Protein 5CNX (pdb70)

GO terms:
  GO:0005515 protein binding (F, IPI)
  GO:0070006 metalloaminopeptidase activity (F, IDA)
  GO:0042803 protein homodimerization activity (F, IDA)
  GO:0006508 proteolysis (P, IDA)
  GO:0046914 transition metal ion binding (F, IDA)
  GO:0004177 aminopeptidase activity (F, IDA)

Radius of gyration: 36.42 Å; Cα contacts (8 Å, |Δi|>4): 2539; chains: 3; bounding box: 116×75×70 Å

Structure (mmCIF, N/CA/C/O backbone):
data_5CNX
#
_entry.id   5CNX
#
_cell.length_a   224.202
_cell.length_b   224.202
_cell.length_c   74.636
_cell.angle_alpha   90.00
_cell.angle_beta   90.00
_cell.angle_gamma   120.00
#
_symmetry.space_group_name_H-M   'P 32 2 1'
#
loop_
_entity.id
_entity.type
_entity.pdbx_description
1 polymer 'Aminopeptidase YpdF'
2 non-polymer 'ZINC ION'
3 non-polymer 'CACODYLATE ION'
4 non-polymer GLYCEROL
5 non-polymer 'SODIUM ION'
6 water water
#
loop_
_atom_site.group_PDB
_atom_site.id
_atom_site.type_symbol
_atom_site.label_atom_id
_atom_site.label_alt_id
_atom_site.label_comp_id
_atom_site.label_asym_id
_atom_site.label_entity_id
_atom_site.label_seq_id
_atom_site.pdbx_PDB_ins_code
_atom_site.Cartn_x
_atom_site.Cartn_y
_atom_site.Cartn_z
_atom_site.occupancy
_atom_site.B_iso_or_equiv
_atom_site.auth_seq_id
_atom_site.auth_comp_id
_atom_site.a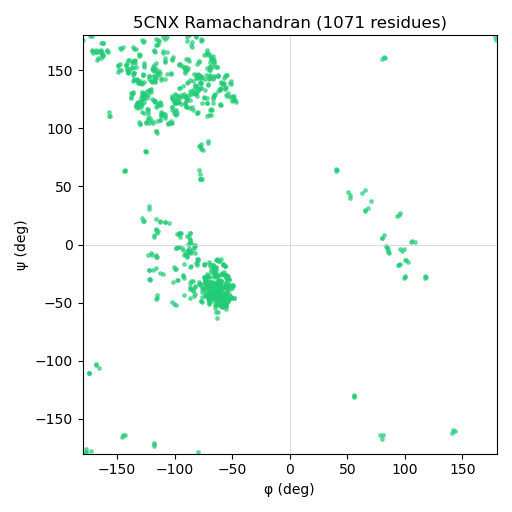uth_asym_id
_atom_site.auth_atom_id
_atom_site.pdbx_PDB_model_num
ATOM 1 N N . SER A 1 1 ? 363.527 77.761 173.242 1.00 48.71 1 SER A N 1
ATOM 2 C CA . SER A 1 1 ? 363.929 76.794 172.220 1.00 48.09 1 SER A CA 1
ATOM 3 C C . SER A 1 1 ? 365.443 76.813 171.998 1.00 47.73 1 SER A C 1
ATOM 4 O O . SER A 1 1 ? 366.100 77.853 172.143 1.00 47.88 1 SER A O 1
ATOM 7 N N . THR A 1 2 ? 365.988 75.658 171.630 1.00 46.38 2 THR A N 1
ATOM 8 C CA . THR A 1 2 ? 367.408 75.546 171.360 1.00 46.21 2 THR A CA 1
ATOM 9 C C . THR A 1 2 ? 367.779 76.307 170.097 1.00 46.25 2 THR A C 1
ATOM 10 O O . THR A 1 2 ? 368.827 76.968 170.046 1.00 46.60 2 THR A O 1
ATOM 14 N N . LEU A 1 3 ? 366.897 76.249 169.098 1.00 35.90 3 LEU A N 1
ATOM 15 C CA . LEU A 1 3 ? 367.087 77.000 167.854 1.00 35.48 3 LEU A CA 1
ATOM 16 C C . LEU A 1 3 ? 367.316 78.486 168.118 1.00 35.97 3 LEU A C 1
ATOM 17 O O . LEU A 1 3 ? 368.239 79.068 167.556 1.00 36.24 3 LEU A O 1
ATOM 22 N N . LEU A 1 4 ? 366.492 79.102 168.967 1.00 34.29 4 LEU A N 1
ATOM 23 C CA . LEU A 1 4 ? 366.692 80.518 169.272 1.00 34.63 4 LEU A CA 1
ATOM 24 C C . LEU A 1 4 ? 367.945 80.768 170.119 1.00 34.87 4 LEU A C 1
ATOM 25 O O . LEU A 1 4 ? 368.630 81.792 169.955 1.00 35.17 4 LEU A O 1
ATOM 30 N N . ALA A 1 5 ? 368.251 79.843 171.027 1.00 39.69 5 ALA A N 1
ATOM 31 C CA . ALA A 1 5 ? 369.431 80.006 171.871 1.00 39.60 5 ALA A CA 1
ATOM 32 C C . ALA A 1 5 ? 370.689 79.933 171.016 1.00 39.58 5 ALA A C 1
ATOM 33 O O . ALA A 1 5 ? 371.589 80.768 171.133 1.00 39.96 5 ALA A O 1
ATOM 35 N N . SER A 1 6 ? 370.728 78.940 170.138 1.00 49.85 6 SER A N 1
ATOM 36 C CA . SER A 1 6 ? 371.864 78.755 169.259 1.00 50.09 6 SER A CA 1
ATOM 37 C C . SER A 1 6 ? 372.081 79.992 168.379 1.00 50.57 6 SER A C 1
ATOM 38 O O . SER A 1 6 ? 373.226 80.407 168.145 1.00 50.91 6 SER A O 1
ATOM 41 N N . LEU A 1 7 ? 370.981 80.588 167.914 1.00 40.89 7 LEU A N 1
ATOM 42 C CA . LEU A 1 7 ? 371.047 81.779 167.066 1.00 41.03 7 LEU A CA 1
ATOM 43 C C . LEU A 1 7 ? 371.550 82.948 167.906 1.00 41.40 7 LEU A C 1
ATOM 44 O O . LEU A 1 7 ? 372.368 83.756 167.458 1.00 41.38 7 LEU A O 1
ATOM 49 N N . ARG A 1 8 ? 371.058 83.035 169.136 1.00 38.30 8 ARG A N 1
ATOM 50 C CA . ARG A 1 8 ? 371.472 84.116 170.017 1.00 38.92 8 ARG A CA 1
ATOM 51 C C . ARG A 1 8 ? 372.937 83.975 170.457 1.00 38.96 8 ARG A C 1
ATOM 52 O O . ARG A 1 8 ? 373.645 84.989 170.626 1.00 39.04 8 ARG A O 1
ATOM 60 N N . ASP A 1 9 ? 373.405 82.734 170.597 1.00 37.35 9 ASP A N 1
ATOM 61 C CA . ASP A 1 9 ? 374.827 82.518 170.832 1.00 37.60 9 ASP A CA 1
ATOM 62 C C . ASP A 1 9 ? 375.615 83.033 169.645 1.00 37.75 9 ASP A C 1
ATOM 63 O O . ASP A 1 9 ? 376.647 83.685 169.806 1.00 37.94 9 ASP A O 1
ATOM 68 N N . TRP A 1 10 ? 375.085 82.785 168.452 1.00 39.91 10 TRP A N 1
ATOM 69 C CA . TRP A 1 10 ? 375.721 83.236 167.227 1.00 40.03 10 TRP A CA 1
ATOM 70 C C . TRP A 1 10 ? 375.727 84.758 167.143 1.00 39.60 10 TRP A C 1
ATOM 71 O O . TRP A 1 10 ? 376.756 85.362 166.831 1.00 39.23 10 TRP A O 1
ATOM 82 N N . LEU A 1 11 ? 374.598 85.375 167.482 1.00 41.92 11 LEU A N 1
ATOM 83 C CA . LEU A 1 11 ? 374.514 86.831 167.509 1.00 40.93 11 LEU A CA 1
ATOM 84 C C . LEU A 1 11 ? 375.608 87.427 168.381 1.00 41.85 11 LEU A C 1
ATOM 85 O O . LEU A 1 11 ? 376.281 88.378 167.986 1.00 41.63 11 LEU A O 1
ATOM 90 N N . LYS A 1 12 ? 375.745 86.886 169.588 1.00 44.55 12 LYS A N 1
ATOM 91 C CA . LYS A 1 12 ? 376.758 87.350 170.510 1.00 45.17 12 LYS A CA 1
ATOM 92 C C . LYS A 1 12 ? 378.139 87.198 169.915 1.00 44.51 12 LYS A C 1
ATOM 93 O O . LYS A 1 12 ? 378.925 88.137 169.927 1.00 43.67 12 LYS A O 1
ATOM 99 N N . ALA A 1 13 ? 378.421 86.020 169.376 1.00 33.21 13 ALA A N 1
ATOM 100 C CA . ALA A 1 13 ? 379.744 85.745 168.822 1.00 32.98 13 ALA A CA 1
ATOM 101 C C . ALA A 1 13 ? 380.060 86.642 167.634 1.00 31.74 13 ALA A C 1
ATOM 102 O O . ALA A 1 13 ? 381.227 86.946 167.385 1.00 31.57 13 ALA A O 1
ATOM 104 N N . GLN A 1 14 ? 379.022 87.081 166.922 1.00 48.38 14 GLN A N 1
ATOM 105 C CA . GLN A 1 14 ? 379.201 87.900 165.731 1.00 47.32 14 GLN A CA 1
ATOM 106 C C . GLN A 1 14 ? 379.146 89.372 166.075 1.00 47.09 14 GLN A C 1
ATOM 107 O O . GLN A 1 14 ? 379.321 90.218 165.198 1.00 46.63 14 GLN A O 1
ATOM 113 N N . GLN A 1 15 ? 378.853 89.678 167.334 1.00 58.66 15 GLN A N 1
ATOM 114 C CA . GLN A 1 15 ? 378.782 91.064 167.771 1.00 59.06 15 GLN A CA 1
ATOM 115 C C . GLN A 1 15 ? 377.675 91.823 167.049 1.00 58.13 15 GLN A C 1
ATOM 116 O O . GLN A 1 15 ? 377.870 92.954 166.603 1.00 58.16 15 GLN A O 1
ATOM 122 N N . LEU A 1 16 ? 376.513 91.197 166.931 1.00 44.11 16 LEU A N 1
ATOM 123 C CA . LEU A 1 16 ? 375.392 91.821 166.249 1.00 43.46 16 LEU A CA 1
ATOM 124 C C . LEU A 1 16 ? 374.233 91.886 167.232 1.00 44.20 16 LEU A C 1
ATOM 125 O O . LEU A 1 16 ? 374.036 90.967 168.032 1.00 45.09 16 LEU A O 1
ATOM 130 N N . ASP A 1 17 ? 373.439 92.943 167.142 1.00 49.69 17 ASP A N 1
ATOM 131 C CA . ASP A 1 17 ? 372.306 93.090 168.035 1.00 50.52 17 ASP A CA 1
ATOM 132 C C . ASP A 1 17 ? 371.151 92.212 167.565 1.00 50.33 17 ASP A C 1
ATOM 133 O O . ASP A 1 17 ? 370.367 91.715 168.372 1.00 51.74 17 ASP A O 1
ATOM 138 N N . ALA A 1 18 ? 371.046 92.035 166.251 1.00 47.85 18 ALA A N 1
ATOM 139 C CA . ALA A 1 18 ? 369.971 91.247 165.668 1.00 47.25 18 ALA A CA 1
ATOM 140 C C . ALA A 1 18 ? 370.323 90.753 164.271 1.00 46.15 18 ALA A C 1
ATOM 141 O O . ALA A 1 18 ? 371.312 91.180 163.670 1.00 45.80 18 ALA A O 1
ATOM 143 N N . VAL A 1 19 ? 369.534 89.818 163.762 1.00 39.27 19 VAL A N 1
ATOM 144 C CA . VAL A 1 19 ? 369.739 89.376 162.397 1.00 38.16 19 VAL A CA 1
ATOM 145 C C . VAL A 1 19 ? 368.407 89.357 161.659 1.00 37.86 19 VAL A C 1
ATOM 146 O O . VAL A 1 19 ? 367.371 88.973 162.216 1.00 38.48 19 VAL A O 1
ATOM 150 N N . LEU A 1 20 ? 368.446 89.812 160.411 1.00 40.51 20 LEU A N 1
ATOM 151 C CA . LEU A 1 20 ? 367.302 89.756 159.506 1.00 40.38 20 LEU A CA 1
ATOM 152 C C . LEU A 1 20 ? 367.470 88.567 158.563 1.00 39.80 20 LEU A C 1
ATOM 153 O O . LEU A 1 20 ? 368.372 88.552 157.721 1.00 39.20 20 LEU A O 1
ATOM 158 N N . LEU A 1 21 ? 366.610 87.568 158.721 1.00 39.35 21 LEU A N 1
ATOM 159 C CA . LEU A 1 21 ? 366.682 86.363 157.912 1.00 38.78 21 LEU A CA 1
ATOM 160 C C . LEU A 1 21 ? 365.687 86.475 156.761 1.00 38.66 21 LEU A C 1
ATOM 161 O O . LEU A 1 21 ? 364.489 86.688 157.008 1.00 39.24 21 LEU A O 1
ATOM 166 N N . SER A 1 22 ? 366.166 86.366 155.517 1.00 36.33 22 SER A N 1
ATOM 167 C CA . SER A 1 22 ? 365.282 86.539 154.356 1.00 36.43 22 SER A CA 1
ATOM 168 C C . SER A 1 22 ? 365.273 85.316 153.432 1.00 35.89 22 SER A C 1
ATOM 169 O O . SER A 1 22 ? 364.275 85.055 152.768 1.00 35.65 22 SER A O 1
ATOM 172 N N . SER A 1 23 ? 366.379 84.572 153.381 1.00 34.98 23 SER A N 1
ATOM 173 C CA . SER A 1 23 ? 366.460 83.399 152.515 1.00 34.58 23 SER A CA 1
ATOM 174 C C . SER A 1 23 ? 365.479 82.342 153.005 1.00 35.07 23 SER A C 1
ATOM 175 O O . SER A 1 23 ? 365.227 82.221 154.215 1.00 35.70 23 SER A O 1
ATOM 178 N N . ARG A 1 24 ? 364.893 81.604 152.067 1.00 36.30 24 ARG A N 1
ATOM 179 C CA . ARG A 1 24 ? 363.885 80.618 152.419 1.00 36.57 24 ARG A CA 1
ATOM 180 C C . ARG A 1 24 ? 364.474 79.534 153.333 1.00 36.75 24 ARG A C 1
ATOM 181 O O . ARG A 1 24 ? 363.808 79.060 154.251 1.00 36.84 24 ARG A O 1
ATOM 189 N N . GLN A 1 25 ? 365.737 79.174 153.099 1.00 36.55 25 GLN A N 1
ATOM 190 C CA . GLN A 1 25 ? 366.338 78.072 153.828 1.00 36.67 25 GLN A CA 1
ATOM 191 C C . GLN A 1 25 ? 366.653 78.445 155.275 1.00 37.22 25 GLN A C 1
ATOM 192 O O . GLN A 1 25 ? 366.570 77.598 156.170 1.00 37.77 25 GLN A O 1
ATOM 198 N N . ASN A 1 26 ? 366.972 79.711 155.526 1.00 32.80 26 ASN A N 1
ATOM 199 C CA . ASN A 1 26 ? 367.295 80.100 156.891 1.00 33.33 26 ASN A CA 1
ATOM 200 C C . ASN A 1 26 ? 366.064 80.530 157.680 1.00 33.59 26 ASN A C 1
ATOM 201 O O . ASN A 1 26 ? 366.117 80.635 158.912 1.00 34.36 26 ASN A O 1
ATOM 206 N N . LYS A 1 27 ? 364.945 80.697 156.981 1.00 35.47 27 LYS A N 1
ATOM 207 C CA . LYS A 1 27 ? 363.700 81.039 157.642 1.00 36.35 27 LYS A CA 1
ATOM 208 C C . LYS A 1 27 ? 362.944 79.764 157.991 1.00 36.88 27 LYS A C 1
ATOM 209 O O . LYS A 1 27 ? 362.211 79.713 158.993 1.00 37.26 27 LYS A O 1
ATOM 215 N N . GLN A 1 28 ? 363.166 78.724 157.184 1.00 36.69 28 GLN A N 1
ATOM 216 C CA . GLN A 1 28 ? 362.380 77.490 157.289 1.00 37.15 28 GLN A CA 1
ATOM 217 C C . GLN A 1 28 ? 362.327 76.915 158.714 1.00 37.71 28 GLN A C 1
ATOM 218 O O . GLN A 1 28 ? 361.253 76.528 159.171 1.00 38.08 28 GLN A O 1
ATOM 224 N N . PRO A 1 29 ? 363.470 76.868 159.424 1.00 35.99 29 PRO A N 1
ATOM 225 C CA . PRO A 1 29 ? 363.367 76.326 160.786 1.00 36.89 29 PRO A CA 1
ATOM 226 C C . PRO A 1 29 ? 362.404 77.120 161.679 1.00 37.46 29 PRO A C 1
ATOM 227 O O . PRO A 1 29 ? 361.763 76.533 162.548 1.00 37.64 29 PRO A O 1
ATOM 231 N N . HIS A 1 30 ? 362.296 78.424 161.440 1.00 43.10 30 HIS A N 1
ATOM 232 C CA . HIS A 1 30 ? 361.441 79.287 162.237 1.00 43.67 30 HIS A CA 1
ATOM 233 C C . HIS A 1 30 ? 360.013 79.306 161.721 1.00 43.54 30 HIS A C 1
ATOM 234 O O . HIS A 1 30 ? 359.069 79.367 162.500 1.00 44.34 30 HIS A O 1
ATOM 241 N N . LEU A 1 31 ? 359.852 79.286 160.405 1.00 40.70 31 LEU A N 1
ATOM 242 C CA . LEU A 1 31 ? 358.531 79.414 159.809 1.00 40.94 31 LEU A CA 1
ATOM 243 C C . LEU A 1 31 ? 357.823 78.082 159.716 1.00 41.16 31 LEU A C 1
ATOM 244 O O . LEU A 1 31 ? 356.597 78.028 159.753 1.00 42.33 31 LEU A O 1
ATOM 249 N N . GLY A 1 32 ? 358.588 77.012 159.536 1.00 40.56 32 GLY A N 1
ATOM 250 C CA . GLY A 1 32 ? 357.991 75.707 159.366 1.00 40.80 32 GLY A CA 1
ATOM 251 C C . GLY A 1 32 ? 357.591 75.498 157.924 1.00 41.00 32 GLY A C 1
ATOM 252 O O . GLY A 1 32 ? 357.075 74.438 157.574 1.00 42.18 32 GLY A O 1
ATOM 253 N N . ILE A 1 33 ? 357.815 76.521 157.093 1.00 51.32 33 ILE A N 1
ATOM 254 C CA . ILE A 1 33 ? 357.571 76.476 155.647 1.00 50.93 33 ILE A CA 1
ATOM 255 C C . ILE A 1 33 ? 358.725 77.101 154.867 1.00 49.90 33 ILE A C 1
ATOM 256 O O . ILE A 1 33 ? 359.621 77.703 155.454 1.00 50.45 33 ILE A O 1
ATOM 261 N N . SER A 1 34 ? 358.718 76.933 153.547 1.00 45.53 34 SER A N 1
ATOM 262 C CA . SER A 1 34 ? 359.748 77.517 152.690 1.00 44.47 34 SER A CA 1
ATOM 263 C C . SER A 1 34 ? 359.186 78.571 151.734 1.00 44.62 34 SER A C 1
ATOM 264 O O . SER A 1 34 ? 358.541 78.245 150.745 1.00 44.58 34 SER A O 1
ATOM 267 N N . THR A 1 35 ? 359.452 79.839 152.015 1.00 45.57 35 THR A N 1
ATOM 268 C CA . THR A 1 35 ? 358.952 80.918 151.172 1.00 46.00 35 THR A CA 1
ATOM 269 C C . THR A 1 35 ? 360.033 81.957 150.889 1.00 45.55 35 THR A C 1
ATOM 270 O O . THR A 1 35 ? 360.926 82.179 151.714 1.00 44.98 35 THR A O 1
ATOM 274 N N . GLY A 1 36 ? 359.977 82.571 149.710 1.00 41.20 36 GLY A N 1
ATOM 275 C CA . GLY A 1 36 ? 360.866 83.678 149.424 1.00 40.30 36 GLY A CA 1
ATOM 276 C C . GLY A 1 36 ? 360.371 84.886 150.190 1.00 40.92 36 GLY A C 1
ATOM 277 O O . GLY A 1 36 ? 361.150 85.663 150.752 1.00 40.95 36 GLY A O 1
ATOM 278 N N . SER A 1 37 ? 359.052 85.016 150.257 1.00 34.65 37 SER A N 1
ATOM 279 C CA . SER A 1 37 ? 358.447 86.122 150.969 1.00 35.64 37 SER A CA 1
ATOM 280 C C . SER A 1 37 ? 358.646 85.985 152.487 1.00 35.28 37 SER A C 1
ATOM 281 O O . SER A 1 37 ? 358.983 84.911 153.005 1.00 34.64 37 SER A O 1
ATOM 284 N N . GLY A 1 38 ? 358.429 87.081 153.199 1.00 40.29 38 GLY A N 1
ATOM 285 C CA . GLY A 1 38 ? 358.487 87.031 154.637 1.00 40.42 38 GLY A CA 1
ATOM 286 C C . GLY A 1 38 ? 359.892 87.117 155.185 1.00 39.87 38 GLY A C 1
ATOM 287 O O . GLY A 1 38 ? 360.875 86.872 154.482 1.00 39.05 38 GLY A O 1
ATOM 288 N N . TYR A 1 39 ? 359.970 87.468 156.463 1.00 43.90 39 TYR A N 1
ATOM 289 C CA . TYR A 1 39 ? 361.232 87.662 157.142 1.00 43.67 39 TYR A CA 1
ATOM 290 C C . TYR A 1 39 ? 361.146 87.092 158.546 1.00 44.06 39 TYR A C 1
ATOM 291 O O . TYR A 1 39 ? 360.051 86.906 159.096 1.00 44.60 39 TYR A O 1
ATOM 300 N N . VAL A 1 40 ? 362.308 86.807 159.121 1.00 39.19 40 VAL A N 1
ATOM 301 C CA . VAL A 1 40 ? 362.394 86.448 160.528 1.00 39.50 40 VAL A CA 1
ATOM 302 C C . VAL A 1 40 ? 363.419 87.370 161.163 1.00 39.56 40 VAL A C 1
ATOM 303 O O . VAL A 1 40 ? 364.527 87.507 160.650 1.00 39.16 40 VAL A O 1
ATOM 307 N N . VAL A 1 41 ? 363.029 88.062 162.231 1.00 40.63 41 VAL A N 1
ATOM 308 C CA . VAL A 1 41 ? 363.959 88.942 162.934 1.00 40.81 41 VAL A CA 1
ATOM 309 C C . VAL A 1 41 ? 364.211 88.443 164.356 1.00 41.69 41 VAL A C 1
ATOM 310 O O . VAL A 1 41 ? 363.283 88.311 165.165 1.00 42.85 41 VAL A O 1
ATOM 314 N N . ILE A 1 42 ? 365.473 88.132 164.636 1.00 36.59 42 ILE A N 1
ATOM 315 C CA . ILE A 1 42 ? 365.877 87.673 165.958 1.00 37.67 42 ILE A CA 1
ATOM 316 C C . ILE A 1 42 ? 366.863 88.638 166.569 1.00 37.91 42 ILE A C 1
ATOM 317 O O . ILE A 1 42 ? 367.882 88.948 165.962 1.00 37.49 42 ILE A O 1
ATOM 322 N N . SER A 1 43 ? 366.537 89.142 167.750 1.00 39.92 43 SER A N 1
ATOM 323 C CA . SER A 1 43 ? 367.478 89.906 168.562 1.00 40.48 43 SER A CA 1
ATOM 324 C C . SER A 1 43 ? 367.863 89.077 169.782 1.00 42.02 43 SER A C 1
ATOM 325 O O . SER A 1 43 ? 367.364 87.956 169.960 1.00 42.12 43 SER A O 1
ATOM 328 N N . ARG A 1 44 ? 368.742 89.616 170.624 1.00 56.74 44 ARG A N 1
ATOM 329 C CA . ARG A 1 44 ? 369.081 88.933 171.865 1.00 58.20 44 ARG A CA 1
ATOM 330 C C . ARG A 1 44 ? 367.870 88.870 172.782 1.00 58.47 44 ARG A C 1
ATOM 331 O O . ARG A 1 44 ? 367.789 88.000 173.639 1.00 58.14 44 ARG A O 1
ATOM 339 N N . GLU A 1 45 ? 366.905 89.757 172.552 1.00 64.55 45 GLU A N 1
ATOM 340 C CA . GLU A 1 45 ? 365.809 89.966 173.483 1.00 65.39 45 GLU A CA 1
ATOM 341 C C . GLU A 1 45 ? 364.461 89.465 172.973 1.00 64.75 45 GLU A C 1
ATOM 342 O O . GLU A 1 45 ? 363.580 89.142 173.764 1.00 65.01 45 GLU A O 1
ATOM 348 N N . SER A 1 46 ? 364.299 89.396 171.655 1.00 43.34 46 SER A N 1
ATOM 349 C CA . SER A 1 46 ? 363.014 89.003 171.067 1.00 42.78 46 SER A CA 1
ATOM 350 C C . SER A 1 46 ? 363.163 88.233 169.757 1.00 41.28 46 SER A C 1
ATOM 351 O O . SER A 1 46 ? 364.241 88.174 169.174 1.00 40.25 46 SER A O 1
ATOM 354 N N . ALA A 1 47 ? 362.052 87.662 169.307 1.00 45.85 47 ALA A N 1
ATOM 355 C CA . ALA A 1 47 ? 362.004 86.855 168.103 1.00 45.00 47 ALA A CA 1
ATOM 356 C C . ALA A 1 47 ? 360.746 87.210 167.334 1.00 44.94 47 ALA A C 1
ATOM 357 O O . ALA A 1 47 ? 359.635 87.136 167.882 1.00 45.82 47 ALA A O 1
ATOM 359 N N . HIS A 1 48 ? 360.915 87.569 166.065 1.00 56.16 48 HIS A N 1
ATOM 360 C CA . HIS A 1 48 ? 359.800 88.049 165.261 1.00 56.00 48 HIS A CA 1
ATOM 361 C C . HIS A 1 48 ? 359.641 87.313 163.935 1.00 55.10 48 HIS A C 1
ATOM 362 O O . HIS A 1 48 ? 360.622 86.905 163.305 1.00 54.43 48 HIS A O 1
ATOM 369 N N . ILE A 1 49 ? 358.393 87.170 163.508 1.00 43.82 49 ILE A N 1
ATOM 370 C CA . ILE A 1 49 ? 358.084 86.605 162.206 1.00 42.85 49 ILE A CA 1
ATOM 371 C C . ILE A 1 49 ? 357.258 87.601 161.394 1.00 43.22 49 ILE A C 1
ATOM 372 O O . ILE A 1 49 ? 356.302 88.184 161.901 1.00 44.00 49 ILE A O 1
ATOM 377 N N . LEU A 1 50 ? 357.638 87.818 160.143 1.00 48.46 50 LEU A N 1
ATOM 378 C CA . LEU A 1 50 ? 356.912 88.758 159.302 1.00 48.99 50 LEU A CA 1
ATOM 379 C C . LEU A 1 50 ? 356.396 88.040 158.067 1.00 48.85 50 LEU A C 1
ATOM 380 O O . LEU A 1 50 ? 357.173 87.673 157.189 1.00 48.01 50 LEU A O 1
ATOM 385 N N . VAL A 1 51 ? 355.086 87.828 157.997 1.00 48.12 51 VAL A N 1
ATOM 386 C CA . VAL A 1 51 ? 354.509 87.177 156.827 1.00 48.29 51 VAL A CA 1
ATOM 387 C C . VAL A 1 51 ? 353.243 87.894 156.372 1.00 50.16 51 VAL A C 1
ATOM 388 O O . VAL A 1 51 ? 352.593 88.611 157.152 1.00 50.94 51 VAL A O 1
ATOM 392 N N . ASP A 1 52 ? 352.901 87.704 155.102 1.00 60.37 52 ASP A N 1
ATOM 393 C CA . ASP A 1 52 ? 351.681 88.281 154.562 1.00 62.37 52 ASP A CA 1
ATOM 394 C C . ASP A 1 52 ? 350.493 87.334 154.744 1.00 63.77 52 ASP A C 1
ATOM 395 O O . ASP A 1 52 ? 350.640 86.227 155.264 1.00 62.93 52 ASP A O 1
ATOM 400 N N . SER A 1 53 ? 349.323 87.787 154.305 1.00 60.23 53 SER A N 1
ATOM 401 C CA . SER A 1 53 ? 348.063 87.093 154.534 1.00 62.20 53 SER A CA 1
ATOM 402 C C . SER A 1 53 ? 348.031 85.647 154.028 1.00 61.53 53 SER A C 1
ATOM 403 O O . SER A 1 53 ? 347.204 84.845 154.465 1.00 62.02 53 SER A O 1
ATOM 406 N N . ARG A 1 54 ? 348.944 85.303 153.132 1.00 64.14 54 ARG A N 1
ATOM 407 C CA . ARG A 1 54 ? 348.962 83.959 152.573 1.00 64.32 54 ARG A CA 1
ATOM 408 C C . ARG A 1 54 ? 349.323 82.911 153.610 1.00 63.78 54 ARG A C 1
ATOM 409 O O . ARG A 1 54 ? 348.855 81.775 153.544 1.00 64.83 54 ARG A O 1
ATOM 417 N N . TYR A 1 55 ? 350.160 83.292 154.567 1.00 67.36 55 TYR A N 1
ATOM 418 C CA . TYR A 1 55 ? 350.696 82.316 155.494 1.00 66.23 55 TYR A CA 1
ATOM 419 C C . TYR A 1 55 ? 350.394 82.652 156.940 1.00 66.28 55 TYR A C 1
ATOM 420 O O . TYR A 1 55 ? 350.635 81.831 157.816 1.00 65.68 55 TYR A O 1
ATOM 429 N N . TYR A 1 56 ? 349.858 83.844 157.187 1.00 61.12 56 TYR A N 1
ATOM 430 C CA . TYR A 1 56 ? 349.740 84.346 158.552 1.00 61.63 56 TYR A CA 1
ATOM 431 C C . TYR A 1 56 ? 348.992 83.404 159.491 1.00 63.36 56 TYR A C 1
ATOM 432 O O . TYR A 1 56 ? 349.498 83.067 160.565 1.00 63.25 56 TYR A O 1
ATOM 441 N N . VAL A 1 57 ? 347.792 82.989 159.107 1.00 65.80 57 VAL A N 1
ATOM 442 C CA . VAL A 1 57 ? 346.983 82.184 160.009 1.00 67.06 57 VAL A CA 1
ATOM 443 C C . VAL A 1 57 ? 347.637 80.843 160.331 1.00 66.18 57 VAL A C 1
ATOM 444 O O . VAL A 1 57 ? 347.628 80.416 161.483 1.00 66.50 57 VAL A O 1
ATOM 448 N N . GLU A 1 58 ? 348.264 80.209 159.349 1.00 82.57 58 GLU A N 1
ATOM 449 C CA . GLU A 1 58 ? 348.836 78.897 159.608 1.00 82.15 58 GLU A CA 1
ATOM 450 C C . GLU A 1 58 ? 350.122 79.011 160.431 1.00 80.48 58 GLU A C 1
ATOM 451 O O . GLU A 1 58 ? 350.365 78.197 161.325 1.00 80.93 58 GLU A O 1
ATOM 457 N N . VAL A 1 59 ? 350.927 80.034 160.161 1.00 63.45 59 VAL A N 1
ATOM 458 C CA . VAL A 1 59 ? 352.172 80.201 160.889 1.00 61.57 59 VAL A CA 1
ATOM 459 C C . VAL A 1 59 ? 351.913 80.676 162.303 1.00 62.79 59 VAL A C 1
ATOM 460 O O . VAL A 1 59 ? 352.501 80.145 163.238 1.00 62.75 59 VAL A O 1
ATOM 464 N N . GLU A 1 60 ? 351.018 81.651 162.462 1.00 85.76 60 GLU A N 1
ATOM 465 C CA . GLU A 1 60 ? 350.745 82.230 163.777 1.00 86.55 60 GLU A CA 1
ATOM 466 C C . GLU A 1 60 ? 350.343 81.154 164.777 1.00 88.04 60 GLU A C 1
ATOM 467 O O . GLU A 1 60 ? 350.698 81.222 165.957 1.00 89.19 60 GLU A O 1
ATOM 473 N N . ALA A 1 61 ? 349.595 80.168 164.296 1.00 87.24 61 ALA A N 1
ATOM 474 C CA . ALA A 1 61 ? 349.175 79.049 165.126 1.00 88.88 61 ALA A CA 1
ATOM 475 C C . ALA A 1 61 ? 350.388 78.245 165.590 1.00 87.57 61 ALA A C 1
ATOM 476 O O . ALA A 1 61 ? 350.618 78.077 166.785 1.00 88.36 61 ALA A O 1
ATOM 478 N N . ARG A 1 62 ? 351.157 77.741 164.635 1.00 92.92 62 ARG A N 1
ATOM 479 C CA . ARG A 1 62 ? 352.287 76.877 164.946 1.00 92.11 62 ARG A CA 1
ATOM 480 C C . ARG A 1 62 ? 353.488 77.608 165.577 1.00 90.41 62 ARG A C 1
ATOM 481 O O . ARG A 1 62 ? 354.139 77.072 166.474 1.00 91.55 62 ARG A O 1
ATOM 489 N N . ALA A 1 63 ? 353.741 78.845 165.155 1.00 80.71 63 ALA A N 1
ATOM 490 C CA . ALA A 1 63 ? 354.970 79.564 165.523 1.00 79.49 63 ALA A CA 1
ATOM 491 C C . ALA A 1 63 ? 354.924 80.151 166.925 1.00 80.49 63 ALA A C 1
ATOM 492 O O . ALA A 1 63 ? 354.972 81.372 167.108 1.00 80.64 63 ALA A O 1
ATOM 494 N N . GLN A 1 64 ? 354.848 79.281 167.919 1.00 85.74 64 GLN A N 1
ATOM 495 C CA . GLN A 1 64 ? 354.929 79.729 169.295 1.00 86.23 64 GLN A CA 1
ATOM 496 C C . GLN A 1 64 ? 356.356 80.118 169.658 1.00 84.28 64 GLN A C 1
ATOM 497 O O . GLN A 1 64 ? 357.322 79.519 169.184 1.00 82.50 64 GLN A O 1
ATOM 503 N N . GLY A 1 65 ? 356.471 81.169 170.463 1.00 55.99 65 GLY A N 1
ATOM 504 C CA . GLY A 1 65 ? 357.761 81.688 170.865 1.00 55.31 65 GLY A CA 1
ATOM 505 C C . GLY A 1 65 ? 358.178 82.889 170.039 1.00 54.67 65 GLY A C 1
ATOM 506 O O . GLY A 1 65 ? 359.200 83.510 170.318 1.00 54.41 65 GLY A O 1
ATOM 507 N N . TYR A 1 66 ? 357.365 83.234 169.041 1.00 43.28 66 TYR A N 1
ATOM 508 C CA . TYR A 1 66 ? 357.645 84.371 168.167 1.00 42.66 66 TYR A CA 1
ATOM 509 C C . TYR A 1 66 ? 356.592 85.473 168.288 1.00 43.48 66 TYR A C 1
ATOM 510 O O . TYR A 1 66 ? 355.425 85.209 168.584 1.00 44.25 66 TYR A O 1
ATOM 519 N N . GLN A 1 67 ? 357.014 86.711 168.052 1.00 56.11 67 GLN A N 1
ATOM 520 C CA . GLN A 1 67 ? 356.083 87.827 167.937 1.00 56.71 67 GLN A CA 1
ATOM 521 C C . GLN A 1 67 ? 355.686 87.929 166.449 1.00 56.32 67 GLN A C 1
ATOM 522 O O . GLN A 1 67 ? 356.550 88.001 165.564 1.00 55.17 67 GLN A O 1
ATOM 528 N N . LEU A 1 68 ? 354.386 87.921 166.173 1.00 57.62 68 LEU A N 1
ATOM 529 C CA . LEU A 1 68 ? 353.918 87.759 164.800 1.00 57.17 68 LEU A CA 1
ATOM 530 C C . LEU A 1 68 ? 353.463 89.077 164.168 1.00 57.06 68 LEU A C 1
ATOM 531 O O . LEU A 1 68 ? 352.632 89.771 164.724 1.00 58.30 68 LEU A O 1
ATOM 536 N N . HIS A 1 69 ? 354.002 89.428 163.011 1.00 46.86 69 HIS A N 1
ATOM 537 C CA . HIS A 1 69 ? 353.576 90.648 162.331 1.00 47.15 69 HIS A CA 1
ATOM 538 C C . HIS A 1 69 ? 353.010 90.371 160.938 1.00 47.43 69 HIS A C 1
ATOM 539 O O . HIS A 1 69 ? 353.625 89.657 160.125 1.00 46.46 69 HIS A O 1
ATOM 546 N N . LEU A 1 70 ? 351.868 90.985 160.639 1.00 54.33 70 LEU A N 1
ATOM 547 C CA . LEU A 1 70 ? 351.286 90.863 159.313 1.00 54.97 70 LEU A CA 1
ATOM 548 C C . LEU A 1 70 ? 351.906 91.844 158.330 1.00 54.76 70 LEU A C 1
ATOM 549 O O . LEU A 1 70 ? 352.026 93.036 158.612 1.00 55.57 70 LEU A O 1
ATOM 554 N N . LEU A 1 71 ? 352.306 91.327 157.175 1.00 61.43 71 LEU A N 1
ATOM 555 C CA . LEU A 1 71 ? 352.795 92.165 156.087 1.00 61.78 71 LEU A CA 1
ATOM 556 C C . LEU A 1 71 ? 351.644 92.570 155.170 1.00 63.75 71 LEU A C 1
ATOM 557 O O . LEU A 1 71 ? 350.946 91.708 154.626 1.00 64.36 71 LEU A O 1
ATOM 562 N N . ASP A 1 72 ? 351.432 93.879 155.031 1.00 76.54 72 ASP A N 1
ATOM 563 C CA . ASP A 1 72 ? 350.473 94.422 154.066 1.00 78.39 72 ASP A CA 1
ATOM 564 C C . ASP A 1 72 ? 350.983 95.739 153.480 1.00 79.16 72 ASP A C 1
ATOM 565 O O . ASP A 1 72 ? 352.176 96.046 153.583 1.00 78.57 72 ASP A O 1
ATOM 570 N N . ALA A 1 73 ? 350.083 96.499 152.854 1.00 69.24 73 ALA A N 1
ATOM 571 C CA . ALA A 1 73 ? 350.429 97.790 152.261 1.00 69.68 73 ALA A CA 1
ATOM 572 C C . ALA A 1 73 ? 350.970 98.763 153.304 1.00 69.35 73 ALA A C 1
ATOM 573 O O . ALA A 1 73 ? 351.949 99.474 153.062 1.00 68.65 73 ALA A O 1
ATOM 575 N N . THR A 1 74 ? 350.321 98.785 154.464 1.00 77.30 74 THR A N 1
ATOM 576 C CA . THR A 1 74 ? 350.648 99.720 155.532 1.00 77.46 74 THR A CA 1
ATOM 577 C C . THR A 1 74 ? 351.820 99.243 156.381 1.00 75.29 74 THR A C 1
ATOM 578 O O . THR A 1 74 ? 352.708 100.023 156.721 1.00 75.35 74 THR A O 1
ATOM 582 N N . ASN A 1 75 ? 351.837 97.953 156.703 1.00 87.79 75 ASN A N 1
ATOM 583 C CA . ASN A 1 75 ? 352.897 97.395 157.538 1.00 86.24 75 ASN A CA 1
ATOM 584 C C . ASN A 1 75 ? 353.910 96.618 156.723 1.00 84.45 75 ASN A C 1
ATOM 585 O O . ASN A 1 75 ? 353.656 95.487 156.305 1.00 84.07 75 ASN A O 1
ATOM 590 N N . THR A 1 76 ? 355.071 97.229 156.528 1.00 60.90 76 THR A N 1
ATOM 591 C CA . THR A 1 76 ? 356.100 96.682 155.651 1.00 59.43 76 THR A CA 1
ATOM 592 C C . THR A 1 76 ? 357.355 96.303 156.404 1.00 57.96 76 THR A C 1
ATOM 593 O O . THR A 1 76 ? 357.501 96.610 157.592 1.00 57.85 76 THR A O 1
ATOM 597 N N . LEU A 1 77 ? 358.267 95.646 155.697 1.00 52.14 77 LEU A N 1
ATOM 598 C CA . LEU A 1 77 ? 359.565 95.329 156.254 1.00 50.96 77 LEU A CA 1
ATOM 599 C C . LEU A 1 77 ? 360.185 96.555 156.913 1.00 51.76 77 LEU A C 1
ATOM 600 O O . LEU A 1 77 ? 360.661 96.480 158.048 1.00 51.56 77 LEU A O 1
ATOM 605 N N . THR A 1 78 ? 360.134 97.690 156.221 1.00 56.33 78 THR A N 1
ATOM 606 C CA . THR A 1 78 ? 360.716 98.917 156.743 1.00 57.18 78 THR A CA 1
ATOM 607 C C . THR A 1 78 ? 359.994 99.381 158.009 1.00 57.83 78 THR A C 1
ATOM 608 O O . THR A 1 78 ? 360.630 99.624 159.039 1.00 57.51 78 THR A O 1
ATOM 612 N N . THR A 1 79 ? 358.670 99.493 157.940 1.00 58.30 79 THR A N 1
ATOM 613 C CA . THR A 1 79 ? 357.907 99.988 159.080 1.00 59.48 79 THR A CA 1
ATOM 614 C C . THR A 1 79 ? 357.995 99.046 160.273 1.00 58.51 79 THR A C 1
ATOM 615 O O . THR A 1 79 ? 358.090 99.493 161.417 1.00 58.99 79 THR A O 1
ATOM 619 N N . ILE A 1 80 ? 358.017 97.745 160.011 1.00 57.35 80 ILE A N 1
ATOM 620 C CA . ILE A 1 80 ? 358.005 96.769 161.096 1.00 56.83 80 ILE A CA 1
ATOM 621 C C . ILE A 1 80 ? 359.376 96.661 161.766 1.00 55.78 80 ILE A C 1
ATOM 622 O O . ILE A 1 80 ? 359.479 96.759 163.001 1.00 56.12 80 ILE A O 1
ATOM 627 N N . VAL A 1 81 ? 360.425 96.505 160.958 1.00 56.22 81 VAL A N 1
ATOM 628 C CA . VAL A 1 81 ? 361.778 96.365 161.497 1.00 55.63 81 VAL A CA 1
ATOM 629 C C . VAL A 1 81 ? 362.244 97.653 162.177 1.00 56.62 81 VAL A C 1
ATOM 630 O O . VAL A 1 81 ? 362.856 97.602 163.249 1.00 56.62 81 VAL A O 1
ATOM 634 N N . ASN A 1 82 ? 361.932 98.804 161.585 1.00 55.32 82 ASN A N 1
ATOM 635 C CA . ASN A 1 82 ? 362.322 100.065 162.206 1.00 56.55 82 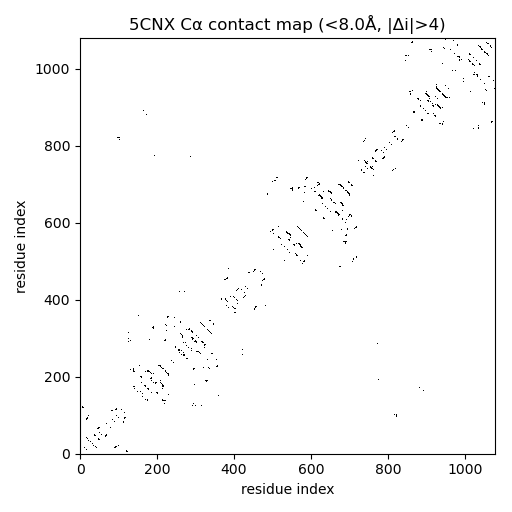ASN A CA 1
ATOM 636 C C . ASN A 1 82 ? 361.683 100.256 163.571 1.00 57.58 82 ASN A C 1
ATOM 637 O O . ASN A 1 82 ? 362.308 100.810 164.474 1.00 57.98 82 ASN A O 1
ATOM 642 N N . GLN A 1 83 ? 360.460 99.766 163.738 1.00 68.21 83 GLN A N 1
ATOM 643 C CA . GLN A 1 83 ? 359.823 99.807 165.048 1.00 69.59 83 GLN A CA 1
ATOM 644 C C . GLN A 1 83 ? 360.604 98.952 166.036 1.00 68.63 83 GLN A C 1
ATOM 645 O O . GLN A 1 83 ? 360.874 99.370 167.162 1.00 69.62 83 GLN A O 1
ATOM 651 N N . ILE A 1 84 ? 360.984 97.758 165.596 1.00 52.18 84 ILE A N 1
ATOM 652 C CA . ILE A 1 84 ? 361.757 96.854 166.436 1.00 51.33 84 ILE A CA 1
ATOM 653 C C . ILE A 1 84 ? 363.124 97.456 166.765 1.00 51.19 84 ILE A C 1
ATOM 654 O O . ILE A 1 84 ? 363.588 97.367 167.910 1.00 51.54 84 ILE A O 1
ATOM 659 N N . ILE A 1 85 ? 363.751 98.091 165.774 1.00 59.98 85 ILE A N 1
ATOM 660 C CA . ILE A 1 85 ? 365.034 98.756 165.996 1.00 60.12 85 ILE A CA 1
ATOM 661 C C . ILE A 1 85 ? 364.884 99.848 167.042 1.00 61.77 85 ILE A C 1
ATOM 662 O O . ILE A 1 85 ? 365.758 100.038 167.884 1.00 62.33 85 ILE A O 1
ATOM 667 N N . ALA A 1 86 ? 363.753 100.544 167.004 1.00 61.05 86 ALA A N 1
ATOM 668 C CA . ALA A 1 86 ? 363.511 101.636 167.934 1.00 62.81 86 ALA A CA 1
ATOM 669 C C . ALA A 1 86 ? 363.297 101.100 169.347 1.00 63.34 86 ALA A C 1
ATOM 670 O O . ALA A 1 86 ? 363.947 101.552 170.294 1.00 63.95 86 ALA A O 1
ATOM 672 N N . ASP A 1 87 ? 362.410 100.115 169.472 1.00 71.18 87 ASP A N 1
ATOM 673 C CA . ASP A 1 87 ? 362.003 99.593 170.774 1.00 71.64 87 ASP A CA 1
ATOM 674 C C . ASP A 1 87 ? 363.153 99.001 171.585 1.00 71.45 87 ASP A C 1
ATOM 675 O O . ASP A 1 87 ? 363.137 99.048 172.814 1.00 72.12 87 ASP A O 1
ATOM 680 N N . GLU A 1 88 ? 364.146 98.441 170.903 1.00 58.92 88 GLU A N 1
ATOM 681 C CA . GLU A 1 88 ? 365.257 97.791 171.589 1.00 58.67 88 GLU A CA 1
ATOM 682 C C . GLU A 1 88 ? 366.581 98.492 171.336 1.00 58.56 88 GLU A C 1
ATOM 683 O O . GLU A 1 88 ? 367.636 97.946 171.662 1.00 58.01 88 GLU A O 1
ATOM 689 N N . GLN A 1 89 ? 366.517 99.696 170.770 1.00 75.16 89 GLN A N 1
ATOM 690 C CA . GLN A 1 89 ? 367.708 100.450 170.381 1.00 75.72 89 GLN A CA 1
ATOM 691 C C . GLN A 1 89 ? 368.759 99.544 169.750 1.00 73.13 89 GLN A C 1
ATOM 692 O O . GLN A 1 89 ? 369.844 99.364 170.296 1.00 72.41 89 GLN A O 1
ATOM 698 N N . LEU A 1 90 ? 368.431 98.965 168.603 1.00 51.82 90 LEU A N 1
ATOM 699 C CA . LEU A 1 90 ? 369.364 98.078 167.931 1.00 49.95 90 LEU A CA 1
ATOM 700 C C . LEU A 1 90 ? 370.353 98.943 167.173 1.00 49.65 90 LEU A C 1
ATOM 701 O O . LEU A 1 90 ? 369.958 99.915 166.527 1.00 49.53 90 LEU A O 1
ATOM 706 N N . GLN A 1 91 ? 371.634 98.596 167.252 1.00 67.47 91 GLN A N 1
ATOM 707 C CA . GLN A 1 91 ? 372.664 99.383 166.591 1.00 67.50 91 GLN A CA 1
ATOM 708 C C . GLN A 1 91 ? 373.038 98.723 165.281 1.00 65.94 91 GLN A C 1
ATOM 709 O O . GLN A 1 91 ? 373.045 99.351 164.228 1.00 65.95 91 GLN A O 1
ATOM 715 N N . THR A 1 92 ? 373.349 97.437 165.368 1.00 54.24 92 THR A N 1
ATOM 716 C CA . THR A 1 92 ? 373.738 96.653 164.212 1.00 53.25 92 THR A CA 1
ATOM 717 C C . THR A 1 92 ? 372.675 95.614 163.866 1.00 52.93 92 THR A C 1
ATOM 718 O O . THR A 1 92 ? 372.047 95.032 164.755 1.00 53.20 92 THR A O 1
ATOM 722 N N . LEU A 1 93 ? 372.486 95.386 162.569 1.00 48.48 93 LEU A N 1
ATOM 723 C CA . LEU A 1 93 ? 371.523 94.410 162.082 1.00 47.61 93 LEU A CA 1
ATOM 724 C C . LEU A 1 93 ? 372.160 93.525 161.030 1.00 46.44 93 LEU A C 1
ATOM 725 O O . LEU A 1 93 ? 372.564 94.000 159.975 1.00 46.27 93 LEU A O 1
ATOM 730 N N . GLY A 1 94 ? 372.242 92.232 161.300 1.00 39.34 94 GLY A N 1
ATOM 731 C CA . GLY A 1 94 ? 372.823 91.325 160.328 1.00 38.33 94 GLY A CA 1
ATOM 732 C C . GLY A 1 94 ? 371.817 90.993 159.240 1.00 37.57 94 GLY A C 1
ATOM 733 O O . GLY A 1 94 ? 370.613 90.918 159.500 1.00 37.30 94 GLY A O 1
ATOM 734 N N . PHE A 1 95 ? 372.302 90.818 158.014 1.00 42.17 95 PHE A N 1
ATOM 735 C CA . PHE A 1 95 ? 371.449 90.369 156.923 1.00 41.72 95 PHE A CA 1
ATOM 736 C C . PHE A 1 95 ? 372.232 89.414 156.051 1.00 41.53 95 PHE A C 1
ATOM 737 O O . PHE A 1 95 ? 373.460 89.438 156.046 1.00 41.50 95 PHE A O 1
ATOM 745 N N . GLU A 1 96 ? 371.519 88.555 155.333 1.00 35.63 96 GLU A N 1
ATOM 746 C CA . GLU A 1 96 ? 372.168 87.552 154.508 1.00 35.32 96 GLU A CA 1
ATOM 747 C C . GLU A 1 96 ? 372.713 88.154 153.209 1.00 35.05 96 GLU A C 1
ATOM 748 O O . GLU A 1 96 ? 372.027 88.145 152.167 1.00 34.33 96 GLU A O 1
ATOM 754 N N . GLY A 1 97 ? 373.937 88.678 153.281 1.00 45.55 97 GLY A N 1
ATOM 755 C CA . GLY A 1 97 ? 374.568 89.323 152.145 1.00 45.17 97 GLY A CA 1
ATOM 756 C C . GLY A 1 97 ? 374.835 88.407 150.960 1.00 44.50 97 GLY A C 1
ATOM 757 O O . GLY A 1 97 ? 375.124 88.887 149.866 1.00 44.29 97 GLY A O 1
ATOM 758 N N . GLN A 1 98 ? 374.733 87.098 151.159 1.00 41.14 98 GLN A N 1
ATOM 759 C CA . GLN A 1 98 ? 374.936 86.154 150.069 1.00 41.17 98 GLN A CA 1
ATOM 760 C C . GLN A 1 98 ? 373.611 85.729 149.453 1.00 41.16 98 GLN A C 1
ATOM 761 O O . GLN A 1 98 ? 373.584 84.943 148.501 1.00 41.26 98 GLN A O 1
ATOM 767 N N . GLN A 1 99 ? 372.512 86.225 150.006 1.00 45.40 99 GLN A N 1
ATOM 768 C CA . GLN A 1 99 ? 371.191 85.829 149.536 1.00 45.25 99 GLN A CA 1
ATOM 769 C C . GLN A 1 99 ? 370.397 87.056 149.083 1.00 45.46 99 GLN A C 1
ATOM 770 O O . GLN A 1 99 ? 369.434 86.954 148.328 1.00 46.44 99 GLN A O 1
ATOM 776 N N . VAL A 1 100 ? 370.788 88.220 149.575 1.00 41.76 100 VAL A N 1
ATOM 777 C CA . VAL A 1 100 ? 370.120 89.452 149.208 1.00 42.53 100 VAL A CA 1
ATOM 778 C C . VAL A 1 100 ? 370.885 90.102 148.057 1.00 42.89 100 VAL A C 1
ATOM 779 O O . VAL A 1 100 ? 372.117 90.165 148.071 1.00 43.40 100 VAL A O 1
ATOM 783 N N . SER A 1 101 ? 370.165 90.565 147.047 1.00 35.18 101 SER A N 1
ATOM 784 C CA . SER A 1 101 ? 370.828 91.164 145.891 1.00 35.53 101 SER A CA 1
ATOM 785 C C . SER A 1 101 ? 371.522 92.475 146.238 1.00 36.62 101 SER A C 1
ATOM 786 O O . SER A 1 101 ? 371.196 93.130 147.240 1.00 37.25 101 SER A O 1
ATOM 789 N N . TRP A 1 102 ? 372.483 92.838 145.401 1.00 55.10 102 TRP A N 1
ATOM 790 C CA . TRP A 1 102 ? 373.175 94.103 145.509 1.00 56.30 102 TRP A CA 1
ATOM 791 C C . TRP A 1 102 ? 372.195 95.261 145.609 1.00 57.88 102 TRP A C 1
ATOM 792 O O . TRP A 1 102 ? 372.331 96.118 146.473 1.00 58.47 102 TRP A O 1
ATOM 803 N N . GLU A 1 103 ? 371.179 95.258 144.757 1.00 68.91 103 GLU A N 1
ATOM 804 C CA . GLU A 1 103 ? 370.208 96.345 144.738 1.00 71.14 103 GLU A CA 1
ATOM 805 C C . GLU A 1 103 ? 369.383 96.394 146.020 1.00 70.42 103 GLU A C 1
ATOM 806 O O . GLU A 1 103 ? 369.179 97.458 146.601 1.00 71.40 103 GLU A O 1
ATOM 812 N N . THR A 1 104 ? 368.908 95.232 146.452 1.00 46.58 104 THR A N 1
ATOM 813 C CA . THR A 1 104 ? 368.062 95.144 147.636 1.00 46.16 104 THR A CA 1
ATOM 814 C C . THR A 1 104 ? 368.794 95.535 148.928 1.00 45.90 104 THR A C 1
ATOM 815 O O . THR A 1 104 ? 368.242 96.244 149.774 1.00 46.32 104 THR A O 1
ATOM 819 N N . ALA A 1 105 ? 370.027 95.070 149.080 1.00 47.02 105 ALA A N 1
ATOM 820 C CA . ALA A 1 105 ? 370.794 95.405 150.268 1.00 47.22 105 ALA A CA 1
ATOM 821 C C . ALA A 1 105 ? 371.026 96.906 150.343 1.00 48.99 105 ALA A C 1
ATOM 822 O O . ALA A 1 105 ? 370.972 97.493 151.424 1.00 49.43 105 ALA A O 1
ATOM 824 N N . HIS A 1 106 ? 371.300 97.526 149.199 1.00 60.46 106 HIS A N 1
ATOM 825 C CA . HIS A 1 106 ? 371.486 98.970 149.160 1.00 62.85 106 HIS A CA 1
ATOM 826 C C . HIS A 1 106 ? 370.234 99.711 149.598 1.00 64.11 106 HIS A C 1
ATOM 827 O O . HIS A 1 106 ? 370.327 100.691 150.338 1.00 65.58 106 HIS A O 1
ATOM 834 N N . ARG A 1 107 ? 369.068 99.245 149.152 1.00 66.67 107 ARG A N 1
ATOM 835 C CA . ARG A 1 107 ? 367.808 99.872 149.543 1.00 67.69 107 ARG A CA 1
ATOM 836 C C . ARG A 1 107 ? 367.581 99.726 151.048 1.00 66.74 107 ARG A C 1
ATOM 837 O O . ARG A 1 107 ? 367.210 100.681 151.726 1.00 68.42 107 ARG A O 1
ATOM 845 N N . TRP A 1 108 ? 367.811 98.520 151.559 1.00 54.39 108 TRP A N 1
ATOM 846 C CA . TRP A 1 108 ? 367.656 98.232 152.985 1.00 53.73 108 TRP A CA 1
ATOM 847 C C . TRP A 1 108 ? 368.564 99.081 153.864 1.00 54.51 108 TRP A C 1
ATOM 848 O O . TRP A 1 108 ? 368.122 99.616 154.879 1.00 55.81 108 TRP A O 1
ATOM 859 N N . GLN A 1 109 ? 369.836 99.186 153.487 1.00 64.29 109 GLN A N 1
ATOM 860 C CA . GLN A 1 109 ? 370.805 99.938 154.282 1.00 64.90 109 GLN A CA 1
ATOM 861 C C . GLN A 1 109 ? 370.375 101.389 154.494 1.00 67.38 109 GLN A C 1
ATOM 862 O O . GLN A 1 109 ? 370.745 102.007 155.489 1.00 68.15 109 GLN A O 1
ATOM 868 N N . SER A 1 110 ? 369.567 101.926 153.585 1.00 72.18 110 SER A N 1
ATOM 869 C CA . SER A 1 110 ? 369.148 103.314 153.721 1.00 75.08 110 SER A CA 1
ATOM 870 C C . SER A 1 110 ? 367.774 103.425 154.379 1.00 75.69 110 SER A C 1
ATOM 871 O O . SER A 1 110 ? 367.513 104.394 155.095 1.00 77.01 110 SER A O 1
ATOM 874 N N . GLU A 1 111 ? 366.914 102.428 154.174 1.00 69.69 111 GLU A N 1
ATOM 875 C CA . GLU A 1 111 ? 365.545 102.507 154.684 1.00 69.97 111 GLU A CA 1
ATOM 876 C C . GLU A 1 111 ? 365.439 102.037 156.130 1.00 68.88 111 GLU A C 1
ATOM 877 O O . GLU A 1 111 ? 364.469 102.346 156.822 1.00 69.60 111 GLU A O 1
ATOM 883 N N . LEU A 1 112 ? 366.443 101.298 156.585 1.00 57.88 112 LEU A N 1
ATOM 884 C CA . LEU A 1 112 ? 366.420 100.724 157.924 1.00 56.93 112 LEU A CA 1
ATOM 885 C C . LEU A 1 112 ? 367.299 101.553 158.847 1.00 57.71 112 LEU A C 1
ATOM 886 O O . LEU A 1 112 ? 368.457 101.831 158.520 1.00 58.00 112 LEU A O 1
ATOM 891 N N . ASN A 1 113 ? 366.747 101.967 159.984 1.00 62.23 113 ASN A N 1
ATOM 892 C CA . ASN A 1 113 ? 367.464 102.837 160.914 1.00 63.49 113 ASN A CA 1
ATOM 893 C C . ASN A 1 113 ? 368.482 102.091 161.758 1.00 62.57 113 ASN A C 1
ATOM 894 O O . ASN A 1 113 ? 368.422 102.140 162.988 1.00 63.36 113 ASN A O 1
ATOM 899 N N . ALA A 1 114 ? 369.415 101.408 161.101 1.00 58.05 114 ALA A N 1
ATOM 900 C CA . ALA A 1 114 ? 370.459 100.656 161.790 1.00 56.57 114 ALA A CA 1
ATOM 901 C C . ALA A 1 114 ? 371.576 100.334 160.826 1.00 55.73 114 ALA A C 1
ATOM 902 O O . ALA A 1 114 ? 371.402 100.432 159.613 1.00 56.10 114 ALA A O 1
ATOM 904 N N . LYS A 1 115 ? 372.726 99.939 161.349 1.00 60.34 115 LYS A N 1
ATOM 905 C CA . LYS A 1 115 ? 373.813 99.561 160.467 1.00 59.86 115 LYS A CA 1
ATOM 906 C C . LYS A 1 115 ? 373.654 98.105 160.075 1.00 58.48 115 LYS A C 1
ATOM 907 O O . LYS A 1 115 ? 373.682 97.211 160.934 1.00 57.90 115 LYS A O 1
ATOM 913 N N . LEU A 1 116 ? 373.484 97.871 158.775 1.00 51.71 116 LEU A N 1
ATOM 914 C CA . LEU A 1 116 ? 373.317 96.521 158.268 1.00 50.04 116 LEU A CA 1
ATOM 915 C C . LEU A 1 116 ? 374.689 95.928 158.060 1.00 49.18 116 LEU A C 1
ATOM 916 O O . LEU A 1 116 ? 375.579 96.577 157.519 1.00 49.61 116 LEU A O 1
ATOM 921 N N . VAL A 1 117 ? 374.871 94.712 158.551 1.00 36.70 117 VAL A N 1
ATOM 922 C CA . VAL A 1 117 ? 376.147 94.036 158.455 1.00 36.01 117 VAL A CA 1
ATOM 923 C C . VAL A 1 117 ? 375.922 92.699 157.767 1.00 35.56 117 VAL A C 1
ATOM 924 O O . VAL A 1 117 ? 375.078 91.900 158.186 1.00 35.81 117 VAL A O 1
ATOM 928 N N . SER A 1 118 ? 376.669 92.448 156.705 1.00 37.69 118 SER A N 1
ATOM 929 C CA . SER A 1 118 ? 376.503 91.195 155.995 1.00 37.25 118 SER A CA 1
ATOM 930 C C . SER A 1 118 ? 377.027 90.061 156.869 1.00 37.72 118 SER A C 1
ATOM 931 O O . SER A 1 118 ? 378.226 89.964 157.115 1.00 38.11 118 SER A O 1
ATOM 934 N N . ALA A 1 119 ? 376.123 89.215 157.345 1.00 50.37 119 ALA A N 1
ATOM 935 C CA . ALA A 1 119 ? 376.504 88.054 158.134 1.00 51.35 119 ALA A CA 1
ATOM 936 C C . ALA A 1 119 ? 375.702 86.865 157.642 1.00 51.63 119 ALA A C 1
ATOM 937 O O . ALA A 1 119 ? 374.600 87.038 157.131 1.00 52.63 119 ALA A O 1
ATOM 939 N N . THR A 1 120 ? 376.244 85.661 157.779 1.00 50.80 120 THR A N 1
ATOM 940 C CA . THR A 1 120 ? 375.544 84.476 157.293 1.00 50.91 120 THR A CA 1
ATOM 941 C C . THR A 1 120 ? 375.468 83.395 158.368 1.00 52.10 120 THR A C 1
ATOM 942 O O . THR A 1 120 ? 376.485 82.887 158.842 1.00 52.47 120 THR A O 1
ATOM 946 N N . PRO A 1 121 ? 374.240 83.047 158.764 1.00 41.62 121 PRO A N 1
ATOM 947 C CA . PRO A 1 121 ? 374.011 82.090 159.852 1.00 42.29 121 PRO A CA 1
ATOM 948 C C . PRO A 1 121 ? 373.994 80.640 159.378 1.00 41.85 121 PRO A C 1
ATOM 949 O O . PRO A 1 121 ? 373.680 79.744 160.162 1.00 42.61 121 PRO A O 1
ATOM 953 N N . ASP A 1 122 ? 374.377 80.422 158.124 1.00 47.24 122 ASP A N 1
ATOM 954 C CA . ASP A 1 122 ? 374.356 79.101 157.506 1.00 47.61 122 ASP A CA 1
ATOM 955 C C . ASP A 1 122 ? 375.095 78.035 158.313 1.00 48.57 122 ASP A C 1
ATOM 956 O O . ASP A 1 122 ? 374.719 76.866 158.292 1.00 48.39 122 ASP A O 1
ATOM 961 N N . VAL A 1 123 ? 376.122 78.448 159.048 1.00 34.55 123 VAL A N 1
ATOM 962 C CA . VAL A 1 123 ? 376.979 77.514 159.769 1.00 34.86 123 VAL A CA 1
ATOM 963 C C . VAL A 1 123 ? 376.235 76.751 160.857 1.00 34.80 123 VAL A C 1
ATOM 964 O O . VAL A 1 123 ? 376.603 75.625 161.198 1.00 34.95 123 VAL A O 1
ATOM 968 N N . LEU A 1 124 ? 375.168 77.338 161.383 1.00 36.70 124 LEU A N 1
ATOM 969 C CA . LEU A 1 124 ? 374.424 76.687 162.443 1.00 36.61 124 LEU A CA 1
ATOM 970 C C . LEU A 1 124 ? 373.763 75.419 161.921 1.00 35.84 124 LEU A C 1
ATOM 971 O O . LEU A 1 124 ? 373.472 74.509 162.692 1.00 35.62 124 LEU A O 1
ATOM 976 N N . ARG A 1 125 ? 373.579 75.345 160.600 1.00 35.53 125 ARG A N 1
ATOM 977 C CA . ARG A 1 125 ? 372.885 74.227 159.977 1.00 34.64 125 ARG A CA 1
ATOM 978 C C . ARG A 1 125 ? 373.797 73.063 159.658 1.00 34.68 125 ARG A C 1
ATOM 979 O O . ARG A 1 125 ? 373.321 72.010 159.232 1.00 34.70 125 ARG A O 1
ATOM 987 N N . GLN A 1 126 ? 375.099 73.235 159.847 1.00 32.63 126 GLN A N 1
ATOM 988 C CA . GLN A 1 126 ? 376.028 72.170 159.481 1.00 32.86 126 GLN A CA 1
ATOM 989 C C . GLN A 1 126 ? 375.757 70.868 160.256 1.00 32.73 126 GLN A C 1
ATOM 990 O O . GLN A 1 126 ? 375.713 69.780 159.676 1.00 32.68 126 GLN A O 1
ATOM 996 N N . ILE A 1 127 ? 375.551 70.976 161.564 1.00 34.96 127 ILE A N 1
ATOM 997 C CA . ILE A 1 127 ? 375.250 69.802 162.366 1.00 34.74 127 ILE A CA 1
ATOM 998 C C . ILE A 1 127 ? 373.752 69.709 162.522 1.00 34.47 127 ILE A C 1
ATOM 999 O O . ILE A 1 127 ? 373.101 70.691 162.877 1.00 34.65 127 ILE A O 1
ATOM 1004 N N . LYS A 1 128 ? 373.193 68.553 162.184 1.00 32.71 128 LYS A N 1
ATOM 1005 C CA . LYS A 1 128 ? 371.748 68.401 162.189 1.00 32.55 128 LYS A CA 1
ATOM 1006 C C . LYS A 1 128 ? 371.269 67.897 163.546 1.00 33.22 128 LYS A C 1
ATOM 1007 O O . LYS A 1 128 ? 371.981 67.155 164.227 1.00 33.78 128 LYS A O 1
ATOM 1013 N N . THR A 1 129 ? 370.058 68.297 163.927 1.00 42.84 129 THR A N 1
ATOM 1014 C CA . THR A 1 129 ? 369.421 67.778 165.134 1.00 43.46 129 THR A CA 1
ATOM 1015 C C . THR A 1 129 ? 368.859 66.396 164.815 1.00 43.92 129 THR A C 1
ATOM 1016 O O . THR A 1 129 ? 368.678 66.064 163.644 1.00 44.12 129 THR A O 1
ATOM 1020 N N . PRO A 1 130 ? 368.649 65.556 165.842 1.00 45.95 130 PRO A N 1
ATOM 1021 C CA . PRO A 1 130 ? 368.060 64.239 165.584 1.00 46.76 130 PRO A CA 1
ATOM 1022 C C . PRO A 1 130 ? 366.799 64.293 164.724 1.00 47.12 130 PRO A C 1
ATOM 1023 O O . PRO A 1 130 ? 366.585 63.366 163.926 1.00 48.55 130 PRO A O 1
ATOM 1027 N N . GLU A 1 131 ? 365.989 65.337 164.872 1.00 57.00 131 GLU A N 1
ATOM 1028 C CA . GLU A 1 131 ? 364.800 65.451 164.053 1.00 57.33 131 GLU A CA 1
ATOM 1029 C C . GLU A 1 131 ? 365.163 65.637 162.588 1.00 56.55 131 GLU A C 1
ATOM 1030 O O . GLU A 1 131 ? 364.548 65.038 161.695 1.00 57.15 131 GLU A O 1
ATOM 1036 N N . GLU A 1 132 ? 366.195 66.440 162.352 1.00 45.05 132 GLU A N 1
ATOM 1037 C CA . GLU A 1 132 ? 366.645 66.723 161.004 1.00 43.92 132 GLU A CA 1
ATOM 1038 C C . GLU A 1 132 ? 367.285 65.486 160.387 1.00 43.95 132 GLU A C 1
ATOM 1039 O O . GLU A 1 132 ? 367.016 65.159 159.227 1.00 43.46 132 GLU A O 1
ATOM 1045 N N . VAL A 1 133 ? 368.132 64.809 161.164 1.00 41.78 133 VAL A N 1
ATOM 1046 C CA . VAL A 1 133 ? 368.761 63.583 160.696 1.00 42.23 133 VAL A CA 1
ATOM 1047 C C . VAL A 1 133 ? 367.715 62.576 160.262 1.00 43.66 133 VAL A C 1
ATOM 1048 O O . VAL A 1 133 ? 367.855 61.949 159.217 1.00 43.71 133 VAL A O 1
ATOM 1052 N N . GLU A 1 134 ? 366.636 62.455 161.027 1.00 50.26 134 GLU A N 1
ATOM 1053 C CA . GLU A 1 134 ? 365.588 61.503 160.659 1.00 51.79 134 GLU A CA 1
ATOM 1054 C C . GLU A 1 134 ? 364.863 61.870 159.369 1.00 51.08 134 GLU A C 1
ATOM 1055 O O . GLU A 1 134 ? 364.603 61.003 158.523 1.00 52.32 134 GLU A O 1
ATOM 1061 N N . LYS A 1 135 ? 364.553 63.147 159.213 1.00 45.52 135 LYS A N 1
ATOM 1062 C CA . LYS A 1 135 ? 363.883 63.598 158.015 1.00 45.06 135 LYS A CA 1
ATOM 1063 C C . LYS A 1 135 ? 364.726 63.333 156.761 1.00 44.79 135 LYS A C 1
ATOM 1064 O O . LYS A 1 135 ? 364.213 62.843 155.738 1.00 45.78 135 LYS A O 1
ATOM 1070 N N . ILE A 1 136 ? 366.020 63.627 156.858 1.00 44.53 136 ILE A N 1
ATOM 1071 C CA . ILE A 1 136 ? 366.939 63.389 155.758 1.00 43.85 136 ILE A CA 1
ATOM 1072 C C . ILE A 1 136 ? 367.070 61.886 155.556 1.00 45.33 136 ILE A C 1
ATOM 1073 O O . ILE A 1 136 ? 367.142 61.398 154.430 1.00 45.82 136 ILE A O 1
ATOM 1078 N N . ARG A 1 137 ? 367.113 61.156 156.667 1.00 49.18 137 ARG A N 1
ATOM 1079 C CA . ARG A 1 137 ? 367.189 59.699 156.629 1.00 50.67 137 ARG A CA 1
ATOM 1080 C C . ARG A 1 137 ? 366.041 59.123 155.803 1.00 51.52 137 ARG A C 1
ATOM 1081 O O . ARG A 1 137 ? 366.231 58.184 155.024 1.00 52.91 137 ARG A O 1
ATOM 1089 N N . LEU A 1 138 ? 364.852 59.690 155.989 1.00 41.57 138 LEU A N 1
ATOM 1090 C CA . LEU A 1 138 ? 363.658 59.256 155.273 1.00 42.77 138 LEU A CA 1
ATOM 1091 C C . LEU A 1 138 ? 363.666 59.757 153.824 1.00 41.49 138 LEU A C 1
ATOM 1092 O O . LEU A 1 138 ? 363.277 59.033 152.907 1.00 42.34 138 LEU A O 1
ATOM 1097 N N . ALA A 1 139 ? 364.139 60.984 153.624 1.00 53.41 139 ALA A N 1
ATOM 1098 C CA . ALA A 1 139 ? 364.280 61.531 152.281 1.00 52.69 139 ALA A CA 1
ATOM 1099 C C . ALA A 1 139 ? 365.187 60.617 151.467 1.00 52.85 139 ALA A C 1
ATOM 1100 O O . ALA A 1 139 ? 364.897 60.298 150.310 1.00 52.93 139 ALA A O 1
ATOM 1102 N N . CYS A 1 140 ? 366.284 60.197 152.084 1.00 54.43 140 CYS A N 1
ATOM 1103 C CA . CYS A 1 140 ? 367.189 59.263 151.444 1.00 55.18 140 CYS A CA 1
ATOM 1104 C C . CYS A 1 140 ? 366.467 57.955 151.118 1.00 57.23 140 CYS A C 1
ATOM 1105 O O . CYS A 1 140 ? 366.686 57.362 150.056 1.00 57.47 140 CYS A O 1
ATOM 1108 N N . GLY A 1 141 ? 365.595 57.517 152.024 1.00 59.31 141 GLY A N 1
ATOM 1109 C CA . GLY A 1 141 ? 364.826 56.304 151.808 1.00 61.12 141 GLY A CA 1
ATOM 1110 C C . GLY A 1 141 ? 363.967 56.341 150.557 1.00 61.27 141 GLY A C 1
ATOM 1111 O O . GLY A 1 141 ? 363.917 55.369 149.796 1.00 62.57 141 GLY A O 1
ATOM 1112 N N . ILE A 1 142 ? 363.269 57.456 150.354 1.00 46.87 142 ILE A N 1
ATOM 1113 C CA . ILE A 1 142 ? 362.438 57.624 149.168 1.00 47.14 142 ILE A CA 1
ATOM 1114 C C . ILE A 1 142 ? 363.281 57.507 147.902 1.00 46.57 142 ILE A C 1
ATOM 1115 O O . ILE A 1 142 ? 362.887 56.841 146.946 1.00 47.62 142 ILE A O 1
ATOM 1120 N N . ALA A 1 143 ? 364.449 58.137 147.908 1.00 54.40 143 ALA A N 1
ATOM 1121 C CA . ALA A 1 143 ? 365.346 58.037 146.774 1.00 53.90 143 ALA A CA 1
ATOM 1122 C C . ALA A 1 143 ? 365.777 56.593 146.601 1.00 55.66 143 ALA A C 1
ATOM 1123 O O . ALA A 1 143 ? 365.735 56.065 145.475 1.00 56.07 143 ALA A O 1
ATOM 1125 N N . ASP A 1 144 ? 366.191 55.965 147.707 1.00 56.88 144 ASP A N 1
ATOM 1126 C CA . ASP A 1 144 ? 366.695 54.590 147.672 1.00 58.58 144 ASP A CA 1
ATOM 1127 C C . ASP A 1 144 ? 365.693 53.638 147.041 1.00 60.92 144 ASP A C 1
ATOM 1128 O O . ASP A 1 144 ? 366.062 52.776 146.243 1.00 62.44 144 ASP A O 1
ATOM 1133 N N . ARG A 1 145 ? 364.420 53.800 147.386 1.00 50.16 145 ARG A N 1
ATOM 1134 C CA . ARG A 1 145 ? 363.398 52.930 146.822 1.00 51.57 145 ARG A CA 1
ATOM 1135 C C . ARG A 1 145 ? 363.158 53.321 145.366 1.00 50.82 145 ARG A C 1
ATOM 1136 O O . ARG A 1 145 ? 362.823 52.468 144.534 1.00 52.26 145 ARG A O 1
ATOM 1144 N N . GLY A 1 146 ? 363.311 54.605 145.065 1.00 60.66 146 GLY A N 1
ATOM 1145 C CA . GLY A 1 146 ? 363.157 55.065 143.702 1.00 60.54 146 GLY A CA 1
ATOM 1146 C C . GLY A 1 146 ? 364.185 54.447 142.777 1.00 60.52 146 GLY A C 1
ATOM 1147 O O . GLY A 1 146 ? 363.871 54.063 141.646 1.00 61.68 146 GLY A O 1
ATOM 1148 N N . ALA A 1 147 ? 365.423 54.364 143.250 1.00 45.61 147 ALA A N 1
ATOM 1149 C CA . ALA A 1 147 ? 366.499 53.735 142.488 1.00 46.33 147 ALA A CA 1
ATOM 1150 C C . ALA A 1 147 ? 366.165 52.271 142.169 1.00 49.26 147 ALA A C 1
ATOM 1151 O O . ALA A 1 147 ? 366.398 51.810 141.040 1.00 50.33 147 ALA A O 1
ATOM 1153 N N . GLU A 1 148 ? 365.692 51.541 143.183 1.00 78.62 148 GLU A N 1
ATOM 1154 C CA . GLU A 1 148 ? 365.331 50.133 143.047 1.00 81.07 148 GLU A CA 1
ATOM 1155 C C . GLU A 1 148 ? 364.223 49.956 142.034 1.00 81.12 148 GLU A C 1
ATOM 1156 O O . GLU A 1 148 ? 364.248 49.026 141.229 1.00 81.60 148 GLU A O 1
ATOM 1162 N N . HIS A 1 149 ? 363.238 50.843 142.106 1.00 56.77 149 HIS A N 1
ATOM 1163 C CA . HIS A 1 149 ? 362.105 50.814 141.193 1.00 57.17 149 HIS A CA 1
ATOM 1164 C C . HIS A 1 149 ? 362.495 51.141 139.760 1.00 56.61 149 HIS A C 1
ATOM 1165 O O . HIS A 1 149 ? 362.038 50.482 138.821 1.00 57.86 149 HIS A O 1
ATOM 1172 N N . ILE A 1 150 ? 363.330 52.166 139.591 1.00 54.89 150 ILE A N 1
ATOM 1173 C CA . ILE A 1 150 ? 363.638 52.655 138.260 1.00 54.17 150 ILE A CA 1
ATOM 1174 C C . ILE A 1 150 ? 364.557 51.661 137.586 1.00 55.00 150 ILE A C 1
ATOM 1175 O O . ILE A 1 150 ? 364.510 51.491 136.372 1.00 55.25 150 ILE A O 1
ATOM 1180 N N . ARG A 1 151 ? 365.332 50.937 138.384 1.00 60.23 151 ARG A N 1
ATOM 1181 C CA . ARG A 1 151 ? 366.239 49.962 137.819 1.00 61.33 151 ARG A CA 1
ATOM 1182 C C . ARG A 1 151 ? 365.460 48.830 137.153 1.00 63.65 151 ARG A C 1
ATOM 1183 O O . ARG A 1 151 ? 365.799 48.389 136.060 1.00 64.23 151 ARG A O 1
ATOM 1191 N N . ARG A 1 152 ? 364.402 48.376 137.810 1.00 75.16 152 ARG A N 1
ATOM 1192 C CA . ARG A 1 152 ? 363.554 47.343 137.244 1.00 77.53 152 ARG A CA 1
ATOM 1193 C C . ARG A 1 152 ? 362.724 47.889 136.092 1.00 76.67 152 ARG A C 1
ATOM 1194 O O . ARG A 1 152 ? 362.316 47.144 135.204 1.00 78.61 152 ARG A O 1
ATOM 1202 N N . PHE A 1 153 ? 362.474 49.191 136.108 1.00 55.73 153 PHE A N 1
ATOM 1203 C CA . PHE A 1 153 ? 361.574 49.802 135.139 1.00 55.55 153 PHE A CA 1
ATOM 1204 C C . PHE A 1 153 ? 362.249 49.999 133.780 1.00 55.14 153 PHE A C 1
ATOM 1205 O O . PHE A 1 153 ? 361.606 49.884 132.731 1.00 55.89 153 PHE A O 1
ATOM 1213 N N . ILE A 1 154 ? 363.547 50.290 133.807 1.00 60.08 154 ILE A N 1
ATOM 1214 C CA . ILE A 1 154 ? 364.267 50.674 132.606 1.00 58.97 154 ILE A CA 1
ATOM 1215 C C . ILE A 1 154 ? 364.344 49.533 131.583 1.00 60.81 154 ILE A C 1
ATOM 1216 O O . ILE A 1 154 ? 364.696 48.389 131.914 1.00 62.07 154 ILE A O 1
ATOM 1221 N N . GLN A 1 155 ? 363.955 49.849 130.352 1.00 62.29 155 GLN A N 1
ATOM 1222 C CA . GLN A 1 155 ? 364.065 48.925 129.238 1.00 63.80 155 GLN A CA 1
ATOM 1223 C C . GLN A 1 155 ? 364.749 49.638 128.072 1.00 62.26 155 GLN A C 1
ATOM 1224 O O . GLN A 1 155 ? 364.519 50.832 127.857 1.00 60.52 155 GLN A O 1
ATOM 1230 N N . ALA A 1 156 ? 365.621 48.931 127.357 1.00 49.37 156 ALA A N 1
ATOM 1231 C CA . ALA A 1 156 ? 366.216 49.485 126.137 1.00 48.57 156 ALA A CA 1
ATOM 1232 C C . ALA A 1 156 ? 365.103 49.943 125.218 1.00 49.01 156 ALA A C 1
ATOM 1233 O O . ALA A 1 156 ? 364.130 49.218 125.009 1.00 50.82 156 ALA A O 1
ATOM 1235 N N . GLY A 1 157 ? 365.221 51.169 124.723 1.00 53.40 157 GLY A N 1
ATOM 1236 C CA . GLY A 1 157 ? 364.197 51.754 123.884 1.00 53.81 157 GLY A CA 1
ATOM 1237 C C . GLY A 1 157 ? 363.589 52.999 124.490 1.00 52.89 157 GLY A C 1
ATOM 1238 O O . GLY A 1 157 ? 363.153 53.890 123.762 1.00 52.85 157 GLY A O 1
ATOM 1239 N N . MET A 1 158 ? 363.588 53.078 125.819 1.00 54.41 158 MET A N 1
ATOM 1240 C CA . MET A 1 158 ? 363.086 54.254 126.521 1.00 53.59 158 MET A CA 1
ATOM 1241 C C . MET A 1 158 ? 364.008 55.442 126.316 1.00 52.29 158 MET A C 1
ATOM 1242 O O . MET A 1 158 ? 365.194 55.256 126.070 1.00 51.72 158 MET A O 1
ATOM 1247 N N . SER A 1 159 ? 363.476 56.658 126.405 1.00 53.86 159 SER A N 1
ATOM 1248 C CA . SER A 1 159 ? 364.327 57.848 126.364 1.00 52.52 159 SER A CA 1
ATOM 1249 C C . SER A 1 159 ? 364.753 58.199 127.773 1.00 51.66 159 SER A C 1
ATOM 1250 O O . SER A 1 159 ? 364.104 57.774 128.747 1.00 52.53 159 SER A O 1
ATOM 1253 N N . GLU A 1 160 ? 365.836 58.960 127.898 1.00 47.26 160 GLU A N 1
ATOM 1254 C CA . GLU A 1 160 ? 366.276 59.397 129.212 1.00 45.81 160 GLU A CA 1
ATOM 1255 C C . GLU A 1 160 ? 365.174 60.210 129.876 1.00 45.49 160 GLU A C 1
ATOM 1256 O O . GLU A 1 160 ? 364.957 60.106 131.088 1.00 44.80 160 GLU A O 1
ATOM 1262 N N . ARG A 1 161 ? 364.462 61.001 129.082 1.00 54.69 161 ARG A N 1
ATOM 1263 C CA . ARG A 1 161 ? 363.396 61.828 129.625 1.00 54.18 161 ARG A CA 1
ATOM 1264 C C . ARG A 1 161 ? 362.286 60.958 130.210 1.00 55.23 161 ARG A C 1
ATOM 1265 O O . ARG A 1 161 ? 361.750 61.245 131.281 1.00 54.92 161 ARG A O 1
ATOM 1273 N N . GLU A 1 162 ? 361.965 59.878 129.512 1.00 58.95 162 GLU A N 1
ATOM 1274 C CA . GLU A 1 162 ? 360.941 58.946 129.961 1.00 59.75 162 GLU A CA 1
ATOM 1275 C C . GLU A 1 162 ? 361.300 58.275 131.290 1.00 59.71 162 GLU A C 1
ATOM 1276 O O . GLU A 1 162 ? 360.451 58.140 132.180 1.00 59.71 162 GLU A O 1
ATOM 1282 N N . ILE A 1 163 ? 362.559 57.866 131.417 1.00 49.56 163 ILE A N 1
ATOM 1283 C CA . ILE A 1 163 ? 363.042 57.217 132.630 1.00 49.68 163 ILE A CA 1
ATOM 1284 C C . ILE A 1 163 ? 362.934 58.171 133.817 1.00 48.35 163 ILE A C 1
ATOM 1285 O O . ILE A 1 163 ? 362.534 57.782 134.920 1.00 48.11 163 ILE A O 1
ATOM 1290 N N . ALA A 1 164 ? 363.294 59.426 133.572 1.00 50.51 164 ALA A N 1
ATOM 1291 C CA . ALA A 1 164 ? 363.187 60.453 134.586 1.00 49.07 164 ALA A CA 1
ATOM 1292 C C . ALA A 1 164 ? 361.739 60.647 135.040 1.00 49.16 164 ALA A C 1
ATOM 1293 O O . ALA A 1 164 ? 361.482 60.783 136.240 1.00 48.92 164 ALA A O 1
ATOM 1295 N N . ALA A 1 165 ? 360.795 60.642 134.097 1.00 48.95 165 ALA A N 1
ATOM 1296 C CA . ALA A 1 165 ? 359.392 60.882 134.440 1.00 50.01 165 ALA A CA 1
ATOM 1297 C C . ALA A 1 165 ? 358.894 59.843 135.428 1.00 51.27 165 ALA A C 1
ATOM 1298 O O . ALA A 1 165 ? 358.265 60.175 136.440 1.00 51.81 165 ALA A O 1
ATOM 1300 N N . GLU A 1 166 ? 359.218 58.587 135.152 1.00 59.78 166 GLU A N 1
ATOM 1301 C CA . GLU A 1 166 ? 358.821 57.490 136.023 1.00 61.26 166 GLU A CA 1
ATOM 1302 C C . GLU A 1 166 ? 359.479 57.603 137.390 1.00 60.21 166 GLU A C 1
ATOM 1303 O O . GLU A 1 166 ? 358.843 57.343 138.410 1.00 61.31 166 GLU A O 1
ATOM 1309 N N . LEU A 1 167 ? 360.760 57.969 137.404 1.00 47.24 167 LEU A N 1
ATOM 1310 C CA . LEU A 1 167 ? 361.500 58.065 138.655 1.00 46.18 167 LEU A CA 1
ATOM 1311 C C . LEU A 1 167 ? 360.935 59.190 139.517 1.00 45.28 167 LEU A C 1
ATOM 1312 O O . LEU A 1 167 ? 360.746 59.028 140.732 1.00 45.22 167 LEU A O 1
ATOM 1317 N N . GLU A 1 168 ? 360.644 60.324 138.884 1.00 45.95 168 GLU A N 1
ATOM 1318 C CA . GLU A 1 168 ? 360.069 61.451 139.601 1.00 45.44 168 GLU A CA 1
ATOM 1319 C C . GLU A 1 168 ? 358.655 61.138 140.122 1.00 47.40 168 GLU A C 1
ATOM 1320 O O . GLU A 1 168 ? 358.332 61.379 141.302 1.00 47.03 168 GLU A O 1
ATOM 1326 N N . TRP A 1 169 ? 357.843 60.549 139.250 1.00 59.79 169 TRP A N 1
ATOM 1327 C CA . TRP A 1 169 ? 356.489 60.156 139.599 1.00 61.44 169 TRP A CA 1
ATOM 1328 C C . TRP A 1 169 ? 356.485 59.221 140.807 1.00 62.24 169 TRP A C 1
ATOM 1329 O O . TRP A 1 169 ? 355.711 59.401 141.745 1.00 62.75 169 TRP A O 1
ATOM 1340 N N . PHE A 1 170 ? 357.373 58.233 140.782 1.00 53.68 170 PHE A N 1
ATOM 1341 C CA . PHE A 1 170 ? 357.450 57.237 141.842 1.00 54.76 170 PHE A CA 1
ATOM 1342 C C . PHE A 1 170 ? 357.799 57.892 143.158 1.00 53.59 170 PHE A C 1
ATOM 1343 O O . PHE A 1 170 ? 357.234 57.540 144.195 1.00 54.97 170 PHE A O 1
ATOM 1351 N N . MET A 1 171 ? 358.730 58.842 143.118 1.00 52.41 171 MET A N 1
ATOM 1352 C CA . MET A 1 171 ? 359.101 59.582 144.322 1.00 50.90 171 MET A CA 1
ATOM 1353 C C . MET A 1 171 ? 357.914 60.338 144.904 1.00 51.22 171 MET A C 1
ATOM 1354 O O . MET A 1 171 ? 357.715 60.323 146.114 1.00 51.26 171 MET A O 1
ATOM 1359 N N . ARG A 1 172 ? 357.124 60.977 144.044 1.00 56.44 172 ARG A N 1
ATOM 1360 C CA . ARG A 1 172 ? 355.921 61.669 144.479 1.00 57.69 172 ARG A CA 1
ATOM 1361 C C . ARG A 1 172 ? 354.993 60.684 145.168 1.00 60.46 172 ARG A C 1
ATOM 1362 O O . ARG A 1 172 ? 354.557 60.899 146.303 1.00 61.13 172 ARG A O 1
ATOM 1370 N N . GLN A 1 173 ? 354.700 59.602 144.457 1.00 71.94 173 GLN A N 1
ATOM 1371 C CA . GLN A 1 173 ? 353.890 58.509 144.966 1.00 74.47 173 GLN A CA 1
ATOM 1372 C C . GLN A 1 173 ? 354.440 57.973 146.294 1.00 73.92 173 GLN A C 1
ATOM 1373 O O . GLN A 1 173 ? 353.694 57.458 147.125 1.00 75.71 173 GLN A O 1
ATOM 1379 N N . GLN A 1 174 ? 355.746 58.092 146.498 1.00 54.52 174 GLN A N 1
ATOM 1380 C CA . GLN A 1 174 ? 356.328 57.661 147.762 1.00 54.40 174 GLN A CA 1
ATOM 1381 C C . GLN A 1 174 ? 356.316 58.743 148.830 1.00 53.28 174 GLN A C 1
ATOM 1382 O O . GLN A 1 174 ? 356.938 58.575 149.875 1.00 53.00 174 GLN A O 1
ATOM 1388 N N . GLY A 1 175 ? 355.677 59.873 148.549 1.00 71.56 175 GLY A N 1
ATOM 1389 C CA . GLY A 1 175 ? 355.493 60.883 149.571 1.00 71.19 175 GLY A CA 1
ATOM 1390 C C . GLY A 1 175 ? 356.372 62.111 149.455 1.00 69.65 175 GLY A C 1
ATOM 1391 O O . GLY A 1 175 ? 356.336 62.989 150.323 1.00 69.23 175 GLY A O 1
ATOM 1392 N N . ALA A 1 176 ? 357.188 62.159 148.407 1.00 62.15 176 ALA A N 1
ATOM 1393 C CA . ALA A 1 176 ? 358.056 63.303 148.166 1.00 59.76 176 ALA A CA 1
ATOM 1394 C C . ALA A 1 176 ? 357.235 64.486 147.695 1.00 59.60 176 ALA A C 1
ATOM 1395 O O . ALA A 1 176 ? 356.242 64.318 146.992 1.00 60.82 176 ALA A O 1
ATOM 1397 N N . GLU A 1 177 ? 357.646 65.684 148.081 1.00 63.67 177 GLU A N 1
ATOM 1398 C CA . GLU A 1 177 ? 356.966 66.875 147.610 1.00 63.48 177 GLU A CA 1
ATOM 1399 C C . GLU A 1 177 ? 357.280 67.138 146.135 1.00 62.36 177 GLU A C 1
ATOM 1400 O O . GLU A 1 177 ? 356.416 67.562 145.361 1.00 62.65 177 GLU A O 1
ATOM 1406 N N . LYS A 1 178 ? 358.527 66.850 145.772 1.00 54.48 178 LYS A N 1
ATOM 1407 C CA . LYS A 1 178 ? 359.051 66.997 144.417 1.00 53.91 178 LYS A CA 1
ATOM 1408 C C . LYS A 1 178 ? 360.506 66.557 144.416 1.00 52.41 178 LYS A C 1
ATOM 1409 O O . LYS A 1 178 ? 361.076 66.258 145.466 1.00 52.14 178 LYS A O 1
ATOM 1415 N N . ALA A 1 179 ? 361.123 66.555 143.244 1.00 41.16 179 ALA A N 1
ATOM 1416 C CA . ALA A 1 179 ? 362.538 66.249 143.153 1.00 40.18 179 ALA A CA 1
ATOM 1417 C C . ALA A 1 179 ? 363.299 67.400 143.768 1.00 38.79 179 ALA A C 1
ATOM 1418 O O . ALA A 1 179 ? 362.898 68.549 143.626 1.00 38.38 179 ALA A O 1
ATOM 1420 N N . SER A 1 180 ? 364.385 67.100 144.464 1.00 44.65 180 SER A N 1
ATOM 1421 C CA . SER A 1 180 ? 365.158 68.148 145.102 1.00 43.83 180 SER A CA 1
ATOM 1422 C C . SER A 1 180 ? 365.958 68.925 144.074 1.00 43.78 180 SER A C 1
ATOM 1423 O O . SER A 1 180 ? 366.436 70.024 144.342 1.00 44.43 180 SER A O 1
ATOM 1426 N N . PHE A 1 181 ? 366.119 68.345 142.894 1.00 31.70 181 PHE A N 1
ATOM 1427 C CA . PHE A 1 181 ? 366.814 69.038 141.806 1.00 31.38 181 PHE A CA 1
ATOM 1428 C C . PHE A 1 181 ? 366.520 68.348 140.484 1.00 31.88 181 PHE A C 1
ATOM 1429 O O . PHE A 1 181 ? 366.019 67.226 140.470 1.00 32.63 181 PHE A O 1
ATOM 1437 N N . ASP A 1 182 ? 366.860 69.017 139.388 1.00 33.09 182 ASP A N 1
ATOM 1438 C CA . ASP A 1 182 ? 366.601 68.488 138.059 1.00 33.74 182 ASP A CA 1
ATOM 1439 C C . ASP A 1 182 ? 367.319 67.163 137.867 1.00 34.91 182 ASP A C 1
ATOM 1440 O O . ASP A 1 182 ? 368.550 67.085 137.987 1.00 34.96 182 ASP A O 1
ATOM 1445 N N . THR A 1 183 ? 366.531 66.123 137.590 1.00 34.55 183 THR A N 1
ATOM 1446 C CA . THR A 1 183 ? 367.028 64.760 137.462 1.00 35.45 183 THR A CA 1
ATOM 1447 C C . THR A 1 183 ? 368.037 64.599 136.308 1.00 35.76 183 THR A C 1
ATOM 1448 O O . THR A 1 183 ? 367.806 65.053 135.179 1.00 36.24 183 THR A O 1
ATOM 1452 N N . ILE A 1 184 ? 369.164 63.957 136.602 1.00 42.20 184 ILE A N 1
ATOM 1453 C CA . ILE A 1 184 ? 370.166 63.643 135.595 1.00 42.29 184 ILE A CA 1
ATOM 1454 C C . ILE A 1 184 ? 370.008 62.189 135.176 1.00 43.38 184 ILE A C 1
ATOM 1455 O O . ILE A 1 184 ? 370.047 61.287 136.021 1.00 44.35 184 ILE A O 1
ATOM 1460 N N . VAL A 1 185 ? 369.784 61.960 133.886 1.00 35.20 185 VAL A N 1
ATOM 1461 C CA . VAL A 1 185 ? 369.804 60.608 133.341 1.00 36.19 185 VAL A CA 1
ATOM 1462 C C . VAL A 1 185 ? 370.698 60.607 132.101 1.00 36.15 185 VAL A C 1
ATOM 1463 O O . VAL A 1 185 ? 370.307 61.113 131.057 1.00 36.19 185 VAL A O 1
ATOM 1467 N N . ALA A 1 186 ? 371.911 60.079 132.236 1.00 36.64 186 ALA A N 1
ATOM 1468 C CA . ALA A 1 186 ? 372.903 60.168 131.169 1.00 36.61 186 ALA A CA 1
ATOM 1469 C C . ALA A 1 186 ? 373.378 58.786 130.717 1.00 37.69 186 ALA A C 1
ATOM 1470 O O . ALA A 1 186 ? 374.187 58.136 131.393 1.00 37.96 186 ALA A O 1
ATOM 1472 N N . SER A 1 187 ? 372.896 58.367 129.553 1.00 41.80 187 SER A N 1
ATOM 1473 C CA . SER A 1 187 ? 373.164 57.040 129.028 1.00 43.06 187 SER A CA 1
ATOM 1474 C C . SER A 1 187 ? 374.222 57.064 127.926 1.00 43.38 187 SER A C 1
ATOM 1475 O O . SER A 1 187 ? 374.318 58.031 127.166 1.00 42.70 187 SER A O 1
ATOM 1478 N N . GLY A 1 188 ? 375.010 55.993 127.850 1.00 46.92 188 GLY A N 1
ATOM 1479 C CA . GLY A 1 188 ? 376.022 55.847 126.827 1.00 47.12 188 GLY A CA 1
ATOM 1480 C C . GLY A 1 188 ? 376.974 57.021 126.841 1.00 46.37 188 GLY A C 1
ATOM 1481 O O . GLY A 1 188 ? 377.444 57.420 127.897 1.00 45.99 188 GLY A O 1
ATOM 1482 N N . TRP A 1 189 ? 377.220 57.611 125.674 1.00 42.17 189 TRP A N 1
ATOM 1483 C CA . TRP A 1 189 ? 378.167 58.715 125.571 1.00 41.34 189 TRP A CA 1
ATOM 1484 C C . TRP A 1 189 ? 377.756 59.923 126.418 1.00 40.30 189 TRP A C 1
ATOM 1485 O O . TRP A 1 189 ? 378.616 60.674 126.860 1.00 39.90 189 TRP A O 1
ATOM 1496 N N . ARG A 1 190 ? 376.465 60.100 126.689 1.00 40.05 190 ARG A N 1
ATOM 1497 C CA . ARG A 1 190 ? 376.058 61.237 127.525 1.00 39.34 190 ARG A CA 1
ATOM 1498 C C . ARG A 1 190 ? 376.558 61.092 128.959 1.00 39.23 190 ARG A C 1
ATOM 1499 O O . ARG A 1 190 ? 376.621 62.082 129.705 1.00 38.65 190 ARG A O 1
ATOM 1507 N N . GLY A 1 191 ? 376.937 59.871 129.328 1.00 43.58 191 GLY A N 1
ATOM 1508 C CA . GLY A 1 191 ? 377.518 59.602 130.631 1.00 43.65 191 GLY A CA 1
ATOM 1509 C C . GLY A 1 191 ? 378.800 60.381 130.876 1.00 43.41 191 GLY A C 1
ATOM 1510 O O . GLY A 1 191 ? 379.311 60.409 131.987 1.00 43.66 191 GLY A O 1
ATOM 1511 N N . ALA A 1 192 ? 379.351 60.987 129.831 1.00 39.27 192 ALA A N 1
ATOM 1512 C CA . ALA A 1 192 ? 380.544 61.800 130.008 1.00 39.14 192 ALA A CA 1
ATOM 1513 C C . ALA A 1 192 ? 380.178 63.217 130.476 1.00 38.06 192 ALA A C 1
ATOM 1514 O O . ALA A 1 192 ? 381.053 64.046 130.703 1.00 37.84 192 ALA A O 1
ATOM 1516 N N . LEU A 1 193 ? 378.884 63.485 130.619 1.00 38.65 193 LEU A N 1
ATOM 1517 C CA . LEU A 1 193 ? 378.414 64.791 131.062 1.00 38.00 193 LEU A CA 1
ATOM 1518 C C . LEU A 1 193 ? 377.946 64.698 132.520 1.00 37.74 193 LEU A C 1
ATOM 1519 O O . LEU A 1 193 ? 376.862 64.172 132.783 1.00 38.00 193 LEU A O 1
ATOM 1524 N N . PRO A 1 194 ? 378.742 65.219 133.471 1.00 41.62 194 PRO A N 1
ATOM 1525 C CA . PRO A 1 194 ? 378.383 65.074 134.896 1.00 41.83 194 PRO A CA 1
ATOM 1526 C C . PRO A 1 194 ? 377.009 65.645 135.279 1.00 41.70 194 PRO A C 1
ATOM 1527 O O . PRO A 1 194 ? 376.392 65.166 136.243 1.00 42.38 194 PRO A O 1
ATOM 1531 N N . HIS A 1 195 ? 376.526 66.616 134.508 1.00 56.92 195 HIS A N 1
ATOM 1532 C CA . HIS A 1 195 ? 375.233 67.244 134.761 1.00 56.51 195 HIS A CA 1
ATOM 1533 C C . HIS A 1 195 ? 374.305 67.124 133.589 1.00 56.28 195 HIS A C 1
ATOM 1534 O O . HIS A 1 195 ? 373.490 68.009 133.339 1.00 56.50 195 HIS A O 1
ATOM 1541 N N . GLY A 1 196 ? 374.435 66.017 132.874 1.00 41.31 196 GLY A N 1
ATOM 1542 C CA . GLY A 1 196 ? 373.626 65.763 131.707 1.00 41.70 196 GLY A CA 1
ATOM 1543 C C . GLY A 1 196 ? 372.192 65.474 132.087 1.00 41.93 196 GLY A C 1
ATOM 1544 O O . GLY A 1 196 ? 371.832 64.319 132.319 1.00 42.84 196 GLY A O 1
ATOM 1545 N N . LYS A 1 197 ? 371.383 66.524 132.183 1.00 40.09 197 LYS A N 1
ATOM 1546 C CA . LYS A 1 197 ? 369.963 66.371 132.471 1.00 40.46 197 LYS A CA 1
ATOM 1547 C C . LYS A 1 197 ? 369.289 65.469 131.446 1.00 41.68 197 LYS A C 1
ATOM 1548 O O . LYS A 1 197 ? 369.642 65.493 130.258 1.00 42.51 197 LYS A O 1
ATOM 1554 N N . ALA A 1 198 ? 368.312 64.690 131.914 1.00 41.88 198 ALA A N 1
ATOM 1555 C CA . ALA A 1 198 ? 367.642 63.696 131.083 1.00 42.95 198 ALA A CA 1
ATOM 1556 C C . ALA A 1 198 ? 367.196 64.311 129.755 1.00 43.27 198 ALA A C 1
ATOM 1557 O O . ALA A 1 198 ? 366.541 65.350 129.729 1.00 42.69 198 ALA A O 1
ATOM 1559 N N . SER A 1 199 ? 367.587 63.677 128.654 1.00 45.07 199 SER A N 1
ATOM 1560 C CA . SER A 1 199 ? 367.322 64.199 127.320 1.00 45.61 199 SER A CA 1
ATOM 1561 C C . SER A 1 199 ? 366.440 63.232 126.545 1.00 47.40 199 SER A C 1
ATOM 1562 O O . SER A 1 199 ? 365.917 62.273 127.117 1.00 48.07 199 SER A O 1
ATOM 1565 N N . ASP A 1 200 ? 366.261 63.480 125.250 1.00 52.55 200 ASP A N 1
ATOM 1566 C CA . ASP A 1 200 ? 365.401 62.618 124.451 1.00 53.85 200 ASP A CA 1
ATOM 1567 C C . ASP A 1 200 ? 366.166 61.438 123.869 1.00 53.79 200 ASP A C 1
ATOM 1568 O O . ASP A 1 200 ? 365.594 60.602 123.173 1.00 54.82 200 ASP A O 1
ATOM 1573 N N . LYS A 1 201 ? 367.458 61.368 124.168 1.00 39.60 201 LYS A N 1
ATOM 1574 C CA . LYS A 1 201 ? 368.288 60.256 123.714 1.00 39.84 201 LYS A CA 1
ATOM 1575 C C . LYS A 1 201 ? 367.729 58.907 124.168 1.00 40.83 201 LYS A C 1
ATOM 1576 O O . LYS A 1 201 ? 367.386 58.725 125.353 1.00 40.76 201 LYS A O 1
ATOM 1582 N N . ILE A 1 202 ? 367.677 57.952 123.243 1.00 44.94 202 ILE A N 1
ATOM 1583 C CA . ILE A 1 202 ? 367.204 56.609 123.566 1.00 45.68 202 ILE A CA 1
ATOM 1584 C C . ILE A 1 202 ? 368.292 55.836 124.312 1.00 45.45 202 ILE A C 1
ATOM 1585 O O . ILE A 1 202 ? 369.467 55.917 123.951 1.00 45.32 202 ILE A O 1
ATOM 1590 N N . VAL A 1 203 ? 367.923 55.150 125.393 1.00 45.30 203 VAL A N 1
ATOM 1591 C CA . VAL A 1 203 ? 368.879 54.296 126.097 1.00 45.25 203 VAL A CA 1
ATOM 1592 C C . VAL A 1 203 ? 368.943 52.950 125.374 1.00 46.62 203 VAL A C 1
ATOM 1593 O O . VAL A 1 203 ? 367.914 52.368 125.023 1.00 47.93 203 VAL A O 1
ATOM 1597 N N . ALA A 1 204 ? 370.158 52.471 125.139 1.00 51.20 204 ALA A N 1
ATOM 1598 C CA . ALA A 1 204 ? 370.370 51.276 124.336 1.00 52.87 204 ALA A CA 1
ATOM 1599 C C . ALA A 1 204 ? 370.985 50.161 125.168 1.00 53.89 204 ALA A C 1
ATOM 1600 O O . ALA A 1 204 ? 371.616 50.415 126.199 1.00 52.90 204 ALA A O 1
ATOM 1602 N N . ALA A 1 205 ? 370.771 48.923 124.727 1.00 48.65 205 ALA A N 1
ATOM 1603 C CA . ALA A 1 205 ? 371.306 47.763 125.421 1.00 49.90 205 ALA A CA 1
ATOM 1604 C C . ALA A 1 205 ? 372.824 47.859 125.524 1.00 49.29 205 ALA A C 1
ATOM 1605 O O . ALA A 1 205 ? 373.489 48.295 124.583 1.00 48.81 205 ALA A O 1
ATOM 1607 N N . GLY A 1 206 ? 373.366 47.503 126.688 1.00 52.76 206 GLY A N 1
ATOM 1608 C CA . GLY A 1 206 ? 374.803 47.532 126.874 1.00 52.43 206 GLY A CA 1
ATOM 1609 C C . GLY A 1 206 ? 375.343 48.888 127.281 1.00 50.26 206 GLY A C 1
ATOM 1610 O O . GLY A 1 206 ? 376.540 49.027 127.523 1.00 49.94 206 GLY A O 1
ATOM 1611 N N . GLU A 1 207 ? 374.479 49.898 127.320 1.00 51.05 207 GLU A N 1
ATOM 1612 C CA . GLU A 1 207 ? 374.900 51.228 127.758 1.00 49.30 207 GLU A CA 1
ATOM 1613 C C . GLU A 1 207 ? 374.963 51.324 129.281 1.00 49.00 207 GLU A C 1
ATOM 1614 O O . GLU A 1 207 ? 374.147 50.724 129.988 1.00 49.44 207 GLU A O 1
ATOM 1620 N N . PHE A 1 208 ? 375.927 52.079 129.789 1.00 55.10 208 PHE A N 1
ATOM 1621 C CA . PHE A 1 208 ? 375.852 52.522 131.173 1.00 54.78 208 PHE A CA 1
ATOM 1622 C C . PHE A 1 208 ? 374.870 53.684 131.197 1.00 53.87 208 PHE A C 1
ATOM 1623 O O . PHE A 1 208 ? 374.845 54.497 130.267 1.00 53.20 208 PHE A O 1
ATOM 1631 N N . VAL A 1 209 ? 374.025 53.746 132.217 1.00 45.28 209 VAL A N 1
ATOM 1632 C CA . VAL A 1 209 ? 373.171 54.916 132.374 1.00 43.98 209 VAL A CA 1
ATOM 1633 C C . VAL A 1 209 ? 373.292 55.426 133.808 1.00 42.96 209 VAL A C 1
ATOM 1634 O O . VAL A 1 209 ? 373.078 54.688 134.774 1.00 43.58 209 VAL A O 1
ATOM 1638 N N . THR A 1 210 ? 373.668 56.693 133.929 1.00 39.72 210 THR A N 1
ATOM 1639 C CA . THR A 1 210 ? 373.875 57.315 135.220 1.00 38.95 210 THR A CA 1
ATOM 1640 C C . THR A 1 210 ? 372.618 58.080 135.637 1.00 38.37 210 THR A C 1
ATOM 1641 O O . THR A 1 210 ? 372.151 58.964 134.907 1.00 38.12 210 THR A O 1
ATOM 1645 N N . LEU A 1 211 ? 372.058 57.729 136.794 1.00 44.12 211 LEU A N 1
ATOM 1646 C CA . LEU A 1 211 ? 370.897 58.443 137.314 1.00 43.72 211 LEU A CA 1
ATOM 1647 C C . LEU A 1 211 ? 371.279 59.215 138.566 1.00 42.85 211 LEU A C 1
ATOM 1648 O O . LEU A 1 211 ? 371.576 58.629 139.603 1.00 43.09 211 LEU A O 1
ATOM 1653 N N . ASP A 1 212 ? 371.282 60.536 138.438 1.00 41.29 212 ASP A N 1
ATOM 1654 C CA . ASP A 1 212 ? 371.508 61.453 139.544 1.00 40.55 212 ASP A CA 1
ATOM 1655 C C . ASP A 1 212 ? 370.222 62.208 139.829 1.00 40.14 212 ASP A C 1
ATOM 1656 O O . ASP A 1 212 ? 369.712 62.927 138.964 1.00 39.98 212 ASP A O 1
ATOM 1661 N N . PHE A 1 213 ? 369.718 62.065 141.049 1.00 37.33 213 PHE A N 1
ATOM 1662 C CA . PHE A 1 213 ? 368.382 62.526 141.374 1.00 37.09 213 PHE A CA 1
ATOM 1663 C C . PHE A 1 213 ? 368.198 62.612 142.890 1.00 36.94 213 PHE A C 1
ATOM 1664 O O . PHE A 1 213 ? 369.064 62.178 143.661 1.00 37.18 213 PHE A O 1
ATOM 1672 N N . GLY A 1 214 ? 367.065 63.145 143.329 1.00 47.39 214 GLY A N 1
ATOM 1673 C CA . GLY A 1 214 ? 366.843 63.281 144.752 1.00 47.16 214 GLY A CA 1
ATOM 1674 C C . GLY A 1 214 ? 365.435 63.714 145.073 1.00 47.09 214 GLY A C 1
ATOM 1675 O O . GLY A 1 214 ? 364.687 64.151 144.188 1.00 46.66 214 GLY A O 1
ATOM 1676 N N . ALA A 1 215 ? 365.079 63.605 146.347 1.00 40.67 215 ALA A N 1
ATOM 1677 C CA . ALA A 1 215 ? 363.729 63.923 146.782 1.00 41.61 215 ALA A CA 1
ATOM 1678 C C . ALA A 1 215 ? 363.699 65.093 147.761 1.00 40.80 215 ALA A C 1
ATOM 1679 O O . ALA A 1 215 ? 364.601 65.247 148.602 1.00 40.22 215 ALA A O 1
ATOM 1681 N N . LEU A 1 216 ? 362.662 65.922 147.642 1.00 47.04 216 LEU A N 1
ATOM 1682 C CA . LEU A 1 216 ? 362.366 66.910 148.677 1.00 46.57 216 LEU A CA 1
ATOM 1683 C C . LEU A 1 216 ? 361.285 66.305 149.543 1.00 48.24 216 LEU A C 1
ATOM 1684 O O . LEU A 1 216 ? 360.162 66.049 149.083 1.00 49.52 216 LEU A O 1
ATOM 1689 N N . TYR A 1 217 ? 361.656 66.023 150.784 1.00 51.81 217 TYR A N 1
ATOM 1690 C CA . TYR A 1 217 ? 360.756 65.402 151.743 1.00 53.42 217 TYR A CA 1
ATOM 1691 C C . TYR A 1 217 ? 360.789 66.146 153.071 1.00 52.76 217 TYR A C 1
ATOM 1692 O O . TYR A 1 217 ? 361.859 66.278 153.675 1.00 51.05 217 TYR A O 1
ATOM 1701 N N . GLN A 1 218 ? 359.633 66.681 153.470 1.00 73.25 218 GLN A N 1
ATOM 1702 C CA . GLN A 1 218 ? 359.471 67.404 154.732 1.00 73.23 218 GLN A CA 1
ATOM 1703 C C . GLN A 1 218 ? 360.513 68.521 154.879 1.00 70.79 218 GLN A C 1
ATOM 1704 O O . GLN A 1 218 ? 361.070 68.752 155.955 1.00 69.75 218 GLN A O 1
ATOM 1710 N N . GLY A 1 219 ? 360.777 69.215 153.775 1.00 45.30 219 GLY A N 1
ATOM 1711 C CA . GLY A 1 219 ? 361.669 70.360 153.793 1.00 43.98 219 GLY A CA 1
ATOM 1712 C C . GLY A 1 219 ? 363.142 70.004 153.782 1.00 43.97 219 GLY A C 1
ATOM 1713 O O . GLY A 1 219 ? 363.993 70.884 153.898 1.00 44.25 219 GLY A O 1
ATOM 1714 N N . TYR A 1 220 ? 363.455 68.721 153.641 1.00 42.84 220 TYR A N 1
ATOM 1715 C CA . TYR A 1 220 ? 364.852 68.288 153.608 1.00 42.33 220 TYR A CA 1
ATOM 1716 C C . TYR A 1 220 ? 365.140 67.453 152.356 1.00 42.40 220 TYR A C 1
ATOM 1717 O O . TYR A 1 220 ? 364.228 66.869 151.764 1.00 42.63 220 TYR A O 1
ATOM 1726 N N . CYS A 1 221 ? 366.405 67.411 151.944 1.00 44.42 221 CYS A N 1
ATOM 1727 C CA . CYS A 1 221 ? 366.745 66.891 150.622 1.00 44.20 221 CYS A CA 1
ATOM 1728 C C . CYS A 1 221 ? 367.520 65.590 150.653 1.00 44.36 221 CYS A C 1
ATOM 1729 O O . CYS A 1 221 ? 368.309 65.347 151.557 1.00 44.12 221 CYS A O 1
ATOM 1732 N N . SER A 1 222 ? 367.290 64.759 149.647 1.00 41.21 222 SER A N 1
ATOM 1733 C CA . SER A 1 222 ? 368.149 63.617 149.410 1.00 42.13 222 SER A CA 1
ATOM 1734 C C . SER A 1 222 ? 368.795 63.815 148.040 1.00 42.01 222 SER A C 1
ATOM 1735 O O . SER A 1 222 ? 368.364 64.658 147.255 1.00 41.16 222 SER A O 1
ATOM 1738 N N . ASP A 1 223 ? 369.836 63.038 147.771 1.00 43.17 223 ASP A N 1
ATOM 1739 C CA . ASP A 1 223 ? 370.661 63.212 146.585 1.00 43.14 223 ASP A CA 1
ATOM 1740 C C . ASP A 1 223 ? 371.341 61.876 146.303 1.00 44.14 223 ASP A C 1
ATOM 1741 O O . ASP A 1 223 ? 372.184 61.450 147.096 1.00 44.33 223 ASP A O 1
ATOM 1746 N N . MET A 1 224 ? 370.960 61.188 145.224 1.00 45.33 224 MET A N 1
ATOM 1747 C CA . MET A 1 224 ? 371.560 59.882 144.916 1.00 46.50 224 MET A CA 1
ATOM 1748 C C . MET A 1 224 ? 372.014 59.705 143.451 1.00 46.65 224 MET A C 1
ATOM 1749 O O . MET A 1 224 ? 371.341 60.165 142.520 1.00 46.30 224 MET A O 1
ATOM 1754 N N . THR A 1 225 ? 373.150 59.033 143.258 1.00 44.33 225 THR A N 1
ATOM 1755 C CA . THR A 1 225 ? 373.541 58.586 141.928 1.00 44.85 225 THR A CA 1
ATOM 1756 C C . THR A 1 225 ? 373.843 57.103 141.884 1.00 45.98 225 THR A C 1
ATOM 1757 O O . THR A 1 225 ? 374.570 56.580 142.728 1.00 46.35 225 THR A O 1
ATOM 1761 N N . ARG A 1 226 ? 373.238 56.434 140.904 1.00 46.09 226 ARG A N 1
ATOM 1762 C CA . ARG A 1 226 ? 373.594 55.068 140.575 1.00 47.55 226 ARG A CA 1
ATOM 1763 C C . ARG A 1 226 ? 373.824 54.959 139.080 1.00 47.87 226 ARG A C 1
ATOM 1764 O O . ARG A 1 226 ? 373.094 55.554 138.278 1.00 47.35 226 ARG A O 1
ATOM 1772 N N . THR A 1 227 ? 374.859 54.220 138.700 1.00 49.87 227 THR A N 1
ATOM 1773 C CA . THR A 1 227 ? 375.115 53.974 137.293 1.00 50.06 227 THR A CA 1
ATOM 1774 C C . THR A 1 227 ? 374.779 52.525 137.006 1.00 51.21 227 THR A C 1
ATOM 1775 O O . THR A 1 227 ? 375.453 51.613 137.494 1.00 51.96 227 THR A O 1
ATOM 1779 N N . LEU A 1 228 ? 373.703 52.324 136.249 1.00 49.25 228 LEU A N 1
ATOM 1780 C CA . LEU A 1 228 ? 373.212 50.987 135.944 1.00 50.97 228 LEU A CA 1
ATOM 1781 C C . LEU A 1 228 ? 373.612 50.561 134.533 1.00 51.68 228 LEU A C 1
ATOM 1782 O O . LEU A 1 228 ? 373.924 51.389 133.667 1.00 50.52 228 LEU A O 1
ATOM 1787 N N . LEU A 1 229 ? 373.589 49.254 134.313 1.00 54.71 229 LEU A N 1
ATOM 1788 C CA . LEU A 1 229 ? 373.880 48.691 133.011 1.00 55.49 229 LEU A CA 1
ATOM 1789 C C . LEU A 1 229 ? 372.572 48.303 132.364 1.00 56.54 229 LEU A C 1
ATOM 1790 O O . LEU A 1 229 ? 371.840 47.456 132.888 1.00 58.29 229 LEU A O 1
ATOM 1795 N N . VAL A 1 230 ? 372.280 48.934 131.228 1.00 54.42 230 VAL A N 1
ATOM 1796 C CA . VAL A 1 230 ? 371.044 48.677 130.498 1.00 55.24 230 VAL A CA 1
ATOM 1797 C C . VAL A 1 230 ? 371.051 47.267 129.922 1.00 57.76 230 VAL A C 1
ATOM 1798 O O . VAL A 1 230 ? 371.877 46.919 129.078 1.00 58.36 230 VAL A O 1
ATOM 1802 N N . ASN A 1 231 ? 370.123 46.456 130.409 1.00 58.76 231 ASN A N 1
ATOM 1803 C CA . ASN A 1 231 ? 370.062 45.048 130.063 1.00 61.09 231 ASN A CA 1
ATOM 1804 C C . ASN A 1 231 ? 369.649 44.839 128.611 1.00 61.66 231 ASN A C 1
ATOM 1805 O O . ASN A 1 231 ? 368.934 45.664 128.032 1.00 60.29 231 ASN A O 1
ATOM 1810 N N . GLY A 1 232 ? 370.142 43.746 128.029 1.00 59.68 232 GLY A N 1
ATOM 1811 C CA . GLY A 1 232 ? 369.837 43.349 126.666 1.00 61.05 232 GLY A CA 1
ATOM 1812 C C . GLY A 1 232 ? 370.437 41.978 126.410 1.00 63.34 232 GLY A C 1
ATOM 1813 O O . GLY A 1 232 ? 371.089 41.421 127.285 1.00 63.59 232 GLY A O 1
ATOM 1814 N N . GLU A 1 233 ? 370.250 41.445 125.206 1.00 68.32 233 GLU A N 1
ATOM 1815 C CA . GLU A 1 233 ? 370.733 40.103 124.884 1.00 71.29 233 GLU A CA 1
ATOM 1816 C C . GLU A 1 233 ? 372.257 40.039 124.881 1.00 70.72 233 GLU A C 1
ATOM 1817 O O . GLU A 1 233 ? 372.919 40.840 124.216 1.00 68.71 233 GLU A O 1
ATOM 1819 N N . GLY A 1 234 ? 372.806 39.112 125.660 1.00 76.90 234 GLY A N 1
ATOM 1820 C CA . GLY A 1 234 ? 374.242 38.920 125.716 1.00 76.91 234 GLY A CA 1
ATOM 1821 C C . GLY A 1 234 ? 374.970 40.108 126.303 1.00 74.62 234 GLY A C 1
ATOM 1822 O O . GLY A 1 234 ? 376.122 40.371 125.960 1.00 74.58 234 GLY A O 1
ATOM 1823 N N . VAL A 1 235 ? 374.297 40.825 127.195 1.00 63.26 235 VAL A N 1
ATOM 1824 C CA . VAL A 1 235 ? 374.897 41.964 127.863 1.00 60.93 235 VAL A CA 1
ATOM 1825 C C . VAL A 1 235 ? 375.469 41.511 129.202 1.00 61.52 235 VAL A C 1
ATOM 1826 O O . VAL A 1 235 ? 374.760 40.916 130.023 1.00 62.64 235 VAL A O 1
ATOM 1830 N N . SER A 1 236 ? 376.744 41.808 129.433 1.00 86.49 236 SER A N 1
ATOM 1831 C CA . SER A 1 236 ? 377.393 41.440 130.685 1.00 87.29 236 SER A CA 1
ATOM 1832 C C . SER A 1 236 ? 378.311 42.552 131.166 1.00 85.30 236 SER A C 1
ATOM 1833 O O . SER A 1 236 ? 378.906 43.266 130.359 1.00 84.31 236 SER A O 1
ATOM 1836 N N . ALA A 1 237 ? 378.432 42.678 132.484 1.00 78.09 237 ALA A N 1
ATOM 1837 C CA . ALA A 1 237 ? 379.210 43.745 133.100 1.00 76.49 237 ALA A CA 1
ATOM 1838 C C . ALA A 1 237 ? 380.680 43.712 132.697 1.00 77.25 237 ALA A C 1
ATOM 1839 O O . ALA A 1 237 ? 381.233 44.719 132.240 1.00 75.35 237 ALA A O 1
ATOM 1841 N N . GLU A 1 238 ? 381.304 42.549 132.856 1.00 79.14 238 GLU A N 1
ATOM 1842 C CA . GLU A 1 238 ? 382.748 42.422 132.711 1.00 79.82 238 GLU A CA 1
ATOM 1843 C C . GLU A 1 238 ? 383.209 42.723 131.284 1.00 79.20 238 GLU A C 1
ATOM 1844 O O . GLU A 1 238 ? 384.355 43.117 131.063 1.00 78.49 238 GLU A O 1
ATOM 1850 N N . SER A 1 239 ? 382.305 42.558 130.323 1.00 90.02 239 SER A N 1
ATOM 1851 C CA . SER A 1 239 ? 382.632 42.807 128.923 1.00 90.15 239 SER A CA 1
ATOM 1852 C C . SER A 1 239 ? 382.564 44.282 128.580 1.00 87.37 239 SER A C 1
ATOM 1853 O O . SER A 1 239 ? 383.078 44.699 127.548 1.00 87.53 239 SER A O 1
ATOM 1856 N N . HIS A 1 240 ? 381.928 45.073 129.440 1.00 69.30 240 HIS A N 1
ATOM 1857 C CA . HIS A 1 240 ? 381.702 46.478 129.124 1.00 66.64 240 HIS A CA 1
ATOM 1858 C C . HIS A 1 240 ? 383.011 47.248 128.962 1.00 65.49 240 HIS A C 1
ATOM 1859 O O . HIS A 1 240 ? 384.000 46.983 129.653 1.00 66.27 240 HIS A O 1
ATOM 1866 N N . LEU A 1 241 ? 382.989 48.218 128.056 1.00 58.30 241 LEU A N 1
ATOM 1867 C CA . LEU A 1 241 ? 384.140 49.054 127.775 1.00 57.60 241 LEU A CA 1
ATOM 1868 C C . LEU A 1 241 ? 384.651 49.803 128.995 1.00 56.71 241 LEU A C 1
ATOM 1869 O O . LEU A 1 241 ? 385.852 50.002 129.144 1.00 57.33 241 LEU A O 1
ATOM 1874 N N . LEU A 1 242 ? 383.736 50.204 129.868 1.00 58.71 242 LEU A N 1
ATOM 1875 C CA . LEU A 1 242 ? 384.070 51.038 131.015 1.00 57.82 242 LEU A CA 1
ATOM 1876 C C . LEU A 1 242 ? 384.003 50.275 132.336 1.00 58.42 242 LEU A C 1
ATOM 1877 O O . LEU A 1 242 ? 383.892 50.886 133.406 1.00 57.22 242 LEU A O 1
ATOM 1882 N N . PHE A 1 243 ? 384.053 48.947 132.268 1.00 64.35 243 PHE A N 1
ATOM 1883 C CA . PHE A 1 243 ? 383.978 48.140 133.482 1.00 65.53 243 PHE A CA 1
ATOM 1884 C C . PHE A 1 243 ? 385.091 48.476 134.467 1.00 65.43 243 PHE A C 1
ATOM 1885 O O . PHE A 1 243 ? 384.838 48.700 135.649 1.00 64.98 243 PHE A O 1
ATOM 1893 N N . ASN A 1 244 ? 386.319 48.532 133.973 1.00 62.62 244 ASN A N 1
ATOM 1894 C CA . ASN A 1 244 ? 387.458 48.898 134.805 1.00 62.86 244 ASN A CA 1
ATOM 1895 C C . ASN A 1 244 ? 387.273 50.267 135.423 1.00 61.04 244 ASN A C 1
ATOM 1896 O O . ASN A 1 244 ? 387.544 50.464 136.599 1.00 60.77 244 ASN A O 1
ATOM 1901 N N . VAL A 1 245 ? 386.802 51.207 134.613 1.00 53.84 245 VAL A N 1
ATOM 1902 C CA . VAL A 1 245 ? 386.537 52.561 135.073 1.00 52.21 245 VAL A CA 1
ATOM 1903 C C . VAL A 1 245 ? 385.471 52.546 136.164 1.00 51.33 245 VAL A C 1
ATOM 1904 O O . VAL A 1 245 ? 385.607 53.220 137.188 1.00 50.91 245 VAL A O 1
ATOM 1908 N N . TYR A 1 246 ? 384.425 51.754 135.946 1.00 52.34 246 TYR A N 1
ATOM 1909 C CA . TYR A 1 246 ? 383.373 51.595 136.940 1.00 52.13 246 TYR A CA 1
ATOM 1910 C C . TYR A 1 246 ? 383.994 51.168 138.248 1.00 53.03 246 TYR A C 1
ATOM 1911 O O . TYR A 1 246 ? 383.707 51.753 139.291 1.00 52.49 246 TYR A O 1
ATOM 1920 N N . GLN A 1 247 ? 384.850 50.152 138.189 1.00 68.17 247 GLN A N 1
ATOM 1921 C CA . GLN A 1 247 ? 385.446 49.607 139.397 1.00 68.87 247 GLN A CA 1
ATOM 1922 C C . GLN A 1 247 ? 386.322 50.629 140.103 1.00 67.89 247 GLN A C 1
ATOM 1923 O O . GLN A 1 247 ? 386.312 50.725 141.337 1.00 68.09 247 GLN A O 1
ATOM 1929 N N . ILE A 1 248 ? 387.065 51.402 139.322 1.00 50.02 248 ILE A N 1
ATOM 1930 C CA . ILE A 1 248 ? 387.895 52.451 139.890 1.00 49.64 248 ILE A CA 1
ATOM 1931 C C . ILE A 1 248 ? 387.030 53.466 140.624 1.00 48.42 248 ILE A C 1
ATOM 1932 O O . ILE A 1 248 ? 387.376 53.900 141.730 1.00 48.52 248 ILE A O 1
ATOM 1937 N N . VAL A 1 249 ? 385.875 53.799 140.054 1.00 52.18 249 VAL A N 1
ATOM 1938 C CA . VAL A 1 249 ? 384.993 54.762 140.702 1.00 50.87 249 VAL A CA 1
ATOM 1939 C C . VAL A 1 249 ? 384.448 54.187 141.998 1.00 51.18 249 VAL A C 1
ATOM 1940 O O . VAL A 1 249 ? 384.515 54.850 143.035 1.00 50.92 249 VAL A O 1
ATOM 1944 N N . LEU A 1 250 ? 383.941 52.953 141.945 1.00 49.93 250 LEU A N 1
ATOM 1945 C CA . LEU A 1 250 ? 383.411 52.285 143.135 1.00 50.30 250 LEU A CA 1
ATOM 1946 C C . LEU A 1 250 ? 384.459 52.233 144.243 1.00 51.41 250 LEU A C 1
ATOM 1947 O O . LEU A 1 250 ? 384.160 52.501 145.418 1.00 51.57 250 LEU A O 1
ATOM 1952 N N . GLN A 1 251 ? 385.693 51.934 143.854 1.00 63.03 251 GLN A N 1
ATOM 1953 C CA . GLN A 1 251 ? 386.782 51.838 144.806 1.00 64.25 251 GLN A CA 1
ATOM 1954 C C . GLN A 1 251 ? 387.029 53.176 145.482 1.00 62.84 251 GLN A C 1
ATOM 1955 O O . GLN A 1 251 ? 387.121 53.258 146.714 1.00 63.30 251 GLN A O 1
ATOM 1961 N N . ALA A 1 252 ? 387.084 54.230 144.676 1.00 55.43 252 ALA A N 1
ATOM 1962 C CA . ALA A 1 252 ? 387.350 55.562 145.190 1.00 54.48 252 ALA A CA 1
ATOM 1963 C C . ALA A 1 252 ? 386.228 56.009 146.108 1.00 53.44 252 ALA A C 1
ATOM 1964 O O . ALA A 1 252 ? 386.452 56.719 147.099 1.00 52.88 252 ALA A O 1
ATOM 1966 N N . GLN A 1 253 ? 385.017 55.567 145.790 1.00 48.85 253 GLN A N 1
ATOM 1967 C CA . GLN A 1 253 ? 383.862 55.949 146.580 1.00 48.08 253 GLN A CA 1
ATOM 1968 C C . GLN A 1 253 ? 383.928 55.307 147.966 1.00 48.81 253 GLN A C 1
ATOM 1969 O O . GLN A 1 253 ? 383.669 55.970 148.983 1.00 48.04 253 GLN A O 1
ATOM 1975 N N . LEU A 1 254 ? 384.293 54.029 148.007 1.00 48.30 254 LEU A N 1
ATOM 1976 C CA . LEU A 1 254 ? 384.416 53.319 149.279 1.00 49.14 254 LEU A CA 1
ATOM 1977 C C . LEU A 1 254 ? 385.561 53.891 150.114 1.00 49.45 254 LEU A C 1
ATOM 1978 O O . LEU A 1 254 ? 385.424 54.072 151.338 1.00 49.34 254 LEU A O 1
ATOM 1983 N N . ALA A 1 255 ? 386.675 54.199 149.449 1.00 58.11 255 ALA A N 1
ATOM 1984 C CA . ALA A 1 255 ? 387.842 54.752 150.132 1.00 58.65 255 ALA A CA 1
ATOM 1985 C C . ALA A 1 255 ? 387.508 56.086 150.800 1.00 57.29 255 ALA A C 1
ATOM 1986 O O . ALA A 1 255 ? 388.014 56.400 151.881 1.00 57.64 255 ALA A O 1
ATOM 1988 N N . ALA A 1 256 ? 386.619 56.850 150.173 1.00 55.61 256 ALA A N 1
ATOM 1989 C CA . ALA A 1 256 ? 386.219 58.129 150.725 1.00 54.00 256 ALA A CA 1
ATOM 1990 C C . ALA A 1 256 ? 385.328 57.910 151.946 1.00 53.47 256 ALA A C 1
ATOM 1991 O O . ALA A 1 256 ? 385.504 58.568 152.978 1.00 53.26 256 ALA A O 1
ATOM 1993 N N . ILE A 1 257 ? 384.379 56.983 151.822 1.00 50.48 257 ILE A N 1
ATOM 1994 C CA . ILE A 1 257 ? 383.499 56.627 152.931 1.00 50.49 257 ILE A CA 1
ATOM 1995 C C . ILE A 1 257 ? 384.314 56.128 154.108 1.00 52.01 257 ILE A C 1
ATOM 1996 O O . ILE A 1 257 ? 384.064 56.496 155.249 1.00 51.79 257 ILE A O 1
ATOM 2001 N N . SER A 1 258 ? 385.307 55.302 153.808 1.00 64.87 258 SER A N 1
ATOM 2002 C CA . SER A 1 258 ? 386.157 54.723 154.825 1.00 66.84 258 SER A CA 1
ATOM 2003 C C . SER A 1 258 ? 386.962 55.791 155.563 1.00 66.54 258 SER A C 1
ATOM 2004 O O . SER A 1 258 ? 387.425 55.560 156.675 1.00 67.48 258 SER A O 1
ATOM 2007 N N . ALA A 1 259 ? 387.112 56.963 154.951 1.00 65.51 259 ALA A N 1
ATOM 2008 C CA . ALA A 1 259 ? 387.871 58.045 155.567 1.00 65.27 259 ALA A CA 1
ATOM 2009 C C . ALA A 1 259 ? 387.000 58.936 156.459 1.00 63.97 259 ALA A C 1
ATOM 2010 O O . ALA A 1 259 ? 387.511 59.827 157.149 1.00 64.54 259 ALA A O 1
ATOM 2012 N N . ILE A 1 260 ? 385.694 58.683 156.482 1.00 45.71 260 ILE A N 1
ATOM 2013 C CA . ILE A 1 260 ? 384.781 59.560 157.213 1.00 44.60 260 ILE A CA 1
ATOM 2014 C C . ILE A 1 260 ? 384.562 59.164 158.674 1.00 45.78 260 ILE A C 1
ATOM 2015 O O . ILE A 1 260 ? 384.060 58.076 158.980 1.00 46.74 260 ILE A O 1
ATOM 2020 N N . ARG A 1 261 ? 384.946 60.069 159.568 1.00 66.33 261 ARG A N 1
ATOM 2021 C CA . ARG A 1 261 ? 384.722 59.925 161.001 1.00 66.89 261 ARG A CA 1
ATOM 2022 C C . ARG A 1 261 ? 385.007 61.279 161.653 1.00 65.58 261 ARG A C 1
ATOM 2023 O O . ARG A 1 261 ? 385.707 62.109 161.064 1.00 64.81 261 ARG A O 1
ATOM 2031 N N . PRO A 1 262 ? 384.464 61.510 162.866 1.00 51.95 262 PRO A N 1
ATOM 2032 C CA . PRO A 1 262 ? 384.688 62.778 163.572 1.00 51.05 262 PRO A CA 1
ATOM 2033 C C . PRO A 1 262 ? 386.171 63.137 163.657 1.00 51.80 262 PRO A C 1
ATOM 2034 O O . PRO A 1 262 ? 387.002 62.250 163.893 1.00 52.99 262 PRO A O 1
ATOM 2038 N N . GLY A 1 263 ? 386.498 64.408 163.442 1.00 45.33 263 GLY A N 1
ATOM 2039 C CA . GLY A 1 263 ? 387.879 64.847 163.526 1.00 46.27 263 GLY A CA 1
ATOM 2040 C C . GLY A 1 263 ? 388.597 64.974 162.189 1.00 46.50 263 GLY A C 1
ATOM 2041 O O . GLY A 1 263 ? 389.496 65.806 162.051 1.00 47.34 263 GLY A O 1
ATOM 2042 N N . VAL A 1 264 ? 388.189 64.178 161.197 1.00 48.00 264 VAL A N 1
ATOM 2043 C CA . VAL A 1 264 ? 388.799 64.210 159.870 1.00 48.12 264 VAL A CA 1
ATOM 2044 C C . VAL A 1 264 ? 388.458 65.473 159.090 1.00 46.90 264 VAL A C 1
ATOM 2045 O O . VAL A 1 264 ? 387.304 65.906 159.053 1.00 46.24 264 VAL A O 1
ATOM 2049 N N . ARG A 1 265 ? 389.457 66.044 158.430 1.00 45.80 265 ARG A N 1
ATOM 2050 C CA . ARG A 1 265 ? 389.212 67.213 157.602 1.00 44.96 265 ARG A CA 1
ATOM 2051 C C . ARG A 1 265 ? 388.567 66.778 156.294 1.00 44.10 265 ARG A C 1
ATOM 2052 O O . ARG A 1 265 ? 388.854 65.696 155.782 1.00 44.45 265 ARG A O 1
ATOM 2060 N N . CYS A 1 266 ? 387.654 67.602 155.795 1.00 42.44 266 CYS A N 1
ATOM 2061 C CA . CYS A 1 266 ? 386.912 67.279 154.590 1.00 41.92 266 CYS A CA 1
ATOM 2062 C C . CYS A 1 266 ? 387.821 66.991 153.394 1.00 42.65 266 CYS A C 1
ATOM 2063 O O . CYS A 1 266 ? 387.538 66.099 152.596 1.00 42.59 266 CYS A O 1
ATOM 2066 N N . GLN A 1 267 ? 388.926 67.725 153.308 1.00 48.87 267 GLN A N 1
ATOM 2067 C CA . GLN A 1 267 ? 389.858 67.582 152.199 1.00 50.02 267 GLN A CA 1
ATOM 2068 C C . GLN A 1 267 ? 390.502 66.204 152.209 1.00 51.23 267 GLN A C 1
ATOM 2069 O O . GLN A 1 267 ? 390.880 65.679 151.160 1.00 52.02 267 GLN A O 1
ATOM 2075 N N . GLN A 1 268 ? 390.578 65.597 153.385 1.00 52.09 268 GLN A N 1
ATOM 2076 C CA . GLN A 1 268 ? 391.179 64.281 153.504 1.00 53.03 268 GLN A CA 1
ATOM 2077 C C . GLN A 1 268 ? 390.259 63.200 152.935 1.00 52.77 268 GLN A C 1
ATOM 2078 O O . GLN A 1 268 ? 390.731 62.176 152.439 1.00 53.73 268 GLN A O 1
ATOM 2084 N N . VAL A 1 269 ? 388.952 63.444 152.984 1.00 42.41 269 VAL A N 1
ATOM 2085 C CA . VAL A 1 269 ? 387.979 62.526 152.392 1.00 42.05 269 VAL A CA 1
ATOM 2086 C C . VAL A 1 269 ? 388.066 62.618 150.868 1.00 41.71 269 VAL A C 1
ATOM 2087 O O . VAL A 1 269 ? 388.044 61.605 150.167 1.00 42.05 269 VAL A O 1
ATOM 2091 N N . ASP A 1 270 ? 388.185 63.844 150.367 1.00 48.78 270 ASP A N 1
ATOM 2092 C CA . ASP A 1 270 ? 388.403 64.055 148.946 1.00 48.88 270 ASP A CA 1
ATOM 2093 C C . ASP A 1 270 ? 389.704 63.374 148.514 1.00 50.53 270 ASP A C 1
ATOM 2094 O O . ASP A 1 270 ? 389.741 62.706 147.474 1.00 51.35 270 ASP A O 1
ATOM 2099 N N . ASP A 1 271 ? 390.751 63.540 149.326 1.00 65.32 271 ASP A N 1
ATOM 2100 C CA . ASP A 1 271 ? 392.058 62.928 149.078 1.00 67.57 271 ASP A CA 1
ATOM 2101 C C . ASP A 1 271 ? 391.954 61.435 148.908 1.00 67.59 271 ASP A C 1
ATOM 2102 O O . ASP A 1 271 ? 392.664 60.846 148.103 1.00 68.69 271 ASP A O 1
ATOM 2107 N N . ALA A 1 272 ? 391.064 60.830 149.685 1.00 52.55 272 ALA A N 1
ATOM 2108 C CA . ALA A 1 272 ? 390.876 59.389 149.651 1.00 53.27 272 ALA A CA 1
ATOM 2109 C C . ALA A 1 272 ? 390.358 58.956 148.286 1.00 53.13 272 ALA A C 1
ATOM 2110 O O . ALA A 1 272 ? 390.897 58.034 147.681 1.00 54.49 272 ALA A O 1
ATOM 2112 N N . ALA A 1 273 ? 389.295 59.606 147.823 1.00 49.56 273 ALA A N 1
ATOM 2113 C CA . ALA A 1 273 ? 388.691 59.251 146.550 1.00 49.21 273 ALA A CA 1
ATOM 2114 C C . ALA A 1 273 ? 389.580 59.624 145.363 1.00 49.67 273 ALA A C 1
ATOM 2115 O O . ALA A 1 273 ? 389.807 58.815 144.454 1.00 50.51 273 ALA A O 1
ATOM 2117 N N . ARG A 1 274 ? 390.120 60.836 145.401 1.00 47.27 274 ARG A N 1
ATOM 2118 C CA . ARG A 1 274 ? 390.872 61.366 144.276 1.00 47.61 274 ARG A CA 1
ATOM 2119 C C . ARG A 1 274 ? 392.173 60.601 144.072 1.00 49.34 274 ARG A C 1
ATOM 2120 O O . ARG A 1 274 ? 392.620 60.442 142.935 1.00 50.39 274 ARG A O 1
ATOM 2128 N N . ARG A 1 275 ? 392.783 60.132 145.163 1.00 55.36 275 ARG A N 1
ATOM 2129 C CA . ARG A 1 275 ? 394.046 59.402 145.063 1.00 56.77 275 ARG A CA 1
ATOM 2130 C C . ARG A 1 275 ? 393.834 58.073 144.373 1.00 57.46 275 ARG A C 1
ATOM 2131 O O . ARG A 1 275 ? 394.652 57.676 143.554 1.00 59.01 275 ARG A O 1
ATOM 2133 N N . VAL A 1 276 ? 392.735 57.392 144.684 1.00 59.90 276 VAL A N 1
ATOM 2134 C CA . VAL A 1 276 ? 392.414 56.156 143.979 1.00 60.83 276 VAL A CA 1
ATOM 2135 C C . VAL A 1 276 ? 392.254 56.421 142.482 1.00 60.75 276 VAL A C 1
ATOM 2136 O O . VAL A 1 276 ? 392.900 55.772 141.647 1.00 61.98 276 VAL A O 1
ATOM 2140 N N . ILE A 1 277 ? 391.412 57.397 142.156 1.00 53.29 277 ILE A N 1
ATOM 2141 C CA . ILE A 1 277 ? 391.140 57.751 140.774 1.00 52.32 277 ILE A CA 1
ATOM 2142 C C . ILE A 1 277 ? 392.398 58.273 140.078 1.00 53.15 277 ILE A C 1
ATOM 2143 O O . ILE A 1 277 ? 392.628 57.967 138.903 1.00 54.31 277 ILE A O 1
ATOM 2148 N N . THR A 1 278 ? 393.214 59.056 140.782 1.00 57.59 278 THR A N 1
ATOM 2149 C CA . THR A 1 278 ? 394.428 59.599 140.166 1.00 58.31 278 THR A CA 1
ATOM 2150 C C . THR A 1 278 ? 395.479 58.507 139.921 1.00 60.16 278 THR A C 1
ATOM 2151 O O . THR A 1 278 ? 396.023 58.410 138.813 1.00 60.48 278 THR A O 1
ATOM 2155 N N . GLU A 1 279 ? 395.722 57.656 140.917 1.00 81.12 279 GLU A N 1
ATOM 2156 C CA . GLU A 1 279 ? 396.723 56.591 140.780 1.00 82.89 279 GLU A CA 1
ATOM 2157 C C . GLU A 1 279 ? 396.329 55.540 139.740 1.00 82.61 279 GLU A C 1
ATOM 2158 O O . GLU A 1 279 ? 397.164 54.766 139.288 1.00 83.47 279 GLU A O 1
ATOM 2164 N N . ALA A 1 280 ? 395.047 55.501 139.386 1.00 57.93 280 ALA A N 1
ATOM 2165 C CA . ALA A 1 280 ? 394.551 54.609 138.341 1.00 57.80 280 ALA A CA 1
ATOM 2166 C C . ALA A 1 280 ? 394.814 55.186 136.960 1.00 57.60 280 ALA A C 1
ATOM 2167 O O . ALA A 1 280 ? 394.672 54.500 135.948 1.00 57.74 280 ALA A O 1
ATOM 2169 N N . GLY A 1 281 ? 395.194 56.457 136.927 1.00 57.67 281 GLY A N 1
ATOM 2170 C CA . GLY A 1 281 ? 395.508 57.130 135.682 1.00 57.39 281 GLY A CA 1
ATOM 2171 C C . GLY A 1 281 ? 394.330 57.898 135.117 1.00 56.09 281 GLY A C 1
ATOM 2172 O O . GLY A 1 281 ? 394.278 58.140 133.917 1.00 56.06 281 GLY A O 1
ATOM 2173 N N . TYR A 1 282 ? 393.389 58.309 135.968 1.00 63.32 282 TYR A N 1
ATOM 2174 C CA . TYR A 1 282 ? 392.211 59.008 135.457 1.00 61.76 282 TYR A CA 1
ATOM 2175 C C . TYR A 1 282 ? 391.941 60.340 136.146 1.00 60.65 282 TYR A C 1
ATOM 2176 O O . TYR A 1 282 ? 390.828 60.869 136.063 1.00 59.20 282 TYR A O 1
ATOM 2185 N N . GLY A 1 283 ? 392.965 60.894 136.792 1.00 68.36 283 GLY A N 1
ATOM 2186 C CA . GLY A 1 283 ? 392.839 62.160 137.487 1.00 67.47 283 GLY A CA 1
ATOM 2187 C C . GLY A 1 283 ? 392.323 63.295 136.620 1.00 66.45 283 GLY A C 1
ATOM 2188 O O . GLY A 1 283 ? 391.666 64.218 137.102 1.00 66.08 283 GLY A O 1
ATOM 2189 N N . ASP A 1 284 ? 392.585 63.226 135.325 1.00 56.14 284 ASP A N 1
ATOM 2190 C CA . ASP A 1 284 ? 392.217 64.334 134.470 1.00 54.98 284 ASP A CA 1
ATOM 2191 C C . ASP A 1 284 ? 390.753 64.265 134.066 1.00 53.65 284 ASP A C 1
ATOM 2192 O O . ASP A 1 284 ? 390.231 65.205 133.471 1.00 52.00 284 ASP A O 1
ATOM 2197 N N . TYR A 1 285 ? 390.084 63.170 134.414 1.00 62.77 285 TYR A N 1
ATOM 2198 C CA . TYR A 1 285 ? 388.673 63.028 134.083 1.00 61.92 285 TYR A CA 1
ATOM 2199 C C . TYR A 1 285 ? 387.780 62.944 135.316 1.00 61.53 285 TYR A C 1
ATOM 2200 O O . TYR A 1 285 ? 386.656 62.439 135.255 1.00 61.47 285 TYR A O 1
ATOM 2209 N N . PHE A 1 286 ? 388.305 63.449 136.430 1.00 53.52 286 PHE A N 1
ATOM 2210 C CA . PHE A 1 286 ? 387.564 63.590 137.671 1.00 53.36 286 PHE A CA 1
ATOM 2211 C C . PHE A 1 286 ? 387.676 65.047 138.073 1.00 52.64 286 PHE A C 1
ATOM 2212 O O . PHE A 1 286 ? 388.501 65.407 138.917 1.00 53.11 286 PHE A O 1
ATOM 2220 N N . GLY A 1 287 ? 386.858 65.888 137.458 1.00 57.45 287 GLY A N 1
ATOM 2221 C CA . GLY A 1 287 ? 387.034 67.317 137.593 1.00 56.72 287 GLY A CA 1
ATOM 2222 C C . GLY A 1 287 ? 386.274 67.979 138.722 1.00 56.00 287 GLY A C 1
ATOM 2223 O O . GLY A 1 287 ? 386.513 69.151 139.004 1.00 56.54 287 GLY A O 1
ATOM 2224 N N . HIS A 1 288 ? 385.379 67.252 139.388 1.00 38.82 288 HIS A N 1
ATOM 2225 C CA . HIS A 1 288 ? 384.556 67.894 140.397 1.00 37.49 288 HIS A CA 1
ATOM 2226 C C . HIS A 1 288 ? 384.848 67.391 141.828 1.00 38.41 288 HIS A C 1
ATOM 2227 O O . HIS A 1 288 ? 385.634 66.454 142.018 1.00 39.28 288 HIS A O 1
ATOM 2234 N N . ASN A 1 289 ? 384.195 68.002 142.822 1.00 32.92 289 ASN A N 1
ATOM 2235 C CA . ASN A 1 289 ? 384.415 67.649 144.219 1.00 33.15 289 ASN A CA 1
ATOM 2236 C C . ASN A 1 289 ? 383.956 66.241 144.548 1.00 33.50 289 ASN A C 1
ATOM 2237 O O . ASN A 1 289 ? 383.122 65.687 143.848 1.00 33.18 289 ASN A O 1
ATOM 2242 N N . THR A 1 290 ? 384.481 65.673 145.628 1.00 45.49 290 THR A N 1
ATOM 2243 C CA . THR A 1 290 ? 384.092 64.323 146.025 1.00 45.79 290 THR A CA 1
ATOM 2244 C C . THR A 1 290 ? 382.669 64.331 146.607 1.00 44.89 290 THR A C 1
ATOM 2245 O O . THR A 1 290 ? 381.925 63.354 146.482 1.00 44.83 290 THR A O 1
ATOM 2249 N N . GLY A 1 291 ? 382.274 65.438 147.219 1.00 33.82 291 GLY A N 1
ATOM 2250 C CA . GLY A 1 291 ? 380.922 65.523 147.736 1.00 33.42 291 GLY A CA 1
ATOM 2251 C C . GLY A 1 291 ? 380.574 66.872 148.346 1.00 33.06 291 GLY A C 1
ATOM 2252 O O . GLY A 1 291 ? 381.355 67.835 148.281 1.00 32.84 291 GLY A O 1
ATOM 2253 N N . HIS A 1 292 ? 379.374 66.956 148.909 1.00 43.40 292 HIS A N 1
ATOM 2254 C CA . HIS A 1 292 ? 378.902 68.200 149.496 1.00 43.13 292 HIS A CA 1
ATOM 2255 C C . HIS A 1 292 ? 377.961 67.903 150.652 1.00 42.71 292 HIS A C 1
ATOM 2256 O O . HIS A 1 292 ? 377.313 66.847 150.687 1.00 43.02 292 HIS A O 1
ATOM 2263 N N . ALA A 1 293 ? 377.867 68.833 151.593 1.00 37.36 293 ALA A N 1
ATOM 2264 C CA . ALA A 1 293 ? 376.890 68.678 152.662 1.00 36.65 293 ALA A CA 1
ATOM 2265 C C . ALA A 1 293 ? 375.488 68.832 152.063 1.00 35.72 293 ALA A C 1
ATOM 2266 O O . ALA A 1 293 ? 375.321 69.393 150.965 1.00 34.72 293 ALA A O 1
ATOM 2268 N N . ILE A 1 294 ? 374.480 68.338 152.780 1.00 38.37 294 ILE A N 1
ATOM 2269 C CA . ILE A 1 294 ? 373.107 68.403 152.287 1.00 37.89 294 ILE A CA 1
ATOM 2270 C C . ILE A 1 294 ? 372.175 68.571 153.476 1.00 37.81 294 ILE A C 1
ATOM 2271 O O . ILE A 1 294 ? 372.511 68.152 154.577 1.00 37.87 294 ILE A O 1
ATOM 2276 N N . GLY A 1 295 ? 371.039 69.229 153.276 1.00 40.08 295 GLY A N 1
ATOM 2277 C CA . GLY A 1 295 ? 370.096 69.407 154.362 1.00 40.36 295 GLY A CA 1
ATOM 2278 C C . GLY A 1 295 ? 368.819 70.061 153.887 1.00 40.14 295 GLY A C 1
ATOM 2279 O O . GLY A 1 295 ? 368.023 69.464 153.155 1.00 40.14 295 GLY A O 1
ATOM 2280 N N . ILE A 1 296 ? 368.622 71.303 154.307 1.00 43.95 296 ILE A N 1
ATOM 2281 C CA . ILE A 1 296 ? 367.499 72.075 153.812 1.00 43.44 296 ILE A CA 1
ATOM 2282 C C . ILE A 1 296 ? 367.744 72.336 152.341 1.00 43.02 296 ILE A C 1
ATOM 2283 O O . ILE A 1 296 ? 366.811 72.314 151.538 1.00 42.95 296 ILE A O 1
ATOM 2288 N N . GLU A 1 297 ? 369.015 72.517 151.985 1.00 39.82 297 GLU A N 1
ATOM 2289 C CA . GLU A 1 297 ? 369.418 72.651 150.587 1.00 39.32 297 GLU A CA 1
ATOM 2290 C C . GLU A 1 297 ? 370.161 71.404 150.116 1.00 39.39 297 GLU A C 1
ATOM 2291 O O . GLU A 1 297 ? 370.743 70.672 150.916 1.00 40.02 297 GLU A O 1
ATOM 2297 N N . VAL A 1 298 ? 370.163 71.190 148.808 1.00 31.39 298 VAL A N 1
ATOM 2298 C CA . VAL A 1 298 ? 370.908 70.099 148.194 1.00 32.03 298 VAL A CA 1
ATOM 2299 C C . VAL A 1 298 ? 372.419 70.306 148.349 1.00 32.41 298 VAL A C 1
ATOM 2300 O O . VAL A 1 298 ? 373.145 69.350 148.624 1.00 32.74 298 VAL A O 1
ATOM 2304 N N . HIS A 1 299 ? 372.893 71.537 148.170 1.00 45.65 299 HIS A N 1
ATOM 2305 C CA . HIS A 1 299 ? 374.310 71.830 148.368 1.00 46.39 299 HIS A CA 1
ATOM 2306 C C . HIS A 1 299 ? 374.541 72.727 149.573 1.00 46.07 299 HIS A C 1
ATOM 2307 O O . HIS A 1 299 ? 374.147 73.891 149.566 1.00 46.06 299 HIS A O 1
ATOM 2314 N N . GLU A 1 300 ? 375.172 72.181 150.613 1.00 40.08 300 GLU A N 1
ATOM 2315 C CA . GLU A 1 300 ? 375.545 72.967 151.794 1.00 39.98 300 GLU A CA 1
ATOM 2316 C C . GLU A 1 300 ? 377.008 72.783 152.122 1.00 40.81 300 GLU A C 1
ATOM 2317 O O . GLU A 1 300 ? 377.703 71.975 151.498 1.00 40.83 300 GLU A O 1
ATOM 2323 N N . ASP A 1 301 ? 377.469 73.521 153.123 1.00 37.67 301 ASP A N 1
ATOM 2324 C CA . ASP A 1 301 ? 378.831 73.369 153.595 1.00 38.67 301 ASP A CA 1
ATOM 2325 C C . ASP A 1 301 ? 378.909 72.449 154.806 1.00 38.95 301 ASP A C 1
ATOM 2326 O O . ASP A 1 301 ? 377.932 72.299 155.537 1.00 38.54 301 ASP A O 1
ATOM 2331 N N . PRO A 1 302 ? 380.072 71.809 155.015 1.00 33.42 302 PRO A N 1
ATOM 2332 C CA . PRO A 1 302 ? 381.319 71.895 154.233 1.00 33.91 302 PRO A CA 1
ATOM 2333 C C . PRO A 1 302 ? 381.307 71.055 152.939 1.00 33.60 302 PRO A C 1
ATOM 2334 O O . PRO A 1 302 ? 380.286 70.446 152.606 1.00 32.87 302 PRO A O 1
ATOM 2338 N N . ARG A 1 303 ? 382.415 71.065 152.204 1.00 38.64 303 ARG A N 1
ATOM 2339 C CA . ARG A 1 303 ? 382.515 70.295 150.969 1.00 38.85 303 ARG A CA 1
ATOM 2340 C C . ARG A 1 303 ? 383.636 69.278 151.067 1.00 39.16 303 ARG A C 1
ATOM 2341 O O . ARG A 1 303 ? 384.714 69.578 151.592 1.00 39.56 303 ARG A O 1
ATOM 2349 N N . PHE A 1 304 ? 383.404 68.084 150.541 1.00 39.57 304 PHE A N 1
ATOM 2350 C CA . PHE A 1 304 ? 384.523 67.189 150.301 1.00 40.51 304 PHE A CA 1
ATOM 2351 C C . PHE A 1 304 ? 385.259 67.652 149.026 1.00 41.10 304 PHE A C 1
ATOM 2352 O O . PHE A 1 304 ? 384.979 67.169 147.911 1.00 40.97 304 PHE A O 1
ATOM 2360 N N . SER A 1 305 ? 386.145 68.641 149.187 1.00 47.45 305 SER A N 1
ATOM 2361 C CA . SER A 1 305 ? 386.916 69.214 148.071 1.00 47.93 305 SER A CA 1
ATOM 2362 C C . SER A 1 305 ? 388.379 69.258 148.488 1.00 48.81 305 SER A C 1
ATOM 2363 O O . SER A 1 305 ? 388.681 69.125 149.670 1.00 49.73 305 SER A O 1
ATOM 2366 N N . PRO A 1 306 ? 389.300 69.433 147.530 1.00 42.91 306 PRO A N 1
ATOM 2367 C CA . PRO A 1 306 ? 390.722 69.504 147.909 1.00 43.99 306 PRO A CA 1
ATOM 2368 C C . PRO A 1 306 ? 391.094 70.607 148.912 1.00 44.56 306 PRO A C 1
ATOM 2369 O O . PRO A 1 306 ? 392.159 70.515 149.520 1.00 45.59 306 PRO A O 1
ATOM 2373 N N . ARG A 1 307 ? 390.243 71.606 149.112 1.00 58.42 307 ARG A N 1
ATOM 2374 C CA . ARG A 1 307 ? 390.663 72.773 149.882 1.00 58.94 307 ARG A CA 1
ATOM 2375 C C . ARG A 1 307 ? 389.929 72.998 151.205 1.00 57.87 307 ARG A C 1
ATOM 2376 O O . ARG A 1 307 ? 390.373 73.806 152.021 1.00 57.82 307 ARG A O 1
ATOM 2384 N N . ASP A 1 308 ? 388.846 72.261 151.437 1.00 45.48 308 ASP A N 1
ATOM 2385 C CA . ASP A 1 308 ? 388.024 72.473 152.620 1.00 44.61 308 ASP A CA 1
ATOM 2386 C C . ASP A 1 308 ? 388.650 71.824 153.862 1.00 45.26 308 ASP A C 1
ATOM 2387 O O . ASP A 1 308 ? 388.765 70.595 153.955 1.00 45.40 308 ASP A O 1
ATOM 2392 N N . THR A 1 309 ? 389.056 72.653 154.819 1.00 42.13 309 THR A N 1
ATOM 2393 C CA . THR A 1 309 ? 389.768 72.130 155.975 1.00 42.90 309 THR A CA 1
ATOM 2394 C C . THR A 1 309 ? 388.832 71.860 157.144 1.00 42.35 309 THR A C 1
ATOM 2395 O O . THR A 1 309 ? 389.285 71.477 158.224 1.00 43.19 309 THR A O 1
ATOM 2399 N N . THR A 1 310 ? 387.530 71.996 156.914 1.00 36.83 310 THR A N 1
ATOM 2400 C CA . THR A 1 310 ? 386.548 71.787 157.975 1.00 36.38 310 THR A CA 1
ATOM 2401 C C . THR A 1 310 ? 386.619 70.371 158.516 1.00 36.50 310 THR A C 1
ATOM 2402 O O . THR A 1 310 ? 386.643 69.403 157.745 1.00 36.33 310 THR A O 1
ATOM 2406 N N . THR A 1 311 ? 386.622 70.263 159.846 1.00 39.76 311 THR A N 1
ATOM 2407 C CA . THR A 1 311 ? 386.670 68.974 160.530 1.00 40.24 311 THR A CA 1
ATOM 2408 C C . THR A 1 311 ? 385.268 68.408 160.712 1.00 39.54 311 THR A C 1
ATOM 2409 O O . THR A 1 311 ? 384.310 69.139 160.964 1.00 38.54 311 THR A O 1
ATOM 2413 N N . LEU A 1 312 ? 385.151 67.095 160.552 1.00 38.85 312 LEU A N 1
ATOM 2414 C CA . LEU A 1 312 ? 383.850 66.452 160.545 1.00 38.48 312 LEU A CA 1
ATOM 2415 C C . LEU A 1 312 ? 383.320 66.284 161.974 1.00 38.63 312 LEU A C 1
ATOM 2416 O O . LEU A 1 312 ? 384.090 66.027 162.913 1.00 39.28 312 LEU A O 1
ATOM 2421 N N . GLN A 1 313 ? 382.003 66.400 162.124 1.00 65.86 313 GLN A N 1
ATOM 2422 C CA . GLN A 1 313 ? 381.354 66.333 163.425 1.00 66.13 313 GLN A CA 1
ATOM 2423 C C . GLN A 1 313 ? 380.135 65.439 163.296 1.00 65.55 313 GLN A C 1
ATOM 2424 O O . GLN A 1 313 ? 379.521 65.385 162.238 1.00 65.60 313 GLN A O 1
ATOM 2430 N N . PRO A 1 314 ? 379.792 64.707 164.364 1.00 45.79 314 PRO A N 1
ATOM 2431 C CA . PRO A 1 314 ? 378.583 63.875 164.304 1.00 45.58 314 PRO A CA 1
ATOM 2432 C C . PRO A 1 314 ? 377.343 64.713 164.040 1.00 44.69 314 PRO A C 1
ATOM 2433 O O . PRO A 1 314 ? 377.244 65.818 164.575 1.00 45.05 314 PRO A O 1
ATOM 2437 N N . GLY A 1 315 ? 376.433 64.232 163.203 1.00 51.68 315 GLY A N 1
ATOM 2438 C CA . GLY A 1 315 ? 375.248 65.013 162.923 1.00 51.05 315 GLY A CA 1
ATOM 2439 C C . GLY A 1 315 ? 375.338 65.753 161.609 1.00 50.82 315 GLY A C 1
ATOM 2440 O O . GLY A 1 315 ? 374.340 66.308 161.142 1.00 50.50 315 GLY A O 1
ATOM 2441 N N . MET A 1 316 ? 376.545 65.823 161.049 1.00 39.69 316 MET A N 1
ATOM 2442 C CA . MET A 1 316 ? 376.734 66.330 159.687 1.00 39.00 316 MET A CA 1
ATOM 2443 C C . MET A 1 316 ? 376.331 65.259 158.678 1.00 38.86 316 MET A C 1
ATOM 2444 O O . MET A 1 316 ? 376.524 64.055 158.917 1.00 39.22 316 MET A O 1
ATOM 2449 N N . LEU A 1 317 ? 375.765 65.696 157.557 1.00 39.99 317 LEU A N 1
ATOM 2450 C CA . LEU A 1 317 ? 375.494 64.794 156.444 1.00 40.18 317 LEU A CA 1
ATOM 2451 C C . LEU A 1 317 ? 376.084 65.326 155.151 1.00 40.04 317 LEU A C 1
ATOM 2452 O O . LEU A 1 317 ? 375.881 66.493 154.788 1.00 39.82 317 LEU A O 1
ATOM 2457 N N . LEU A 1 318 ? 376.851 64.476 154.476 1.00 35.93 318 LEU A N 1
ATOM 2458 C CA . LEU A 1 318 ? 377.482 64.876 153.237 1.00 35.68 318 LEU A CA 1
ATOM 2459 C C . LEU A 1 318 ? 377.342 63.787 152.187 1.00 36.06 318 LEU A C 1
ATOM 2460 O O . LEU A 1 318 ? 377.155 62.608 152.528 1.00 36.55 318 LEU A O 1
ATOM 2465 N N . THR A 1 319 ? 377.449 64.168 150.914 1.00 34.29 319 THR A N 1
ATOM 2466 C CA . THR A 1 319 ? 377.415 63.169 149.854 1.00 34.77 319 THR A CA 1
ATOM 2467 C C . THR A 1 319 ? 378.831 62.695 149.553 1.00 35.67 319 THR A C 1
ATOM 2468 O O . THR A 1 319 ? 379.795 63.427 149.814 1.00 35.58 319 THR A O 1
ATOM 2472 N N . VAL A 1 320 ? 378.953 61.460 149.063 1.00 43.62 320 VAL A N 1
ATOM 2473 C CA . VAL A 1 320 ? 380.208 60.954 148.501 1.00 44.60 320 VAL A CA 1
ATOM 2474 C C . VAL A 1 320 ? 379.946 60.484 147.069 1.00 44.77 320 VAL A C 1
ATOM 2475 O O . VAL A 1 320 ? 379.294 59.450 146.869 1.00 45.01 320 VAL A O 1
ATOM 2479 N N . GLU A 1 321 ? 380.432 61.250 146.088 1.00 44.77 321 GLU A N 1
ATOM 2480 C CA . GLU A 1 321 ? 380.068 61.026 144.692 1.00 45.03 321 GLU A CA 1
ATOM 2481 C C . GLU A 1 321 ? 381.205 61.256 143.687 1.00 45.22 321 GLU A C 1
ATOM 2482 O O . GLU A 1 321 ? 381.120 62.141 142.834 1.00 44.62 321 GLU A O 1
ATOM 2488 N N . PRO A 1 322 ? 382.268 60.451 143.771 1.00 37.06 322 PRO A N 1
ATOM 2489 C CA . PRO A 1 322 ? 383.337 60.609 142.783 1.00 37.36 322 PRO A CA 1
ATOM 2490 C C . PRO A 1 322 ? 382.900 60.047 141.437 1.00 37.32 322 PRO A C 1
ATOM 2491 O O . PRO A 1 322 ? 381.945 59.259 141.392 1.00 37.40 322 PRO A O 1
ATOM 2495 N N . GLY A 1 323 ? 383.604 60.408 140.365 1.00 34.78 323 GLY A N 1
ATOM 2496 C CA . GLY A 1 323 ? 383.256 59.910 139.052 1.00 35.04 323 GLY A CA 1
ATOM 2497 C C . GLY A 1 323 ? 384.382 60.058 138.051 1.00 35.66 323 GLY A C 1
ATOM 2498 O O . GLY A 1 323 ? 385.330 60.817 138.258 1.00 35.69 323 GLY A O 1
ATOM 2499 N N . ILE A 1 324 ? 384.285 59.307 136.963 1.00 46.66 324 ILE A N 1
ATOM 2500 C CA . ILE A 1 324 ? 385.232 59.418 135.862 1.00 47.61 324 ILE A CA 1
ATOM 2501 C C . ILE A 1 324 ? 384.448 59.608 134.576 1.00 46.84 324 ILE A C 1
ATOM 2502 O O . ILE A 1 324 ? 383.533 58.845 134.280 1.00 46.94 324 ILE A O 1
ATOM 2507 N N . TYR A 1 325 ? 384.796 60.636 133.820 1.00 42.10 325 TYR A N 1
ATOM 2508 C CA . TYR A 1 325 ? 384.020 61.009 132.648 1.00 41.24 325 TYR A CA 1
ATOM 2509 C C . TYR A 1 325 ? 384.900 61.001 131.396 1.00 41.75 325 TYR A C 1
ATOM 2510 O O . TYR A 1 325 ? 385.883 61.740 131.301 1.00 41.80 325 TYR A O 1
ATOM 2519 N N . LEU A 1 326 ? 384.557 60.112 130.465 1.00 37.15 326 LEU A N 1
ATOM 2520 C CA . LEU A 1 326 ? 385.359 59.865 129.273 1.00 37.93 326 LEU A CA 1
ATOM 2521 C C . LEU A 1 326 ? 384.603 60.233 128.006 1.00 37.31 326 LEU A C 1
ATOM 2522 O O . LEU A 1 326 ? 383.773 59.460 127.517 1.00 37.67 326 LEU A O 1
ATOM 2527 N N . PRO A 1 327 ? 384.874 61.441 127.492 1.00 44.83 327 PRO A N 1
ATOM 2528 C CA . PRO A 1 327 ? 384.267 61.988 126.276 1.00 44.16 327 PRO A CA 1
ATOM 2529 C C . PRO A 1 327 ? 384.333 61.024 125.094 1.00 44.81 327 PRO A C 1
ATOM 2530 O O . PRO A 1 327 ? 385.414 60.550 124.731 1.00 45.97 327 PRO A O 1
ATOM 2534 N N . GLY A 1 328 ? 383.173 60.713 124.524 1.00 41.28 328 GLY A N 1
ATOM 2535 C CA . GLY A 1 328 ? 383.106 59.810 123.397 1.00 42.03 328 GLY A CA 1
ATOM 2536 C C . GLY A 1 328 ? 382.812 58.387 123.814 1.00 42.95 328 GLY A C 1
ATOM 2537 O O . GLY A 1 328 ? 382.409 57.568 122.983 1.00 43.58 328 GLY A O 1
ATOM 2538 N N . GLN A 1 329 ? 383.015 58.087 125.096 1.00 50.11 329 GLN A N 1
ATOM 2539 C CA . GLN A 1 329 ? 382.781 56.739 125.613 1.00 51.20 329 GLN A CA 1
ATOM 2540 C C . GLN A 1 329 ? 381.658 56.662 126.629 1.00 50.70 329 GLN A C 1
ATOM 2541 O O . GLN A 1 329 ? 380.810 55.777 126.557 1.00 51.13 329 GLN A O 1
ATOM 2547 N N . GLY A 1 330 ? 381.649 57.588 127.575 1.00 42.71 330 GLY A N 1
ATOM 2548 C CA . GLY A 1 330 ? 380.661 57.550 128.634 1.00 42.14 330 GLY A CA 1
ATOM 2549 C C . GLY A 1 330 ? 381.287 57.964 129.947 1.00 41.86 330 GLY A C 1
ATOM 2550 O O . GLY A 1 330 ? 382.312 58.645 129.968 1.00 41.79 330 GLY A O 1
ATOM 2551 N N . GLY A 1 331 ? 380.655 57.594 131.051 1.00 43.61 331 GLY A N 1
ATOM 2552 C CA . GLY A 1 331 ? 381.185 57.933 132.361 1.00 43.71 331 GLY A CA 1
ATOM 2553 C C . GLY A 1 331 ? 380.478 57.173 133.460 1.00 44.05 331 GLY A C 1
ATOM 2554 O O . GLY A 1 331 ? 379.411 56.590 133.235 1.00 44.16 331 GLY A O 1
ATOM 2555 N N . VAL A 1 332 ? 381.067 57.185 134.653 1.00 45.64 332 VAL A N 1
ATOM 2556 C CA . VAL A 1 332 ? 380.481 56.499 135.798 1.00 45.91 332 VAL A CA 1
ATOM 2557 C C . VAL A 1 332 ? 380.560 57.377 137.034 1.00 45.00 332 VAL A C 1
ATOM 2558 O O . VAL A 1 332 ? 381.617 57.921 137.345 1.00 45.29 332 VAL A O 1
ATOM 2562 N N . ARG A 1 333 ? 379.432 57.518 137.725 1.00 38.28 333 ARG A N 1
ATOM 2563 C CA . ARG A 1 333 ? 379.388 58.165 139.029 1.00 37.61 333 ARG A CA 1
ATOM 2564 C C . ARG A 1 333 ? 378.539 57.345 139.975 1.00 37.78 333 ARG A C 1
ATOM 2565 O O . ARG A 1 333 ? 377.529 56.764 139.573 1.00 37.97 333 ARG A O 1
ATOM 2573 N N . ILE A 1 334 ? 378.977 57.272 141.225 1.00 40.10 334 ILE A N 1
ATOM 2574 C CA . ILE A 1 334 ? 378.222 56.590 142.271 1.00 40.69 334 ILE A CA 1
ATOM 2575 C C . ILE A 1 334 ? 378.116 57.513 143.478 1.00 39.81 334 ILE A C 1
ATOM 2576 O O . ILE A 1 334 ? 379.130 58.008 143.976 1.00 39.49 334 ILE A O 1
ATOM 2581 N N . GLU A 1 335 ? 376.892 57.811 143.896 1.00 45.34 335 GLU A N 1
ATOM 2582 C CA . GLU A 1 335 ? 376.680 58.774 144.977 1.00 44.56 335 GLU A CA 1
ATOM 2583 C C . GLU A 1 335 ? 375.849 58.253 146.145 1.00 44.65 335 GLU A C 1
ATOM 2584 O O . GLU A 1 335 ? 374.754 57.721 145.961 1.00 45.01 335 GLU A O 1
ATOM 2590 N N . ASP A 1 336 ? 376.392 58.415 147.347 1.00 45.07 336 ASP A N 1
ATOM 2591 C CA . ASP A 1 336 ? 375.666 58.125 148.584 1.00 45.00 336 ASP A CA 1
ATOM 2592 C C . ASP A 1 336 ? 375.527 59.383 149.423 1.00 44.15 336 ASP A C 1
ATOM 2593 O O . ASP A 1 336 ? 376.376 60.278 149.351 1.00 44.46 336 ASP A O 1
ATOM 2598 N N . VAL A 1 337 ? 374.455 59.463 150.205 1.00 44.62 337 VAL A N 1
ATOM 2599 C CA . VAL A 1 337 ? 374.407 60.428 151.303 1.00 43.74 337 VAL A CA 1
ATOM 2600 C C . VAL A 1 337 ? 374.932 59.722 152.550 1.00 44.00 337 VAL A C 1
ATOM 2601 O O . VAL A 1 337 ? 374.492 58.622 152.877 1.00 44.60 337 VAL A O 1
ATOM 2605 N N . VAL A 1 338 ? 375.904 60.332 153.219 1.00 37.47 338 VAL A N 1
ATOM 2606 C CA . VAL A 1 338 ? 376.533 59.697 154.372 1.00 38.45 338 VAL A CA 1
ATOM 2607 C C . VAL A 1 338 ? 376.376 60.520 155.654 1.00 38.01 338 VAL A C 1
ATOM 2608 O O . VAL A 1 338 ? 376.737 61.698 155.703 1.00 37.24 338 VAL A O 1
ATOM 2612 N N . LEU A 1 339 ? 375.838 59.895 156.696 1.00 40.76 339 LEU A N 1
ATOM 2613 C CA . LEU A 1 339 ? 375.738 60.544 158.011 1.00 40.25 339 LEU A CA 1
ATOM 2614 C C . LEU A 1 339 ? 377.022 60.324 158.780 1.00 40.83 339 LEU A C 1
ATOM 2615 O O . LEU A 1 339 ? 377.450 59.179 158.947 1.00 41.59 339 LEU A O 1
ATOM 2620 N N . VAL A 1 340 ? 377.655 61.407 159.228 1.00 49.53 340 VAL A N 1
ATOM 2621 C CA . VAL A 1 340 ? 378.799 61.246 160.111 1.00 50.53 340 VAL A CA 1
ATOM 2622 C C . VAL A 1 340 ? 378.243 60.779 161.460 1.00 51.20 340 VAL A C 1
ATOM 2623 O O . VAL A 1 340 ? 377.375 61.434 162.055 1.00 50.70 340 VAL A O 1
ATOM 2627 N N . THR A 1 341 ? 378.771 59.669 161.960 1.00 46.50 341 THR A N 1
ATOM 2628 C CA . THR A 1 341 ? 378.282 59.116 163.214 1.00 47.20 341 THR A CA 1
ATOM 2629 C C . THR A 1 341 ? 379.301 59.379 164.295 1.00 48.40 341 THR A C 1
ATOM 2630 O O . THR A 1 341 ? 380.456 59.707 163.996 1.00 48.32 341 THR A O 1
ATOM 2634 N N . PRO A 1 342 ? 378.892 59.205 165.562 1.00 66.10 342 PRO A N 1
ATOM 2635 C CA . PRO A 1 342 ? 379.838 59.360 166.667 1.00 66.15 342 PRO A CA 1
ATOM 2636 C C . PRO A 1 342 ? 381.117 58.558 166.517 1.00 67.33 342 PRO A C 1
ATOM 2637 O O . PRO A 1 342 ? 382.192 59.055 166.858 1.00 67.34 342 PRO A O 1
ATOM 2641 N N . GLN A 1 343 ? 380.991 57.350 165.986 1.00 65.28 343 GLN A N 1
ATOM 2642 C CA . GLN A 1 343 ? 382.115 56.441 165.823 1.00 67.13 343 GLN A CA 1
ATOM 2643 C C . GLN A 1 343 ? 382.800 56.585 164.453 1.00 66.44 343 GLN A C 1
ATOM 2644 O O . GLN A 1 343 ? 384.033 56.556 164.372 1.00 67.26 343 GLN A O 1
ATOM 2650 N N . GLY A 1 344 ? 382.001 56.704 163.384 1.00 60.20 344 GLY A N 1
ATOM 2651 C CA . GLY A 1 344 ? 382.531 56.827 162.031 1.00 59.49 344 GLY A CA 1
ATOM 2652 C C . GLY A 1 344 ? 381.525 57.300 160.984 1.00 58.13 344 GLY A C 1
ATOM 2653 O O . GLY A 1 344 ? 381.144 58.476 160.991 1.00 56.73 344 GLY A O 1
ATOM 2654 N N . ALA A 1 345 ? 381.055 56.402 160.115 1.00 57.02 345 ALA A N 1
ATOM 2655 C CA . ALA A 1 345 ? 380.118 56.804 159.048 1.00 55.73 345 ALA A CA 1
ATOM 2656 C C . ALA A 1 345 ? 378.992 55.802 158.784 1.00 56.18 345 ALA A C 1
ATOM 2657 O O . ALA A 1 345 ? 379.167 54.593 158.949 1.00 58.20 345 ALA A O 1
ATOM 2659 N N . GLU A 1 346 ? 377.842 56.317 158.352 1.00 55.66 346 GLU A N 1
ATOM 2660 C CA . GLU A 1 346 ? 376.704 55.470 158.009 1.00 56.30 346 GLU A CA 1
ATOM 2661 C C . GLU A 1 346 ? 376.105 55.874 156.657 1.00 54.91 346 GLU A C 1
ATOM 2662 O O . GLU A 1 346 ? 375.699 57.028 156.460 1.00 53.18 346 GLU A O 1
ATOM 2668 N N . VAL A 1 347 ? 376.066 54.926 155.724 1.00 48.53 347 VAL A N 1
ATOM 2669 C CA . VAL A 1 347 ? 375.469 55.164 154.416 1.00 47.91 347 VAL A CA 1
ATOM 2670 C C . VAL A 1 347 ? 373.959 55.002 154.505 1.00 47.60 347 VAL A C 1
ATOM 2671 O O . VAL A 1 347 ? 373.476 53.989 154.985 1.00 49.14 347 VAL A O 1
ATOM 2675 N N . LEU A 1 348 ? 373.211 55.976 154.013 1.00 44.41 348 LEU A N 1
ATOM 2676 C CA . LEU A 1 348 ? 371.767 55.957 154.181 1.00 44.92 348 LEU A CA 1
ATOM 2677 C C . LEU A 1 348 ? 371.040 55.340 152.986 1.00 45.64 348 LEU A C 1
ATOM 2678 O O . LEU A 1 348 ? 369.819 55.428 152.896 1.00 45.54 348 LEU A O 1
ATOM 2683 N N . TYR A 1 349 ? 371.782 54.722 152.067 1.00 50.29 349 TYR A N 1
ATOM 2684 C CA . TYR A 1 349 ? 371.176 54.020 150.932 1.00 51.19 349 TYR A CA 1
ATOM 2685 C C . TYR A 1 349 ? 371.515 52.539 151.013 1.00 53.35 349 TYR A C 1
ATOM 2686 O O . TYR A 1 349 ? 372.632 52.181 151.376 1.00 53.74 349 TYR A O 1
ATOM 2695 N N . ALA A 1 350 ? 370.562 51.678 150.674 1.00 53.79 350 ALA A N 1
ATOM 2696 C CA . ALA A 1 350 ? 370.781 50.239 150.753 1.00 56.16 350 ALA A CA 1
ATOM 2697 C C . ALA A 1 350 ? 371.126 49.665 149.385 1.00 56.72 350 ALA A C 1
ATOM 2698 O O . ALA A 1 350 ? 371.698 48.567 149.284 1.00 58.42 350 ALA A O 1
ATOM 2700 N N . MET A 1 351 ? 370.754 50.406 148.341 1.00 69.11 351 MET A N 1
ATOM 2701 C CA . MET A 1 351 ? 371.071 50.048 146.964 1.00 69.29 351 MET A CA 1
ATOM 2702 C C . MET A 1 351 ? 372.521 49.678 146.749 1.00 69.44 351 MET A C 1
ATOM 2703 O O . MET A 1 351 ? 373.412 50.484 147.009 1.00 67.90 351 MET A O 1
ATOM 2708 N N . PRO A 1 352 ? 372.759 48.477 146.203 1.00 54.14 352 PRO A N 1
ATOM 2709 C CA . PRO A 1 352 ? 374.125 48.036 145.895 1.00 54.80 352 PRO A CA 1
ATOM 2710 C C . PRO A 1 352 ? 374.778 48.926 144.838 1.00 53.44 352 PRO A C 1
ATOM 2711 O O . PRO A 1 352 ? 374.089 49.560 144.033 1.00 53.12 352 PRO A O 1
ATOM 2715 N N . LYS A 1 353 ? 376.104 48.996 144.880 1.00 57.78 353 LYS A N 1
ATOM 2716 C CA . LYS A 1 353 ? 376.864 49.916 144.048 1.00 55.86 353 LYS A CA 1
ATOM 2717 C C . LYS A 1 353 ? 377.796 49.153 143.104 1.00 56.57 353 LYS A C 1
ATOM 2718 O O . LYS A 1 353 ? 378.620 49.743 142.404 1.00 55.45 353 LYS A O 1
ATOM 2724 N N . THR A 1 354 ? 377.650 47.834 143.075 1.00 62.47 354 THR A N 1
ATOM 2725 C CA . THR A 1 354 ? 378.323 47.021 142.069 1.00 63.73 354 THR A CA 1
ATOM 2726 C C . THR A 1 354 ? 377.550 47.175 140.757 1.00 63.22 354 THR A C 1
ATOM 2727 O O . THR A 1 354 ? 376.499 47.817 140.737 1.00 62.80 354 THR A O 1
ATOM 2731 N N . VAL A 1 355 ? 378.032 46.598 139.662 1.00 52.55 355 VAL A N 1
ATOM 2732 C CA . VAL A 1 355 ? 377.317 46.791 138.406 1.00 51.86 355 VAL A CA 1
ATOM 2733 C C . VAL A 1 355 ? 376.019 46.006 138.406 1.00 53.20 355 VAL A C 1
ATOM 2734 O O . VAL A 1 355 ? 376.030 44.788 138.520 1.00 55.45 355 VAL A O 1
ATOM 2738 N N . LEU A 1 356 ? 374.902 46.697 138.226 1.00 48.27 356 LEU A N 1
ATOM 2739 C CA . LEU A 1 356 ? 373.614 46.030 138.249 1.00 49.60 356 LEU A CA 1
ATOM 2740 C C . LEU A 1 356 ? 372.990 46.121 136.859 1.00 49.49 356 LEU A C 1
ATOM 2741 O O . LEU A 1 356 ? 373.172 47.113 136.147 1.00 47.77 356 LEU A O 1
ATOM 2746 N N . LEU A 1 357 ? 372.260 45.083 136.466 1.00 58.66 357 LEU A N 1
ATOM 2747 C CA . LEU A 1 357 ? 371.566 45.084 135.185 1.00 58.91 357 LEU A CA 1
ATOM 2748 C C . LEU A 1 357 ? 370.160 45.619 135.409 1.00 58.46 357 LEU A C 1
ATOM 2749 O O . LEU A 1 357 ? 369.606 45.500 136.502 1.00 59.09 357 LEU A O 1
ATOM 2754 N N . THR A 1 358 ? 369.581 46.207 134.373 1.00 58.45 358 THR A N 1
ATOM 2755 C CA . THR A 1 358 ? 368.240 46.765 134.478 1.00 58.14 358 THR A CA 1
ATOM 2756 C C . THR A 1 358 ? 367.198 45.684 134.228 1.00 60.79 358 THR A C 1
ATOM 2757 O O . THR A 1 358 ? 367.544 44.543 133.914 1.00 62.50 358 THR A O 1
ATOM 2761 N N . GLY A 1 359 ? 365.929 46.034 134.418 1.00 78.25 359 GLY A N 1
ATOM 2762 C CA . GLY A 1 359 ? 364.833 45.185 133.993 1.00 80.62 359 GLY A CA 1
ATOM 2763 C C . GLY A 1 359 ? 364.421 44.019 134.866 1.00 83.55 359 GLY A C 1
ATOM 2764 O O . GLY A 1 359 ? 364.794 43.931 136.037 1.00 83.96 359 GLY A O 1
ATOM 2765 N N . GLU A 1 360 ? 363.656 43.111 134.259 1.00 98.70 360 GLU A N 1
ATOM 2766 C CA . GLU A 1 360 ? 363.103 41.925 134.914 1.00 101.83 360 GLU A CA 1
ATOM 2767 C C . GLU A 1 360 ? 362.271 42.360 136.117 1.00 101.52 360 GLU A C 1
ATOM 2768 O O . GLU A 1 360 ? 361.306 43.119 135.972 1.00 102.50 360 GLU A O 1
ATOM 2774 N N . SER B 1 1 ? 403.791 53.244 147.086 1.00 102.57 1 SER B N 1
ATOM 2775 C CA . SER B 1 1 ? 404.702 52.156 147.420 1.00 103.08 1 SER B CA 1
ATOM 2776 C C . SER B 1 1 ? 406.154 52.570 147.198 1.00 101.59 1 SER B C 1
ATOM 2777 O O . SER B 1 1 ? 407.070 51.757 147.337 1.00 102.39 1 SER B O 1
ATOM 2780 N N . THR B 1 2 ? 406.361 53.842 146.871 1.00 82.82 2 THR B N 1
ATOM 2781 C CA . THR B 1 2 ? 407.707 54.356 146.663 1.00 81.72 2 THR B CA 1
ATOM 2782 C C . THR B 1 2 ? 408.477 54.331 147.979 1.00 79.17 2 THR B C 1
ATOM 2783 O O . THR B 1 2 ? 409.657 53.975 148.007 1.00 79.39 2 THR B O 1
ATOM 2787 N N . LEU B 1 3 ? 407.793 54.694 149.063 1.00 63.82 3 LEU B N 1
ATOM 2788 C CA . LEU B 1 3 ? 408.344 54.575 150.413 1.00 61.76 3 LEU B CA 1
ATOM 2789 C C . LEU B 1 3 ? 408.748 53.125 150.678 1.00 63.24 3 LEU B C 1
ATOM 2790 O O . LEU B 1 3 ? 409.844 52.854 151.161 1.00 62.87 3 LEU B O 1
ATOM 2795 N N . LEU B 1 4 ? 407.865 52.192 150.336 1.00 77.75 4 LEU B N 1
ATOM 2796 C CA . LEU B 1 4 ? 408.134 50.774 150.562 1.00 79.77 4 LEU B CA 1
ATOM 2797 C C . LEU B 1 4 ? 409.253 50.232 149.675 1.00 81.80 4 LEU B C 1
ATOM 2798 O O . LEU B 1 4 ? 410.043 49.392 150.113 1.00 81.90 4 LEU B O 1
ATOM 2803 N N . ALA B 1 5 ? 409.326 50.723 148.439 1.00 81.59 5 ALA B N 1
ATOM 2804 C CA . ALA B 1 5 ? 410.371 50.300 147.510 1.00 83.14 5 ALA B CA 1
ATOM 2805 C C . ALA B 1 5 ? 411.741 50.734 148.010 1.00 81.29 5 ALA B C 1
ATOM 2806 O O . ALA B 1 5 ? 412.693 49.955 148.012 1.00 81.69 5 ALA B O 1
ATOM 2808 N N . SER B 1 6 ? 411.832 51.991 148.422 1.00 85.80 6 SER B N 1
ATOM 2809 C CA . SER B 1 6 ? 413.069 52.526 148.960 1.00 84.80 6 SER B CA 1
ATOM 2810 C C . SER B 1 6 ? 413.530 51.757 150.186 1.00 84.38 6 SER B C 1
ATOM 2811 O O . SER B 1 6 ? 414.726 51.522 150.361 1.00 84.88 6 SER B O 1
ATOM 2814 N N . LEU B 1 7 ? 412.578 51.347 151.013 1.00 75.90 7 LEU B N 1
ATOM 2815 C CA . LEU B 1 7 ? 412.887 50.608 152.227 1.00 76.17 7 LEU B CA 1
ATOM 2816 C C . LEU B 1 7 ? 413.398 49.200 151.928 1.00 78.02 7 LEU B C 1
ATOM 2817 O O . LEU B 1 7 ? 414.355 48.720 152.539 1.00 78.09 7 LEU B O 1
ATOM 2822 N N . ARG B 1 8 ? 412.747 48.539 150.985 1.00 69.47 8 ARG B N 1
ATOM 2823 C CA . ARG B 1 8 ? 413.106 47.178 150.621 1.00 72.21 8 ARG B CA 1
ATOM 2824 C C . ARG B 1 8 ? 414.452 47.134 149.905 1.00 73.47 8 ARG B C 1
ATOM 2825 O O . ARG B 1 8 ? 415.205 46.168 150.051 1.00 74.89 8 ARG B O 1
ATOM 2833 N N . ASP B 1 9 ? 414.759 48.187 149.148 1.00 83.06 9 ASP B N 1
ATOM 2834 C CA . ASP B 1 9 ? 416.076 48.306 148.528 1.00 83.99 9 ASP B CA 1
ATOM 2835 C C . ASP B 1 9 ? 417.121 48.356 149.623 1.00 82.75 9 ASP B C 1
ATOM 2836 O O . ASP B 1 9 ? 418.174 47.720 149.534 1.00 84.52 9 ASP B O 1
ATOM 2841 N N . TRP B 1 10 ? 416.797 49.101 150.673 1.00 74.78 10 TRP B N 1
ATOM 2842 C CA . TRP B 1 10 ? 417.675 49.246 151.822 1.00 74.10 10 TRP B CA 1
ATOM 2843 C C . TRP B 1 10 ? 417.833 47.892 152.524 1.00 75.42 10 TRP B C 1
ATOM 2844 O O . TRP B 1 10 ? 418.931 47.526 152.950 1.00 76.27 10 TRP B O 1
ATOM 2855 N N . LEU B 1 11 ? 416.733 47.152 152.641 1.00 68.34 11 LEU B N 1
ATOM 2856 C CA . LEU B 1 11 ? 416.781 45.798 153.176 1.00 69.72 11 LEU B CA 1
ATOM 2857 C C . LEU B 1 11 ? 417.757 44.935 152.374 1.00 72.55 11 LEU B C 1
ATOM 2858 O O . LEU B 1 11 ? 418.619 44.267 152.943 1.00 73.25 11 LEU B O 1
ATOM 2863 N N . LYS B 1 12 ? 417.612 44.954 151.052 1.00 75.61 12 LYS B N 1
ATOM 2864 C CA . LYS B 1 12 ? 418.486 44.186 150.162 1.00 79.34 12 LYS B CA 1
ATOM 2865 C C . LYS B 1 12 ? 419.949 44.586 150.335 1.00 78.50 12 LYS B C 1
ATOM 2866 O O . LYS B 1 12 ? 420.828 43.729 150.444 1.00 79.81 12 LYS B O 1
ATOM 2868 N N . ALA B 1 13 ? 420.207 45.891 150.340 1.00 80.69 13 ALA B N 1
ATOM 2869 C CA . ALA B 1 13 ? 421.566 46.399 150.489 1.00 80.68 13 ALA B CA 1
ATOM 2870 C C . ALA B 1 13 ? 422.168 46.079 151.858 1.00 80.51 13 ALA B C 1
ATOM 2871 O O . ALA B 1 13 ? 423.386 45.945 151.983 1.00 81.91 13 ALA B O 1
ATOM 2873 N N . GLN B 1 14 ? 421.319 45.950 152.876 1.00 86.22 14 GLN B N 1
ATOM 2874 C CA . GLN B 1 14 ? 421.791 45.697 154.237 1.00 86.20 14 GLN B CA 1
ATOM 2875 C C . GLN B 1 14 ? 421.810 44.207 154.561 1.00 87.85 14 GLN B C 1
ATOM 2876 O O . GLN B 1 14 ? 422.200 43.815 155.668 1.00 87.74 14 GLN B O 1
ATOM 2882 N N . GLN B 1 15 ? 421.350 43.392 153.612 1.00 100.23 15 GLN B N 1
ATOM 2883 C CA . GLN B 1 15 ? 421.308 41.938 153.775 1.00 102.65 15 GLN B CA 1
ATOM 2884 C C . GLN B 1 15 ? 420.324 41.544 154.874 1.00 101.16 15 GLN B C 1
ATOM 2885 O O . GLN B 1 15 ? 420.647 40.745 155.756 1.00 101.68 15 GLN B O 1
ATOM 2887 N N . LEU B 1 16 ? 419.131 42.131 154.826 1.00 83.03 16 LEU B N 1
ATOM 2888 C CA . LEU B 1 16 ? 418.109 41.887 155.838 1.00 81.60 16 LEU B CA 1
ATOM 2889 C C . LEU B 1 16 ? 416.839 41.348 155.195 1.00 82.66 16 LEU B C 1
ATOM 2890 O O . LEU B 1 16 ? 416.483 41.749 154.081 1.00 82.90 16 LEU B O 1
ATOM 2895 N N . ASP B 1 17 ? 416.153 40.453 155.904 1.00 81.86 17 ASP B N 1
ATOM 2896 C CA . ASP B 1 17 ? 414.901 39.886 155.417 1.00 82.92 17 ASP B CA 1
ATOM 2897 C C . ASP B 1 17 ? 413.740 40.827 155.717 1.00 80.38 17 ASP B C 1
ATOM 2898 O O . ASP B 1 17 ? 412.801 40.954 154.931 1.00 81.06 17 ASP B O 1
ATOM 2903 N N . ALA B 1 18 ? 413.827 41.494 156.862 1.00 82.82 18 ALA B N 1
ATOM 2904 C CA . ALA B 1 18 ? 412.789 42.409 157.314 1.00 80.06 18 ALA B CA 1
ATOM 2905 C C . ALA B 1 18 ? 413.345 43.396 158.335 1.00 77.21 18 ALA B C 1
ATOM 2906 O O . ALA B 1 18 ? 414.451 43.213 158.846 1.00 77.39 18 ALA B O 1
ATOM 2908 N N . VAL B 1 19 ? 412.587 44.453 158.613 1.00 62.18 19 VAL B N 1
ATOM 2909 C CA . VAL B 1 19 ? 412.989 45.417 159.633 1.00 60.44 19 VAL B CA 1
ATOM 2910 C C . VAL B 1 19 ? 411.818 45.709 160.573 1.00 58.93 19 VAL B C 1
ATOM 2911 O O . VAL B 1 19 ? 410.662 45.778 160.149 1.00 58.58 19 VAL B O 1
ATOM 2915 N N . LEU B 1 20 ? 412.126 45.828 161.861 1.00 57.60 20 LEU B N 1
ATOM 2916 C CA . LEU B 1 20 ? 411.152 46.232 162.866 1.00 56.23 20 LEU B CA 1
ATOM 2917 C C . LEU B 1 20 ? 411.365 47.695 163.185 1.00 54.37 20 LEU B C 1
ATOM 2918 O O . LEU B 1 20 ? 412.411 48.063 163.720 1.00 53.90 20 LEU B O 1
ATOM 2923 N N . LEU B 1 21 ? 410.394 48.531 162.832 1.00 55.82 21 LEU B N 1
ATOM 2924 C CA . LEU B 1 21 ? 410.507 49.963 163.091 1.00 54.31 21 LEU B CA 1
ATOM 2925 C C . LEU B 1 21 ? 409.778 50.352 164.375 1.00 52.94 21 LEU B C 1
ATOM 2926 O O . LEU B 1 21 ? 408.578 50.109 164.523 1.00 52.70 21 LEU B O 1
ATOM 2931 N N . SER B 1 22 ? 410.511 50.967 165.296 1.00 57.67 22 SER B N 1
ATOM 2932 C CA . SER B 1 22 ? 409.958 51.292 166.598 1.00 56.89 22 SER B CA 1
ATOM 2933 C C . SER B 1 22 ? 409.993 52.786 166.922 1.00 55.65 22 SER B C 1
ATOM 2934 O O . SER B 1 22 ? 409.110 53.284 167.614 1.00 54.47 22 SER B O 1
ATOM 2937 N N . SER B 1 23 ? 410.985 53.507 166.407 1.00 51.92 23 SER B N 1
ATOM 2938 C CA . SER B 1 23 ? 411.113 54.928 166.722 1.00 50.79 23 SER B CA 1
ATOM 2939 C C . SER B 1 23 ? 409.939 55.705 166.140 1.00 49.81 23 SER B C 1
ATOM 2940 O O . SER B 1 23 ? 409.433 55.369 165.061 1.00 50.38 23 SER B O 1
ATOM 2943 N N . ARG B 1 24 ? 409.486 56.725 166.862 1.00 50.37 24 ARG B N 1
ATOM 2944 C CA . ARG B 1 24 ? 408.313 57.471 166.430 1.00 49.51 24 ARG B CA 1
ATOM 2945 C C . ARG B 1 24 ? 408.538 58.123 165.070 1.00 49.34 24 ARG B C 1
ATOM 2946 O O . ARG B 1 24 ? 407.643 58.113 164.219 1.00 49.40 24 ARG B O 1
ATOM 2954 N N . GLN B 1 25 ? 409.758 58.605 164.844 1.00 40.89 25 GLN B N 1
ATOM 2955 C CA . GLN B 1 25 ? 410.088 59.354 163.641 1.00 40.81 25 GLN B CA 1
ATOM 2956 C C . GLN B 1 25 ? 410.190 58.457 162.401 1.00 42.06 25 GLN B C 1
ATOM 2957 O O . GLN B 1 25 ? 409.868 58.896 161.298 1.00 41.80 25 GLN B O 1
ATOM 2963 N N . ASN B 1 26 ? 410.603 57.202 162.575 1.00 48.83 26 ASN B N 1
ATOM 2964 C CA . ASN B 1 26 ? 410.728 56.308 161.426 1.00 49.85 26 ASN B CA 1
ATOM 2965 C C . ASN B 1 26 ? 409.437 55.548 161.139 1.00 50.00 26 ASN B C 1
ATOM 2966 O O . ASN B 1 26 ? 409.305 54.909 160.091 1.00 51.22 26 ASN B O 1
ATOM 2971 N N . LYS B 1 27 ? 408.474 55.637 162.054 1.00 47.72 27 LYS B N 1
ATOM 2972 C CA . LYS B 1 27 ? 407.164 55.025 161.840 1.00 48.42 27 LYS B CA 1
ATOM 2973 C C . LYS B 1 27 ? 406.193 56.018 161.212 1.00 47.82 27 LYS B C 1
ATOM 2974 O O . LYS B 1 27 ? 405.267 55.624 160.492 1.00 48.35 27 LYS B O 1
ATOM 2980 N N . GLN B 1 28 ? 406.439 57.304 161.473 1.00 48.83 28 GLN B N 1
ATOM 2981 C CA . GLN B 1 28 ? 405.528 58.376 161.080 1.00 48.27 28 GLN B CA 1
ATOM 2982 C C . GLN B 1 28 ? 405.114 58.326 159.591 1.00 48.90 28 GLN B C 1
ATOM 2983 O O . GLN B 1 28 ? 403.922 58.455 159.293 1.00 48.68 28 GLN B O 1
ATOM 2989 N N . PRO B 1 29 ? 406.070 58.105 158.657 1.00 57.58 29 PRO B N 1
ATOM 2990 C CA . PRO B 1 29 ? 405.641 58.043 157.251 1.00 58.52 29 PRO B CA 1
ATOM 2991 C C . PRO B 1 29 ? 404.630 56.938 156.964 1.00 60.23 29 PRO B C 1
ATOM 2992 O O . PRO B 1 29 ? 403.789 57.097 156.080 1.00 61.27 29 PRO B O 1
ATOM 2996 N N . HIS B 1 30 ? 404.717 55.834 157.696 1.00 57.09 30 HIS B N 1
ATOM 2997 C CA . HIS B 1 30 ? 403.832 54.701 157.474 1.00 58.21 30 HIS B CA 1
ATOM 2998 C C . HIS B 1 30 ? 402.536 54.868 158.249 1.00 57.85 30 HIS B C 1
ATOM 2999 O O . HIS B 1 30 ? 401.473 54.448 157.799 1.00 58.62 30 HIS B O 1
ATOM 3006 N N . LEU B 1 31 ? 402.642 55.432 159.447 1.00 62.31 31 LEU B N 1
ATOM 3007 C CA . LEU B 1 31 ? 401.495 55.532 160.338 1.00 62.04 31 LEU B CA 1
ATOM 3008 C C . LEU B 1 31 ? 400.672 56.785 160.077 1.00 60.95 31 LEU B C 1
ATOM 3009 O O . LEU B 1 31 ? 399.451 56.783 160.227 1.00 61.06 31 LEU B O 1
ATOM 3014 N N . GLY B 1 32 ? 401.338 57.857 159.675 1.00 54.53 32 GLY B N 1
ATOM 3015 C CA . GLY B 1 32 ? 400.647 59.116 159.491 1.00 54.06 32 GLY B CA 1
ATOM 3016 C C . GLY B 1 32 ? 400.542 59.858 160.808 1.00 53.06 32 GLY B C 1
ATOM 3017 O O . GLY B 1 32 ? 400.026 60.974 160.867 1.00 52.23 32 GLY B O 1
ATOM 3018 N N . ILE B 1 33 ? 401.036 59.238 161.875 1.00 53.33 33 ILE B N 1
ATOM 3019 C CA . ILE B 1 33 ? 401.092 59.890 163.182 1.00 52.25 33 ILE B CA 1
ATOM 3020 C C . ILE B 1 33 ? 402.443 59.656 163.833 1.00 51.82 33 ILE B C 1
ATOM 3021 O O . ILE B 1 33 ? 403.229 58.822 163.369 1.00 52.52 33 ILE B O 1
ATOM 3026 N N . SER B 1 34 ? 402.702 60.391 164.913 1.00 48.25 34 SER B N 1
ATOM 3027 C CA . SER B 1 34 ? 403.939 60.234 165.667 1.00 47.86 34 SER B CA 1
ATOM 3028 C C . SER B 1 34 ? 403.663 59.658 167.044 1.00 47.93 34 SER B C 1
ATOM 3029 O O . SER B 1 34 ? 403.121 60.341 167.902 1.00 47.43 34 SER B O 1
ATOM 3032 N N . THR B 1 35 ? 404.019 58.391 167.241 1.00 50.66 35 THR B N 1
ATOM 3033 C CA . THR B 1 35 ? 403.806 57.723 168.523 1.00 50.54 35 THR B CA 1
ATOM 3034 C C . THR B 1 35 ? 405.010 56.904 168.956 1.00 50.86 35 THR B C 1
ATOM 3035 O O . THR B 1 35 ? 405.687 56.290 168.124 1.00 51.45 35 THR B O 1
ATOM 3039 N N . GLY B 1 36 ? 405.247 56.854 170.265 1.00 45.76 36 GLY B N 1
ATOM 3040 C CA . GLY B 1 36 ? 406.267 55.972 170.796 1.00 46.28 36 GLY B CA 1
ATOM 3041 C C . GLY B 1 36 ? 405.745 54.549 170.716 1.00 47.49 36 GLY B C 1
ATOM 3042 O O . GLY B 1 36 ? 406.487 53.609 170.428 1.00 47.91 36 GLY B O 1
ATOM 3043 N N . SER B 1 37 ? 404.448 54.395 170.964 1.00 57.76 37 SER B N 1
ATOM 3044 C CA . SER B 1 37 ? 403.803 53.092 170.879 1.00 58.99 37 SER B CA 1
ATOM 3045 C C . SER B 1 37 ? 403.681 52.643 169.428 1.00 59.29 37 SER B C 1
ATOM 3046 O O . SER B 1 37 ? 403.847 53.439 168.502 1.00 59.20 37 SER B O 1
ATOM 3049 N N . GLY B 1 38 ? 403.386 51.364 169.233 1.00 55.99 38 GLY B N 1
ATOM 3050 C CA . GLY B 1 38 ? 403.150 50.835 167.902 1.00 56.72 38 GLY B CA 1
ATOM 3051 C C . GLY B 1 38 ? 404.420 50.473 167.153 1.00 57.15 38 GLY B C 1
ATOM 3052 O O . GLY B 1 38 ? 405.512 50.929 167.496 1.00 56.62 38 GLY B O 1
ATOM 3053 N N . TYR B 1 39 ? 404.276 49.637 166.129 1.00 60.72 39 TYR B N 1
ATOM 3054 C CA . TYR B 1 39 ? 405.414 49.157 165.350 1.00 61.49 39 TYR B CA 1
ATOM 3055 C C . TYR B 1 39 ? 405.101 49.093 163.861 1.00 62.05 39 TYR B C 1
ATOM 3056 O O . TYR B 1 39 ? 403.943 49.021 163.450 1.00 62.59 39 TYR B O 1
ATOM 3065 N N . VAL B 1 40 ? 406.147 49.106 163.051 1.00 54.87 40 VAL B N 1
ATOM 3066 C CA . VAL B 1 40 ? 405.994 48.883 161.627 1.00 55.91 40 VAL B CA 1
ATOM 3067 C C . VAL B 1 40 ? 406.955 47.777 161.216 1.00 57.54 40 VAL B C 1
ATOM 3068 O O . VAL B 1 40 ? 408.151 47.840 161.519 1.00 57.34 40 VAL B O 1
ATOM 3072 N N . VAL B 1 41 ? 406.423 46.737 160.580 1.00 57.47 41 VAL B N 1
ATOM 3073 C CA . VAL B 1 41 ? 407.248 45.641 160.102 1.00 59.41 41 VAL B CA 1
ATOM 3074 C C . VAL B 1 41 ? 407.194 45.568 158.576 1.00 61.48 41 VAL B C 1
ATOM 3075 O O . VAL B 1 41 ? 406.128 45.386 157.980 1.00 63.02 41 VAL B O 1
ATOM 3079 N N . ILE B 1 42 ? 408.352 45.741 157.949 1.00 72.93 42 ILE B N 1
ATOM 3080 C CA . ILE B 1 42 ? 408.453 45.666 156.502 1.00 74.76 42 ILE B CA 1
ATOM 3081 C C . ILE B 1 42 ? 409.358 44.521 156.097 1.00 77.14 42 ILE B C 1
ATOM 3082 O O . ILE B 1 42 ? 410.512 44.449 156.523 1.00 76.60 42 ILE B O 1
ATOM 3087 N N . SER B 1 43 ? 408.819 43.622 155.282 1.00 80.26 43 SER B N 1
ATOM 3088 C CA . SER B 1 43 ? 409.605 42.557 154.677 1.00 82.90 43 SER B CA 1
ATOM 3089 C C . SER B 1 43 ? 409.787 42.836 153.187 1.00 84.60 43 SER B C 1
ATOM 3090 O O . SER B 1 43 ? 409.262 43.829 152.667 1.00 83.24 43 SER B O 1
ATOM 3093 N N . ARG B 1 44 ? 410.541 41.975 152.507 1.00 102.60 44 ARG B N 1
ATOM 3094 C CA . ARG B 1 44 ? 410.708 42.081 151.060 1.00 104.93 44 ARG B CA 1
ATOM 3095 C C . ARG B 1 44 ? 409.400 41.761 150.362 1.00 106.44 44 ARG B C 1
ATOM 3096 O O . ARG B 1 44 ? 409.172 42.157 149.220 1.00 107.44 44 ARG B O 1
ATOM 3104 N N . GLU B 1 45 ? 408.538 41.041 151.069 1.00 101.12 45 GLU B N 1
ATOM 3105 C CA . GLU B 1 45 ? 407.335 40.487 150.472 1.00 103.34 45 GLU B CA 1
ATOM 3106 C C . GLU B 1 45 ? 406.064 41.124 151.019 1.00 101.22 45 GLU B C 1
ATOM 3107 O O . GLU B 1 45 ? 405.032 41.134 150.344 1.00 102.48 45 GLU B O 1
ATOM 3113 N N . SER B 1 46 ? 406.146 41.673 152.231 1.00 75.79 46 SER B N 1
ATOM 3114 C CA . SER B 1 46 ? 404.966 42.216 152.890 1.00 73.88 46 SER B CA 1
ATOM 3115 C C . SER B 1 46 ? 405.255 43.426 153.765 1.00 70.17 46 SER B C 1
ATOM 3116 O O . SER B 1 46 ? 406.407 43.729 154.079 1.00 68.58 46 SER B O 1
ATOM 3119 N N . ALA B 1 47 ? 404.185 44.094 154.180 1.00 78.54 47 ALA B N 1
ATOM 3120 C CA . ALA B 1 47 ? 404.277 45.297 154.990 1.00 75.48 47 ALA B CA 1
ATOM 3121 C C . ALA B 1 47 ? 403.220 45.241 156.083 1.00 74.74 47 ALA B C 1
ATOM 3122 O O . ALA B 1 47 ? 402.040 45.058 155.793 1.00 76.21 47 ALA B O 1
ATOM 3124 N N . HIS B 1 48 ? 403.633 45.410 157.334 1.00 77.65 48 HIS B N 1
ATOM 3125 C CA . HIS B 1 48 ? 402.706 45.256 158.447 1.00 77.32 48 HIS B CA 1
ATOM 3126 C C . HIS B 1 48 ? 402.712 46.462 159.387 1.00 74.61 48 HIS B C 1
ATOM 3127 O O . HIS B 1 48 ? 403.751 47.092 159.613 1.00 72.97 48 HIS B O 1
ATOM 3134 N N . ILE B 1 49 ? 401.542 46.768 159.940 1.00 74.95 49 ILE B N 1
ATOM 3135 C CA . ILE B 1 49 ? 401.403 47.826 160.933 1.00 72.57 49 ILE B CA 1
ATOM 3136 C C . ILE B 1 49 ? 400.811 47.276 162.227 1.00 72.72 49 ILE B C 1
ATOM 3137 O O . ILE B 1 49 ? 399.833 46.521 162.209 1.00 74.58 49 ILE B O 1
ATOM 3142 N N . LEU B 1 50 ? 401.441 47.631 163.345 1.00 62.61 50 LEU B N 1
ATOM 3143 C CA . LEU B 1 50 ? 401.003 47.173 164.655 1.00 62.40 50 LEU B CA 1
ATOM 3144 C C . LEU B 1 50 ? 400.712 48.367 165.546 1.00 60.54 50 LEU B C 1
ATOM 3145 O O . LEU B 1 50 ? 401.626 49.073 165.958 1.00 59.17 50 LEU B O 1
ATOM 3150 N N . VAL B 1 51 ? 399.437 48.606 165.827 1.00 64.43 51 VAL B N 1
ATOM 3151 C CA . VAL B 1 51 ? 399.052 49.665 166.752 1.00 63.25 51 VAL B CA 1
ATOM 3152 C C . VAL B 1 51 ? 397.977 49.105 167.668 1.00 64.21 51 VAL B C 1
ATOM 3153 O O . VAL B 1 51 ? 397.316 48.120 167.324 1.00 66.14 51 VAL B O 1
ATOM 3157 N N . ASP B 1 52 ? 397.818 49.715 168.839 1.00 81.78 52 ASP B N 1
ATOM 3158 C CA . ASP B 1 52 ? 396.775 49.303 169.770 1.00 82.7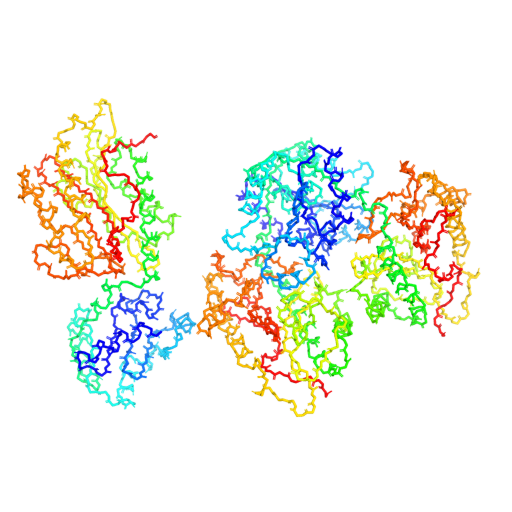7 52 ASP B CA 1
ATOM 3159 C C . ASP B 1 52 ? 395.485 50.049 169.449 1.00 83.39 52 ASP B C 1
ATOM 3160 O O . ASP B 1 52 ? 395.445 50.846 168.511 1.00 83.26 52 ASP B O 1
ATOM 3165 N N . SER B 1 53 ? 394.436 49.776 170.219 1.00 90.53 53 SER B N 1
ATOM 3166 C CA . SER B 1 53 ? 393.094 50.277 169.927 1.00 91.03 53 SER B CA 1
ATOM 3167 C C . SER B 1 53 ? 392.967 51.798 169.789 1.00 89.55 53 SER B C 1
ATOM 3168 O O . SER B 1 53 ? 391.992 52.285 169.221 1.00 90.49 53 SER B O 1
ATOM 3171 N N . ARG B 1 54 ? 393.937 52.548 170.302 1.00 74.25 54 ARG B N 1
ATOM 3172 C CA . ARG B 1 54 ? 393.857 54.005 170.256 1.00 73.01 54 ARG B CA 1
ATOM 3173 C C . ARG B 1 54 ? 393.975 54.571 168.849 1.00 73.03 54 ARG B C 1
ATOM 3174 O O . ARG B 1 54 ? 393.372 55.602 168.533 1.00 73.33 54 ARG B O 1
ATOM 3182 N N . TYR B 1 55 ? 394.739 53.888 168.003 1.00 71.41 55 TYR B N 1
ATOM 3183 C CA . TYR B 1 55 ? 395.088 54.427 166.696 1.00 70.95 55 TYR B CA 1
ATOM 3184 C C . TYR B 1 55 ? 394.590 53.507 165.592 1.00 73.11 55 TYR B C 1
ATOM 3185 O O . TYR B 1 55 ? 394.692 53.837 164.408 1.00 73.32 55 TYR B O 1
ATOM 3194 N N . TYR B 1 56 ? 394.073 52.344 165.982 1.00 83.31 56 TYR B N 1
ATOM 3195 C CA . TYR B 1 56 ? 393.711 51.320 165.009 1.00 85.75 56 TYR B CA 1
ATOM 3196 C C . TYR B 1 56 ? 392.741 51.827 163.957 1.00 87.50 56 TYR B C 1
ATOM 3197 O O . TYR B 1 56 ? 393.001 51.699 162.758 1.00 88.46 56 TYR B O 1
ATOM 3206 N N . VAL B 1 57 ? 391.631 52.406 164.399 1.00 90.92 57 VAL B N 1
ATOM 3207 C CA . VAL B 1 57 ? 390.585 52.778 163.461 1.00 92.59 57 VAL B CA 1
ATOM 3208 C C . VAL B 1 57 ? 391.046 53.827 162.443 1.00 91.94 57 VAL B C 1
ATOM 3209 O O . VAL B 1 57 ? 390.770 53.689 161.248 1.00 93.49 57 VAL B O 1
ATOM 3213 N N . GLU B 1 58 ? 391.808 54.825 162.889 1.00 103.33 58 GLU B N 1
ATOM 3214 C CA . GLU B 1 58 ? 392.213 55.902 161.985 1.00 103.02 58 GLU B CA 1
ATOM 3215 C C . GLU B 1 58 ? 393.346 55.475 161.048 1.00 103.11 58 GLU B C 1
ATOM 3216 O O . GLU B 1 58 ? 393.387 55.899 159.888 1.00 104.38 58 GLU B O 1
ATOM 3222 N N . VAL B 1 59 ? 394.260 54.641 161.536 1.00 88.81 59 VAL B N 1
ATOM 3223 C CA . VAL B 1 59 ? 395.375 54.203 160.708 1.00 88.47 59 VAL B CA 1
ATOM 3224 C C . VAL B 1 59 ? 394.822 53.285 159.621 1.00 91.64 59 VAL B C 1
ATOM 3225 O O . VAL B 1 59 ? 395.259 53.352 158.472 1.00 93.00 59 VAL B O 1
ATOM 3229 N N . GLU B 1 60 ? 393.854 52.444 159.987 1.00 93.31 60 GLU B N 1
ATOM 3230 C CA . GLU B 1 60 ? 393.251 51.483 159.058 1.00 96.00 60 GLU B CA 1
ATOM 3231 C C . GLU B 1 60 ? 392.753 52.165 157.789 1.00 96.87 60 GLU B C 1
ATOM 3232 O O . GLU B 1 60 ? 392.803 51.593 156.698 1.00 98.11 60 GLU B O 1
ATOM 3234 N N . ALA B 1 61 ? 392.267 53.391 157.948 1.00 109.82 61 ALA B N 1
ATOM 3235 C CA . ALA B 1 61 ? 391.776 54.170 156.825 1.00 110.73 61 ALA B CA 1
ATOM 3236 C C . ALA B 1 61 ? 392.879 54.473 155.816 1.00 110.21 61 ALA B C 1
ATOM 3237 O O . ALA B 1 61 ? 392.821 54.023 154.670 1.00 111.33 61 ALA B O 1
ATOM 3239 N N . ARG B 1 62 ? 393.892 55.217 156.252 1.00 111.74 62 ARG B N 1
ATOM 3240 C CA . ARG B 1 62 ? 394.954 55.657 155.354 1.00 111.61 62 ARG B CA 1
ATOM 3241 C C . ARG B 1 62 ? 395.932 54.548 154.963 1.00 112.65 62 ARG B C 1
ATOM 3242 O O . ARG B 1 62 ? 396.446 54.533 153.845 1.00 113.34 62 ARG B O 1
ATOM 3250 N N . ALA B 1 63 ? 396.176 53.611 155.871 1.00 111.31 63 ALA B N 1
ATOM 3251 C CA . ALA B 1 63 ? 397.244 52.641 155.668 1.00 111.63 63 ALA B CA 1
ATOM 3252 C C . ALA B 1 63 ? 396.844 51.545 154.696 1.00 114.18 63 ALA B C 1
ATOM 3253 O O . ALA B 1 63 ? 396.817 50.365 155.051 1.00 115.33 63 ALA B O 1
ATOM 3255 N N . GLN B 1 64 ? 396.529 51.937 153.467 1.00 106.97 64 GLN B N 1
ATOM 3256 C CA . GLN B 1 64 ? 396.329 50.964 152.409 1.00 109.61 64 GLN B CA 1
ATOM 3257 C C . GLN B 1 64 ? 397.708 50.493 151.963 1.00 109.04 64 GLN B C 1
ATOM 3258 O O . GLN B 1 64 ? 398.643 51.291 151.860 1.00 107.32 64 GLN B O 1
ATOM 3264 N N . GLY B 1 65 ? 397.837 49.199 151.710 1.00 92.21 65 GLY B N 1
ATOM 3265 C CA . GLY B 1 65 ? 399.115 48.639 151.318 1.00 92.24 65 GLY B CA 1
ATOM 3266 C C . GLY B 1 65 ? 399.835 48.031 152.505 1.00 90.58 65 GLY B C 1
ATOM 3267 O O . GLY B 1 65 ? 400.891 47.421 152.351 1.00 90.96 65 GLY B O 1
ATOM 3268 N N . TYR B 1 66 ? 399.262 48.200 153.694 1.00 79.28 66 TYR B N 1
ATOM 3269 C CA . TYR B 1 66 ? 399.820 47.603 154.903 1.00 77.61 66 TYR B CA 1
ATOM 3270 C C . TYR B 1 66 ? 398.820 46.624 155.496 1.00 78.94 66 TYR B C 1
ATOM 3271 O O . TYR B 1 66 ? 397.610 46.801 155.370 1.00 79.64 66 TYR B O 1
ATOM 3280 N N . GLN B 1 67 ? 399.334 45.589 156.146 1.00 83.12 67 GLN B N 1
ATOM 3281 C CA . GLN B 1 67 ? 398.496 44.692 156.925 1.00 84.24 67 GLN B CA 1
ATOM 3282 C C . GLN B 1 67 ? 398.438 45.179 158.362 1.00 81.64 67 GLN B C 1
ATOM 3283 O O . GLN B 1 67 ? 399.472 45.459 158.968 1.00 79.35 67 GLN B O 1
ATOM 3289 N N . LEU B 1 68 ? 397.227 45.296 158.896 1.00 78.93 68 LEU B N 1
ATOM 3290 C CA . LEU B 1 68 ? 397.035 45.898 160.205 1.00 76.90 68 LEU B CA 1
ATOM 3291 C C . LEU B 1 68 ? 396.859 44.852 161.292 1.00 77.48 68 LEU B C 1
ATOM 3292 O O . LEU B 1 68 ? 396.067 43.915 161.152 1.00 79.72 68 LEU B O 1
ATOM 3297 N N . HIS B 1 69 ? 397.625 44.996 162.366 1.00 77.54 69 HIS B N 1
ATOM 3298 C CA . HIS B 1 69 ? 397.487 44.091 163.491 1.00 77.92 69 HIS B CA 1
ATOM 3299 C C . HIS B 1 69 ? 397.119 44.884 164.732 1.00 76.01 69 HIS B C 1
ATOM 3300 O O . HIS B 1 69 ? 397.776 45.870 165.073 1.00 73.90 69 HIS B O 1
ATOM 3307 N N . LEU B 1 70 ? 396.096 44.424 165.439 1.00 70.11 70 LEU B N 1
ATOM 3308 C CA . LEU B 1 70 ? 395.689 45.090 166.665 1.00 68.69 70 LEU B CA 1
ATOM 3309 C C . LEU B 1 70 ? 396.538 44.619 167.829 1.00 68.00 70 LEU B C 1
ATOM 3310 O O . LEU B 1 70 ? 396.704 43.418 168.054 1.00 69.42 70 LEU B O 1
ATOM 3315 N N . LEU B 1 71 ? 397.061 45.581 168.576 1.00 73.09 71 LEU B N 1
ATOM 3316 C CA . LEU B 1 71 ? 397.810 45.272 169.775 1.00 72.36 71 LEU B CA 1
ATOM 3317 C C . LEU B 1 71 ? 396.856 45.228 170.955 1.00 72.47 71 LEU B C 1
ATOM 3318 O O . LEU B 1 71 ? 396.198 46.222 171.268 1.00 71.76 71 LEU B O 1
ATOM 3323 N N . ASP B 1 72 ? 396.775 44.068 171.596 1.00 74.39 72 ASP B N 1
ATOM 3324 C CA . ASP B 1 72 ? 396.022 43.929 172.830 1.00 74.65 72 ASP B CA 1
ATOM 3325 C C . ASP B 1 72 ? 396.695 42.925 173.765 1.00 75.79 72 ASP B C 1
ATOM 3326 O O . ASP B 1 72 ? 397.845 42.541 173.544 1.00 76.01 72 ASP B O 1
ATOM 3331 N N . ALA B 1 73 ? 395.965 42.487 174.788 1.00 78.16 73 ALA B N 1
ATOM 3332 C CA . ALA B 1 73 ? 396.497 41.555 175.773 1.00 78.70 73 ALA B CA 1
ATOM 3333 C C . ALA B 1 73 ? 396.954 40.240 175.153 1.00 80.78 73 ALA B C 1
ATOM 3334 O O . ALA B 1 73 ? 398.021 39.729 175.499 1.00 81.33 73 ALA B O 1
ATOM 3336 N N . THR B 1 74 ? 396.147 39.691 174.247 1.00 78.48 74 THR B N 1
ATOM 3337 C CA . THR B 1 74 ? 396.448 38.390 173.649 1.00 80.37 74 THR B CA 1
ATOM 3338 C C . THR B 1 74 ? 397.409 38.510 172.462 1.00 79.88 74 THR B C 1
ATOM 3339 O O . THR B 1 74 ? 398.305 37.681 172.294 1.00 80.37 74 THR B O 1
ATOM 3343 N N . ASN B 1 75 ? 397.225 39.541 171.644 1.00 78.48 75 ASN B N 1
ATOM 3344 C CA . ASN B 1 75 ? 398.074 39.734 170.473 1.00 77.99 75 ASN B CA 1
ATOM 3345 C C . ASN B 1 75 ? 399.110 40.818 170.693 1.00 75.44 75 ASN B C 1
ATOM 3346 O O . ASN B 1 75 ? 398.800 42.012 170.690 1.00 73.61 75 ASN B O 1
ATOM 3351 N N . THR B 1 76 ? 400.352 40.390 170.869 1.00 78.59 76 THR B N 1
ATOM 3352 C CA . THR B 1 76 ? 401.424 41.306 171.223 1.00 76.43 76 THR B CA 1
ATOM 3353 C C . THR B 1 76 ? 402.443 41.402 170.103 1.00 76.46 76 THR B C 1
ATOM 3354 O O . THR B 1 76 ? 402.369 40.663 169.117 1.00 78.44 76 THR B O 1
ATOM 3358 N N . LEU B 1 77 ? 403.385 42.324 170.260 1.00 71.68 77 LEU B N 1
ATOM 3359 C CA . LEU B 1 77 ? 404.517 42.433 169.356 1.00 71.74 77 LEU B CA 1
ATOM 3360 C C . LEU B 1 77 ? 405.161 41.074 169.127 1.00 73.61 77 LEU B C 1
ATOM 3361 O O . LEU B 1 77 ? 405.446 40.689 167.992 1.00 74.76 77 LEU B O 1
ATOM 3366 N N . THR B 1 78 ? 405.371 40.347 170.217 1.00 69.32 78 THR B N 1
ATOM 3367 C CA . THR B 1 78 ? 405.996 39.036 170.153 1.00 71.25 78 THR B CA 1
ATOM 3368 C C . THR B 1 78 ? 405.136 38.041 169.379 1.00 73.36 78 THR B C 1
ATOM 3369 O O . THR B 1 78 ? 405.621 37.416 168.435 1.00 74.97 78 THR B O 1
ATOM 3373 N N . THR B 1 79 ? 403.861 37.912 169.745 1.00 71.06 79 THR B N 1
ATOM 3374 C CA . THR B 1 79 ? 402.993 36.926 169.093 1.00 73.50 79 THR B CA 1
ATOM 3375 C C . THR B 1 79 ? 402.790 37.238 167.605 1.00 73.83 79 THR B C 1
ATOM 3376 O O . THR B 1 79 ? 402.712 36.327 166.778 1.00 76.17 79 THR B O 1
ATOM 3380 N N . ILE B 1 80 ? 402.732 38.522 167.265 1.00 66.80 80 ILE B N 1
ATOM 3381 C CA . ILE B 1 80 ? 402.464 38.927 165.890 1.00 67.02 80 ILE B CA 1
ATOM 3382 C C . ILE B 1 80 ? 403.692 38.780 164.986 1.00 67.53 80 ILE B C 1
ATOM 3383 O O . ILE B 1 80 ? 403.601 38.199 163.896 1.00 69.50 80 ILE B O 1
ATOM 3388 N N . VAL B 1 81 ? 404.839 39.286 165.440 1.00 69.87 81 VAL B N 1
ATOM 3389 C CA . VAL B 1 81 ? 406.065 39.223 164.639 1.00 70.43 81 VAL B CA 1
ATOM 3390 C C . VAL B 1 81 ? 406.574 37.786 164.470 1.00 73.32 81 VAL B C 1
ATOM 3391 O O . VAL B 1 81 ? 407.001 37.406 163.377 1.00 75.01 81 VAL B O 1
ATOM 3395 N N . ASN B 1 82 ? 406.515 36.984 165.534 1.00 78.73 82 ASN B N 1
ATOM 3396 C CA . ASN B 1 82 ? 406.942 35.589 165.439 1.00 81.58 82 ASN B CA 1
ATOM 3397 C C . ASN B 1 82 ? 406.082 34.820 164.454 1.00 84.13 82 ASN B C 1
ATOM 3398 O O . ASN B 1 82 ? 406.557 33.894 163.796 1.00 86.79 82 ASN B O 1
ATOM 3403 N N . GLN B 1 83 ? 404.810 35.195 164.367 1.00 78.53 83 GLN B N 1
ATOM 3404 C CA . GLN B 1 83 ? 403.926 34.630 163.355 1.00 80.81 83 GLN B CA 1
ATOM 3405 C C . GLN B 1 83 ? 404.390 35.023 161.952 1.00 81.25 83 GLN B C 1
ATOM 3406 O O . GLN B 1 83 ? 404.437 34.188 161.049 1.00 83.80 83 GLN B O 1
ATOM 3412 N N . ILE B 1 84 ? 404.731 36.299 161.781 1.00 75.13 84 ILE B N 1
ATOM 3413 C CA . ILE B 1 84 ? 405.223 36.799 160.501 1.00 75.28 84 ILE B CA 1
ATOM 3414 C C . ILE B 1 84 ? 406.556 36.146 160.129 1.00 76.75 84 ILE B C 1
ATOM 3415 O O . ILE B 1 84 ? 406.781 35.788 158.966 1.00 78.77 84 ILE B O 1
ATOM 3420 N N . ILE B 1 85 ? 407.426 35.970 161.122 1.00 91.82 85 ILE B N 1
ATOM 3421 C CA . ILE B 1 85 ? 408.707 35.305 160.901 1.00 93.54 85 ILE B CA 1
ATOM 3422 C C . ILE B 1 85 ? 408.470 33.894 160.378 1.00 97.25 85 ILE B C 1
ATOM 3423 O O . ILE B 1 85 ? 409.185 33.417 159.499 1.00 99.40 85 ILE B O 1
ATOM 3428 N N . ALA B 1 86 ? 407.432 33.250 160.898 1.00 97.93 86 ALA B N 1
ATOM 3429 C CA . ALA B 1 86 ? 407.101 31.888 160.506 1.00 101.41 86 ALA B CA 1
ATOM 3430 C C . ALA B 1 86 ? 406.568 31.834 159.076 1.00 103.32 86 ALA B C 1
ATOM 3431 O O . ALA B 1 86 ? 407.031 31.026 158.267 1.00 106.15 86 ALA B O 1
ATOM 3433 N N . ASP B 1 87 ? 405.596 32.689 158.771 1.00 103.33 87 ASP B N 1
ATOM 3434 C CA . ASP B 1 87 ? 404.927 32.651 157.471 1.00 105.25 87 ASP B CA 1
ATOM 3435 C C . ASP B 1 87 ? 405.869 32.915 156.303 1.00 106.09 87 ASP B C 1
ATOM 3436 O O . ASP B 1 87 ? 405.670 32.392 155.205 1.00 108.94 87 ASP B O 1
ATOM 3441 N N . GLU B 1 88 ? 406.898 33.719 156.543 1.00 97.68 88 GLU B N 1
ATOM 3442 C CA . GLU B 1 88 ? 407.818 34.095 155.477 1.00 98.06 88 GLU B CA 1
ATOM 3443 C C . GLU B 1 88 ? 409.239 33.577 155.718 1.00 98.90 88 GLU B C 1
ATOM 3444 O O . GLU B 1 88 ? 410.178 34.002 155.037 1.00 98.60 88 GLU B O 1
ATOM 3450 N N . GLN B 1 89 ? 409.375 32.661 156.681 1.00 103.54 89 GLN B N 1
ATOM 3451 C CA . GLN B 1 89 ? 410.662 32.089 157.084 1.00 104.70 89 GLN B CA 1
ATOM 3452 C C . GLN B 1 89 ? 411.778 33.128 157.134 1.00 102.45 89 GLN B C 1
ATOM 3453 O O . GLN B 1 89 ? 412.750 33.046 156.389 1.00 103.76 89 GLN B O 1
ATOM 3455 N N . LEU B 1 90 ? 411.636 34.102 158.024 1.00 91.58 90 LEU B N 1
ATOM 3456 C CA . LEU B 1 90 ? 412.637 35.151 158.157 1.00 89.23 90 LEU B CA 1
ATOM 3457 C C . LEU B 1 90 ? 413.799 34.690 159.020 1.00 89.55 90 LEU B C 1
ATOM 3458 O O . LEU B 1 90 ? 413.599 34.048 160.047 1.00 89.67 90 LEU B O 1
ATOM 3463 N N . GLN B 1 91 ? 415.014 34.994 158.581 1.00 104.09 91 GLN B N 1
ATOM 3464 C CA . GLN B 1 91 ? 416.207 34.628 159.333 1.00 104.65 91 GLN B CA 1
ATOM 3465 C C . GLN B 1 91 ? 416.758 35.844 160.077 1.00 101.12 91 GLN B C 1
ATOM 3466 O O . GLN B 1 91 ? 417.036 35.785 161.274 1.00 99.99 91 GLN B O 1
ATOM 3472 N N . THR B 1 92 ? 416.906 36.952 159.363 1.00 85.23 92 THR B N 1
ATOM 3473 C CA . THR B 1 92 ? 417.430 38.165 159.972 1.00 82.32 92 THR B CA 1
ATOM 3474 C C . THR B 1 92 ? 416.339 39.209 160.127 1.00 79.38 92 THR B C 1
ATOM 3475 O O . THR B 1 92 ? 415.475 39.361 159.261 1.00 79.43 92 THR B O 1
ATOM 3479 N N . LEU B 1 93 ? 416.386 39.933 161.238 1.00 70.39 93 LEU B N 1
ATOM 3480 C CA . LEU B 1 93 ? 415.415 40.987 161.491 1.00 67.90 93 LEU B CA 1
ATOM 3481 C C . LEU B 1 93 ? 416.132 42.243 161.961 1.00 66.19 93 LEU B C 1
ATOM 3482 O O . LEU B 1 93 ? 416.782 42.242 163.007 1.00 66.11 93 LEU B O 1
ATOM 3487 N N . GLY B 1 94 ? 416.006 43.317 161.189 1.00 71.30 94 GLY B N 1
ATOM 3488 C CA . GLY B 1 94 ? 416.640 44.569 161.550 1.00 69.63 94 GLY B CA 1
ATOM 3489 C C . GLY B 1 94 ? 415.819 45.303 162.588 1.00 67.54 94 GLY B C 1
ATOM 3490 O O . GLY B 1 94 ? 414.589 45.263 162.550 1.00 66.67 94 GLY B O 1
ATOM 3491 N N . PHE B 1 95 ? 416.505 45.968 163.515 1.00 67.08 95 PHE B N 1
ATOM 3492 C CA . PHE B 1 95 ? 415.859 46.817 164.516 1.00 65.30 95 PHE B CA 1
ATOM 3493 C C . PHE B 1 95 ? 416.694 48.065 164.778 1.00 64.44 95 PHE B C 1
ATOM 3494 O O . PHE B 1 95 ? 417.914 48.052 164.589 1.00 65.50 95 PHE B O 1
ATOM 3502 N N . GLU B 1 96 ? 416.045 49.139 165.215 1.00 60.59 96 GLU B N 1
ATOM 3503 C CA . GLU B 1 96 ? 416.748 50.407 165.405 1.00 60.03 96 GLU B CA 1
ATOM 3504 C C . GLU B 1 96 ? 417.571 50.424 166.691 1.00 60.10 96 GLU B C 1
ATOM 3505 O O . GLU B 1 96 ? 417.123 50.922 167.728 1.00 58.88 96 GLU B O 1
ATOM 3511 N N . GLY B 1 97 ? 418.791 49.903 166.594 1.00 61.48 97 GLY B N 1
ATOM 3512 C CA . GLY B 1 97 ? 419.677 49.767 167.732 1.00 62.00 97 GLY B CA 1
ATOM 3513 C C . GLY B 1 97 ? 420.095 51.067 168.384 1.00 61.00 97 GLY B C 1
ATOM 3514 O O . GLY B 1 97 ? 420.675 51.057 169.467 1.00 61.44 97 GLY B O 1
ATOM 3515 N N . GLN B 1 98 ? 419.837 52.190 167.729 1.00 63.14 98 GLN B N 1
ATOM 3516 C CA . GLN B 1 98 ? 420.163 53.468 168.334 1.00 62.32 98 GLN B CA 1
ATOM 3517 C C . GLN B 1 98 ? 418.954 54.115 168.968 1.00 60.51 98 GLN B C 1
ATOM 3518 O O . GLN B 1 98 ? 419.063 55.169 169.596 1.00 59.39 98 GLN B O 1
ATOM 3524 N N . GLN B 1 99 ? 417.803 53.475 168.819 1.00 56.24 99 GLN B N 1
ATOM 3525 C CA . GLN B 1 99 ? 416.563 54.048 169.319 1.00 54.63 99 GLN B CA 1
ATOM 3526 C C . GLN B 1 99 ? 415.939 53.137 170.357 1.00 54.63 99 GLN B C 1
ATOM 3527 O O . GLN B 1 99 ? 415.145 53.582 171.176 1.00 53.96 99 GLN B O 1
ATOM 3533 N N . VAL B 1 100 ? 416.313 51.864 170.319 1.00 52.24 100 VAL B N 1
ATOM 3534 C CA . VAL B 1 100 ? 415.797 50.875 171.249 1.00 52.40 100 VAL B CA 1
ATOM 3535 C C . VAL B 1 100 ? 416.763 50.706 172.413 1.00 52.91 100 VAL B C 1
ATOM 3536 O O . VAL B 1 100 ? 417.967 50.588 172.204 1.00 53.90 100 VAL B O 1
ATOM 3540 N N . SER B 1 101 ? 416.237 50.669 173.635 1.00 58.24 101 SER B N 1
ATOM 3541 C CA . SER B 1 101 ? 417.070 50.512 174.828 1.00 58.67 101 SER B CA 1
ATOM 3542 C C . SER B 1 101 ? 417.756 49.148 174.878 1.00 60.29 101 SER B C 1
ATOM 3543 O O . SER B 1 101 ? 417.294 48.191 174.258 1.00 60.75 101 SER B O 1
ATOM 3546 N N . TRP B 1 102 ? 418.858 49.072 175.618 1.00 72.13 102 TRP B N 1
ATOM 3547 C CA . TRP B 1 102 ? 419.582 47.823 175.799 1.00 74.37 102 TRP B CA 1
ATOM 3548 C C . TRP B 1 102 ? 418.680 46.700 176.274 1.00 75.04 102 TRP B C 1
ATOM 3549 O O . TRP B 1 102 ? 418.722 45.583 175.759 1.00 75.98 102 TRP B O 1
ATOM 3560 N N . GLU B 1 103 ? 417.860 47.015 177.262 1.00 70.12 103 GLU B N 1
ATOM 3561 C CA . GLU B 1 103 ? 416.980 46.035 177.861 1.00 70.28 103 GLU B CA 1
ATOM 3562 C C . GLU B 1 103 ? 415.913 45.547 176.903 1.00 69.81 103 GLU B C 1
ATOM 3563 O O . GLU B 1 103 ? 415.638 44.349 176.822 1.00 70.57 103 GLU B O 1
ATOM 3569 N N . THR B 1 104 ? 415.300 46.477 176.186 1.00 63.87 104 THR B N 1
ATOM 3570 C CA . THR B 1 104 ? 414.222 46.113 175.283 1.00 63.62 104 THR B CA 1
ATOM 3571 C C . THR B 1 104 ? 414.745 45.218 174.164 1.00 65.14 104 THR B C 1
ATOM 3572 O O . THR B 1 104 ? 414.140 44.193 173.836 1.00 65.74 104 THR B O 1
ATOM 3576 N N . ALA B 1 105 ? 415.887 45.597 173.602 1.00 65.09 105 ALA B N 1
ATOM 3577 C CA . ALA B 1 105 ? 416.498 44.822 172.532 1.00 66.57 105 ALA B CA 1
ATOM 3578 C C . ALA B 1 105 ? 416.923 43.440 173.015 1.00 68.16 105 ALA B C 1
ATOM 3579 O O . ALA B 1 105 ? 416.693 42.449 172.331 1.00 69.38 105 ALA B O 1
ATOM 3581 N N . HIS B 1 106 ? 417.513 43.370 174.202 1.00 80.05 106 HIS B N 1
ATOM 3582 C CA . HIS B 1 106 ? 417.923 42.088 174.758 1.00 82.01 106 HIS B CA 1
ATOM 3583 C C . HIS B 1 106 ? 416.715 41.174 174.921 1.00 82.23 106 HIS B C 1
ATOM 3584 O O . HIS B 1 106 ? 416.771 39.990 174.594 1.00 84.40 106 HIS B O 1
ATOM 3591 N N . ARG B 1 107 ? 415.616 41.738 175.406 1.00 74.00 107 ARG B N 1
ATOM 3592 C CA . ARG B 1 107 ? 414.367 40.999 175.534 1.00 74.42 107 ARG B CA 1
ATOM 3593 C C . ARG B 1 107 ? 413.802 40.557 174.181 1.00 74.51 107 ARG B C 1
ATOM 3594 O O . ARG B 1 107 ? 413.382 39.409 174.029 1.00 75.33 107 ARG B O 1
ATOM 3602 N N . TRP B 1 108 ? 413.809 41.455 173.201 1.00 71.99 108 TRP B N 1
ATOM 3603 C CA . TRP B 1 108 ? 413.360 41.109 171.855 1.00 72.52 108 TRP B CA 1
ATOM 3604 C C . TRP B 1 108 ? 414.193 39.965 171.287 1.00 74.83 108 TRP B C 1
ATOM 3605 O O . TRP B 1 108 ? 413.653 38.999 170.747 1.00 76.67 108 TRP B O 1
ATOM 3616 N N . GLN B 1 109 ? 415.510 40.080 171.441 1.00 79.89 109 GLN B N 1
ATOM 3617 C CA . GLN B 1 109 ? 416.464 39.116 170.904 1.00 82.04 109 GLN B CA 1
ATOM 3618 C C . GLN B 1 109 ? 416.195 37.678 171.354 1.00 84.17 109 GLN B C 1
ATOM 3619 O O . GLN B 1 109 ? 416.527 36.731 170.643 1.00 86.11 109 GLN B O 1
ATOM 3625 N N . SER B 1 110 ? 415.564 37.514 172.513 1.00 91.53 110 SER B N 1
ATOM 3626 C CA . SER B 1 110 ? 415.287 36.177 173.021 1.00 94.20 110 SER B CA 1
ATOM 3627 C C . SER B 1 110 ? 413.860 35.741 172.699 1.00 94.23 110 SER B C 1
ATOM 3628 O O . SER B 1 110 ? 413.598 34.554 172.516 1.00 96.41 110 SER B O 1
ATOM 3631 N N . GLU B 1 111 ? 412.938 36.694 172.622 1.00 85.62 111 GLU B N 1
ATOM 3632 C CA . GLU B 1 111 ? 411.534 36.359 172.404 1.00 85.63 111 GLU B CA 1
ATOM 3633 C C . GLU B 1 111 ? 411.205 36.225 170.918 1.00 85.99 111 GLU B C 1
ATOM 3634 O O . GLU B 1 111 ? 410.209 35.603 170.551 1.00 86.88 111 GLU B O 1
ATOM 3640 N N . LEU B 1 112 ? 412.051 36.789 170.062 1.00 71.81 112 LEU B N 1
ATOM 3641 C CA . LEU B 1 112 ? 411.754 36.801 168.634 1.00 72.14 112 LEU B CA 1
ATOM 3642 C C . LEU B 1 112 ? 412.561 35.742 167.891 1.00 74.84 112 LEU B C 1
ATOM 3643 O O . LEU B 1 112 ? 413.793 35.720 167.956 1.00 75.36 112 LEU B O 1
ATOM 3648 N N . ASN B 1 113 ? 411.850 34.900 167.147 1.00 80.02 113 ASN B N 1
ATOM 3649 C CA . ASN B 1 113 ? 412.443 33.753 166.471 1.00 83.00 113 ASN B CA 1
ATOM 3650 C C . ASN B 1 113 ? 413.208 34.138 165.214 1.00 83.33 113 ASN B C 1
ATOM 3651 O O . ASN B 1 113 ? 412.950 33.608 164.134 1.00 85.18 113 ASN B O 1
ATOM 3656 N N . ALA B 1 114 ? 414.176 35.032 165.368 1.00 75.60 114 ALA B N 1
ATOM 3657 C CA . ALA B 1 114 ? 414.988 35.487 164.251 1.00 75.82 114 ALA B CA 1
ATOM 3658 C C . ALA B 1 114 ? 416.239 36.141 164.797 1.00 74.74 114 ALA B C 1
ATOM 3659 O O . ALA B 1 114 ? 416.294 36.483 165.978 1.00 73.15 114 ALA B O 1
ATOM 3661 N N . LYS B 1 115 ? 417.251 36.313 163.955 1.00 88.42 115 LYS B N 1
ATOM 3662 C CA . LYS B 1 115 ? 418.451 36.981 164.425 1.00 87.77 115 LYS B CA 1
ATOM 3663 C C . LYS B 1 115 ? 418.287 38.478 164.262 1.00 84.59 115 LYS B C 1
ATOM 3664 O O . LYS B 1 115 ? 418.147 38.984 163.141 1.00 84.06 115 LYS B O 1
ATOM 3670 N N . LEU B 1 116 ? 418.314 39.181 165.390 1.00 84.40 116 LEU B N 1
ATOM 3671 C CA . LEU B 1 116 ? 418.148 40.622 165.382 1.00 82.41 116 LEU B CA 1
ATOM 3672 C C . LEU B 1 116 ? 419.494 41.287 165.144 1.00 82.55 116 LEU B C 1
ATOM 3673 O O . LEU B 1 116 ? 420.487 40.960 165.795 1.00 83.26 116 LEU B O 1
ATOM 3678 N N . VAL B 1 117 ? 419.521 42.199 164.180 1.00 76.88 117 VAL B N 1
ATOM 3679 C CA . VAL B 1 117 ? 420.729 42.928 163.834 1.00 77.40 117 VAL B CA 1
ATOM 3680 C C . VAL B 1 117 ? 420.434 44.425 163.856 1.00 75.54 117 VAL B C 1
ATOM 3681 O O . VAL B 1 117 ? 419.439 44.889 163.288 1.00 74.06 117 VAL B O 1
ATOM 3685 N N . SER B 1 118 ? 421.288 45.171 164.543 1.00 65.72 118 SER B N 1
ATOM 3686 C CA . SER B 1 118 ? 421.124 46.611 164.660 1.00 64.14 118 SER B CA 1
ATOM 3687 C C . SER B 1 118 ? 421.357 47.262 163.303 1.00 64.40 118 SER B C 1
ATOM 3688 O O . SER B 1 118 ? 422.445 47.161 162.727 1.00 65.82 118 SER B O 1
ATOM 3691 N N . ALA B 1 119 ? 420.305 47.890 162.784 1.00 74.27 119 ALA B N 1
ATOM 3692 C CA . ALA B 1 119 ? 420.355 48.601 161.516 1.00 74.26 119 ALA B CA 1
ATOM 3693 C C . ALA B 1 119 ? 419.697 49.962 161.680 1.00 72.51 119 ALA B C 1
ATOM 3694 O O . ALA B 1 119 ? 418.831 50.131 162.528 1.00 71.80 119 ALA B O 1
ATOM 3696 N N . THR B 1 120 ? 420.108 50.938 160.880 1.00 67.39 120 THR B N 1
ATOM 3697 C CA . THR B 1 120 ? 419.550 52.276 160.999 1.00 65.53 120 THR B CA 1
ATOM 3698 C C . THR B 1 120 ? 419.065 52.755 159.645 1.00 65.05 120 THR B C 1
ATOM 3699 O O . THR B 1 120 ? 419.863 52.960 158.733 1.00 65.72 120 THR B O 1
ATOM 3703 N N . PRO B 1 121 ? 417.744 52.937 159.511 1.00 60.89 121 PRO B N 1
ATOM 3704 C CA . PRO B 1 121 ? 417.140 53.338 158.238 1.00 60.66 121 PRO B CA 1
ATOM 3705 C C . PRO B 1 121 ? 417.056 54.860 158.075 1.00 59.26 121 PRO B C 1
ATOM 3706 O O . PRO B 1 121 ? 416.468 55.347 157.103 1.00 58.80 121 PRO B O 1
ATOM 3710 N N . ASP B 1 122 ? 417.665 55.587 159.010 1.00 57.31 122 ASP B N 1
ATOM 3711 C CA . ASP B 1 122 ? 417.655 57.050 159.029 1.00 56.25 122 ASP B CA 1
ATOM 3712 C C . ASP B 1 122 ? 418.140 57.687 157.740 1.00 56.91 122 ASP B C 1
ATOM 3713 O O . ASP B 1 122 ? 417.793 58.834 157.438 1.00 55.56 122 ASP B O 1
ATOM 3718 N N . VAL B 1 123 ? 418.999 56.966 157.023 1.00 56.49 123 VAL B N 1
ATOM 3719 C CA . VAL B 1 123 ? 419.589 57.495 155.805 1.00 57.04 123 VAL B CA 1
ATOM 3720 C C . VAL B 1 123 ? 418.512 57.711 154.746 1.00 55.84 123 VAL B C 1
ATOM 3721 O O . VAL B 1 123 ? 418.625 58.601 153.910 1.00 55.62 123 VAL B O 1
ATOM 3725 N N . LEU B 1 124 ? 417.441 56.934 154.825 1.00 59.50 124 LEU B N 1
ATOM 3726 C CA . LEU B 1 124 ? 416.373 57.026 153.846 1.00 59.50 124 LEU B CA 1
ATOM 3727 C C . LEU B 1 124 ? 415.628 58.356 153.908 1.00 57.55 124 LEU B C 1
ATOM 3728 O O . LEU B 1 124 ? 414.941 58.728 152.962 1.00 57.02 124 LEU B O 1
ATOM 3733 N N . ARG B 1 125 ? 415.744 59.058 155.029 1.00 60.61 125 ARG B N 1
ATOM 3734 C CA . ARG B 1 125 ? 415.026 60.316 155.205 1.00 59.25 125 ARG B CA 1
ATOM 3735 C C . ARG B 1 125 ? 415.803 61.542 154.707 1.00 59.16 125 ARG B C 1
ATOM 3736 O O . ARG B 1 125 ? 415.278 62.660 154.730 1.00 57.62 125 ARG B O 1
ATOM 3744 N N . GLN B 1 126 ? 417.052 61.331 154.291 1.00 55.49 126 GLN B N 1
ATOM 3745 C CA . GLN B 1 126 ? 417.924 62.418 153.847 1.00 55.35 126 GLN B CA 1
ATOM 3746 C C . GLN B 1 126 ? 417.361 63.192 152.653 1.00 54.77 126 GLN B C 1
ATOM 3747 O O . GLN B 1 126 ? 417.396 64.418 152.628 1.00 54.35 126 GLN B O 1
ATOM 3753 N N . ILE B 1 127 ? 416.856 62.480 151.656 1.00 52.46 127 ILE B N 1
ATOM 3754 C CA . ILE B 1 127 ? 416.219 63.132 150.518 1.00 51.70 127 ILE B CA 1
ATOM 3755 C C . ILE B 1 127 ? 414.709 63.101 150.711 1.00 50.58 127 ILE B C 1
ATOM 3756 O O . ILE B 1 127 ? 414.128 62.039 150.892 1.00 51.34 127 ILE B O 1
ATOM 3761 N N . LYS B 1 128 ? 414.073 64.265 150.672 1.00 47.15 128 LYS B N 1
ATOM 3762 C CA . LYS B 1 128 ? 412.646 64.355 150.953 1.00 45.96 128 LYS B CA 1
ATOM 3763 C C . LYS B 1 128 ? 411.827 64.194 149.694 1.00 46.62 128 LYS B C 1
ATOM 3764 O O . LYS B 1 128 ? 412.276 64.554 148.612 1.00 47.21 128 LYS B O 1
ATOM 3770 N N . THR B 1 129 ? 410.624 63.652 149.837 1.00 58.05 129 THR B N 1
ATOM 3771 C CA . THR B 1 129 ? 409.687 63.603 148.727 1.00 59.13 129 THR B CA 1
ATOM 3772 C C . THR B 1 129 ? 409.040 64.972 148.585 1.00 58.32 129 THR B C 1
ATOM 3773 O O . THR B 1 129 ? 409.033 65.752 149.537 1.00 56.82 129 THR B O 1
ATOM 3777 N N . PRO B 1 130 ? 408.533 65.288 147.382 1.00 59.28 130 PRO B N 1
ATOM 3778 C CA . PRO B 1 130 ? 407.835 66.559 147.169 1.00 58.85 130 PRO B CA 1
ATOM 3779 C C . PRO B 1 130 ? 406.771 66.830 148.227 1.00 57.91 130 PRO B C 1
ATOM 3780 O O . PRO B 1 130 ? 406.588 67.971 148.637 1.00 57.47 130 PRO B O 1
ATOM 3784 N N . GLU B 1 131 ? 406.101 65.783 148.681 1.00 82.58 131 GLU B N 1
ATOM 3785 C CA . GLU B 1 131 ? 405.062 65.945 149.676 1.00 82.35 131 GLU B CA 1
ATOM 3786 C C . GLU B 1 131 ? 405.647 66.467 150.980 1.00 80.07 131 GLU B C 1
ATOM 3787 O O . GLU B 1 131 ? 405.057 67.330 151.634 1.00 78.60 131 GLU B O 1
ATOM 3793 N N . GLU B 1 132 ? 406.828 65.961 151.323 1.00 48.04 132 GLU B N 1
ATOM 3794 C CA . GLU B 1 132 ? 407.539 66.354 152.541 1.00 46.75 132 GLU B CA 1
ATOM 3795 C C . GLU B 1 132 ? 408.065 67.786 152.448 1.00 46.01 132 GLU B C 1
ATOM 3796 O O . GLU B 1 132 ? 407.997 68.558 153.421 1.00 44.42 132 GLU B O 1
ATOM 3802 N N . VAL B 1 133 ? 408.625 68.113 151.284 1.00 50.45 133 VAL B N 1
ATOM 3803 C CA . VAL B 1 133 ? 409.127 69.453 151.007 1.00 49.97 133 VAL B CA 1
ATOM 3804 C C . VAL B 1 133 ? 408.020 70.472 151.241 1.00 49.31 133 VAL B C 1
ATOM 3805 O O . VAL B 1 133 ? 408.242 71.523 151.847 1.00 48.05 133 VAL B O 1
ATOM 3809 N N . GLU B 1 134 ? 406.814 70.131 150.812 1.00 63.45 134 GLU B N 1
ATOM 3810 C CA . GLU B 1 134 ? 405.686 71.029 150.987 1.00 63.64 134 GLU B CA 1
ATOM 3811 C C . GLU B 1 134 ? 405.346 71.221 152.473 1.00 62.39 134 GLU B C 1
ATOM 3812 O O . GLU B 1 134 ? 405.065 72.338 152.924 1.00 61.46 134 GLU B O 1
ATOM 3818 N N . LYS B 1 135 ? 405.382 70.130 153.229 1.00 58.39 135 LYS B N 1
ATOM 3819 C CA . LYS B 1 135 ? 405.126 70.176 154.665 1.00 57.58 135 LYS B CA 1
ATOM 3820 C C . LYS B 1 135 ? 406.158 71.021 155.400 1.00 56.10 135 LYS B C 1
ATOM 3821 O O . LYS B 1 135 ? 405.812 71.822 156.274 1.00 55.45 135 LYS B O 1
ATOM 3827 N N . ILE B 1 136 ? 407.425 70.850 155.034 1.00 42.45 136 ILE B N 1
ATOM 3828 C CA . ILE B 1 136 ? 408.499 71.625 155.644 1.00 41.41 136 ILE B CA 1
ATOM 3829 C C . ILE B 1 136 ? 408.348 73.102 155.274 1.00 41.06 136 ILE B C 1
ATOM 3830 O O . ILE B 1 136 ? 408.534 73.981 156.121 1.00 40.32 136 ILE B O 1
ATOM 3835 N N . ARG B 1 137 ? 407.984 73.373 154.023 1.00 44.80 137 ARG B N 1
ATOM 3836 C CA . ARG B 1 137 ? 407.723 74.744 153.591 1.00 44.46 137 ARG B CA 1
ATOM 3837 C C . ARG B 1 137 ? 406.672 75.420 154.448 1.00 43.86 137 ARG B C 1
ATOM 3838 O O . ARG B 1 137 ? 406.806 76.582 154.810 1.00 43.90 137 ARG B O 1
ATOM 3846 N N . LEU B 1 138 ? 405.621 74.681 154.776 1.00 42.14 138 LEU B N 1
ATOM 3847 C CA . LEU B 1 138 ? 404.523 75.266 155.512 1.00 41.83 138 LEU B CA 1
ATOM 3848 C C . LEU B 1 138 ? 405.004 75.525 156.923 1.00 40.79 138 LEU B C 1
ATOM 3849 O O . LEU B 1 138 ? 404.705 76.574 157.504 1.00 40.68 138 LEU B O 1
ATOM 3854 N N . ALA B 1 139 ? 405.806 74.598 157.442 1.00 42.42 139 ALA B N 1
ATOM 3855 C CA . ALA B 1 139 ? 406.458 74.792 158.737 1.00 41.67 139 ALA B CA 1
ATOM 3856 C C . ALA B 1 139 ? 407.329 76.045 158.703 1.00 41.41 139 ALA B C 1
ATOM 3857 O O . ALA B 1 139 ? 407.303 76.864 159.632 1.00 41.21 139 ALA B O 1
ATOM 3859 N N . CYS B 1 140 ? 408.107 76.180 157.634 1.00 40.19 140 CYS B N 1
ATOM 3860 C CA . CYS B 1 140 ? 408.959 77.338 157.471 1.00 39.95 140 CYS B CA 1
ATOM 3861 C C . CYS B 1 140 ? 408.153 78.627 157.380 1.00 39.94 140 CYS B C 1
ATOM 3862 O O . CYS B 1 140 ? 408.531 79.653 157.971 1.00 39.69 140 CYS B O 1
ATOM 3865 N N . GLY B 1 141 ? 407.026 78.564 156.675 1.00 35.24 141 GLY B N 1
ATOM 3866 C CA . GLY B 1 141 ? 406.152 79.715 156.557 1.00 35.16 141 GLY B CA 1
ATOM 3867 C C . GLY B 1 141 ? 405.686 80.204 157.916 1.00 34.58 141 GLY B C 1
ATOM 3868 O O . GLY B 1 141 ? 405.679 81.408 158.180 1.00 34.68 141 GLY B O 1
ATOM 3869 N N . ILE B 1 142 ? 405.286 79.272 158.775 1.00 36.56 142 ILE B N 1
ATOM 3870 C CA . ILE B 1 142 ? 404.840 79.622 160.113 1.00 36.20 142 ILE B CA 1
ATOM 3871 C C . ILE B 1 142 ? 405.934 80.342 160.891 1.00 35.34 142 ILE B C 1
ATOM 3872 O O . ILE B 1 142 ? 405.695 81.376 161.514 1.00 35.02 142 ILE B O 1
ATOM 3877 N N . ALA B 1 143 ? 407.148 79.819 160.832 1.00 34.36 143 ALA B N 1
ATOM 3878 C CA . ALA B 1 143 ? 408.244 80.488 161.513 1.00 33.88 143 ALA B CA 1
ATOM 3879 C C . ALA B 1 143 ? 408.476 81.871 160.899 1.00 34.18 143 ALA B C 1
ATOM 3880 O O . ALA B 1 143 ? 408.586 82.875 161.635 1.00 34.03 143 ALA B O 1
ATOM 3882 N N . ASP B 1 144 ? 408.532 81.918 159.564 1.00 34.63 144 ASP B N 1
ATOM 3883 C CA . ASP B 1 144 ? 408.872 83.140 158.834 1.00 35.15 144 ASP B CA 1
ATOM 3884 C C . ASP B 1 144 ? 407.963 84.286 159.288 1.00 35.47 144 ASP B C 1
ATOM 3885 O O . ASP B 1 144 ? 408.417 85.406 159.557 1.00 35.04 144 ASP B O 1
ATOM 3890 N N . ARG B 1 145 ? 406.682 83.972 159.441 1.00 40.98 145 ARG B N 1
ATOM 3891 C CA . ARG B 1 145 ? 405.715 84.968 15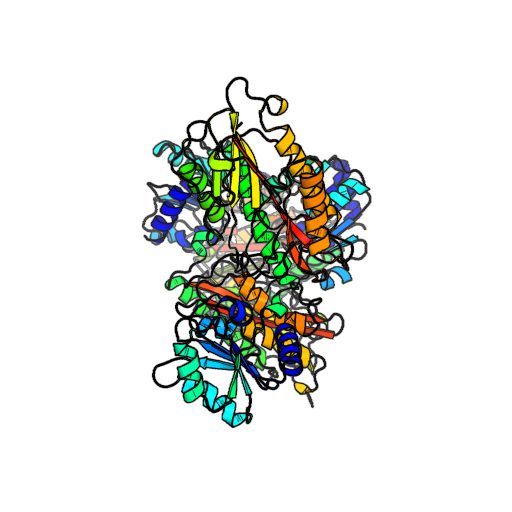9.854 1.00 41.45 145 ARG B CA 1
ATOM 3892 C C . ARG B 1 145 ? 405.892 85.303 161.324 1.00 41.25 145 ARG B C 1
ATOM 3893 O O . ARG B 1 145 ? 405.716 86.462 161.724 1.00 42.11 145 ARG B O 1
ATOM 3901 N N . GLY B 1 146 ? 406.274 84.303 162.116 1.00 45.21 146 GLY B N 1
ATOM 3902 C CA . GLY B 1 146 ? 406.550 84.520 163.519 1.00 44.90 146 GLY B CA 1
ATOM 3903 C C . GLY B 1 146 ? 407.699 85.493 163.693 1.00 44.67 146 GLY B C 1
ATOM 3904 O O . GLY B 1 146 ? 407.649 86.373 164.565 1.00 44.60 146 GLY B O 1
ATOM 3905 N N . ALA B 1 147 ? 408.727 85.352 162.857 1.00 36.78 147 ALA B N 1
ATOM 3906 C CA . ALA B 1 147 ? 409.859 86.271 162.920 1.00 37.10 147 ALA B CA 1
ATOM 3907 C C . ALA B 1 147 ? 409.384 87.713 162.749 1.00 37.14 147 ALA B C 1
ATOM 3908 O O . ALA B 1 147 ? 409.676 88.575 163.577 1.00 37.30 147 ALA B O 1
ATOM 3910 N N . GLU B 1 148 ? 408.620 87.961 161.693 1.00 39.36 148 GLU B N 1
ATOM 3911 C CA . GLU B 1 148 ? 408.113 89.295 161.445 1.00 40.60 148 GLU B CA 1
ATOM 3912 C C . GLU B 1 148 ? 407.226 89.765 162.593 1.00 40.55 148 GLU B C 1
ATOM 3913 O O . GLU B 1 148 ? 407.305 90.918 163.007 1.00 40.97 148 GLU B O 1
ATOM 3919 N N . HIS B 1 149 ? 406.389 88.871 163.104 1.00 40.02 149 HIS B N 1
ATOM 3920 C CA . HIS B 1 149 ? 405.489 89.227 164.192 1.00 40.51 149 HIS B CA 1
ATOM 3921 C C . HIS B 1 149 ? 406.274 89.613 165.442 1.00 40.46 149 HIS B C 1
ATOM 3922 O O . HIS B 1 149 ? 405.958 90.612 166.097 1.00 40.77 149 HIS B O 1
ATOM 3929 N N . ILE B 1 150 ? 407.307 88.833 165.759 1.00 37.92 150 ILE B N 1
ATOM 3930 C CA . ILE B 1 150 ? 408.047 89.057 166.990 1.00 37.76 150 ILE B CA 1
ATOM 3931 C C . ILE B 1 150 ? 408.951 90.292 166.866 1.00 38.13 150 ILE B C 1
ATOM 3932 O O . ILE B 1 150 ? 409.218 90.973 167.867 1.00 38.36 150 ILE B O 1
ATOM 3937 N N . ARG B 1 151 ? 409.387 90.625 165.651 1.00 50.00 151 ARG B N 1
ATOM 3938 C CA . ARG B 1 151 ? 410.213 91.814 165.498 1.00 50.91 151 ARG B CA 1
ATOM 3939 C C . ARG B 1 151 ? 409.390 93.066 165.809 1.00 51.69 151 ARG B C 1
ATOM 3940 O O . ARG B 1 151 ? 409.879 94.006 166.429 1.00 51.74 151 ARG B O 1
ATOM 3948 N N . ARG B 1 152 ? 408.144 93.088 165.346 1.00 49.56 152 ARG B N 1
ATOM 3949 C CA . ARG B 1 152 ? 407.275 94.238 165.579 1.00 51.25 152 ARG B CA 1
ATOM 3950 C C . ARG B 1 152 ? 406.824 94.323 167.030 1.00 51.13 152 ARG B C 1
ATOM 3951 O O . ARG B 1 152 ? 406.550 95.413 167.534 1.00 52.26 152 ARG B O 1
ATOM 3953 N N . PHE B 1 153 ? 406.770 93.166 167.690 1.00 45.14 153 PHE B N 1
ATOM 3954 C CA . PHE B 1 153 ? 406.241 93.026 169.042 1.00 45.56 153 PHE B CA 1
ATOM 3955 C C . PHE B 1 153 ? 407.234 93.466 170.125 1.00 46.22 153 PHE B C 1
ATOM 3956 O O . PHE B 1 153 ? 406.840 94.000 171.171 1.00 47.81 153 PHE B O 1
ATOM 3964 N N . ILE B 1 154 ? 408.521 93.239 169.877 1.00 46.23 154 ILE B N 1
ATOM 3965 C CA . ILE B 1 154 ? 409.537 93.426 170.912 1.00 46.51 154 ILE B CA 1
ATOM 3966 C C . ILE B 1 154 ? 409.672 94.877 171.372 1.00 47.54 154 ILE B C 1
ATOM 3967 O O . ILE B 1 154 ? 409.815 95.791 170.564 1.00 47.88 154 ILE B O 1
ATOM 3972 N N . GLN B 1 155 ? 409.626 95.080 172.684 1.00 47.57 155 GLN B N 1
ATOM 3973 C CA . GLN B 1 155 ? 409.818 96.410 173.247 1.00 48.92 155 GLN B CA 1
ATOM 3974 C C . GLN B 1 155 ? 410.915 96.344 174.298 1.00 49.38 155 GLN B C 1
ATOM 3975 O O . GLN B 1 155 ? 410.993 95.376 175.051 1.00 49.20 155 GLN B O 1
ATOM 3981 N N . ALA B 1 156 ? 411.777 97.354 174.337 1.00 41.14 156 ALA B N 1
ATOM 3982 C CA . ALA B 1 156 ? 412.756 97.445 175.411 1.00 42.04 156 ALA B CA 1
ATOM 3983 C C . ALA B 1 156 ? 411.999 97.396 176.724 1.00 43.24 156 ALA B C 1
ATOM 3984 O O . ALA B 1 156 ? 411.044 98.147 176.913 1.00 44.41 156 ALA B O 1
ATOM 3986 N N . GLY B 1 157 ? 412.407 96.496 177.612 1.00 49.01 157 GLY B N 1
ATOM 3987 C CA . GLY B 1 157 ? 411.712 96.319 178.865 1.00 50.72 157 GLY B CA 1
ATOM 3988 C C . GLY B 1 157 ? 411.119 94.937 179.016 1.00 50.15 157 GLY B C 1
ATOM 3989 O O . GLY B 1 157 ? 410.936 94.454 180.137 1.00 51.40 157 GLY B O 1
ATOM 3990 N N . MET B 1 158 ? 410.805 94.293 177.897 1.00 50.11 158 MET B N 1
ATOM 3991 C CA . MET B 1 158 ? 410.301 92.931 177.961 1.00 48.91 158 MET B CA 1
ATOM 3992 C C . MET B 1 158 ? 411.418 91.988 178.411 1.00 48.58 158 MET B C 1
ATOM 3993 O O . MET B 1 158 ? 412.600 92.252 178.173 1.00 48.81 158 MET B O 1
ATOM 3998 N N . SER B 1 159 ? 411.040 90.885 179.049 1.00 40.22 159 SER B N 1
ATOM 3999 C CA . SER B 1 159 ? 412.007 89.858 179.402 1.00 39.56 159 SER B CA 1
ATOM 4000 C C . SER B 1 159 ? 412.124 88.920 178.222 1.00 37.59 159 SER B C 1
ATOM 4001 O O . SER B 1 159 ? 411.186 88.823 177.432 1.00 36.85 159 SER B O 1
ATOM 4004 N N . GLU B 1 160 ? 413.238 88.199 178.126 1.00 41.32 160 GLU B N 1
ATOM 4005 C CA . GLU B 1 160 ? 413.421 87.222 177.056 1.00 40.19 160 GLU B CA 1
ATOM 4006 C C . GLU B 1 160 ? 412.323 86.153 177.070 1.00 39.77 160 GLU B C 1
ATOM 4007 O O . GLU B 1 160 ? 411.845 85.731 176.016 1.00 38.81 160 GLU B O 1
ATOM 4013 N N . ARG B 1 161 ? 411.919 85.739 178.269 1.00 51.16 161 ARG B N 1
ATOM 4014 C CA . ARG B 1 161 ? 410.875 84.744 178.436 1.00 50.83 161 ARG B CA 1
ATOM 4015 C C . ARG B 1 161 ? 409.559 85.254 177.893 1.00 50.41 161 ARG B C 1
ATOM 4016 O O . ARG B 1 161 ? 408.821 84.507 177.255 1.00 49.82 161 ARG B O 1
ATOM 4024 N N . GLU B 1 162 ? 409.267 86.527 178.135 1.00 48.90 162 GLU B N 1
ATOM 4025 C CA . GLU B 1 162 ? 408.039 87.116 177.614 1.00 49.08 162 GLU B CA 1
ATOM 4026 C C . GLU B 1 162 ? 408.006 87.076 176.101 1.00 47.94 162 GLU B C 1
ATOM 4027 O O . GLU B 1 162 ? 406.998 86.688 175.509 1.00 47.53 162 GLU B O 1
ATOM 4033 N N . ILE B 1 163 ? 409.130 87.446 175.490 1.00 38.77 163 ILE B N 1
ATOM 4034 C CA . ILE B 1 163 ? 409.254 87.443 174.049 1.00 38.10 163 ILE B CA 1
ATOM 4035 C C . ILE B 1 163 ? 409.079 86.026 173.519 1.00 37.43 163 ILE B C 1
ATOM 4036 O O . ILE B 1 163 ? 408.369 85.796 172.531 1.00 37.16 163 ILE B O 1
ATOM 4041 N N . ALA B 1 164 ? 409.696 85.073 174.204 1.00 39.41 164 ALA B N 1
ATOM 4042 C CA . ALA B 1 164 ? 409.567 83.681 173.823 1.00 38.68 164 ALA B CA 1
ATOM 4043 C C . ALA B 1 164 ? 408.111 83.242 173.885 1.00 39.02 164 ALA B C 1
ATOM 4044 O O . ALA B 1 164 ? 407.622 82.563 172.971 1.00 38.87 164 ALA B O 1
ATOM 4046 N N . ALA B 1 165 ? 407.417 83.640 174.953 1.00 40.36 165 ALA B N 1
ATOM 4047 C CA . ALA B 1 165 ? 406.024 83.236 175.133 1.00 40.41 165 ALA B CA 1
ATOM 4048 C C . ALA B 1 165 ? 405.149 83.742 173.987 1.00 40.38 165 ALA B C 1
ATOM 4049 O O . ALA B 1 165 ? 404.339 82.995 173.439 1.00 40.26 165 ALA B O 1
ATOM 4051 N N . GLU B 1 166 ? 405.346 84.997 173.602 1.00 47.43 166 GLU B N 1
ATOM 4052 C CA . GLU B 1 166 ? 404.571 85.579 172.524 1.00 47.42 166 GLU B CA 1
ATOM 4053 C C . GLU B 1 166 ? 404.827 84.846 171.209 1.00 46.54 166 GLU B C 1
ATOM 4054 O O . GLU B 1 166 ? 403.884 84.516 170.482 1.00 46.90 166 GLU B O 1
ATOM 4060 N N . LEU B 1 167 ? 406.092 84.547 170.925 1.00 33.78 167 LEU B N 1
ATOM 4061 C CA . LEU B 1 167 ? 406.455 83.893 169.666 1.00 33.13 167 LEU B CA 1
ATOM 4062 C C . LEU B 1 167 ? 405.873 82.472 169.562 1.00 33.24 167 LEU B C 1
ATOM 4063 O O . LEU B 1 167 ? 405.358 82.071 168.513 1.00 33.12 167 LEU B O 1
ATOM 4068 N N . GLU B 1 168 ? 405.931 81.715 170.648 1.00 40.07 168 GLU B N 1
ATOM 4069 C CA . GLU B 1 168 ? 405.350 80.378 170.659 1.00 40.01 168 GLU B CA 1
ATOM 4070 C C . GLU B 1 168 ? 403.829 80.469 170.508 1.00 40.47 168 GLU B C 1
ATOM 4071 O O . GLU B 1 168 ? 403.205 79.677 169.784 1.00 41.04 168 GLU B O 1
ATOM 4077 N N . TRP B 1 169 ? 403.239 81.438 171.198 1.00 39.17 169 TRP B N 1
ATOM 4078 C CA . TRP B 1 169 ? 401.812 81.697 171.086 1.00 39.92 169 TRP B CA 1
ATOM 4079 C C . TRP B 1 169 ? 401.416 82.008 169.646 1.00 40.29 169 TRP B C 1
ATOM 4080 O O . TRP B 1 169 ? 400.444 81.455 169.117 1.00 40.55 169 TRP B O 1
ATOM 4091 N N . PHE B 1 170 ? 402.193 82.873 169.002 1.00 46.32 170 PHE B N 1
ATOM 4092 C CA . PHE B 1 170 ? 401.884 83.267 167.639 1.00 46.53 170 PHE B CA 1
ATOM 4093 C C . PHE B 1 170 ? 401.925 82.066 166.692 1.00 46.24 170 PHE B C 1
ATOM 4094 O O . PHE B 1 170 ? 401.050 81.911 165.840 1.00 46.40 170 PHE B O 1
ATOM 4102 N N . MET B 1 171 ? 402.936 81.215 166.851 1.00 42.67 171 MET B N 1
ATOM 4103 C CA . MET B 1 171 ? 403.049 80.015 166.033 1.00 42.33 171 MET B CA 1
ATOM 4104 C C . MET B 1 171 ? 401.852 79.094 166.202 1.00 43.04 171 MET B C 1
ATOM 4105 O O . MET B 1 171 ? 401.358 78.530 165.221 1.00 43.70 171 MET B O 1
ATOM 4110 N N . ARG B 1 172 ? 401.381 78.936 167.431 1.00 47.16 172 ARG B N 1
ATOM 4111 C CA . ARG B 1 172 ? 400.193 78.123 167.664 1.00 48.15 172 ARG B CA 1
ATOM 4112 C C . ARG B 1 172 ? 398.983 78.665 166.914 1.00 49.93 172 ARG B C 1
ATOM 4113 O O . ARG B 1 172 ? 398.310 77.929 166.184 1.00 51.43 172 ARG B O 1
ATOM 4121 N N . GLN B 1 173 ? 398.704 79.949 167.106 1.00 68.71 173 GLN B N 1
ATOM 4122 C CA . GLN B 1 173 ? 397.595 80.593 166.422 1.00 69.88 173 GLN B CA 1
ATOM 4123 C C . GLN B 1 173 ? 397.662 80.372 164.912 1.00 69.92 173 GLN B C 1
ATOM 4124 O O . GLN B 1 173 ? 396.632 80.313 164.239 1.00 70.67 173 GLN B O 1
ATOM 4130 N N . GLN B 1 174 ? 398.882 80.220 164.400 1.00 58.74 174 GLN B N 1
ATOM 4131 C CA . GLN B 1 174 ? 399.115 80.011 162.979 1.00 58.71 174 GLN B CA 1
ATOM 4132 C C . GLN B 1 174 ? 399.034 78.534 162.625 1.00 58.34 174 GLN B C 1
ATOM 4133 O O . GLN B 1 174 ? 399.284 78.150 161.486 1.00 58.04 174 GLN B O 1
ATOM 4139 N N . GLY B 1 175 ? 398.702 77.705 163.605 1.00 60.32 175 GLY B N 1
ATOM 4140 C CA . GLY B 1 175 ? 398.471 76.301 163.337 1.00 60.83 175 GLY B CA 1
ATOM 4141 C C . GLY B 1 175 ? 399.557 75.347 163.793 1.00 60.33 175 GLY B C 1
ATOM 4142 O O . GLY B 1 175 ? 399.453 74.141 163.562 1.00 60.44 175 GLY B O 1
ATOM 4143 N N . ALA B 1 176 ? 400.590 75.859 164.457 1.00 58.15 176 ALA B N 1
ATOM 4144 C CA . ALA B 1 176 ? 401.676 74.985 164.880 1.00 57.27 176 ALA B CA 1
ATOM 4145 C C . ALA B 1 176 ? 401.194 74.038 165.959 1.00 57.58 176 ALA B C 1
ATOM 4146 O O . ALA B 1 176 ? 400.388 74.399 166.827 1.00 58.72 176 ALA B O 1
ATOM 4148 N N . GLU B 1 177 ? 401.700 72.819 165.912 1.00 56.95 177 GLU B N 1
ATOM 4149 C CA . GLU B 1 177 ? 401.326 71.840 166.906 1.00 57.37 177 GLU B CA 1
ATOM 4150 C C . GLU B 1 177 ? 401.998 72.201 168.227 1.00 56.55 177 GLU B C 1
ATOM 4151 O O . GLU B 1 177 ? 401.433 72.033 169.305 1.00 56.62 177 GLU B O 1
ATOM 4157 N N . LYS B 1 178 ? 403.219 72.709 168.100 1.00 46.33 178 LYS B N 1
ATOM 4158 C CA . LYS B 1 178 ? 404.049 73.185 169.203 1.00 45.66 178 LYS B CA 1
ATOM 4159 C C . LYS B 1 178 ? 405.374 73.661 168.619 1.00 44.73 178 LYS B C 1
ATOM 4160 O O . LYS B 1 178 ? 405.600 73.522 167.412 1.00 44.67 178 LYS B O 1
ATOM 4166 N N . ALA B 1 179 ? 406.250 74.210 169.454 1.00 35.00 179 ALA B N 1
ATOM 4167 C CA . ALA B 1 179 ? 407.573 74.604 168.987 1.00 34.66 179 ALA B CA 1
ATOM 4168 C C . ALA B 1 179 ? 408.370 73.340 168.700 1.00 35.42 179 ALA B C 1
ATOM 4169 O O . ALA B 1 179 ? 408.213 72.352 169.410 1.00 36.34 179 ALA B O 1
ATOM 4171 N N . SER B 1 180 ? 409.200 73.350 167.660 1.00 36.22 180 SER B N 1
ATOM 4172 C CA . SER B 1 180 ? 409.981 72.161 167.311 1.00 36.98 180 SER B CA 1
ATOM 4173 C C . SER B 1 180 ? 411.127 71.928 168.305 1.00 37.13 180 SER B C 1
ATOM 4174 O O . SER B 1 180 ? 411.714 70.851 168.351 1.00 37.91 180 SER B O 1
ATOM 4177 N N . PHE B 1 181 ? 411.462 72.958 169.071 1.00 34.13 181 PHE B N 1
ATOM 4178 C CA . PHE B 1 181 ? 412.479 72.849 170.111 1.00 33.90 181 PHE B CA 1
ATOM 4179 C C . PHE B 1 181 ? 412.397 74.037 171.061 1.00 33.32 181 PHE B C 1
ATOM 4180 O O . PHE B 1 181 ? 411.767 75.045 170.729 1.00 32.97 181 PHE B O 1
ATOM 4188 N N . ASP B 1 182 ? 413.061 73.942 172.214 1.00 32.53 182 ASP B N 1
ATOM 4189 C CA . ASP B 1 182 ? 412.999 75.010 173.215 1.00 32.29 182 ASP B CA 1
ATOM 4190 C C . ASP B 1 182 ? 413.521 76.339 172.679 1.00 32.04 182 ASP B C 1
ATOM 4191 O O . ASP B 1 182 ? 414.688 76.452 172.290 1.00 32.12 182 ASP B O 1
ATOM 4196 N N . THR B 1 183 ? 412.656 77.346 172.695 1.00 30.90 183 THR B N 1
ATOM 4197 C CA . THR B 1 183 ? 412.952 78.644 172.100 1.00 30.76 183 THR B CA 1
ATOM 4198 C C . THR B 1 183 ? 414.158 79.339 172.720 1.00 31.04 183 THR B C 1
ATOM 4199 O O . THR B 1 183 ? 414.302 79.417 173.944 1.00 32.03 183 THR B O 1
ATOM 4203 N N . ILE B 1 184 ? 415.037 79.834 171.861 1.00 32.57 184 ILE B N 1
ATOM 4204 C CA . ILE B 1 184 ? 416.184 80.603 172.285 1.00 32.75 184 ILE B CA 1
ATOM 4205 C C . ILE B 1 184 ? 415.895 82.077 172.097 1.00 32.64 184 ILE B C 1
ATOM 4206 O O . ILE B 1 184 ? 415.543 82.502 171.000 1.00 32.10 184 ILE B O 1
ATOM 4211 N N . VAL B 1 185 ? 415.990 82.846 173.176 1.00 35.05 185 VAL B N 1
ATOM 4212 C CA . VAL B 1 185 ? 415.973 84.302 173.078 1.00 35.35 185 VAL B CA 1
ATOM 4213 C C . VAL B 1 185 ? 417.169 84.829 173.873 1.00 36.35 185 VAL B C 1
ATOM 4214 O O . VAL B 1 185 ? 417.153 84.854 175.107 1.00 37.15 185 VAL B O 1
ATOM 4218 N N . ALA B 1 186 ? 418.212 85.238 173.159 1.00 37.61 186 ALA B N 1
ATOM 4219 C CA . ALA B 1 186 ? 419.469 85.603 173.792 1.00 38.50 186 ALA B CA 1
ATOM 4220 C C . ALA B 1 186 ? 419.826 87.054 173.497 1.00 39.29 186 ALA B C 1
ATOM 4221 O O . ALA B 1 186 ? 420.181 87.396 172.356 1.00 38.74 186 ALA B O 1
ATOM 4223 N N . SER B 1 187 ? 419.666 87.908 174.511 1.00 46.33 187 SER B N 1
ATOM 4224 C CA . SER B 1 187 ? 419.902 89.343 174.376 1.00 47.18 187 SER B CA 1
ATOM 4225 C C . SER B 1 187 ? 421.190 89.805 175.055 1.00 48.68 187 SER B C 1
ATOM 4226 O O . SER B 1 187 ? 421.571 89.283 176.115 1.00 49.51 187 SER B O 1
ATOM 4229 N N . GLY B 1 188 ? 421.829 90.813 174.466 1.00 38.43 188 GLY B N 1
ATOM 4230 C CA . GLY B 1 188 ? 423.038 91.410 175.017 1.00 39.88 188 GLY B CA 1
ATOM 4231 C C . GLY B 1 188 ? 424.112 90.361 175.233 1.00 40.18 188 GLY B C 1
ATOM 4232 O O . GLY B 1 188 ? 424.330 89.504 174.366 1.00 39.26 188 GLY B O 1
ATOM 4233 N N . TRP B 1 189 ? 424.709 90.358 176.420 1.00 44.50 189 TRP B N 1
ATOM 4234 C CA . TRP B 1 189 ? 425.783 89.426 176.732 1.00 45.34 189 TRP B CA 1
ATOM 4235 C C . TRP B 1 189 ? 425.325 87.978 176.588 1.00 44.04 189 TRP B C 1
ATOM 4236 O O . TRP B 1 189 ? 426.146 87.088 176.394 1.00 44.82 189 TRP B O 1
ATOM 4247 N N . ARG B 1 190 ? 424.024 87.730 176.704 1.00 44.37 190 ARG B N 1
ATOM 4248 C CA . ARG B 1 190 ? 423.527 86.372 176.515 1.00 43.18 190 ARG B CA 1
ATOM 4249 C C . ARG B 1 190 ? 423.646 85.937 175.045 1.00 42.00 190 ARG B C 1
ATOM 4250 O O . ARG B 1 190 ? 423.613 84.737 174.733 1.00 40.96 190 ARG B O 1
ATOM 4258 N N . GLY B 1 191 ? 423.795 86.906 174.144 1.00 47.17 191 GLY B N 1
ATOM 4259 C CA . GLY B 1 191 ? 423.993 86.591 172.742 1.00 46.51 191 GLY B CA 1
ATOM 4260 C C . GLY B 1 191 ? 425.257 85.780 172.507 1.00 46.97 191 GLY B C 1
ATOM 4261 O O . GLY B 1 191 ? 425.448 85.195 171.443 1.00 46.48 191 GLY B O 1
ATOM 4262 N N . ALA B 1 192 ? 426.122 85.727 173.513 1.00 43.35 192 ALA B N 1
ATOM 4263 C CA . ALA B 1 192 ? 427.346 84.955 173.401 1.00 43.88 192 ALA B CA 1
ATOM 4264 C C . ALA B 1 192 ? 427.069 83.492 173.702 1.00 42.94 192 ALA B C 1
ATOM 4265 O O . ALA B 1 192 ? 427.973 82.667 173.655 1.00 43.13 192 ALA B O 1
ATOM 4267 N N . LEU B 1 193 ? 425.819 83.173 174.020 1.00 50.47 193 LEU B N 1
ATOM 4268 C CA . LEU B 1 193 ? 425.442 81.789 174.280 1.00 50.24 193 LEU B CA 1
ATOM 4269 C C . LEU B 1 193 ? 424.651 81.212 173.131 1.00 49.20 193 LEU B C 1
ATOM 4270 O O . LEU B 1 193 ? 423.456 81.497 172.999 1.00 48.09 193 LEU B O 1
ATOM 4275 N N . PRO B 1 194 ? 425.302 80.360 172.321 1.00 46.52 194 PRO B N 1
ATOM 4276 C CA . PRO B 1 194 ? 424.648 79.777 171.141 1.00 45.55 194 PRO B CA 1
ATOM 4277 C C . PRO B 1 194 ? 423.374 79.018 171.496 1.00 45.02 194 PRO B C 1
ATOM 4278 O O . PRO B 1 194 ? 422.505 78.89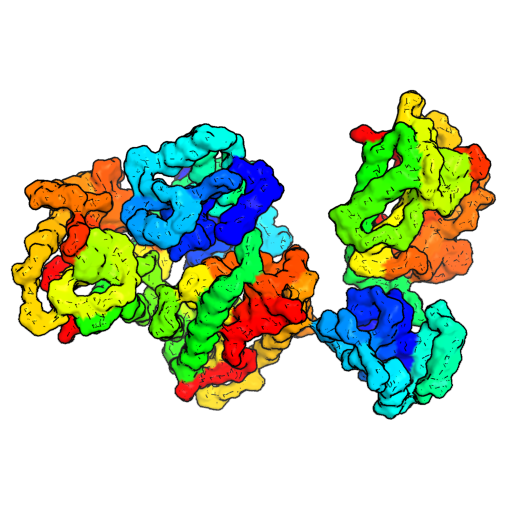4 170.637 1.00 44.62 194 PRO B O 1
ATOM 4282 N N . HIS B 1 195 ? 423.252 78.561 172.741 1.00 70.21 195 HIS B N 1
ATOM 4283 C CA . HIS B 1 195 ? 422.071 77.825 173.168 1.00 69.69 195 HIS B CA 1
ATOM 4284 C C . HIS B 1 195 ? 421.341 78.457 174.344 1.00 68.90 195 HIS B C 1
ATOM 4285 O O . HIS B 1 195 ? 420.696 77.758 175.121 1.00 68.47 195 HIS B O 1
ATOM 4292 N N . GLY B 1 196 ? 421.408 79.778 174.451 1.00 45.27 196 GLY B N 1
ATOM 4293 C CA . GLY B 1 196 ? 420.784 80.480 175.555 1.00 45.10 196 GLY B CA 1
ATOM 4294 C C . GLY B 1 196 ? 419.269 80.522 175.515 1.00 43.98 196 GLY B C 1
ATOM 4295 O O . GLY B 1 196 ? 418.682 81.487 175.012 1.00 43.59 196 GLY B O 1
ATOM 4296 N N . LYS B 1 197 ? 418.634 79.495 176.070 1.00 39.89 197 LYS B N 1
ATOM 4297 C CA . LYS B 1 197 ? 417.178 79.449 176.155 1.00 39.55 197 LYS B CA 1
ATOM 4298 C C . LYS B 1 197 ? 416.659 80.709 176.843 1.00 39.77 197 LYS B C 1
ATOM 4299 O O . LYS B 1 197 ? 417.342 81.272 177.710 1.00 40.58 197 LYS B O 1
ATOM 4305 N N . ALA B 1 198 ? 415.487 81.184 176.419 1.00 37.09 198 ALA B N 1
ATOM 4306 C CA . ALA B 1 198 ? 414.948 82.446 176.930 1.00 37.48 198 ALA B CA 1
ATOM 4307 C C . ALA B 1 198 ? 414.958 82.479 178.461 1.00 38.69 198 ALA B C 1
ATOM 4308 O O . ALA B 1 198 ? 414.480 81.548 179.123 1.00 38.97 198 ALA B O 1
ATOM 4310 N N . SER B 1 199 ? 415.536 83.539 179.023 1.00 36.11 199 SER B N 1
ATOM 4311 C CA . SER B 1 199 ? 415.668 83.643 180.464 1.00 36.74 199 SER B CA 1
ATOM 4312 C C . SER B 1 199 ? 414.894 84.862 180.955 1.00 37.78 199 SER B C 1
ATOM 4313 O O . SER B 1 199 ? 414.232 85.544 180.175 1.00 37.60 199 SER B O 1
ATOM 4316 N N . ASP B 1 200 ? 415.022 85.173 182.241 1.00 45.49 200 ASP B N 1
ATOM 4317 C CA . ASP B 1 200 ? 414.271 86.278 182.799 1.00 46.60 200 ASP B CA 1
ATOM 4318 C C . ASP B 1 200 ? 415.002 87.607 182.626 1.00 47.42 200 ASP B C 1
ATOM 4319 O O . ASP B 1 200 ? 414.511 88.646 183.055 1.00 48.49 200 ASP B O 1
ATOM 4324 N N . LYS B 1 201 ? 416.168 87.576 181.988 1.00 41.61 201 LYS B N 1
ATOM 4325 C CA . LYS B 1 201 ? 416.886 88.812 181.689 1.00 42.59 201 LYS B CA 1
ATOM 4326 C C . LYS B 1 201 ? 416.035 89.774 180.882 1.00 42.49 201 LYS B C 1
ATOM 4327 O O . LYS B 1 201 ? 415.370 89.387 179.931 1.00 41.06 201 LYS B O 1
ATOM 4333 N N . ILE B 1 202 ? 416.054 91.037 181.284 1.00 44.64 202 ILE B N 1
ATOM 4334 C CA . ILE B 1 202 ? 415.315 92.064 180.574 1.00 44.97 202 ILE B CA 1
ATOM 4335 C C . ILE B 1 202 ? 416.073 92.428 179.303 1.00 44.49 202 ILE B C 1
ATOM 4336 O O . ILE B 1 202 ? 417.301 92.576 179.312 1.00 44.67 202 ILE B O 1
ATOM 4341 N N . VAL B 1 203 ? 415.324 92.529 178.210 1.00 47.10 203 VAL B N 1
ATOM 4342 C CA . VAL B 1 203 ? 415.844 92.937 176.915 1.00 46.48 203 VAL B CA 1
ATOM 4343 C C . VAL B 1 203 ? 415.938 94.464 176.896 1.00 47.62 203 VAL B C 1
ATOM 4344 O O . VAL B 1 203 ? 414.977 95.146 177.243 1.00 48.82 203 VAL B O 1
ATOM 4348 N N . ALA B 1 204 ? 417.085 95.010 176.497 1.00 47.96 204 ALA B N 1
ATOM 4349 C CA . ALA B 1 204 ? 417.305 96.458 176.627 1.00 48.73 204 ALA B CA 1
ATOM 4350 C C . ALA B 1 204 ? 417.526 97.167 175.298 1.00 47.68 204 ALA B C 1
ATOM 4351 O O . ALA B 1 204 ? 417.980 96.567 174.323 1.00 46.31 204 ALA B O 1
ATOM 4353 N N . ALA B 1 205 ? 417.212 98.457 175.276 1.00 38.58 205 ALA B N 1
ATOM 4354 C CA . ALA B 1 205 ? 417.413 99.261 174.085 1.00 38.44 205 ALA B CA 1
ATOM 4355 C C . ALA B 1 205 ? 418.876 99.194 173.700 1.00 38.39 205 ALA B C 1
ATOM 4356 O O . ALA B 1 205 ? 419.751 99.210 174.572 1.00 39.49 205 ALA B O 1
ATOM 4358 N N . GLY B 1 206 ? 419.133 99.069 172.393 1.00 44.18 206 GLY B N 1
ATOM 4359 C CA . GLY B 1 206 ? 420.488 99.022 171.883 1.00 44.28 206 GLY B CA 1
ATOM 4360 C C . GLY B 1 206 ? 421.099 97.637 171.898 1.00 43.91 206 GLY B C 1
ATOM 4361 O O . GLY B 1 206 ? 422.205 97.446 171.404 1.00 44.08 206 GLY B O 1
ATOM 4362 N N . GLU B 1 207 ? 420.400 96.669 172.479 1.00 52.14 207 GLU B N 1
ATOM 4363 C CA . GLU B 1 207 ? 420.885 95.292 172.475 1.00 51.68 207 GLU B CA 1
ATOM 4364 C C . GLU B 1 207 ? 420.571 94.566 171.153 1.00 49.74 207 GLU B C 1
ATOM 4365 O O . GLU B 1 207 ? 419.548 94.828 170.502 1.00 48.89 207 GLU B O 1
ATOM 4371 N N . PHE B 1 208 ? 421.479 93.684 170.748 1.00 41.70 208 PHE B N 1
ATOM 4372 C CA . PHE B 1 208 ? 421.150 92.649 169.778 1.00 40.43 208 PHE B CA 1
ATOM 4373 C C . PHE B 1 208 ? 420.392 91.563 170.551 1.00 40.10 208 PHE B C 1
ATOM 4374 O O . PHE B 1 208 ? 420.718 91.256 171.710 1.00 40.40 208 PHE B O 1
ATOM 4382 N N . VAL B 1 209 ? 419.347 91.020 169.944 1.00 37.86 209 VAL B N 1
ATOM 4383 C CA . VAL B 1 209 ? 418.666 89.877 170.531 1.00 37.45 209 VAL B CA 1
ATOM 4384 C C . VAL B 1 209 ? 418.539 88.805 169.454 1.00 36.35 209 VAL B C 1
ATOM 4385 O O . VAL B 1 209 ? 418.106 89.069 168.324 1.00 35.65 209 VAL B O 1
ATOM 4389 N N . THR B 1 210 ? 419.028 87.620 169.790 1.00 34.61 210 THR B N 1
ATOM 4390 C CA . THR B 1 210 ? 419.006 86.493 168.886 1.00 33.69 210 THR B CA 1
ATOM 4391 C C . THR B 1 210 ? 417.804 85.596 169.216 1.00 33.52 210 THR B C 1
ATOM 4392 O O . THR B 1 210 ? 417.642 85.149 170.360 1.00 33.73 210 THR B O 1
ATOM 4396 N N . LEU B 1 211 ? 416.938 85.377 168.229 1.00 34.47 211 LEU B N 1
ATOM 4397 C CA . LEU B 1 211 ? 415.793 84.492 168.395 1.00 34.15 211 LEU B CA 1
ATOM 4398 C C . LEU B 1 211 ? 415.988 83.275 167.532 1.00 33.94 211 LEU B C 1
ATOM 4399 O O . LEU B 1 211 ? 415.974 83.374 166.304 1.00 34.09 211 LEU B O 1
ATOM 4404 N N . ASP B 1 212 ? 416.218 82.138 168.176 1.00 38.39 212 ASP B N 1
ATOM 4405 C CA . ASP B 1 212 ? 416.310 80.863 167.490 1.00 38.11 212 ASP B CA 1
ATOM 4406 C C . ASP B 1 212 ? 415.113 80.029 167.909 1.00 37.99 212 ASP B C 1
ATOM 4407 O O . ASP B 1 212 ? 414.902 79.783 169.098 1.00 37.50 212 ASP B O 1
ATOM 4412 N N . PHE B 1 213 ? 414.329 79.602 166.928 1.00 35.19 213 PHE B N 1
ATOM 4413 C CA . PHE B 1 213 ? 413.032 78.999 167.197 1.00 35.14 213 PHE B CA 1
ATOM 4414 C C . PHE B 1 213 ? 412.551 78.217 165.990 1.00 35.58 213 PHE B C 1
ATOM 4415 O O . PHE B 1 213 ? 413.160 78.283 164.909 1.00 36.26 213 PHE B O 1
ATOM 4423 N N . GLY B 1 214 ? 411.445 77.502 166.159 1.00 31.29 214 GLY B N 1
ATOM 4424 C CA . GLY B 1 214 ? 410.911 76.708 165.074 1.00 31.49 214 GLY B CA 1
ATOM 4425 C C . GLY B 1 214 ? 409.543 76.163 165.403 1.00 31.39 214 GLY B C 1
ATOM 4426 O O . GLY B 1 214 ? 409.130 76.164 166.564 1.00 31.30 214 GLY B O 1
ATOM 4427 N N . ALA B 1 215 ? 408.835 75.697 164.380 1.00 41.37 215 ALA B N 1
ATOM 4428 C CA . ALA B 1 215 ? 407.480 75.193 164.559 1.00 41.75 215 ALA B CA 1
ATOM 4429 C C . ALA B 1 215 ? 407.435 73.737 164.163 1.00 41.99 215 ALA B C 1
ATOM 4430 O O . ALA B 1 215 ? 408.159 73.322 163.261 1.00 43.00 215 ALA B O 1
ATOM 4432 N N . LEU B 1 216 ? 406.623 72.955 164.859 1.00 43.35 216 LEU B N 1
ATOM 4433 C CA . LEU B 1 216 ? 406.289 71.606 164.410 1.00 43.85 216 LEU B CA 1
ATOM 4434 C C . LEU B 1 216 ? 404.933 71.660 163.729 1.00 44.40 216 LEU B C 1
ATOM 4435 O O . LEU B 1 216 ? 403.928 72.030 164.345 1.00 44.87 216 LEU B O 1
ATOM 4440 N N . TYR B 1 217 ? 404.908 71.370 162.442 1.00 51.76 217 TYR B N 1
ATOM 4441 C CA . TYR B 1 217 ? 403.666 71.460 161.703 1.00 52.65 217 TYR B CA 1
ATOM 4442 C C . TYR B 1 217 ? 403.490 70.212 160.855 1.00 53.62 217 TYR B C 1
ATOM 4443 O O . TYR B 1 217 ? 404.361 69.904 160.037 1.00 54.01 217 TYR B O 1
ATOM 4452 N N . GLN B 1 218 ? 402.409 69.470 161.095 1.00 59.00 218 GLN B N 1
ATOM 4453 C CA . GLN B 1 218 ? 402.114 68.243 160.355 1.00 59.88 218 GLN B CA 1
ATOM 4454 C C . GLN B 1 218 ? 403.276 67.262 160.338 1.00 59.58 218 GLN B C 1
ATOM 4455 O O . GLN B 1 218 ? 403.597 66.686 159.300 1.00 60.85 218 GLN B O 1
ATOM 4461 N N . GLY B 1 219 ? 403.921 67.104 161.487 1.00 42.54 219 GLY B N 1
ATOM 4462 C CA . GLY B 1 219 ? 404.962 66.111 161.649 1.00 42.48 219 GLY B CA 1
ATOM 4463 C C . GLY B 1 219 ? 406.304 66.521 161.094 1.00 42.27 219 GLY B C 1
ATOM 4464 O O . GLY B 1 219 ? 407.230 65.714 161.084 1.00 43.08 219 GLY B O 1
ATOM 4465 N N . TYR B 1 220 ? 406.422 67.761 160.629 1.00 39.93 220 TYR B N 1
ATOM 4466 C CA . TYR B 1 220 ? 407.691 68.229 160.081 1.00 40.05 220 TYR B CA 1
ATOM 4467 C C . TYR B 1 220 ? 408.145 69.523 160.740 1.00 39.58 220 TYR B C 1
ATOM 4468 O O . TYR B 1 220 ? 407.322 70.284 161.252 1.00 39.20 220 TYR B O 1
ATOM 4477 N N . CYS B 1 221 ? 409.450 69.778 160.740 1.00 40.62 221 CYS B N 1
ATOM 4478 C CA . CYS B 1 221 ? 409.982 70.850 161.575 1.00 40.25 221 CYS B CA 1
ATOM 4479 C C . CYS B 1 221 ? 410.555 72.008 160.791 1.00 40.16 221 CYS B C 1
ATOM 4480 O O . CYS B 1 221 ? 411.073 71.826 159.696 1.00 40.75 221 CYS B O 1
ATOM 4483 N N . SER B 1 222 ? 410.460 73.202 161.364 1.00 36.06 222 SER B N 1
ATOM 4484 C CA . SER B 1 222 ? 411.194 74.345 160.846 1.00 35.67 222 SER B CA 1
ATOM 4485 C C . SER B 1 222 ? 412.141 74.810 161.939 1.00 35.85 222 SER B C 1
ATOM 4486 O O . SER B 1 222 ? 412.031 74.396 163.088 1.00 36.38 222 SER B O 1
ATOM 4489 N N . ASP B 1 223 ? 413.079 75.663 161.558 1.00 39.17 223 ASP B N 1
ATOM 4490 C CA . ASP B 1 223 ? 414.158 76.104 162.428 1.00 38.97 223 ASP B CA 1
ATOM 4491 C C . ASP B 1 223 ? 414.656 77.444 161.878 1.00 38.75 223 ASP B C 1
ATOM 4492 O O . ASP B 1 223 ? 415.125 77.491 160.732 1.00 38.65 223 ASP B O 1
ATOM 4497 N N . MET B 1 224 ? 414.462 78.532 162.629 1.00 37.44 224 MET B N 1
ATOM 4498 C CA . MET B 1 224 ? 414.884 79.854 162.175 1.00 37.16 224 MET B CA 1
ATOM 4499 C C . MET B 1 224 ? 415.647 80.647 163.221 1.00 36.64 224 MET B C 1
ATOM 4500 O O . MET B 1 224 ? 415.330 80.574 164.414 1.00 36.49 224 MET B O 1
ATOM 4505 N N . THR B 1 225 ? 416.670 81.383 162.786 1.00 37.25 225 THR B N 1
ATOM 4506 C CA . THR B 1 225 ? 417.302 82.367 163.663 1.00 36.90 225 THR B CA 1
ATOM 4507 C C . THR B 1 225 ? 417.395 83.721 162.991 1.00 37.01 225 THR B C 1
ATOM 4508 O O . THR B 1 225 ? 417.807 83.811 161.830 1.00 36.88 225 THR B O 1
ATOM 4512 N N . ARG B 1 226 ? 416.970 84.755 163.717 1.00 36.32 226 ARG B N 1
ATOM 4513 C CA . ARG B 1 226 ? 417.204 86.139 163.328 1.00 36.46 226 ARG B CA 1
ATOM 4514 C C . ARG B 1 226 ? 417.772 86.897 164.525 1.00 36.45 226 ARG B C 1
ATOM 4515 O O . ARG B 1 226 ? 417.348 86.676 165.672 1.00 36.70 226 ARG B O 1
ATOM 4523 N N . THR B 1 227 ? 418.758 87.754 164.282 1.00 39.59 227 THR B N 1
ATOM 4524 C CA . THR B 1 227 ? 419.282 88.594 165.347 1.00 39.93 227 THR B CA 1
ATOM 4525 C C . THR B 1 227 ? 418.837 90.021 165.086 1.00 40.23 227 THR B C 1
ATOM 4526 O O . THR B 1 227 ? 419.242 90.631 164.085 1.00 39.95 227 THR B O 1
ATOM 4530 N N . LEU B 1 228 ? 417.959 90.518 165.960 1.00 37.49 228 LEU B N 1
ATOM 4531 C CA . LEU B 1 228 ? 417.362 91.844 165.810 1.00 37.62 228 LEU B CA 1
ATOM 4532 C C . LEU B 1 228 ? 418.016 92.865 166.725 1.00 38.36 228 LEU B C 1
ATOM 4533 O O . LEU B 1 228 ? 418.620 92.506 167.742 1.00 38.68 228 LEU B O 1
ATOM 4538 N N . LEU B 1 229 ? 417.874 94.140 166.371 1.00 37.31 229 LEU B N 1
ATOM 4539 C CA . LEU B 1 229 ? 418.360 95.243 167.200 1.00 38.09 229 LEU B CA 1
ATOM 4540 C C . LEU B 1 229 ? 417.174 95.841 167.930 1.00 38.41 229 LEU B C 1
ATOM 4541 O O . LEU B 1 229 ? 416.209 96.305 167.300 1.00 37.95 229 LEU B O 1
ATOM 4546 N N . VAL B 1 230 ? 417.230 95.772 169.261 1.00 46.19 230 VAL B N 1
ATOM 4547 C CA . VAL B 1 230 ? 416.164 96.277 170.122 1.00 47.16 230 VAL B CA 1
ATOM 4548 C C . VAL B 1 230 ? 416.119 97.797 170.063 1.00 48.04 230 VAL B C 1
ATOM 4549 O O . VAL B 1 230 ? 417.067 98.466 170.470 1.00 48.75 230 VAL B O 1
ATOM 4553 N N . ASN B 1 231 ? 415.024 98.345 169.551 1.00 43.49 231 ASN B N 1
ATOM 4554 C CA . ASN B 1 231 ? 414.949 99.779 169.348 1.00 44.40 231 ASN B CA 1
ATOM 4555 C C . ASN B 1 231 ? 414.873 100.547 170.686 1.00 46.13 231 ASN B C 1
ATOM 4556 O O . ASN B 1 231 ? 414.353 100.037 171.702 1.00 46.43 231 ASN B O 1
ATOM 4561 N N . GLY B 1 232 ? 415.412 101.766 170.674 1.00 54.76 232 GLY B N 1
ATOM 4562 C CA . GLY B 1 232 ? 415.454 102.626 171.840 1.00 56.57 232 GLY B CA 1
ATOM 4563 C C . GLY B 1 232 ? 415.955 104.005 171.460 1.00 57.90 232 GLY B C 1
ATOM 4564 O O . GLY B 1 232 ? 416.219 104.274 170.290 1.00 57.34 232 GLY B O 1
ATOM 4565 N N . GLU B 1 233 ? 416.093 104.887 172.441 1.00 60.85 233 GLU B N 1
ATOM 4566 C CA . GLU B 1 233 ? 416.466 106.262 172.152 1.00 62.55 233 GLU B CA 1
ATOM 4567 C C . GLU B 1 233 ? 417.882 106.402 171.597 1.00 62.40 233 GLU B C 1
ATOM 4568 O O . GLU B 1 233 ? 418.853 106.020 172.243 1.00 62.33 233 GLU B O 1
ATOM 4574 N N . GLY B 1 234 ? 417.991 106.980 170.404 1.00 59.29 234 GLY B N 1
ATOM 4575 C CA . GLY B 1 234 ? 419.275 107.214 169.761 1.00 59.50 234 GLY B CA 1
ATOM 4576 C C . GLY B 1 234 ? 420.001 105.934 169.393 1.00 58.04 234 GLY B C 1
ATOM 4577 O O . GLY B 1 234 ? 421.227 105.896 169.298 1.00 58.83 234 GLY B O 1
ATOM 4578 N N . VAL B 1 235 ? 419.233 104.889 169.137 1.00 54.45 235 VAL B N 1
ATOM 4579 C CA . VAL B 1 235 ? 419.801 103.607 168.761 1.00 53.10 235 VAL B CA 1
ATOM 4580 C C . VAL B 1 235 ? 419.855 103.480 167.247 1.00 52.08 235 VAL B C 1
ATOM 4581 O O . VAL B 1 235 ? 418.856 103.707 166.556 1.00 51.33 235 VAL B O 1
ATOM 4585 N N . SER B 1 236 ? 421.034 103.131 166.742 1.00 58.31 236 SER B N 1
ATOM 4586 C CA . SER B 1 236 ? 421.243 102.937 165.306 1.00 57.46 236 SER B CA 1
ATOM 4587 C C . SER B 1 236 ? 422.159 101.743 165.048 1.00 56.58 236 SER B C 1
ATOM 4588 O O . SER B 1 236 ? 423.063 101.460 165.837 1.00 56.51 236 SER B O 1
ATOM 4591 N N . ALA B 1 237 ? 421.939 101.062 163.929 1.00 59.75 237 ALA B N 1
ATOM 4592 C CA . ALA B 1 237 ? 422.687 99.847 163.615 1.00 59.53 237 ALA B CA 1
ATOM 4593 C C . ALA B 1 237 ? 424.190 100.091 163.539 1.00 60.25 237 ALA B C 1
ATOM 4594 O O . ALA B 1 237 ? 424.973 99.395 164.185 1.00 59.94 237 ALA B O 1
ATOM 4596 N N . GLU B 1 238 ? 424.584 101.079 162.745 1.00 71.35 238 GLU B N 1
ATOM 4597 C CA . GLU B 1 238 ? 425.988 101.286 162.433 1.00 72.80 238 GLU B CA 1
ATOM 4598 C C . GLU B 1 238 ? 426.799 101.698 163.651 1.00 73.87 238 GLU B C 1
ATOM 4599 O O . GLU B 1 238 ? 427.993 101.427 163.727 1.00 73.79 238 GLU B O 1
ATOM 4605 N N . SER B 1 239 ? 426.138 102.306 164.627 1.00 70.27 239 SER B N 1
ATOM 4606 C CA . SER B 1 239 ? 426.834 102.756 165.823 1.00 71.41 239 SER B CA 1
ATOM 4607 C C . SER B 1 239 ? 427.037 101.595 166.787 1.00 70.37 239 SER B C 1
ATOM 4608 O O . SER B 1 239 ? 427.840 101.685 167.714 1.00 71.63 239 SER B O 1
ATOM 4611 N N . HIS B 1 240 ? 426.305 100.505 166.567 1.00 50.53 240 HIS B N 1
ATOM 4612 C CA . HIS B 1 240 ? 426.363 99.364 167.481 1.00 49.92 240 HIS B CA 1
ATOM 4613 C C . HIS B 1 240 ? 427.747 98.738 167.556 1.00 50.46 240 HIS B C 1
ATOM 4614 O O . HIS B 1 240 ? 428.448 98.622 166.554 1.00 50.46 240 HIS B O 1
ATOM 4621 N N . LEU B 1 241 ? 428.101 98.270 168.741 1.00 57.17 241 LEU B N 1
ATOM 4622 C CA . LEU B 1 241 ? 429.411 97.687 168.981 1.00 58.79 241 LEU B CA 1
ATOM 4623 C C . LEU B 1 241 ? 429.706 96.466 168.121 1.00 57.53 241 LEU B C 1
ATOM 4624 O O . LEU B 1 241 ? 430.851 96.218 167.756 1.00 57.87 241 LEU B O 1
ATOM 4629 N N . LEU B 1 242 ? 428.676 95.694 167.819 1.00 57.00 242 LEU B N 1
ATOM 4630 C CA . LEU B 1 242 ? 428.873 94.450 167.099 1.00 56.59 242 LEU B CA 1
ATOM 4631 C C . LEU B 1 242 ? 428.371 94.532 165.666 1.00 55.17 242 LEU B C 1
ATOM 4632 O O . LEU B 1 242 ? 428.120 93.501 165.035 1.00 54.30 242 LEU B O 1
ATOM 4637 N N . PHE B 1 243 ? 428.218 95.752 165.155 1.00 49.55 243 PHE B N 1
ATOM 4638 C CA . PHE B 1 243 ? 427.717 95.915 163.798 1.00 48.54 243 PHE B CA 1
ATOM 4639 C C . PHE B 1 243 ? 428.596 95.176 162.799 1.00 48.48 243 PHE B C 1
ATOM 4640 O O . PHE B 1 243 ? 428.101 94.394 161.988 1.00 47.67 243 PHE B O 1
ATOM 4648 N N . ASN B 1 244 ? 429.900 95.387 162.899 1.00 53.45 244 ASN B N 1
ATOM 4649 C CA . ASN B 1 244 ? 430.846 94.702 162.041 1.00 53.76 244 ASN B CA 1
ATOM 4650 C C . ASN B 1 244 ? 430.773 93.177 162.154 1.00 52.31 244 ASN B C 1
ATOM 4651 O O . ASN B 1 244 ? 430.787 92.468 161.153 1.00 52.02 244 ASN B O 1
ATOM 4656 N N . VAL B 1 245 ? 430.680 92.677 163.374 1.00 43.47 245 VAL B N 1
ATOM 4657 C CA . VAL B 1 245 ? 430.530 91.245 163.609 1.00 43.01 245 VAL B CA 1
ATOM 4658 C C . VAL B 1 245 ? 429.245 90.739 162.957 1.00 41.41 245 VAL B C 1
ATOM 4659 O O . VAL B 1 245 ? 429.240 89.675 162.314 1.00 40.55 245 VAL B O 1
ATOM 4663 N N . TYR B 1 246 ? 428.167 91.514 163.107 1.00 38.28 246 TYR B N 1
ATOM 4664 C CA . TYR B 1 246 ? 426.918 91.187 162.431 1.00 37.38 246 TYR B CA 1
ATOM 4665 C C . TYR B 1 246 ? 427.165 91.021 160.914 1.00 37.35 246 TYR B C 1
ATOM 4666 O O . TYR B 1 246 ? 426.709 90.045 160.309 1.00 36.92 246 TYR B O 1
ATOM 4675 N N . GLN B 1 247 ? 427.857 91.980 160.304 1.00 43.71 247 GLN B N 1
ATOM 4676 C CA . GLN B 1 247 ? 428.078 91.940 158.866 1.00 43.88 247 GLN B CA 1
ATOM 4677 C C . GLN B 1 247 ? 428.939 90.739 158.476 1.00 43.80 247 GLN B C 1
ATOM 4678 O O . GLN B 1 247 ? 428.687 90.085 157.462 1.00 43.47 247 GLN B O 1
ATOM 4684 N N . ILE B 1 248 ? 429.939 90.429 159.295 1.00 36.77 248 ILE B N 1
ATOM 4685 C CA . ILE B 1 248 ? 430.774 89.261 159.029 1.00 37.09 248 ILE B CA 1
ATOM 4686 C C . ILE B 1 248 ? 429.919 87.994 159.028 1.00 36.06 248 ILE B C 1
ATOM 4687 O O . ILE B 1 248 ? 430.058 87.143 158.155 1.00 36.21 248 ILE B O 1
ATOM 4692 N N . VAL B 1 249 ? 428.988 87.909 159.966 1.00 34.65 249 VAL B N 1
ATOM 4693 C CA . VAL B 1 249 ? 428.126 86.747 160.060 1.00 33.92 249 VAL B CA 1
ATOM 4694 C C . VAL B 1 249 ? 427.202 86.687 158.860 1.00 33.11 249 VAL B C 1
ATOM 4695 O O . VAL B 1 249 ? 427.016 85.617 158.268 1.00 32.52 249 VAL B O 1
ATOM 4699 N N . LEU B 1 250 ? 426.600 87.826 158.521 1.00 33.18 250 LEU B N 1
ATOM 4700 C CA . LEU B 1 250 ? 425.708 87.876 157.369 1.00 32.85 250 LEU B CA 1
ATOM 4701 C C . LEU B 1 250 ? 426.440 87.415 156.111 1.00 33.44 250 LEU B C 1
ATOM 4702 O O . LEU B 1 250 ? 425.915 86.602 155.338 1.00 34.01 250 LEU B O 1
ATOM 4707 N N . GLN B 1 251 ? 427.671 87.879 155.949 1.00 39.37 251 GLN B N 1
ATOM 4708 C CA . GLN B 1 251 ? 428.455 87.513 154.786 1.00 40.24 251 GLN B CA 1
ATOM 4709 C C . GLN B 1 251 ? 428.717 86.019 154.762 1.00 40.32 251 GLN B C 1
ATOM 4710 O O . GLN B 1 251 ? 428.603 85.375 153.707 1.00 40.32 251 GLN B O 1
ATOM 4716 N N . ALA B 1 252 ? 429.063 85.466 155.920 1.00 40.88 252 ALA B N 1
ATOM 4717 C CA . ALA B 1 252 ? 429.362 84.044 155.987 1.00 41.29 252 ALA B CA 1
ATOM 4718 C C . ALA B 1 252 ? 428.125 83.226 155.654 1.00 40.25 252 ALA B C 1
ATOM 4719 O O . ALA B 1 252 ? 428.205 82.223 154.939 1.00 40.66 252 ALA B O 1
ATOM 4721 N N . GLN B 1 253 ? 426.968 83.705 156.100 1.00 36.11 253 GLN B N 1
ATOM 4722 C CA . GLN B 1 253 ? 425.725 82.985 155.861 1.00 35.48 253 GLN B CA 1
ATOM 4723 C C . GLN B 1 253 ? 425.367 82.999 154.369 1.00 35.81 253 GLN B C 1
ATOM 4724 O O . GLN B 1 253 ? 424.906 81.996 153.817 1.00 36.09 253 GLN B O 1
ATOM 4730 N N . LEU B 1 254 ? 425.553 84.145 153.729 1.00 35.62 254 LEU B N 1
ATOM 4731 C CA . LEU B 1 254 ? 425.287 84.230 152.303 1.00 36.09 254 LEU B CA 1
ATOM 4732 C C . LEU B 1 254 ? 426.289 83.362 151.549 1.00 36.57 254 LEU B C 1
ATOM 4733 O O . LEU B 1 254 ? 425.911 82.616 150.642 1.00 36.85 254 LEU B O 1
ATOM 4738 N N . ALA B 1 255 ? 427.551 83.419 151.965 1.00 38.02 255 ALA B N 1
ATOM 4739 C CA . ALA B 1 255 ? 428.597 82.641 151.308 1.00 39.18 255 ALA B CA 1
ATOM 4740 C C . ALA B 1 255 ? 428.321 81.150 151.418 1.00 39.25 255 ALA B C 1
ATOM 4741 O O . ALA B 1 255 ? 428.622 80.392 150.500 1.00 39.91 255 ALA B O 1
ATOM 4743 N N . ALA B 1 256 ? 427.709 80.727 152.515 1.00 31.72 256 ALA B N 1
ATOM 4744 C CA . ALA B 1 256 ? 427.408 79.314 152.657 1.00 31.82 256 ALA B CA 1
ATOM 4745 C C . ALA B 1 256 ? 426.264 78.929 151.716 1.00 31.65 256 ALA B C 1
ATOM 4746 O O . ALA B 1 256 ? 426.313 77.883 151.051 1.00 32.40 256 ALA B O 1
ATOM 4748 N N . ILE B 1 257 ? 425.240 79.779 151.659 1.00 35.77 257 ILE B N 1
ATOM 4749 C CA . ILE B 1 257 ? 424.117 79.533 150.770 1.00 36.00 257 ILE B CA 1
ATOM 4750 C C . ILE B 1 257 ? 424.605 79.444 149.316 1.00 36.81 257 ILE B C 1
ATOM 4751 O O . ILE B 1 257 ? 424.216 78.530 148.596 1.00 37.34 257 ILE B O 1
ATOM 4756 N N . SER B 1 258 ? 425.499 80.345 148.914 1.00 44.50 258 SER B N 1
ATOM 4757 C CA . SER B 1 258 ? 426.010 80.352 147.539 1.00 45.41 258 SER B CA 1
ATOM 4758 C C . SER B 1 258 ? 426.790 79.084 147.202 1.00 46.28 258 SER B C 1
ATOM 4759 O O . SER B 1 258 ? 426.981 78.756 146.033 1.00 47.20 258 SER B O 1
ATOM 4762 N N . ALA B 1 259 ? 427.243 78.370 148.228 1.00 42.95 259 ALA B N 1
ATOM 4763 C CA . ALA B 1 259 ? 428.039 77.177 148.001 1.00 43.73 259 ALA B CA 1
ATOM 4764 C C . ALA B 1 259 ? 427.169 75.946 147.819 1.00 43.66 259 ALA B C 1
ATOM 4765 O O . ALA B 1 259 ? 427.660 74.893 147.417 1.00 44.79 259 ALA B O 1
ATOM 4767 N N . ILE B 1 260 ? 425.866 76.101 148.023 1.00 37.94 260 ILE B N 1
ATOM 4768 C CA . ILE B 1 260 ? 424.967 74.955 148.000 1.00 38.18 260 ILE B CA 1
ATOM 4769 C C . ILE B 1 260 ? 424.411 74.640 146.597 1.00 39.13 260 ILE B C 1
ATOM 4770 O O . ILE B 1 260 ? 423.742 75.468 145.962 1.00 38.93 260 ILE B O 1
ATOM 4775 N N . ARG B 1 261 ? 424.726 73.441 146.115 1.00 51.72 261 ARG B N 1
ATOM 4776 C CA . ARG B 1 261 ? 424.191 72.922 144.858 1.00 53.01 261 ARG B CA 1
ATOM 4777 C C . ARG B 1 261 ? 424.487 71.426 144.788 1.00 54.53 261 ARG B C 1
ATOM 4778 O O . ARG B 1 261 ? 425.332 70.930 145.535 1.00 54.78 261 ARG B O 1
ATOM 4786 N N . PRO B 1 262 ? 423.749 70.691 143.940 1.00 53.16 262 PRO B N 1
ATOM 4787 C CA . PRO B 1 262 ? 424.026 69.259 143.800 1.00 54.52 262 PRO B CA 1
ATOM 4788 C C . PRO B 1 262 ? 425.501 68.991 143.521 1.00 55.60 262 PRO B C 1
ATOM 4789 O O . PRO B 1 262 ? 426.114 69.748 142.758 1.00 55.18 262 PRO B O 1
ATOM 4793 N N . GLY B 1 263 ? 426.066 67.958 144.141 1.00 63.81 263 GLY B N 1
ATOM 4794 C CA . GLY B 1 263 ? 427.447 67.591 143.872 1.00 65.16 263 GLY B CA 1
ATOM 4795 C C . GLY B 1 263 ? 428.438 68.076 144.910 1.00 64.30 263 GLY B C 1
ATOM 4796 O O . GLY B 1 263 ? 429.487 67.469 145.115 1.00 65.59 263 GLY B O 1
ATOM 4797 N N . VAL B 1 264 ? 428.092 69.174 145.567 1.00 47.43 264 VAL B N 1
ATOM 4798 C CA . VAL B 1 264 ? 428.915 69.756 146.621 1.00 46.57 264 VAL B CA 1
ATOM 4799 C C . VAL B 1 264 ? 428.902 68.892 147.877 1.00 46.69 264 VAL B C 1
ATOM 4800 O O . VAL B 1 264 ? 427.859 68.340 148.246 1.00 45.88 264 VAL B O 1
ATOM 4804 N N . ARG B 1 265 ? 430.069 68.724 148.496 1.00 61.01 265 ARG B N 1
ATOM 4805 C CA . ARG B 1 265 ? 430.144 68.020 149.774 1.00 61.56 265 ARG B CA 1
ATOM 4806 C C . ARG B 1 265 ? 429.776 68.966 150.921 1.00 59.32 265 ARG B C 1
ATOM 4807 O O . ARG B 1 265 ? 430.116 70.153 150.890 1.00 58.24 265 ARG B O 1
ATOM 4815 N N . CYS B 1 266 ? 429.091 68.434 151.931 1.00 55.58 266 CYS B N 1
ATOM 4816 C CA . CYS B 1 266 ? 428.577 69.254 153.029 1.00 53.82 266 CYS B CA 1
ATOM 4817 C C . CYS B 1 266 ? 429.665 70.080 153.690 1.00 53.28 266 CYS B C 1
ATOM 4818 O O . CYS B 1 266 ? 429.423 71.216 154.101 1.00 51.79 266 CYS B O 1
ATOM 4821 N N . GLN B 1 267 ? 430.865 69.515 153.767 1.00 61.35 267 GLN B N 1
ATOM 4822 C CA . GLN B 1 267 ? 431.990 70.199 154.381 1.00 61.79 267 GLN B CA 1
ATOM 4823 C C . GLN B 1 267 ? 432.398 71.433 153.578 1.00 61.31 267 GLN B C 1
ATOM 4824 O O . GLN B 1 267 ? 432.968 72.378 154.122 1.00 61.25 267 GLN B O 1
ATOM 4830 N N . GLN B 1 268 ? 432.092 71.440 152.286 1.00 57.72 268 GLN B N 1
ATOM 4831 C CA . GLN B 1 268 ? 432.464 72.572 151.456 1.00 57.81 268 GLN B CA 1
ATOM 4832 C C . GLN B 1 268 ? 431.577 73.772 151.769 1.00 55.98 268 GLN B C 1
ATOM 4833 O O . GLN B 1 268 ? 431.990 74.916 151.591 1.00 56.01 268 GLN B O 1
ATOM 4839 N N . VAL B 1 269 ? 430.357 73.506 152.223 1.00 45.16 269 VAL B N 1
ATOM 4840 C CA . VAL B 1 269 ? 429.448 74.566 152.659 1.00 43.61 269 VAL B CA 1
ATOM 4841 C C . VAL B 1 269 ? 429.866 75.158 154.012 1.00 43.22 269 VAL B C 1
ATOM 4842 O O . VAL B 1 269 ? 429.815 76.375 154.209 1.00 42.43 269 VAL B O 1
ATOM 4846 N N . ASP B 1 270 ? 430.272 74.297 154.944 1.00 49.19 270 ASP B N 1
ATOM 4847 C CA . ASP B 1 270 ? 430.820 74.765 156.218 1.00 49.07 270 ASP B CA 1
ATOM 4848 C C . ASP B 1 270 ? 432.047 75.630 155.970 1.00 50.07 270 ASP B C 1
ATOM 4849 O O . ASP B 1 270 ? 432.214 76.697 156.573 1.00 49.72 270 ASP B O 1
ATOM 4854 N N . ASP B 1 271 ? 432.902 75.152 155.077 1.00 60.38 271 ASP B N 1
ATOM 4855 C CA . ASP B 1 271 ? 434.107 75.866 154.715 1.00 61.91 271 ASP B CA 1
ATOM 4856 C C . ASP B 1 271 ? 433.845 77.271 154.189 1.00 60.61 271 ASP B C 1
ATOM 4857 O O . ASP B 1 271 ? 434.608 78.198 154.475 1.00 60.81 271 ASP B O 1
ATOM 4862 N N . ALA B 1 272 ? 432.756 77.427 153.441 1.00 42.86 272 ALA B N 1
ATOM 4863 C CA . ALA B 1 272 ? 432.400 78.723 152.873 1.00 42.20 272 ALA B CA 1
ATOM 4864 C C . ALA B 1 272 ? 432.103 79.715 153.989 1.00 41.74 272 ALA B C 1
ATOM 4865 O O . ALA B 1 272 ? 432.653 80.819 154.014 1.00 42.51 272 ALA B O 1
ATOM 4867 N N . ALA B 1 273 ? 431.227 79.333 154.912 1.00 47.09 273 ALA B N 1
ATOM 4868 C CA . ALA B 1 273 ? 430.894 80.231 156.001 1.00 46.05 273 ALA B CA 1
ATOM 4869 C C . ALA B 1 273 ? 432.101 80.397 156.911 1.00 46.98 273 ALA B C 1
ATOM 4870 O O . ALA B 1 273 ? 432.447 81.515 157.301 1.00 46.77 273 ALA B O 1
ATOM 4872 N N . ARG B 1 274 ? 432.771 79.290 157.213 1.00 41.56 274 ARG B N 1
ATOM 4873 C CA . ARG B 1 274 ? 433.862 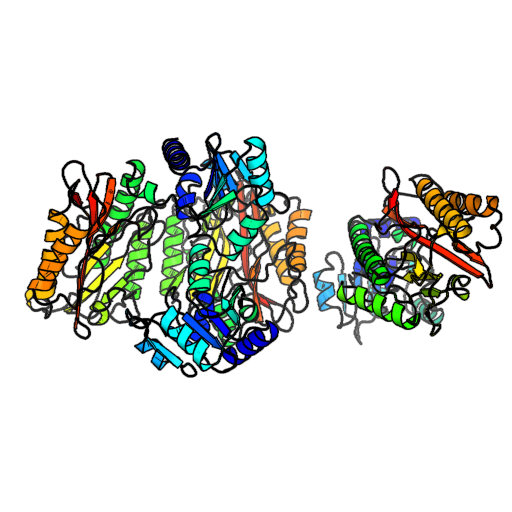79.336 158.183 1.00 42.71 274 ARG B CA 1
ATOM 4874 C C . ARG B 1 274 ? 435.070 80.143 157.698 1.00 43.94 274 ARG B C 1
ATOM 4875 O O . ARG B 1 274 ? 435.731 80.808 158.514 1.00 44.56 274 ARG B O 1
ATOM 4883 N N . ARG B 1 275 ? 435.353 80.100 156.390 1.00 45.70 275 ARG B N 1
ATOM 4884 C CA . ARG B 1 275 ? 436.490 80.837 155.852 1.00 46.80 275 ARG B CA 1
ATOM 4885 C C . ARG B 1 275 ? 436.247 82.334 155.955 1.00 46.34 275 ARG B C 1
ATOM 4886 O O . ARG B 1 275 ? 437.169 83.102 156.227 1.00 47.39 275 ARG B O 1
ATOM 4888 N N . VAL B 1 276 ? 435.006 82.750 155.724 1.00 46.12 276 VAL B N 1
ATOM 4889 C CA . VAL B 1 276 ? 434.650 84.154 155.865 1.00 45.59 276 VAL B CA 1
ATOM 4890 C C . VAL B 1 276 ? 434.919 84.634 157.288 1.00 45.73 276 VAL B C 1
ATOM 4891 O O . VAL B 1 276 ? 435.628 85.623 157.501 1.00 46.64 276 VAL B O 1
ATOM 4895 N N . ILE B 1 277 ? 434.372 83.911 158.259 1.00 40.85 277 ILE B N 1
ATOM 4896 C CA . ILE B 1 277 ? 434.517 84.280 159.663 1.00 41.02 277 ILE B CA 1
ATOM 4897 C C . ILE B 1 277 ? 435.975 84.200 160.106 1.00 42.72 277 ILE B C 1
ATOM 4898 O O . ILE B 1 277 ? 436.464 85.065 160.836 1.00 43.37 277 ILE B O 1
ATOM 4903 N N . THR B 1 278 ? 436.681 83.186 159.620 1.00 54.91 278 THR B N 1
ATOM 4904 C CA . THR B 1 278 ? 438.058 82.975 160.039 1.00 57.28 278 THR B CA 1
ATOM 4905 C C . THR B 1 278 ? 438.961 84.085 159.507 1.00 58.35 278 THR B C 1
ATOM 4906 O O . THR B 1 278 ? 439.764 84.638 160.261 1.00 59.53 278 THR B O 1
ATOM 4910 N N . GLU B 1 279 ? 438.806 84.438 158.229 1.00 64.94 279 GLU B N 1
ATOM 4911 C CA . GLU B 1 279 ? 439.646 85.470 157.630 1.00 66.08 279 GLU B CA 1
ATOM 4912 C C . GLU B 1 279 ? 439.366 86.833 158.241 1.00 65.41 279 GLU B C 1
ATOM 4913 O O . GLU B 1 279 ? 440.206 87.726 158.194 1.00 66.89 279 GLU B O 1
ATOM 4919 N N . ALA B 1 280 ? 438.201 86.975 158.860 1.00 49.62 280 ALA B N 1
ATOM 4920 C CA . ALA B 1 280 ? 437.858 88.215 159.537 1.00 49.11 280 ALA B CA 1
ATOM 4921 C C . ALA B 1 280 ? 438.527 88.275 160.891 1.00 50.27 280 ALA B C 1
ATOM 4922 O O . ALA B 1 280 ? 438.586 89.338 161.505 1.00 50.46 280 ALA B O 1
ATOM 4924 N N . GLY B 1 281 ? 439.052 87.136 161.337 1.00 60.26 281 GLY B N 1
ATOM 4925 C CA . GLY B 1 281 ? 439.743 87.068 162.610 1.00 61.84 281 GLY B CA 1
ATOM 4926 C C . GLY B 1 281 ? 438.857 86.605 163.749 1.00 61.02 281 GLY B C 1
ATOM 4927 O O . GLY B 1 281 ? 439.071 86.982 164.898 1.00 62.64 281 GLY B O 1
ATOM 4928 N N . TYR B 1 282 ? 437.837 85.818 163.431 1.00 52.21 282 TYR B N 1
ATOM 4929 C CA . TYR B 1 282 ? 436.903 85.345 164.445 1.00 51.07 282 TYR B CA 1
ATOM 4930 C C . TYR B 1 282 ? 436.734 83.823 164.394 1.00 50.82 282 TYR B C 1
ATOM 4931 O O . TYR B 1 282 ? 435.714 83.296 164.841 1.00 49.43 282 TYR B O 1
ATOM 4940 N N . GLY B 1 283 ? 437.718 83.121 163.832 1.00 62.08 283 GLY B N 1
ATOM 4941 C CA . GLY B 1 283 ? 437.655 81.673 163.743 1.00 62.18 283 GLY B CA 1
ATOM 4942 C C . GLY B 1 283 ? 437.454 80.967 165.078 1.00 62.88 283 GLY B C 1
ATOM 4943 O O . GLY B 1 283 ? 436.771 79.934 165.124 1.00 62.55 283 GLY B O 1
ATOM 4944 N N . ASP B 1 284 ? 437.986 81.536 166.166 1.00 61.24 284 ASP B N 1
ATOM 4945 C CA . ASP B 1 284 ? 437.864 80.907 167.492 1.00 61.42 284 ASP B CA 1
ATOM 4946 C C . ASP B 1 284 ? 436.545 81.216 168.176 1.00 59.99 284 ASP B C 1
ATOM 4947 O O . ASP B 1 284 ? 436.279 80.715 169.262 1.00 60.56 284 ASP B O 1
ATOM 4952 N N . TYR B 1 285 ? 435.713 82.035 167.552 1.00 53.98 285 TYR B N 1
ATOM 4953 C CA . TYR B 1 285 ? 434.448 82.396 168.168 1.00 52.16 285 TYR B CA 1
ATOM 4954 C C . TYR B 1 285 ? 433.273 81.816 167.388 1.00 50.46 285 TYR B C 1
ATOM 4955 O O . TYR B 1 285 ? 432.129 82.260 167.532 1.00 49.09 285 TYR B O 1
ATOM 4964 N N . PHE B 1 286 ? 433.567 80.792 166.592 1.00 57.12 286 PHE B N 1
ATOM 4965 C CA . PHE B 1 286 ? 432.560 80.085 165.807 1.00 55.81 286 PHE B CA 1
ATOM 4966 C C . PHE B 1 286 ? 432.655 78.597 166.129 1.00 56.38 286 PHE B C 1
ATOM 4967 O O . PHE B 1 286 ? 433.248 77.822 165.374 1.00 56.84 286 PHE B O 1
ATOM 4975 N N . GLY B 1 287 ? 432.062 78.204 167.253 1.00 57.76 287 GLY B N 1
ATOM 4976 C CA . GLY B 1 287 ? 432.301 76.890 167.819 1.00 58.50 287 GLY B CA 1
ATOM 4977 C C . GLY B 1 287 ? 431.408 75.748 167.375 1.00 57.56 287 GLY B C 1
ATOM 4978 O O . GLY B 1 287 ? 431.669 74.600 167.734 1.00 59.31 287 GLY B O 1
ATOM 4979 N N . HIS B 1 288 ? 430.351 76.042 166.621 1.00 45.20 288 HIS B N 1
ATOM 4980 C CA . HIS B 1 288 ? 429.423 74.991 166.174 1.00 44.81 288 HIS B CA 1
ATOM 4981 C C . HIS B 1 288 ? 429.412 74.818 164.655 1.00 44.61 288 HIS B C 1
ATOM 4982 O O . HIS B 1 288 ? 430.078 75.556 163.940 1.00 45.19 288 HIS B O 1
ATOM 4989 N N . ASN B 1 289 ? 428.646 73.837 164.178 1.00 46.18 289 ASN B N 1
ATOM 4990 C CA . ASN B 1 289 ? 428.511 73.564 162.748 1.00 46.71 289 ASN B CA 1
ATOM 4991 C C . ASN B 1 289 ? 427.807 74.693 162.011 1.00 45.55 289 ASN B C 1
ATOM 4992 O O . ASN B 1 289 ? 427.106 75.495 162.631 1.00 44.78 289 ASN B O 1
ATOM 4997 N N . THR B 1 290 ? 427.985 74.755 160.693 1.00 44.13 290 THR B N 1
ATOM 4998 C CA . THR B 1 290 ? 427.331 75.784 159.887 1.00 42.78 290 THR B CA 1
ATOM 4999 C C . THR B 1 290 ? 425.834 75.490 159.748 1.00 41.77 290 THR B C 1
ATOM 5000 O O . THR B 1 290 ? 425.011 76.404 159.634 1.00 40.37 290 THR B O 1
ATOM 5004 N N . GLY B 1 291 ? 425.470 74.216 159.766 1.00 35.68 291 GLY B N 1
ATOM 5005 C CA . GLY B 1 291 ? 424.065 73.872 159.719 1.00 35.15 291 GLY B CA 1
ATOM 5006 C C . GLY B 1 291 ? 423.846 72.382 159.814 1.00 35.96 291 GLY B C 1
ATOM 5007 O O . GLY B 1 291 ? 424.802 71.605 159.903 1.00 37.20 291 GLY B O 1
ATOM 5008 N N . HIS B 1 292 ? 422.583 71.979 159.744 1.00 36.04 292 HIS B N 1
ATOM 5009 C CA . HIS B 1 292 ? 422.198 70.577 159.905 1.00 36.90 292 HIS B CA 1
ATOM 5010 C C . HIS B 1 292 ? 420.993 70.289 159.050 1.00 37.26 292 HIS B C 1
ATOM 5011 O O . HIS B 1 292 ? 420.227 71.203 158.717 1.00 36.90 292 HIS B O 1
ATOM 5018 N N . ALA B 1 293 ? 420.821 69.025 158.685 1.00 38.06 293 ALA B N 1
ATOM 5019 C CA . ALA B 1 293 ? 419.615 68.625 157.973 1.00 38.49 293 ALA B CA 1
ATOM 5020 C C . ALA B 1 293 ? 418.410 68.725 158.925 1.00 37.92 293 ALA B C 1
ATOM 5021 O O . ALA B 1 293 ? 418.563 68.709 160.155 1.00 36.81 293 ALA B O 1
ATOM 5023 N N . ILE B 1 294 ? 417.214 68.813 158.349 1.00 42.71 294 ILE B N 1
ATOM 5024 C CA . ILE B 1 294 ? 415.980 68.963 159.118 1.00 42.40 294 ILE B CA 1
ATOM 5025 C C . ILE B 1 294 ? 414.857 68.261 158.357 1.00 43.36 294 ILE B C 1
ATOM 5026 O O . ILE B 1 294 ? 414.904 68.159 157.130 1.00 43.79 294 ILE B O 1
ATOM 5031 N N . GLY B 1 295 ? 413.870 67.749 159.078 1.00 44.85 295 GLY B N 1
ATOM 5032 C CA . GLY B 1 295 ? 412.746 67.080 158.459 1.00 44.77 295 GLY B CA 1
ATOM 5033 C C . GLY B 1 295 ? 411.710 66.722 159.497 1.00 44.17 295 GLY B C 1
ATOM 5034 O O . GLY B 1 295 ? 411.042 67.596 160.061 1.00 43.69 295 GLY B O 1
ATOM 5035 N N . ILE B 1 296 ? 411.573 65.429 159.757 1.00 50.75 296 ILE B N 1
ATOM 5036 C CA . ILE B 1 296 ? 410.701 64.964 160.825 1.00 49.97 296 ILE B CA 1
ATOM 5037 C C . ILE B 1 296 ? 411.304 65.382 162.156 1.00 49.95 296 ILE B C 1
ATOM 5038 O O . ILE B 1 296 ? 410.592 65.734 163.101 1.00 49.60 296 ILE B O 1
ATOM 5043 N N . GLU B 1 297 ? 412.633 65.376 162.207 1.00 46.61 297 GLU B N 1
ATOM 5044 C CA . GLU B 1 297 ? 413.362 65.840 163.381 1.00 46.13 297 GLU B CA 1
ATOM 5045 C C . GLU B 1 297 ? 414.038 67.169 163.094 1.00 45.63 297 GLU B C 1
ATOM 5046 O O . GLU B 1 297 ? 414.284 67.499 161.927 1.00 45.91 297 GLU B O 1
ATOM 5052 N N . VAL B 1 298 ? 414.340 67.923 164.154 1.00 42.39 298 VAL B N 1
ATOM 5053 C CA . VAL B 1 298 ? 415.046 69.194 164.020 1.00 41.65 298 VAL B CA 1
ATOM 5054 C C . VAL B 1 298 ? 416.475 68.990 163.536 1.00 42.05 298 VAL B C 1
ATOM 5055 O O . VAL B 1 298 ? 416.926 69.687 162.624 1.00 42.52 298 VAL B O 1
ATOM 5059 N N . HIS B 1 299 ? 417.175 68.019 164.112 1.00 45.42 299 HIS B N 1
ATOM 5060 C CA . HIS B 1 299 ? 418.534 67.715 163.680 1.00 46.34 299 HIS B CA 1
ATOM 5061 C C . HIS B 1 299 ? 418.600 66.359 162.991 1.00 47.90 299 HIS B C 1
ATOM 5062 O O . HIS B 1 299 ? 418.360 65.319 163.605 1.00 48.67 299 HIS B O 1
ATOM 5069 N N . GLU B 1 300 ? 418.901 66.378 161.700 1.00 47.80 300 GLU B N 1
ATOM 5070 C CA . GLU B 1 300 ? 419.102 65.149 160.960 1.00 49.17 300 GLU B CA 1
ATOM 5071 C C . GLU B 1 300 ? 420.450 65.216 160.252 1.00 50.09 300 GLU B C 1
ATOM 5072 O O . GLU B 1 300 ? 421.134 66.245 160.294 1.00 48.87 300 GLU B O 1
ATOM 5078 N N . ASP B 1 301 ? 420.831 64.114 159.615 1.00 48.49 301 ASP B N 1
ATOM 5079 C CA . ASP B 1 301 ? 422.029 64.075 158.792 1.00 48.47 301 ASP B CA 1
ATOM 5080 C C . ASP B 1 301 ? 421.597 64.337 157.358 1.00 48.53 301 ASP B C 1
ATOM 5081 O O . ASP B 1 301 ? 420.434 64.106 157.021 1.00 49.08 301 ASP B O 1
ATOM 5086 N N . PRO B 1 302 ? 422.509 64.845 156.510 1.00 41.44 302 PRO B N 1
ATOM 5087 C CA . PRO B 1 302 ? 423.911 65.162 156.808 1.00 41.37 302 PRO B CA 1
ATOM 5088 C C . PRO B 1 302 ? 424.067 66.508 157.506 1.00 39.60 302 PRO B C 1
ATOM 5089 O O . PRO B 1 302 ? 423.071 67.200 157.748 1.00 38.40 302 PRO B O 1
ATOM 5093 N N . ARG B 1 303 ? 425.309 66.858 157.827 1.00 53.94 303 ARG B N 1
ATOM 5094 C CA . ARG B 1 303 ? 425.619 68.104 158.528 1.00 52.89 303 ARG B CA 1
ATOM 5095 C C . ARG B 1 303 ? 426.558 68.996 157.729 1.00 52.91 303 ARG B C 1
ATOM 5096 O O . ARG B 1 303 ? 427.502 68.513 157.102 1.00 53.82 303 ARG B O 1
ATOM 5104 N N . PHE B 1 304 ? 426.309 70.299 157.767 1.00 46.43 304 PHE B N 1
ATOM 5105 C CA . PHE B 1 304 ? 427.299 71.254 157.301 1.00 46.49 304 PHE B CA 1
ATOM 5106 C C . PHE B 1 304 ? 428.389 71.407 158.380 1.00 47.03 304 PHE B C 1
ATOM 5107 O O . PHE B 1 304 ? 428.352 72.323 159.219 1.00 45.90 304 PHE B O 1
ATOM 5115 N N . SER B 1 305 ? 429.333 70.469 158.375 1.00 56.95 305 SER B N 1
ATOM 5116 C CA . SER B 1 305 ? 430.429 70.450 159.343 1.00 57.79 305 SER B CA 1
ATOM 5117 C C . SER B 1 305 ? 431.733 70.275 158.573 1.00 58.88 305 SER B C 1
ATOM 5118 O O . SER B 1 305 ? 431.707 69.843 157.429 1.00 59.15 305 SER B O 1
ATOM 5121 N N . PRO B 1 306 ? 432.878 70.597 159.198 1.00 52.06 306 PRO B N 1
ATOM 5122 C CA . PRO B 1 306 ? 434.173 70.443 158.514 1.00 53.61 306 PRO B CA 1
ATOM 5123 C C . PRO B 1 306 ? 434.495 69.030 158.029 1.00 55.07 306 PRO B C 1
ATOM 5124 O O . PRO B 1 306 ? 435.367 68.881 157.168 1.00 56.37 306 PRO B O 1
ATOM 5128 N N . ARG B 1 307 ? 433.800 68.020 158.537 1.00 85.90 307 ARG B N 1
ATOM 5129 C CA . ARG B 1 307 ? 434.198 66.643 158.268 1.00 88.29 307 ARG B CA 1
ATOM 5130 C C . ARG B 1 307 ? 433.161 65.842 157.469 1.00 87.62 307 ARG B C 1
ATOM 5131 O O . ARG B 1 307 ? 433.442 64.726 157.032 1.00 88.86 307 ARG B O 1
ATOM 5139 N N . ASP B 1 308 ? 431.968 66.398 157.280 1.00 54.18 308 ASP B N 1
ATOM 5140 C CA . ASP B 1 308 ? 430.922 65.668 156.572 1.00 54.05 308 ASP B CA 1
ATOM 5141 C C . ASP B 1 308 ? 431.121 65.748 155.071 1.00 54.79 308 ASP B C 1
ATOM 5142 O O . ASP B 1 308 ? 430.986 66.815 154.468 1.00 53.91 308 ASP B O 1
ATOM 5147 N N . THR B 1 309 ? 431.423 64.597 154.478 1.00 58.14 309 THR B N 1
ATOM 5148 C CA . THR B 1 309 ? 431.761 64.519 153.068 1.00 58.92 309 THR B CA 1
ATOM 5149 C C . THR B 1 309 ? 430.553 64.144 152.222 1.00 58.73 309 THR B C 1
ATOM 5150 O O . THR B 1 309 ? 430.691 63.862 151.036 1.00 60.11 309 THR B O 1
ATOM 5154 N N . THR B 1 310 ? 429.373 64.138 152.829 1.00 53.36 310 THR B N 1
ATOM 5155 C CA . THR B 1 310 ? 428.160 63.783 152.101 1.00 53.74 310 THR B CA 1
ATOM 5156 C C . THR B 1 310 ? 427.946 64.745 150.943 1.00 53.35 310 THR B C 1
ATOM 5157 O O . THR B 1 310 ? 428.061 65.963 151.105 1.00 52.21 310 THR B O 1
ATOM 5161 N N . THR B 1 311 ? 427.625 64.208 149.775 1.00 68.38 311 THR B N 1
ATOM 5162 C CA . THR B 1 311 ? 427.386 65.056 148.622 1.00 67.87 311 THR B CA 1
ATOM 5163 C C . THR B 1 311 ? 425.917 65.443 148.611 1.00 66.72 311 THR B C 1
ATOM 5164 O O . THR B 1 311 ? 425.052 64.618 148.910 1.00 67.86 311 THR B O 1
ATOM 5168 N N . LEU B 1 312 ? 425.640 66.696 148.268 1.00 54.42 312 LEU B N 1
ATOM 5169 C CA . LEU B 1 312 ? 424.290 67.227 148.337 1.00 53.56 312 LEU B CA 1
ATOM 5170 C C . LEU B 1 312 ? 423.464 66.762 147.153 1.00 54.87 312 LEU B C 1
ATOM 5171 O O . LEU B 1 312 ? 423.979 66.623 146.037 1.00 56.24 312 LEU B O 1
ATOM 5176 N N . GLN B 1 313 ? 422.177 66.531 147.389 1.00 70.32 313 GLN B N 1
ATOM 5177 C CA . GLN B 1 313 ? 421.308 66.047 146.332 1.00 71.41 313 GLN B CA 1
ATOM 5178 C C . GLN B 1 313 ? 419.993 66.793 146.441 1.00 69.42 313 GLN B C 1
ATOM 5179 O O . GLN B 1 313 ? 419.617 67.224 147.528 1.00 68.37 313 GLN B O 1
ATOM 5185 N N . PRO B 1 314 ? 419.299 66.969 145.310 1.00 48.45 314 PRO B N 1
ATOM 5186 C CA . PRO B 1 314 ? 417.996 67.638 145.337 1.00 47.30 314 PRO B CA 1
ATOM 5187 C C . PRO B 1 314 ? 417.031 66.924 146.278 1.00 47.01 314 PRO B C 1
ATOM 5188 O O . PRO B 1 314 ? 417.017 65.689 146.294 1.00 47.97 314 PRO B O 1
ATOM 5192 N N . GLY B 1 315 ? 416.245 67.674 147.045 1.00 60.41 315 GLY B N 1
ATOM 5193 C CA . GLY B 1 315 ? 415.313 67.061 147.972 1.00 60.19 315 GLY B CA 1
ATOM 5194 C C . GLY B 1 315 ? 415.834 67.086 149.393 1.00 59.87 315 GLY B C 1
ATOM 5195 O O . GLY B 1 315 ? 415.100 66.808 150.346 1.00 60.03 315 GLY B O 1
ATOM 5196 N N . MET B 1 316 ? 417.121 67.381 149.537 1.00 48.66 316 MET B N 1
ATOM 5197 C CA . MET B 1 316 ? 417.685 67.615 150.856 1.00 48.01 316 MET B CA 1
ATOM 5198 C C . MET B 1 316 ? 417.318 69.018 151.348 1.00 47.04 316 MET B C 1
ATOM 5199 O O . MET B 1 316 ? 417.274 69.977 150.571 1.00 46.70 316 MET B O 1
ATOM 5204 N N . LEU B 1 317 ? 417.062 69.137 152.644 1.00 47.88 317 LEU B N 1
ATOM 5205 C CA . LEU B 1 317 ? 416.884 70.438 153.257 1.00 46.52 317 LEU B CA 1
ATOM 5206 C C . LEU B 1 317 ? 417.834 70.547 154.436 1.00 45.83 317 LEU B C 1
ATOM 5207 O O . LEU B 1 317 ? 417.844 69.673 155.307 1.00 46.46 317 LEU B O 1
ATOM 5212 N N . LEU B 1 318 ? 418.635 71.610 154.470 1.00 43.62 318 LEU B N 1
ATOM 5213 C CA . LEU B 1 318 ? 419.581 71.811 155.569 1.00 42.76 318 LEU B CA 1
ATOM 5214 C C . LEU B 1 318 ? 419.539 73.241 156.070 1.00 41.53 318 LEU B C 1
ATOM 5215 O O . LEU B 1 318 ? 419.144 74.150 155.334 1.00 41.38 318 LEU B O 1
ATOM 5220 N N . THR B 1 319 ? 419.989 73.453 157.306 1.00 30.01 319 THR B N 1
ATOM 5221 C CA . THR B 1 319 ? 420.032 74.810 157.829 1.00 29.15 319 THR B CA 1
ATOM 5222 C C . THR B 1 319 ? 421.371 75.446 157.460 1.00 29.24 319 THR B C 1
ATOM 5223 O O . THR B 1 319 ? 422.367 74.750 157.235 1.00 29.92 319 THR B O 1
ATOM 5227 N N . VAL B 1 320 ? 421.373 76.764 157.329 1.00 39.07 320 VAL B N 1
ATOM 5228 C CA . VAL B 1 320 ? 422.611 77.503 157.197 1.00 39.22 320 VAL B CA 1
ATOM 5229 C C . VAL B 1 320 ? 422.599 78.553 158.306 1.00 38.56 320 VAL B C 1
ATOM 5230 O O . VAL B 1 320 ? 421.859 79.545 158.216 1.00 38.54 320 VAL B O 1
ATOM 5234 N N . GLU B 1 321 ? 423.382 78.314 159.362 1.00 40.37 321 GLU B N 1
ATOM 5235 C CA . GLU B 1 321 ? 423.306 79.132 160.563 1.00 40.11 321 GLU B CA 1
ATOM 5236 C C . GLU B 1 321 ? 424.670 79.361 161.236 1.00 40.32 321 GLU B C 1
ATOM 5237 O O . GLU B 1 321 ? 424.883 78.936 162.371 1.00 40.47 321 GLU B O 1
ATOM 5243 N N . PRO B 1 322 ? 425.598 80.038 160.544 1.00 36.70 322 PRO B N 1
ATOM 5244 C CA . PRO B 1 322 ? 426.876 80.362 161.183 1.00 37.40 322 PRO B CA 1
ATOM 5245 C C . PRO B 1 322 ? 426.679 81.454 162.227 1.00 37.24 322 PRO B C 1
ATOM 5246 O O . PRO B 1 322 ? 425.595 82.046 162.286 1.00 36.54 322 PRO B O 1
ATOM 5250 N N . GLY B 1 323 ? 427.679 81.685 163.070 1.00 40.89 323 GLY B N 1
ATOM 5251 C CA . GLY B 1 323 ? 427.559 82.712 164.085 1.00 40.92 323 GLY B CA 1
ATOM 5252 C C . GLY B 1 323 ? 428.889 83.129 164.676 1.00 42.36 323 GLY B C 1
ATOM 5253 O O . GLY B 1 323 ? 429.901 82.451 164.489 1.00 43.27 323 GLY B O 1
ATOM 5254 N N . ILE B 1 324 ? 428.900 84.269 165.361 1.00 38.12 324 ILE B N 1
ATOM 5255 C CA . ILE B 1 324 ? 430.082 84.705 166.109 1.00 39.49 324 ILE B CA 1
ATOM 5256 C C . ILE B 1 324 ? 429.651 84.994 167.545 1.00 39.49 324 ILE B C 1
ATOM 5257 O O . ILE B 1 324 ? 428.676 85.712 167.767 1.00 37.97 324 ILE B O 1
ATOM 5262 N N . TYR B 1 325 ? 430.348 84.394 168.510 1.00 44.62 325 TYR B N 1
ATOM 5263 C CA . TYR B 1 325 ? 429.949 84.471 169.922 1.00 44.95 325 TYR B CA 1
ATOM 5264 C C . TYR B 1 325 ? 431.076 85.034 170.782 1.00 46.58 325 TYR B C 1
ATOM 5265 O O . TYR B 1 325 ? 432.137 84.422 170.921 1.00 47.38 325 TYR B O 1
ATOM 5274 N N . LEU B 1 326 ? 430.832 86.212 171.349 1.00 43.80 326 LEU B N 1
ATOM 5275 C CA . LEU B 1 326 ? 431.864 86.939 172.072 1.00 46.05 326 LEU B CA 1
ATOM 5276 C C . LEU B 1 326 ? 431.502 87.060 173.557 1.00 46.91 326 LEU B C 1
ATOM 5277 O O . LEU B 1 326 ? 430.774 87.979 173.957 1.00 46.29 326 LEU B O 1
ATOM 5282 N N . PRO B 1 327 ? 432.037 86.141 174.380 1.00 50.75 327 PRO B N 1
ATOM 5283 C CA . PRO B 1 327 ? 431.757 86.168 175.819 1.00 51.87 327 PRO B CA 1
ATOM 5284 C C . PRO B 1 327 ? 431.917 87.574 176.370 1.00 53.39 327 PRO B C 1
ATOM 5285 O O . PRO B 1 327 ? 432.961 88.197 176.187 1.00 55.39 327 PRO B O 1
ATOM 5289 N N . GLY B 1 328 ? 430.849 88.089 176.969 1.00 62.24 328 GLY B N 1
ATOM 5290 C CA . GLY B 1 328 ? 430.866 89.417 177.538 1.00 63.94 328 GLY B CA 1
ATOM 5291 C C . GLY B 1 328 ? 430.344 9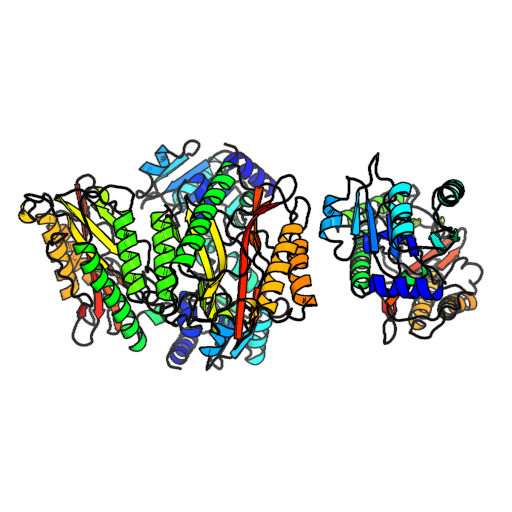0.558 176.699 1.00 63.59 328 GLY B C 1
ATOM 5292 O O . GLY B 1 328 ? 430.081 91.639 177.236 1.00 64.57 328 GLY B O 1
ATOM 5293 N N . GLN B 1 329 ? 430.224 90.342 175.388 1.00 61.36 329 GLN B N 1
ATOM 5294 C CA . GLN B 1 329 ? 429.747 91.393 174.489 1.00 60.75 329 GLN B CA 1
ATOM 5295 C C . GLN B 1 329 ? 428.422 91.029 173.848 1.00 58.34 329 GLN B C 1
ATOM 5296 O O . GLN B 1 329 ? 427.542 91.874 173.698 1.00 57.83 329 GLN B O 1
ATOM 5302 N N . GLY B 1 330 ? 428.319 89.782 173.410 1.00 53.86 330 GLY B N 1
ATOM 5303 C CA . GLY B 1 330 ? 427.135 89.304 172.727 1.00 51.89 330 GLY B CA 1
ATOM 5304 C C . GLY B 1 330 ? 427.533 88.380 171.603 1.00 50.30 330 GLY B C 1
ATOM 5305 O O . GLY B 1 330 ? 428.670 87.887 171.569 1.00 50.50 330 GLY B O 1
ATOM 5306 N N . GLY B 1 331 ? 426.609 88.158 170.675 1.00 43.76 331 GLY B N 1
ATOM 5307 C CA . GLY B 1 331 ? 426.878 87.288 169.548 1.00 42.73 331 GLY B CA 1
ATOM 5308 C C . GLY B 1 331 ? 425.821 87.426 168.474 1.00 41.30 331 GLY B C 1
ATOM 5309 O O . GLY B 1 331 ? 424.756 87.986 168.708 1.00 41.01 331 GLY B O 1
ATOM 5310 N N . VAL B 1 332 ? 426.102 86.906 167.288 1.00 40.00 332 VAL B N 1
ATOM 5311 C CA . VAL B 1 332 ? 425.157 87.010 166.193 1.00 38.83 332 VAL B CA 1
ATOM 5312 C C . VAL B 1 332 ? 425.057 85.679 165.478 1.00 38.35 332 VAL B C 1
ATOM 5313 O O . VAL B 1 332 ? 426.071 85.062 165.164 1.00 39.24 332 VAL B O 1
ATOM 5317 N N . ARG B 1 333 ? 423.831 85.226 165.245 1.00 38.91 333 ARG B N 1
ATOM 5318 C CA . ARG B 1 333 ? 423.595 84.062 164.402 1.00 38.28 333 ARG B CA 1
ATOM 5319 C C . ARG B 1 333 ? 422.441 84.373 163.451 1.00 37.57 333 ARG B C 1
ATOM 5320 O O . ARG B 1 333 ? 421.500 85.078 163.806 1.00 37.14 333 ARG B O 1
ATOM 5328 N N . ILE B 1 334 ? 422.550 83.900 162.223 1.00 34.40 334 ILE B N 1
ATOM 5329 C CA . ILE B 1 334 ? 421.496 84.070 161.233 1.00 34.55 334 ILE B CA 1
ATOM 5330 C C . ILE B 1 334 ? 421.233 82.723 160.591 1.00 34.70 334 ILE B C 1
ATOM 5331 O O . ILE B 1 334 ? 422.154 82.106 160.043 1.00 35.02 334 ILE B O 1
ATOM 5336 N N . GLU B 1 335 ? 419.995 82.247 160.687 1.00 39.65 335 GLU B N 1
ATOM 5337 C CA . GLU B 1 335 ? 419.652 80.903 160.226 1.00 39.85 335 GLU B CA 1
ATOM 5338 C C . GLU B 1 335 ? 418.517 80.831 159.209 1.00 40.40 335 GLU B C 1
ATOM 5339 O O . GLU B 1 335 ? 417.432 81.389 159.407 1.00 40.25 335 GLU B O 1
ATOM 5345 N N . ASP B 1 336 ? 418.786 80.138 158.112 1.00 34.44 336 ASP B N 1
ATOM 5346 C CA . ASP B 1 336 ? 417.760 79.826 157.135 1.00 35.05 336 ASP B CA 1
ATOM 5347 C C . ASP B 1 336 ? 417.606 78.322 156.982 1.00 35.90 336 ASP B C 1
ATOM 5348 O O . ASP B 1 336 ? 418.567 77.568 157.178 1.00 35.83 336 ASP B O 1
ATOM 5353 N N . VAL B 1 337 ? 416.403 77.881 156.631 1.00 29.84 337 VAL B N 1
ATOM 5354 C CA . VAL B 1 337 ? 416.240 76.515 156.139 1.00 30.45 337 VAL B CA 1
ATOM 5355 C C . VAL B 1 337 ? 416.418 76.566 154.606 1.00 31.06 337 VAL B C 1
ATOM 5356 O O . VAL B 1 337 ? 415.776 77.368 153.935 1.00 31.27 337 VAL B O 1
ATOM 5360 N N . VAL B 1 338 ? 417.301 75.730 154.065 1.00 40.78 338 VAL B N 1
ATOM 5361 C CA . VAL B 1 338 ? 417.598 75.760 152.632 1.00 41.53 338 VAL B CA 1
ATOM 5362 C C . VAL B 1 338 ? 417.250 74.440 151.912 1.00 42.70 338 VAL B C 1
ATOM 5363 O O . VAL B 1 338 ? 417.698 73.365 152.317 1.00 43.09 338 VAL B O 1
ATOM 5367 N N . LEU B 1 339 ? 416.428 74.525 150.866 1.00 42.67 339 LEU B N 1
ATOM 5368 C CA . LEU B 1 339 ? 416.119 73.363 150.019 1.00 43.56 339 LEU B CA 1
ATOM 5369 C C . LEU B 1 339 ? 417.102 73.249 148.856 1.00 44.27 339 LEU B C 1
ATOM 5370 O O . LEU B 1 339 ? 417.252 74.197 148.088 1.00 43.96 339 LEU B O 1
ATOM 5375 N N . VAL B 1 340 ? 417.776 72.107 148.732 1.00 54.95 340 VAL B N 1
ATOM 5376 C CA . VAL B 1 340 ? 418.629 71.855 147.569 1.00 55.78 340 VAL B CA 1
ATOM 5377 C C . VAL B 1 340 ? 417.771 71.545 146.339 1.00 56.87 340 VAL B C 1
ATOM 5378 O O . VAL B 1 340 ? 416.957 70.626 146.371 1.00 57.72 340 VAL B O 1
ATOM 5382 N N . THR B 1 341 ? 417.974 72.277 145.248 1.00 53.69 341 THR B N 1
ATOM 5383 C CA . THR B 1 341 ? 417.169 72.080 144.040 1.00 54.96 341 THR B CA 1
ATOM 5384 C C . THR B 1 341 ? 417.996 71.454 142.910 1.00 56.42 341 THR B C 1
ATOM 5385 O O . THR B 1 341 ? 419.226 71.404 143.005 1.00 56.61 341 THR B O 1
ATOM 5389 N N . PRO B 1 342 ? 417.330 70.961 141.842 1.00 54.51 342 PRO B N 1
ATOM 5390 C CA . PRO B 1 342 ? 418.094 70.447 140.699 1.00 56.33 342 PRO B CA 1
ATOM 5391 C C . PRO B 1 342 ? 419.115 71.454 140.182 1.00 56.93 342 PRO B C 1
ATOM 5392 O O . PRO B 1 342 ? 420.201 71.065 139.764 1.00 57.78 342 PRO B O 1
ATOM 5396 N N . GLN B 1 343 ? 418.774 72.735 140.243 1.00 83.91 343 GLN B N 1
ATOM 5397 C CA . GLN B 1 343 ? 419.653 73.777 139.748 1.00 84.39 343 GLN B CA 1
ATOM 5398 C C . GLN B 1 343 ? 420.639 74.224 140.818 1.00 82.44 343 GLN B C 1
ATOM 5399 O O . GLN B 1 343 ? 421.837 74.344 140.553 1.00 83.02 343 GLN B O 1
ATOM 5405 N N . GLY B 1 344 ? 420.137 74.451 142.029 1.00 64.97 344 GLY B N 1
ATOM 5406 C CA . GLY B 1 344 ? 420.978 74.913 143.115 1.00 63.20 344 GLY B CA 1
ATOM 5407 C C . GLY B 1 344 ? 420.334 74.861 144.488 1.00 61.94 344 GLY B C 1
ATOM 5408 O O . GLY B 1 344 ? 420.201 73.794 145.091 1.00 62.08 344 GLY B O 1
ATOM 5409 N N . ALA B 1 345 ? 419.928 76.025 144.984 1.00 52.41 345 ALA B N 1
ATOM 5410 C CA . ALA B 1 345 ? 419.351 76.128 146.321 1.00 51.61 345 ALA B CA 1
ATOM 5411 C C . ALA B 1 345 ? 418.189 77.109 146.375 1.00 51.24 345 ALA B C 1
ATOM 5412 O O . ALA B 1 345 ? 418.123 78.049 145.589 1.00 51.98 345 ALA B O 1
ATOM 5414 N N . GLU B 1 346 ? 417.263 76.869 147.294 1.00 43.36 346 GLU B N 1
ATOM 5415 C CA . GLU B 1 346 ? 416.148 77.776 147.510 1.00 42.72 346 GLU B CA 1
ATOM 5416 C C . GLU B 1 346 ? 415.982 78.049 149.006 1.00 41.67 346 GLU B C 1
ATOM 5417 O O . GLU B 1 346 ? 415.799 77.135 149.815 1.00 41.58 346 GLU B O 1
ATOM 5423 N N . VAL B 1 347 ? 416.058 79.321 149.366 1.00 37.04 347 VAL B N 1
ATOM 5424 C CA . VAL B 1 347 ? 415.920 79.742 150.744 1.00 36.35 347 VAL B CA 1
ATOM 5425 C C . VAL B 1 347 ? 414.438 79.807 151.095 1.00 36.24 347 VAL B C 1
ATOM 5426 O O . VAL B 1 347 ? 413.662 80.391 150.353 1.00 36.75 347 VAL B O 1
ATOM 5430 N N . LEU B 1 348 ? 414.029 79.203 152.207 1.00 39.52 348 LEU B N 1
ATOM 5431 C CA . LEU B 1 348 ? 412.598 79.122 152.505 1.00 39.05 348 LEU B CA 1
ATOM 5432 C C . LEU B 1 348 ? 412.091 80.221 153.453 1.00 38.17 348 LEU B C 1
ATOM 5433 O O . LEU B 1 348 ? 410.945 80.156 153.912 1.00 37.35 348 LEU B O 1
ATOM 5438 N N . TYR B 1 349 ? 412.923 81.224 153.745 1.00 35.18 349 TYR B N 1
ATOM 5439 C CA . TYR B 1 349 ? 412.449 82.361 154.530 1.00 34.15 349 TYR B CA 1
ATOM 5440 C C . TYR B 1 349 ? 412.549 83.638 153.713 1.00 34.73 349 TYR B C 1
ATOM 5441 O O . TYR B 1 349 ? 413.495 83.815 152.941 1.00 35.56 349 TYR B O 1
ATOM 5450 N N . ALA B 1 350 ? 411.563 84.516 153.858 1.00 33.31 350 ALA B N 1
ATOM 5451 C CA . ALA B 1 350 ? 411.599 85.792 153.168 1.00 33.72 350 ALA B CA 1
ATOM 5452 C C . ALA B 1 350 ? 412.063 86.873 154.134 1.00 33.45 350 ALA B C 1
ATOM 5453 O O . ALA B 1 350 ? 412.468 87.937 153.701 1.00 33.88 350 ALA B O 1
ATOM 5455 N N . MET B 1 351 ? 411.973 86.617 155.441 1.00 38.88 351 MET B N 1
ATOM 5456 C CA . MET B 1 351 ? 412.413 87.584 156.456 1.00 38.00 351 MET B CA 1
ATOM 5457 C C . MET B 1 351 ? 413.808 88.131 156.138 1.00 38.57 351 MET B C 1
ATOM 5458 O O . MET B 1 351 ? 414.750 87.362 155.935 1.00 38.47 351 MET B O 1
ATOM 5463 N N . PRO B 1 352 ? 413.952 89.467 156.108 1.00 35.44 352 PRO B N 1
ATOM 5464 C CA . PRO B 1 352 ? 415.266 90.044 155.799 1.00 35.51 352 PRO B CA 1
ATOM 5465 C C . PRO B 1 352 ? 416.325 89.693 156.837 1.00 35.00 352 PRO B C 1
ATOM 5466 O O . PRO B 1 352 ? 415.995 89.427 158.006 1.00 34.38 352 PRO B O 1
ATOM 5470 N N . LYS B 1 353 ? 417.582 89.670 156.401 1.00 31.31 353 LYS B N 1
ATOM 5471 C CA . LYS B 1 353 ? 418.682 89.222 157.246 1.00 31.08 353 LYS B CA 1
ATOM 5472 C C . LYS B 1 353 ? 419.701 90.332 157.490 1.00 31.19 353 LYS B C 1
ATOM 5473 O O . LYS B 1 353 ? 420.741 90.114 158.123 1.00 30.52 353 LYS B O 1
ATOM 5479 N N . THR B 1 354 ? 419.368 91.536 157.033 1.00 40.08 354 THR B N 1
ATOM 5480 C CA . THR B 1 354 ? 420.131 92.733 157.382 1.00 40.57 354 THR B CA 1
ATOM 5481 C C . THR B 1 354 ? 419.770 93.143 158.811 1.00 40.29 354 THR B C 1
ATOM 5482 O O . THR B 1 354 ? 418.891 92.528 159.423 1.00 39.99 354 THR B O 1
ATOM 5486 N N . VAL B 1 355 ? 420.416 94.174 159.349 1.00 44.08 355 VAL B N 1
ATOM 5487 C CA . VAL B 1 355 ? 420.120 94.592 160.721 1.00 44.11 355 VAL B CA 1
ATOM 5488 C C . VAL B 1 355 ? 418.757 95.270 160.786 1.00 44.14 355 VAL B C 1
ATOM 5489 O O . VAL B 1 355 ? 418.528 96.266 160.114 1.00 44.73 355 VAL B O 1
ATOM 5493 N N . LEU B 1 356 ? 417.859 94.742 161.607 1.00 38.26 356 LEU B N 1
ATOM 5494 C CA . LEU B 1 356 ? 416.512 95.284 161.697 1.00 38.20 356 LEU B CA 1
ATOM 5495 C C . LEU B 1 356 ? 416.239 95.819 163.109 1.00 38.35 356 LEU B C 1
ATOM 5496 O O . LEU B 1 356 ? 416.698 95.244 164.111 1.00 37.97 356 LEU B O 1
ATOM 5501 N N . LEU B 1 357 ? 415.470 96.899 163.200 1.00 38.27 357 LEU B N 1
ATOM 5502 C CA . LEU B 1 357 ? 415.101 97.439 164.497 1.00 38.45 357 LEU B CA 1
ATOM 5503 C C . LEU B 1 357 ? 413.781 96.804 164.891 1.00 38.09 357 LEU B C 1
ATOM 5504 O O . LEU B 1 357 ? 412.983 96.434 164.022 1.00 37.55 357 LEU B O 1
ATOM 5509 N N . THR B 1 358 ? 413.535 96.685 166.195 1.00 41.35 358 THR B N 1
ATOM 5510 C CA . THR B 1 358 ? 412.297 96.062 166.647 1.00 41.41 358 THR B CA 1
ATOM 5511 C C . THR B 1 358 ? 411.197 97.114 166.664 1.00 42.57 358 THR B C 1
ATOM 5512 O O . THR B 1 358 ? 411.482 98.303 166.479 1.00 43.25 358 THR B O 1
ATOM 5516 N N . GLY B 1 359 ? 409.947 96.693 166.847 1.00 54.95 359 GLY B N 1
ATOM 5517 C CA . GLY B 1 359 ? 408.869 97.641 167.090 1.00 56.75 359 GLY B CA 1
ATOM 5518 C C . GLY B 1 359 ? 408.348 98.349 165.853 1.00 58.36 359 GLY B C 1
ATOM 5519 O O . GLY B 1 359 ? 408.597 97.908 164.725 1.00 58.09 359 GLY B O 1
ATOM 5520 N N . GLU B 1 360 ? 407.617 99.443 166.080 1.00 84.63 360 GLU B N 1
ATOM 5521 C CA . GLU B 1 360 ? 407.066 100.288 165.018 1.00 87.09 360 GLU B CA 1
ATOM 5522 C C . GLU B 1 360 ? 406.210 99.516 164.020 1.00 87.17 360 GLU B C 1
ATOM 5523 O O . GLU B 1 360 ? 405.901 100.023 162.939 1.00 86.67 360 GLU B O 1
ATOM 5525 N N . SER C 1 1 ? 374.540 85.303 117.006 1.00 99.33 1 SER C N 1
ATOM 5526 C CA . SER C 1 1 ? 374.610 86.299 115.939 1.00 101.68 1 SER C CA 1
ATOM 5527 C C . SER C 1 1 ? 373.519 87.347 116.130 1.00 101.69 1 SER C C 1
ATOM 5528 O O . SER C 1 1 ? 373.818 88.506 116.401 1.00 102.95 1 SER C O 1
ATOM 5531 N N . THR C 1 2 ? 372.259 86.946 115.971 1.00 81.26 2 THR C N 1
ATOM 5532 C CA . THR C 1 2 ? 371.146 87.858 116.234 1.00 80.42 2 THR C CA 1
ATOM 5533 C C . THR C 1 2 ? 371.093 88.145 117.732 1.00 77.22 2 THR C C 1
ATOM 5534 O O . THR C 1 2 ? 370.937 89.292 118.158 1.00 76.87 2 THR C O 1
ATOM 5538 N N . LEU C 1 3 ? 371.273 87.090 118.521 1.00 71.41 3 LEU C N 1
ATOM 5539 C CA . LEU C 1 3 ? 371.369 87.211 119.972 1.00 68.78 3 LEU C CA 1
ATOM 5540 C C . LEU C 1 3 ? 372.501 88.143 120.383 1.00 68.82 3 LEU C C 1
ATOM 5541 O O . LEU C 1 3 ? 372.315 89.017 121.233 1.00 67.67 3 LEU C O 1
ATOM 5546 N N . LEU C 1 4 ? 373.675 87.932 119.787 1.00 79.38 4 LEU C N 1
ATOM 5547 C CA . LEU C 1 4 ? 374.860 88.733 120.091 1.00 80.07 4 LEU C CA 1
ATOM 5548 C C . LEU C 1 4 ? 374.765 90.160 119.548 1.00 82.06 4 LEU C C 1
ATOM 5549 O O . LEU C 1 4 ? 375.274 91.098 120.168 1.00 81.72 4 LEU C O 1
ATOM 5554 N N . ALA C 1 5 ? 374.132 90.325 118.390 1.00 90.69 5 ALA C N 1
ATOM 5555 C CA . ALA C 1 5 ? 373.959 91.662 117.832 1.00 92.43 5 ALA C CA 1
ATOM 5556 C C . ALA C 1 5 ? 373.053 92.474 118.750 1.00 91.39 5 ALA C C 1
ATOM 5557 O O . ALA C 1 5 ? 373.372 93.605 119.124 1.00 91.26 5 ALA C O 1
ATOM 5559 N N . SER C 1 6 ? 371.944 91.861 119.147 1.00 89.13 6 SER C N 1
ATOM 5560 C CA . SER C 1 6 ? 370.964 92.508 120.001 1.00 88.30 6 SER C CA 1
ATOM 5561 C C . SER C 1 6 ? 371.581 92.962 121.320 1.00 86.27 6 SER C C 1
ATOM 5562 O O . SER C 1 6 ? 371.212 94.009 121.849 1.00 86.28 6 SER C O 1
ATOM 5565 N N . LEU C 1 7 ? 372.497 92.163 121.859 1.00 80.62 7 LEU C N 1
ATOM 5566 C CA . LEU C 1 7 ? 373.157 92.500 123.117 1.00 79.28 7 LEU C CA 1
ATOM 5567 C C . LEU C 1 7 ? 374.103 93.685 122.984 1.00 81.02 7 LEU C C 1
ATOM 5568 O O . LEU C 1 7 ? 374.153 94.551 123.859 1.00 80.71 7 LEU C O 1
ATOM 5573 N N . ARG C 1 8 ? 374.869 93.695 121.896 1.00 79.87 8 ARG C N 1
ATOM 5574 C CA . ARG C 1 8 ? 375.866 94.732 121.650 1.00 80.91 8 ARG C CA 1
ATOM 5575 C C . ARG C 1 8 ? 375.218 96.072 121.352 1.00 81.92 8 ARG C C 1
ATOM 5576 O O . ARG C 1 8 ? 375.771 97.125 121.678 1.00 81.93 8 ARG C O 1
ATOM 5584 N N . ASP C 1 9 ? 374.048 96.029 120.726 1.00 88.13 9 ASP C N 1
ATOM 5585 C CA . ASP C 1 9 ? 373.277 97.241 120.506 1.00 89.43 9 ASP C CA 1
ATOM 5586 C C . ASP C 1 9 ? 372.888 97.831 121.852 1.00 87.16 9 ASP C C 1
ATOM 5587 O O . ASP C 1 9 ? 372.942 99.045 122.058 1.00 87.67 9 ASP C O 1
ATOM 5592 N N . TRP C 1 10 ? 372.516 96.948 122.771 1.00 84.72 10 TRP C N 1
ATOM 5593 C CA . TRP C 1 10 ? 372.117 97.338 124.115 1.00 82.71 10 TRP C CA 1
ATOM 5594 C C . TRP C 1 10 ? 373.274 97.949 124.884 1.00 82.17 10 TRP C C 1
ATOM 5595 O O . TRP C 1 10 ? 373.080 98.923 125.601 1.00 81.70 10 TRP C O 1
ATOM 5606 N N . LEU C 1 11 ? 374.466 97.370 124.738 1.00 72.24 11 LEU C N 1
ATOM 5607 C CA . LEU C 1 11 ? 375.678 97.902 125.368 1.00 72.30 11 LEU C CA 1
ATOM 5608 C C . LEU C 1 11 ? 375.920 99.365 124.993 1.00 74.44 11 LEU C C 1
ATOM 5609 O O . LEU C 1 11 ? 376.101 100.216 125.870 1.00 73.99 11 LEU C O 1
ATOM 5614 N N . LYS C 1 12 ? 375.913 99.645 123.688 1.00 100.23 12 LYS C N 1
ATOM 5615 C CA . LYS C 1 12 ? 376.124 100.994 123.175 1.00 102.98 12 LYS C CA 1
ATOM 5616 C C . LYS C 1 12 ? 375.058 101.946 123.703 1.00 102.38 12 LYS C C 1
ATOM 5617 O O . LYS C 1 12 ? 375.362 103.056 124.140 1.00 102.84 12 LYS C O 1
ATOM 5619 N N . ALA C 1 13 ? 373.805 101.509 123.646 1.00 94.68 13 ALA C N 1
ATOM 5620 C CA . ALA C 1 13 ? 372.693 102.335 124.092 1.00 94.39 13 ALA C CA 1
ATOM 5621 C C . ALA C 1 13 ? 372.804 102.637 125.586 1.00 92.96 13 ALA C C 1
ATOM 5622 O O . ALA C 1 13 ? 372.303 103.654 126.063 1.00 92.98 13 ALA C O 1
ATOM 5624 N N . GLN C 1 14 ? 373.461 101.737 126.313 1.00 97.33 14 GLN C N 1
ATOM 5625 C CA . GLN C 1 14 ? 373.617 101.846 127.761 1.00 95.69 14 GLN C CA 1
ATOM 5626 C C . GLN C 1 14 ? 374.926 102.474 128.256 1.00 96.54 14 GLN C C 1
ATOM 5627 O O . GLN C 1 14 ? 375.089 102.604 129.464 1.00 96.09 14 GLN C O 1
ATOM 5633 N N . GLN C 1 15 ? 375.835 102.833 127.343 1.00 118.09 15 GLN C N 1
ATOM 5634 C CA . GLN C 1 15 ? 377.165 103.410 127.645 1.00 118.97 15 GLN C CA 1
ATOM 5635 C C . GLN C 1 15 ? 378.136 102.369 128.280 1.00 116.70 15 GLN C C 1
ATOM 5636 O O . GLN C 1 15 ? 379.064 102.700 129.027 1.00 116.37 15 GLN C O 1
ATOM 5642 N N . LEU C 1 16 ? 378.049 101.132 127.799 1.00 90.92 16 LEU C N 1
ATOM 5643 C CA . LEU C 1 16 ? 378.813 100.042 128.396 1.00 89.25 16 LEU C CA 1
ATOM 5644 C C . LEU C 1 16 ? 379.734 99.336 127.400 1.00 89.87 16 LEU C C 1
ATOM 5645 O O . LEU C 1 16 ? 379.350 99.126 126.252 1.00 90.81 16 LEU C O 1
ATOM 5650 N N . ASP C 1 17 ? 380.923 98.933 127.849 1.00 81.84 17 ASP C N 1
ATOM 5651 C CA . ASP C 1 17 ? 381.882 98.238 126.983 1.00 83.26 17 ASP C CA 1
ATOM 5652 C C . ASP C 1 17 ? 381.577 96.757 126.874 1.00 81.88 17 ASP C C 1
ATOM 5653 O O . ASP C 1 17 ? 381.727 96.140 125.814 1.00 82.73 17 ASP C O 1
ATOM 5658 N N . ALA C 1 18 ? 381.132 96.203 127.992 1.00 94.66 18 ALA C N 1
ATOM 5659 C CA . ALA C 1 18 ? 380.833 94.793 128.080 1.00 93.18 18 ALA C CA 1
ATOM 5660 C C . ALA C 1 18 ? 379.866 94.561 129.220 1.00 90.78 18 ALA C C 1
ATOM 5661 O O . ALA C 1 18 ? 379.655 95.436 130.059 1.00 90.16 18 ALA C O 1
ATOM 5663 N N . VAL C 1 19 ? 379.268 93.381 129.241 1.00 66.66 19 VAL C N 1
ATOM 5664 C CA . VAL C 1 19 ? 378.368 93.032 130.319 1.00 64.33 19 VAL C CA 1
ATOM 5665 C C . VAL C 1 19 ? 378.752 91.664 130.846 1.00 62.78 19 VAL C C 1
ATOM 5666 O O . VAL C 1 19 ? 379.141 90.759 130.093 1.00 62.57 19 VAL C O 1
ATOM 5670 N N . LEU C 1 20 ? 378.685 91.545 132.163 1.00 75.61 20 LEU C N 1
ATOM 5671 C CA . LEU C 1 20 ? 378.905 90.278 132.820 1.00 74.13 20 LEU C CA 1
ATOM 5672 C C . LEU C 1 20 ? 377.531 89.715 133.119 1.00 72.32 20 LEU C C 1
ATOM 5673 O O . LEU C 1 20 ? 376.780 90.266 133.929 1.00 71.28 20 LEU C O 1
ATOM 5678 N N . LEU C 1 21 ? 377.186 88.637 132.428 1.00 62.51 21 LEU C N 1
ATOM 5679 C CA . LEU C 1 21 ? 375.888 88.024 132.625 1.00 61.14 21 LEU C CA 1
ATOM 5680 C C . LEU C 1 21 ? 376.052 86.862 133.586 1.00 59.41 21 LEU C C 1
ATOM 5681 O O . LEU C 1 21 ? 376.886 85.969 133.362 1.00 59.39 21 LEU C O 1
ATOM 5686 N N . SER C 1 22 ? 375.295 86.894 134.679 1.00 47.28 22 SER C N 1
ATOM 5687 C CA . SER C 1 22 ? 375.453 85.862 135.678 1.00 45.74 22 SER C CA 1
ATOM 5688 C C . SER C 1 22 ? 374.154 85.120 135.897 1.00 44.51 22 SER C C 1
ATOM 5689 O O . SER C 1 22 ? 374.176 83.944 136.224 1.00 43.76 22 SER C O 1
ATOM 5692 N N . SER C 1 23 ? 373.020 85.787 135.707 1.00 46.71 23 SER C N 1
ATOM 5693 C CA . SER C 1 23 ? 371.740 85.136 135.973 1.00 45.54 23 SER C CA 1
ATOM 5694 C C . SER C 1 23 ? 371.491 84.006 134.984 1.00 46.31 23 SER C C 1
ATOM 5695 O O . SER C 1 23 ? 371.831 84.107 133.804 1.00 48.00 23 SER C O 1
ATOM 5698 N N . ARG C 1 24 ? 370.896 82.926 135.473 1.00 51.66 24 ARG C N 1
ATOM 5699 C CA . ARG C 1 24 ? 370.675 81.765 134.633 1.00 52.75 24 ARG C CA 1
ATOM 5700 C C . ARG C 1 24 ? 369.794 82.101 133.453 1.00 54.27 24 ARG C C 1
ATOM 5701 O O . ARG C 1 24 ? 370.033 81.615 132.356 1.00 55.75 24 ARG C O 1
ATOM 5709 N N . GLN C 1 25 ? 368.820 82.978 133.663 1.00 54.15 25 GLN C N 1
ATOM 5710 C CA . GLN C 1 25 ? 367.853 83.275 132.618 1.00 55.05 25 GLN C CA 1
ATOM 5711 C C . GLN C 1 25 ? 368.509 84.111 131.523 1.00 57.13 25 GLN C C 1
ATOM 5712 O O . GLN C 1 25 ? 368.125 84.031 130.359 1.00 58.88 25 GLN C O 1
ATOM 5718 N N . ASN C 1 26 ? 369.499 84.918 131.885 1.00 50.53 26 ASN C N 1
ATOM 5719 C CA . ASN C 1 26 ? 370.175 85.702 130.866 1.00 52.37 26 ASN C CA 1
ATOM 5720 C C . ASN C 1 26 ? 371.411 84.975 130.304 1.00 53.33 26 ASN C C 1
ATOM 5721 O O . ASN C 1 26 ? 372.000 85.412 129.312 1.00 55.16 26 ASN C O 1
ATOM 5726 N N . LYS C 1 27 ? 371.789 83.859 130.927 1.00 66.64 27 LYS C N 1
ATOM 5727 C CA . LYS C 1 27 ? 372.891 83.036 130.423 1.00 68.13 27 LYS C CA 1
ATOM 5728 C C . LYS C 1 27 ? 372.387 81.930 129.490 1.00 69.17 27 LYS C C 1
ATOM 5729 O O . LYS C 1 27 ? 373.129 81.447 128.630 1.00 70.33 27 LYS C O 1
ATOM 5735 N N . GLN C 1 28 ? 371.134 81.521 129.681 1.00 55.45 28 GLN C N 1
ATOM 5736 C CA . GLN C 1 28 ? 370.565 80.404 128.928 1.00 56.23 28 GLN C CA 1
ATOM 5737 C C . GLN C 1 28 ? 370.698 80.496 127.403 1.00 58.32 28 GLN C C 1
ATOM 5738 O O . GLN C 1 28 ? 371.064 79.501 126.763 1.00 59.01 28 GLN C O 1
ATOM 5744 N N . PRO C 1 29 ? 370.416 81.678 126.812 1.00 61.23 29 PRO C N 1
ATOM 5745 C CA . PRO C 1 29 ? 370.515 81.687 125.350 1.00 63.43 29 PRO C CA 1
ATOM 5746 C C . PRO C 1 29 ? 371.906 81.321 124.849 1.00 64.56 29 PRO C C 1
ATOM 5747 O O . PRO C 1 29 ? 372.040 80.692 123.805 1.00 66.02 29 PRO C O 1
ATOM 5751 N N . HIS C 1 30 ? 372.922 81.666 125.626 1.00 60.21 30 HIS C N 1
ATOM 5752 C CA . HIS C 1 30 ? 374.300 81.447 125.228 1.00 61.37 30 HIS C CA 1
ATOM 5753 C C . HIS C 1 30 ? 374.800 80.053 125.569 1.00 60.83 30 HIS C C 1
ATOM 5754 O O . HIS C 1 30 ? 375.527 79.445 124.781 1.00 62.35 30 HIS C O 1
ATOM 5761 N N . LEU C 1 31 ? 374.390 79.546 126.731 1.00 74.74 31 LEU C N 1
ATOM 5762 C CA . LEU C 1 31 ? 374.883 78.269 127.251 1.00 74.49 31 LEU C CA 1
ATOM 5763 C C . LEU C 1 31 ? 374.118 77.072 126.681 1.00 75.11 31 LEU C C 1
ATOM 5764 O O . LEU C 1 31 ? 374.677 75.984 126.533 1.00 75.32 31 LEU C O 1
ATOM 5769 N N . GLY C 1 32 ? 372.839 77.267 126.382 1.00 69.27 32 GLY C N 1
ATOM 5770 C CA . GLY C 1 32 ? 372.006 76.184 125.894 1.00 69.97 32 GLY C CA 1
ATOM 5771 C C . GLY C 1 32 ? 371.459 75.378 127.052 1.00 67.99 32 GLY C C 1
ATOM 5772 O O . GLY C 1 32 ? 370.665 74.454 126.871 1.00 67.93 32 GLY C O 1
ATOM 5773 N N . ILE C 1 33 ? 371.876 75.757 128.255 1.00 68.19 33 ILE C N 1
ATOM 5774 C CA . ILE C 1 33 ? 371.364 75.153 129.471 1.00 66.29 33 ILE C CA 1
ATOM 5775 C C . ILE C 1 33 ? 371.029 76.273 130.457 1.00 64.60 33 ILE C C 1
ATOM 5776 O O . ILE C 1 33 ? 371.400 77.429 130.244 1.00 64.63 33 ILE C O 1
ATOM 5781 N N . SER C 1 34 ? 370.329 75.932 131.531 1.00 57.14 34 SER C N 1
ATOM 5782 C CA . SER C 1 34 ? 370.005 76.905 132.563 1.00 55.56 34 SER C CA 1
ATOM 5783 C C . SER C 1 34 ? 370.757 76.520 133.831 1.00 54.25 34 SER C C 1
ATOM 5784 O O . SER C 1 34 ? 370.424 75.530 134.481 1.00 53.65 34 SER C O 1
ATOM 5787 N N . THR C 1 35 ? 371.794 77.277 134.167 1.00 59.61 35 THR C N 1
ATOM 5788 C CA . THR C 1 35 ? 372.569 76.973 135.366 1.00 58.21 35 THR C CA 1
ATOM 5789 C C . THR C 1 35 ? 372.900 78.221 136.179 1.00 57.28 35 THR C C 1
ATOM 5790 O O . THR C 1 35 ? 373.120 79.310 135.619 1.00 57.65 35 THR C O 1
ATOM 5794 N N . GLY C 1 36 ? 372.963 78.045 137.496 1.00 57.24 36 GLY C N 1
ATOM 5795 C CA . GLY C 1 36 ? 373.384 79.113 138.374 1.00 56.46 36 GLY C CA 1
ATOM 5796 C C . GLY C 1 36 ? 374.872 79.345 138.212 1.00 57.64 36 GLY C C 1
ATOM 5797 O O . GLY C 1 36 ? 375.343 80.481 138.280 1.00 58.18 36 GLY C O 1
ATOM 5798 N N . SER C 1 37 ? 375.615 78.265 137.993 1.00 64.18 37 SER C N 1
ATOM 5799 C CA . SER C 1 37 ? 377.057 78.350 137.787 1.00 65.63 37 SER C CA 1
ATOM 5800 C C . SER C 1 37 ? 377.424 78.968 136.440 1.00 66.95 37 SER C C 1
ATOM 5801 O O . SER C 1 37 ? 376.593 79.056 135.534 1.00 67.29 37 SER C O 1
ATOM 5804 N N . GLY C 1 38 ? 378.676 79.394 136.313 1.00 50.27 38 GLY C N 1
ATOM 5805 C CA . GLY C 1 38 ? 379.189 79.861 135.035 1.00 52.32 38 GLY C CA 1
ATOM 5806 C C . GLY C 1 38 ? 378.817 81.285 134.676 1.00 52.60 38 GLY C C 1
ATOM 5807 O O . GLY C 1 38 ? 377.831 81.812 135.171 1.00 51.71 38 GLY C O 1
ATOM 5808 N N . TYR C 1 39 ? 379.569 81.892 133.767 1.00 71.57 39 TYR C N 1
ATOM 5809 C CA . TYR C 1 39 ? 379.325 83.280 133.409 1.00 72.68 39 TYR C CA 1
ATOM 5810 C C . TYR C 1 39 ? 379.409 83.464 131.900 1.00 74.89 39 TYR C C 1
ATOM 5811 O O . TYR C 1 39 ? 380.058 82.689 131.183 1.00 75.77 39 TYR C O 1
ATOM 5820 N N . VAL C 1 40 ? 378.752 84.511 131.425 1.00 62.57 40 VAL C N 1
ATOM 5821 C CA . VAL C 1 40 ? 378.864 84.900 130.040 1.00 64.13 40 VAL C CA 1
ATOM 5822 C C . VAL C 1 40 ? 379.252 86.362 130.006 1.00 64.74 40 VAL C C 1
ATOM 5823 O O . VAL C 1 40 ? 378.551 87.217 130.550 1.00 64.11 40 VAL C O 1
ATOM 5827 N N . VAL C 1 41 ? 380.373 86.637 129.353 1.00 58.91 41 VAL C N 1
ATOM 5828 C CA . VAL C 1 41 ? 380.881 87.991 129.186 1.00 60.14 41 VAL C CA 1
ATOM 5829 C C . VAL C 1 41 ? 380.815 88.348 127.709 1.00 62.33 41 VAL C C 1
ATOM 5830 O O . VAL C 1 41 ? 381.446 87.689 126.869 1.00 63.65 41 VAL C O 1
ATOM 5834 N N . ILE C 1 42 ? 380.057 89.398 127.405 1.00 66.16 42 ILE C N 1
ATOM 5835 C CA . ILE C 1 42 ? 379.906 89.877 126.035 1.00 68.62 42 ILE C CA 1
ATOM 5836 C C . ILE C 1 42 ? 380.514 91.257 125.905 1.00 69.84 42 ILE C C 1
ATOM 5837 O O . ILE C 1 42 ? 380.082 92.191 126.573 1.00 68.58 42 ILE C O 1
ATOM 5842 N N . SER C 1 43 ? 381.491 91.387 125.013 1.00 71.33 43 SER C N 1
ATOM 5843 C CA . SER C 1 43 ? 382.054 92.691 124.690 1.00 73.40 43 SER C CA 1
ATOM 5844 C C . SER C 1 43 ? 381.567 93.099 123.310 1.00 75.80 43 SER C C 1
ATOM 5845 O O . SER C 1 43 ? 380.812 92.363 122.667 1.00 75.48 43 SER C O 1
ATOM 5848 N N . ARG C 1 44 ? 381.977 94.286 122.877 1.00 99.16 44 ARG C N 1
ATOM 5849 C CA . ARG C 1 44 ? 381.607 94.798 121.567 1.00 102.05 44 ARG C CA 1
ATOM 5850 C C . ARG C 1 44 ? 382.265 93.987 120.464 1.00 103.54 44 ARG C C 1
ATOM 5851 O O . ARG C 1 44 ? 381.780 93.936 119.333 1.00 104.52 44 ARG C O 1
ATOM 5859 N N . GLU C 1 45 ? 383.376 93.350 120.816 1.00 91.99 45 GLU C N 1
ATOM 5860 C CA . GLU C 1 45 ? 384.223 92.658 119.853 1.00 94.13 45 GLU C CA 1
ATOM 5861 C C . GLU C 1 45 ? 384.313 91.149 120.072 1.00 92.09 45 GLU C C 1
ATOM 5862 O O . GLU C 1 45 ? 384.708 90.413 119.172 1.00 93.35 45 GLU C O 1
ATOM 5868 N N . SER C 1 46 ? 383.989 90.682 121.271 1.00 87.33 46 SER C N 1
ATOM 5869 C CA . SER C 1 46 ? 384.097 89.250 121.534 1.00 85.74 46 SER C CA 1
ATOM 5870 C C . SER C 1 46 ? 383.009 88.723 122.462 1.00 82.09 46 SER C C 1
ATOM 5871 O O . SER C 1 46 ? 382.249 89.483 123.064 1.00 80.50 46 SER C O 1
ATOM 5874 N N . ALA C 1 47 ? 382.954 87.400 122.548 1.00 74.58 47 ALA C N 1
ATOM 5875 C CA . ALA C 1 47 ? 381.942 86.689 123.310 1.00 72.29 47 ALA C CA 1
ATOM 5876 C C . ALA C 1 47 ? 382.624 85.556 124.066 1.00 71.09 47 ALA C C 1
ATOM 5877 O O . ALA C 1 47 ? 383.422 84.815 123.485 1.00 72.12 47 ALA C O 1
ATOM 5879 N N . HIS C 1 48 ? 382.375 85.461 125.368 1.00 84.16 48 HIS C N 1
ATOM 5880 C CA . HIS C 1 48 ? 383.050 84.460 126.180 1.00 83.30 48 HIS C CA 1
ATOM 5881 C C . HIS C 1 48 ? 382.068 83.619 126.993 1.00 80.89 48 HIS C C 1
ATOM 5882 O O . HIS C 1 48 ? 381.011 84.099 127.395 1.00 80.11 48 HIS C O 1
ATOM 5889 N N . ILE C 1 49 ? 382.411 82.347 127.183 1.00 63.79 49 ILE C N 1
ATOM 5890 C CA . ILE C 1 49 ? 381.660 81.434 128.048 1.00 61.85 49 ILE C CA 1
ATOM 5891 C C . ILE C 1 49 ? 382.599 80.848 129.104 1.00 60.89 49 ILE C C 1
ATOM 5892 O O . ILE C 1 49 ? 383.701 80.401 128.780 1.00 62.04 49 ILE C O 1
ATOM 5897 N N . LEU C 1 50 ? 382.177 80.860 130.363 1.00 67.08 50 LEU C N 1
ATOM 5898 C CA . LEU C 1 50 ? 383.021 80.347 131.432 1.00 66.37 50 LEU C CA 1
ATOM 5899 C C . LEU C 1 50 ? 382.324 79.236 132.211 1.00 64.79 50 LEU C C 1
ATOM 5900 O O . LEU C 1 50 ? 381.333 79.499 132.902 1.00 63.21 50 LEU C O 1
ATOM 5905 N N . VAL C 1 51 ? 382.808 77.999 132.105 1.00 57.31 51 VAL C N 1
ATOM 5906 C CA . VAL C 1 51 ? 382.210 76.920 132.903 1.00 55.98 51 VAL C CA 1
ATOM 5907 C C . VAL C 1 51 ? 383.235 76.010 133.588 1.00 55.57 51 VAL C C 1
ATOM 5908 O O . VAL C 1 51 ? 384.377 75.899 133.140 1.00 56.97 51 VAL C O 1
ATOM 5912 N N . ASP C 1 52 ? 382.815 75.358 134.676 1.00 68.58 52 ASP C N 1
ATOM 5913 C CA . ASP C 1 52 ? 383.693 74.400 135.340 1.00 68.97 52 ASP C CA 1
ATOM 5914 C C . ASP C 1 52 ? 383.498 73.014 134.722 1.00 69.63 52 ASP C C 1
ATOM 5915 O O . ASP C 1 52 ? 382.607 72.824 133.890 1.00 69.62 52 ASP C O 1
ATOM 5920 N N . SER C 1 53 ? 384.304 72.050 135.167 1.00 66.79 53 SER C N 1
ATOM 5921 C CA . SER C 1 53 ? 384.376 70.720 134.554 1.00 68.09 53 SER C CA 1
ATOM 5922 C C . SER C 1 53 ? 383.033 69.991 134.480 1.00 67.72 53 SER C C 1
ATOM 5923 O O . SER C 1 53 ? 382.889 69.021 133.735 1.00 68.87 53 SER C O 1
ATOM 5926 N N . ARG C 1 54 ? 382.068 70.430 135.280 1.00 65.42 54 ARG C N 1
ATOM 5927 C CA . ARG C 1 54 ? 380.752 69.805 135.291 1.00 65.32 54 ARG C CA 1
ATOM 5928 C C . ARG C 1 54 ? 379.953 70.087 134.018 1.00 66.15 54 ARG C C 1
ATOM 5929 O O . ARG C 1 54 ? 379.081 69.296 133.658 1.00 66.51 54 ARG C O 1
ATOM 5937 N N . TYR C 1 55 ? 380.208 71.226 133.371 1.00 71.71 55 TYR C N 1
ATOM 5938 C CA . TYR C 1 55 ? 379.395 71.638 132.225 1.00 72.61 55 TYR C CA 1
ATOM 5939 C C . TYR C 1 55 ? 380.182 71.799 130.928 1.00 74.54 55 TYR C C 1
ATOM 5940 O O . TYR C 1 55 ? 379.585 71.935 129.858 1.00 75.18 55 TYR C O 1
ATOM 5949 N N . TYR C 1 56 ? 381.506 71.732 131.017 1.00 78.50 56 TYR C N 1
ATOM 5950 C CA . TYR C 1 56 ? 382.361 72.088 129.886 1.00 80.72 56 TYR C CA 1
ATOM 5951 C C . TYR C 1 56 ? 382.060 71.307 128.596 1.00 82.40 56 TYR C C 1
ATOM 5952 O O . TYR C 1 56 ? 381.767 71.907 127.561 1.00 83.64 56 TYR C O 1
ATOM 5961 N N . VAL C 1 57 ? 382.098 69.979 128.682 1.00 58.41 57 VAL C N 1
ATOM 5962 C CA . VAL C 1 57 ? 381.914 69.084 127.537 1.00 60.23 57 VAL C CA 1
ATOM 5963 C C . VAL C 1 57 ? 380.512 69.241 126.955 1.00 60.17 57 VAL C C 1
ATOM 5964 O O . VAL C 1 57 ? 380.305 69.078 125.748 1.00 61.91 57 VAL C O 1
ATOM 5968 N N . GLU C 1 58 ? 379.537 69.520 127.813 1.00 71.57 58 GLU C N 1
ATOM 5969 C CA . GLU C 1 58 ? 378.160 69.677 127.350 1.00 71.76 58 GLU C CA 1
ATOM 5970 C C . GLU C 1 58 ? 377.929 71.032 126.654 1.00 72.71 58 GLU C C 1
ATOM 5971 O O . GLU C 1 58 ? 377.269 71.108 125.604 1.00 74.17 58 GLU C O 1
ATOM 5977 N N . VAL C 1 59 ? 378.518 72.087 127.212 1.00 72.34 59 VAL C N 1
ATOM 5978 C CA . VAL C 1 59 ? 378.367 73.433 126.667 1.00 72.45 59 VAL C CA 1
ATOM 5979 C C . VAL C 1 59 ? 379.136 73.540 125.363 1.00 74.18 59 VAL C C 1
ATOM 5980 O O . VAL C 1 59 ? 378.642 74.116 124.398 1.00 74.88 59 VAL C O 1
ATOM 5984 N N . GLU C 1 60 ? 380.319 72.925 125.352 1.00 67.62 60 GLU C N 1
ATOM 5985 C CA . GLU C 1 60 ? 381.266 72.967 124.242 1.00 69.93 60 GLU C CA 1
ATOM 5986 C C . GLU C 1 60 ? 380.646 72.627 122.890 1.00 72.05 60 GLU C C 1
ATOM 5987 O O . GLU C 1 60 ? 381.034 73.188 121.867 1.00 73.88 60 GLU C O 1
ATOM 5993 N N . ALA C 1 61 ? 379.688 71.709 122.889 1.00 85.66 61 ALA C N 1
ATOM 5994 C CA . ALA C 1 61 ? 378.997 71.345 121.664 1.00 88.02 61 ALA C CA 1
ATOM 5995 C C . ALA C 1 61 ? 378.262 72.568 121.124 1.00 89.22 61 ALA C C 1
ATOM 5996 O O . ALA C 1 61 ? 378.523 73.017 120.004 1.00 91.42 61 ALA C O 1
ATOM 5998 N N . ARG C 1 62 ? 377.371 73.116 121.947 1.00 103.48 62 ARG C N 1
ATOM 5999 C CA . ARG C 1 62 ? 376.516 74.240 121.572 1.00 103.54 62 ARG C CA 1
ATOM 6000 C C . ARG C 1 62 ? 377.310 75.538 121.413 1.00 104.28 62 ARG C C 1
ATOM 6001 O O . ARG C 1 62 ? 376.908 76.433 120.669 1.00 105.06 62 ARG C O 1
ATOM 6003 N N . ALA C 1 63 ? 378.418 75.660 122.135 1.00 84.69 63 ALA C N 1
ATOM 6004 C CA . ALA C 1 63 ? 379.116 76.941 122.199 1.00 85.15 63 ALA C CA 1
ATOM 6005 C C . ALA C 1 63 ? 379.959 77.258 120.962 1.00 87.32 63 ALA C C 1
ATOM 6006 O O . ALA C 1 63 ? 381.160 77.511 121.070 1.00 86.24 63 ALA C O 1
ATOM 6008 N N . GLN C 1 64 ? 379.331 77.250 119.790 1.00 105.48 64 GLN C N 1
ATOM 6009 C CA . GLN C 1 64 ? 379.974 77.786 118.597 1.00 108.12 64 GLN C CA 1
ATOM 6010 C C . GLN C 1 64 ? 379.783 79.301 118.610 1.00 107.68 64 GLN C C 1
ATOM 6011 O O . GLN C 1 64 ? 378.688 79.786 118.916 1.00 105.76 64 GLN C O 1
ATOM 6013 N N . GLY C 1 65 ? 380.827 80.051 118.279 1.00 78.08 65 GLY C N 1
ATOM 6014 C CA . GLY C 1 65 ? 380.710 81.498 118.277 1.00 78.07 65 GLY C CA 1
ATOM 6015 C C . GLY C 1 65 ? 381.187 82.130 119.569 1.00 76.05 65 GLY C C 1
ATOM 6016 O O . GLY C 1 65 ? 381.201 83.350 119.704 1.00 76.13 65 GLY C O 1
ATOM 6017 N N . TYR C 1 66 ? 381.561 81.292 120.530 1.00 72.56 66 TYR C N 1
ATOM 6018 C CA . TYR C 1 66 ? 382.039 81.767 121.823 1.00 70.61 66 TYR C CA 1
ATOM 6019 C C . TYR C 1 66 ? 383.463 81.332 122.099 1.00 70.95 66 TYR C C 1
ATOM 6020 O O . TYR C 1 66 ? 383.922 80.313 121.584 1.00 71.95 66 TYR C O 1
ATOM 6029 N N . GLN C 1 67 ? 384.163 82.119 122.908 1.00 88.50 67 GLN C N 1
ATOM 6030 C CA . GLN C 1 67 ? 385.461 81.717 123.405 1.00 88.22 67 GLN C CA 1
ATOM 6031 C C . GLN C 1 67 ? 385.221 80.953 124.697 1.00 85.68 67 GLN C C 1
ATOM 6032 O O . GLN C 1 67 ? 384.564 81.448 125.607 1.00 83.51 67 GLN C O 1
ATOM 6038 N N . LEU C 1 68 ? 385.752 79.739 124.766 1.00 79.84 68 LEU C N 1
ATOM 6039 C CA . LEU C 1 68 ? 385.413 78.816 125.837 1.00 77.90 68 LEU C CA 1
ATOM 6040 C C . LEU C 1 68 ? 386.506 78.789 126.894 1.00 76.91 68 LEU C C 1
ATOM 6041 O O . LEU C 1 68 ? 387.665 78.509 126.588 1.00 77.96 68 LEU C O 1
ATOM 6046 N N . HIS C 1 69 ? 386.130 79.058 128.143 1.00 64.14 69 HIS C N 1
ATOM 6047 C CA . HIS C 1 69 ? 387.086 79.071 129.251 1.00 63.40 69 HIS C CA 1
ATOM 6048 C C . HIS C 1 69 ? 386.691 78.074 130.331 1.00 61.59 69 HIS C C 1
ATOM 6049 O O . HIS C 1 69 ? 385.523 78.015 130.735 1.00 60.15 69 HIS C O 1
ATOM 6056 N N . LEU C 1 70 ? 387.659 77.289 130.791 1.00 84.62 70 LEU C N 1
ATOM 6057 C CA . LEU C 1 70 ? 387.413 76.372 131.893 1.00 83.39 70 LEU C CA 1
ATOM 6058 C C . LEU C 1 70 ? 387.622 77.063 133.243 1.00 82.00 70 LEU C C 1
ATOM 6059 O O . LEU C 1 70 ? 388.623 77.743 133.463 1.00 82.61 70 LEU C O 1
ATOM 6064 N N . LEU C 1 71 ? 386.668 76.892 134.144 1.00 75.36 71 LEU C N 1
ATOM 6065 C CA . LEU C 1 71 ? 386.835 77.391 135.495 1.00 74.66 71 LEU C CA 1
ATOM 6066 C C . LEU C 1 71 ? 387.467 76.310 136.364 1.00 74.45 71 LEU C C 1
ATOM 6067 O O . LEU C 1 71 ? 386.916 75.207 136.493 1.00 72.97 71 LEU C O 1
ATOM 6072 N N . ASP C 1 72 ? 388.618 76.620 136.955 1.00 90.79 72 ASP C N 1
ATOM 6073 C CA . ASP C 1 72 ? 389.231 75.718 137.927 1.00 90.68 72 ASP C CA 1
ATOM 6074 C C . ASP C 1 72 ? 389.888 76.510 139.046 1.00 90.63 72 ASP C C 1
ATOM 6075 O O . ASP C 1 72 ? 389.606 77.695 139.227 1.00 90.40 72 ASP C O 1
ATOM 6080 N N . ALA C 1 73 ? 390.747 75.844 139.806 1.00 88.55 73 ALA C N 1
ATOM 6081 C CA . ALA C 1 73 ? 391.441 76.487 140.910 1.00 88.06 73 ALA C CA 1
ATOM 6082 C C . ALA C 1 73 ? 392.289 77.663 140.437 1.00 89.01 73 ALA C C 1
ATOM 6083 O O . ALA C 1 73 ? 392.277 78.738 141.041 1.00 88.52 73 ALA C O 1
ATOM 6085 N N . THR C 1 74 ? 393.013 77.451 139.344 1.00 91.06 74 THR C N 1
ATOM 6086 C CA . THR C 1 74 ? 393.941 78.447 138.829 1.00 92.34 74 THR C CA 1
ATOM 6087 C C . THR C 1 74 ? 393.217 79.472 137.961 1.00 92.05 74 THR C C 1
ATOM 6088 O O . THR C 1 74 ? 393.507 80.668 138.015 1.00 92.44 74 THR C O 1
ATOM 6092 N N . ASN C 1 75 ? 392.266 78.994 137.166 1.00 84.19 75 ASN C N 1
ATOM 6093 C CA . ASN C 1 75 ? 391.534 79.852 136.247 1.00 83.98 75 ASN C CA 1
ATOM 6094 C C . ASN C 1 75 ? 390.146 80.209 136.761 1.00 81.62 75 ASN C C 1
ATOM 6095 O O . ASN C 1 75 ? 389.222 79.395 136.717 1.00 80.59 75 ASN C O 1
ATOM 6100 N N . THR C 1 76 ? 390.012 81.448 137.228 1.00 76.70 76 THR C N 1
ATOM 6101 C CA . THR C 1 76 ? 388.795 81.918 137.890 1.00 75.00 76 THR C CA 1
ATOM 6102 C C . THR C 1 76 ? 388.103 83.026 137.113 1.00 75.33 76 THR C C 1
ATOM 6103 O O . THR C 1 76 ? 388.654 83.537 136.134 1.00 76.38 76 THR C O 1
ATOM 6107 N N . LEU C 1 77 ? 386.901 83.395 137.564 1.00 70.94 77 LEU C N 1
ATOM 6108 C CA . LEU C 1 77 ? 386.179 84.549 137.023 1.00 71.24 77 LEU C CA 1
ATOM 6109 C C . LEU C 1 77 ? 387.077 85.782 136.998 1.00 72.05 77 LEU C C 1
ATOM 6110 O O . LEU C 1 77 ? 387.140 86.514 136.015 1.00 72.77 77 LEU C O 1
ATOM 6115 N N . THR C 1 78 ? 387.768 85.997 138.109 1.00 71.12 78 THR C N 1
ATOM 6116 C CA . THR C 1 78 ? 388.639 87.141 138.257 1.00 72.21 78 THR C CA 1
ATOM 6117 C C . THR C 1 78 ? 389.787 87.071 137.250 1.00 74.07 78 THR C C 1
ATOM 6118 O O . THR C 1 78 ? 389.991 88.018 136.483 1.00 75.18 78 THR C O 1
ATOM 6122 N N . THR C 1 79 ? 390.505 85.947 137.209 1.00 80.25 79 THR C N 1
ATOM 6123 C CA . THR C 1 79 ? 391.660 85.834 136.306 1.00 82.46 79 THR C CA 1
ATOM 6124 C C . THR C 1 79 ? 391.234 85.918 134.840 1.00 83.75 79 THR C C 1
ATOM 6125 O O . THR C 1 79 ? 391.950 86.484 134.010 1.00 85.54 79 THR C O 1
ATOM 6129 N N . ILE C 1 80 ? 390.068 85.351 134.532 1.00 63.01 80 ILE C N 1
ATOM 6130 C CA . ILE C 1 80 ? 389.582 85.287 133.158 1.00 64.08 80 ILE C CA 1
ATOM 6131 C C . ILE C 1 80 ? 389.015 86.620 132.687 1.00 64.67 80 ILE C C 1
ATOM 6132 O O . ILE C 1 80 ? 389.379 87.115 131.616 1.00 66.51 80 ILE C O 1
ATOM 6137 N N . VAL C 1 81 ? 388.152 87.218 133.496 1.00 59.18 81 VAL C N 1
ATOM 6138 C CA . VAL C 1 81 ? 387.541 88.485 133.111 1.00 59.72 81 VAL C CA 1
ATOM 6139 C C . VAL C 1 81 ? 388.592 89.586 133.048 1.00 61.34 81 VAL C C 1
ATOM 6140 O O . VAL C 1 81 ? 388.550 90.439 132.160 1.00 62.88 81 VAL C O 1
ATOM 6144 N N . ASN C 1 82 ? 389.530 89.561 133.990 1.00 71.60 82 ASN C N 1
ATOM 6145 C CA . ASN C 1 82 ? 390.616 90.537 134.011 1.00 73.59 82 ASN C CA 1
ATOM 6146 C C . ASN C 1 82 ? 391.508 90.434 132.785 1.00 75.67 82 ASN C C 1
ATOM 6147 O O . ASN C 1 82 ? 392.002 91.445 132.275 1.00 76.93 82 ASN C O 1
ATOM 6152 N N . GLN C 1 83 ? 391.697 89.210 132.305 1.00 79.20 83 GLN C N 1
ATOM 6153 C CA . GLN C 1 83 ? 392.432 88.990 131.067 1.00 81.46 83 GLN C CA 1
ATOM 6154 C C . GLN C 1 83 ? 391.677 89.628 129.906 1.00 82.68 83 GLN C C 1
ATOM 6155 O O . GLN C 1 83 ? 392.269 90.295 129.058 1.00 84.86 83 GLN C O 1
ATOM 6161 N N . ILE C 1 84 ? 390.365 89.415 129.888 1.00 70.87 84 ILE C N 1
ATOM 6162 C CA . ILE C 1 84 ? 389.488 89.983 128.870 1.00 71.73 84 ILE C CA 1
ATOM 6163 C C . ILE C 1 84 ? 389.436 91.516 128.919 1.00 72.59 84 ILE C C 1
ATOM 6164 O O . ILE C 1 84 ? 389.469 92.170 127.871 1.00 74.49 84 ILE C O 1
ATOM 6169 N N . ILE C 1 85 ? 389.385 92.083 130.124 1.00 65.38 85 ILE C N 1
ATOM 6170 C CA . ILE C 1 85 ? 389.422 93.534 130.297 1.00 66.25 85 ILE C CA 1
ATOM 6171 C C . ILE C 1 85 ? 390.719 94.092 129.734 1.00 68.62 85 ILE C C 1
ATOM 6172 O O . ILE C 1 85 ? 390.741 95.170 129.153 1.00 70.28 85 ILE C O 1
ATOM 6177 N N . ALA C 1 86 ? 391.799 93.342 129.907 1.00 68.86 86 ALA C N 1
ATOM 6178 C CA . ALA C 1 86 ? 393.109 93.788 129.452 1.00 71.09 86 ALA C CA 1
ATOM 6179 C C . ALA C 1 86 ? 393.209 93.795 127.932 1.00 73.18 86 ALA C C 1
ATOM 6180 O O . ALA C 1 86 ? 393.586 94.800 127.325 1.00 75.18 86 ALA C O 1
ATOM 6182 N N . ASP C 1 87 ? 392.850 92.671 127.325 1.00 95.39 87 ASP C N 1
ATOM 6183 C CA . ASP C 1 87 ? 393.019 92.492 125.894 1.00 97.42 87 ASP C CA 1
ATOM 6184 C C . ASP C 1 87 ? 392.223 93.493 125.065 1.00 98.90 87 ASP C C 1
ATOM 6185 O O . ASP C 1 87 ? 392.669 93.882 123.984 1.00 101.37 87 ASP C O 1
ATOM 6190 N N . GLU C 1 88 ? 391.071 93.934 125.564 1.00 96.48 88 GLU C N 1
ATOM 6191 C CA . GLU C 1 88 ? 390.245 94.869 124.794 1.00 98.48 88 GLU C CA 1
ATOM 6192 C C . GLU C 1 88 ? 390.151 96.215 125.488 1.00 98.76 88 GLU C C 1
ATOM 6193 O O . GLU C 1 88 ? 389.351 97.076 125.094 1.00 99.44 88 GLU C O 1
ATOM 6199 N N . GLN C 1 89 ? 390.999 96.379 126.501 1.00 103.77 89 GLN C N 1
ATOM 6200 C CA . GLN C 1 89 ? 391.028 97.561 127.352 1.00 103.86 89 GLN C CA 1
ATOM 6201 C C . GLN C 1 89 ? 389.618 98.048 127.669 1.00 102.03 89 GLN C C 1
ATOM 6202 O O . GLN C 1 89 ? 389.213 99.134 127.250 1.00 102.11 89 GLN C O 1
ATOM 6208 N N . LEU C 1 90 ? 388.876 97.220 128.400 1.00 87.77 90 LEU C N 1
ATOM 6209 C CA . LEU C 1 90 ? 387.500 97.534 128.765 1.00 86.71 90 LEU C CA 1
ATOM 6210 C C . LEU C 1 90 ? 387.511 98.486 129.958 1.00 85.64 90 LEU C C 1
ATOM 6211 O O . LEU C 1 90 ? 388.237 98.261 130.937 1.00 84.47 90 LEU C O 1
ATOM 6216 N N . GLN C 1 91 ? 386.691 99.533 129.885 1.00 91.28 91 GLN C N 1
ATOM 6217 C CA . GLN C 1 91 ? 386.647 100.538 130.942 1.00 90.80 91 GLN C CA 1
ATOM 6218 C C . GLN C 1 91 ? 385.471 100.339 131.888 1.00 88.49 91 GLN C C 1
ATOM 6219 O O . GLN C 1 91 ? 385.640 100.300 133.111 1.00 87.92 91 GLN C O 1
ATOM 6225 N N . THR C 1 92 ? 384.275 100.210 131.330 1.00 83.61 92 THR C N 1
ATOM 6226 C CA . THR C 1 92 ? 383.091 100.029 132.158 1.00 81.16 92 THR C CA 1
ATOM 6227 C C . THR C 1 92 ? 382.531 98.610 131.968 1.00 79.70 92 THR C C 1
ATOM 6228 O O . THR C 1 92 ? 382.540 98.077 130.857 1.00 80.37 92 THR C O 1
ATOM 6232 N N . LEU C 1 93 ? 382.055 97.999 133.054 1.00 67.25 93 LEU C N 1
ATOM 6233 C CA . LEU C 1 93 ? 381.564 96.625 133.011 1.00 65.57 93 LEU C CA 1
ATOM 6234 C C . LEU C 1 93 ? 380.239 96.476 133.715 1.00 63.62 93 LEU C C 1
ATOM 6235 O O . LEU C 1 93 ? 380.141 96.736 134.914 1.00 62.74 93 LEU C O 1
ATOM 6240 N N . GLY C 1 94 ? 379.222 96.054 132.973 1.00 74.26 94 GLY C N 1
ATOM 6241 C CA . GLY C 1 94 ? 377.897 95.854 133.529 1.00 72.11 94 GLY C CA 1
ATOM 6242 C C . GLY C 1 94 ? 377.722 94.541 134.270 1.00 70.07 94 GLY C C 1
ATOM 6243 O O . GLY C 1 94 ? 378.339 93.529 133.913 1.00 70.04 94 GLY C O 1
ATOM 6244 N N . PHE C 1 95 ? 376.905 94.579 135.327 1.00 61.15 95 PHE C N 1
ATOM 6245 C CA . PHE C 1 95 ? 376.506 93.382 136.063 1.00 58.95 95 PHE C CA 1
ATOM 6246 C C . PHE C 1 95 ? 375.042 93.450 136.510 1.00 57.62 95 PHE C C 1
ATOM 6247 O O . PHE C 1 95 ? 374.472 94.534 136.683 1.00 57.49 95 PHE C O 1
ATOM 6255 N N . GLU C 1 96 ? 374.441 92.281 136.693 1.00 54.17 96 GLU C N 1
ATOM 6256 C CA . GLU C 1 96 ? 373.035 92.195 137.053 1.00 53.24 96 GLU C CA 1
ATOM 6257 C C . GLU C 1 96 ? 372.818 92.467 138.557 1.00 51.28 96 GLU C C 1
ATOM 6258 O O . GLU C 1 96 ? 372.733 91.532 139.360 1.00 49.67 96 GLU C O 1
ATOM 6264 N N . GLY C 1 97 ? 372.702 93.739 138.930 1.00 66.01 97 GLY C N 1
ATOM 6265 C CA . GLY C 1 97 ? 372.583 94.115 140.327 1.00 64.78 97 GLY C CA 1
ATOM 6266 C C . GLY C 1 97 ? 371.352 93.604 141.061 1.00 63.28 97 GLY C C 1
ATOM 6267 O O . GLY C 1 97 ? 371.282 93.677 142.291 1.00 62.25 97 GLY C O 1
ATOM 6268 N N . GLN C 1 98 ? 370.379 93.097 140.314 1.00 57.48 98 GLN C N 1
ATOM 6269 C CA . GLN C 1 98 ? 369.170 92.547 140.906 1.00 55.96 98 GLN C CA 1
ATOM 6270 C C . GLN C 1 98 ? 369.251 91.036 141.001 1.00 54.35 98 GLN C C 1
ATOM 6271 O O . GLN C 1 98 ? 368.322 90.401 141.484 1.00 52.91 98 GLN C O 1
ATOM 6277 N N . GLN C 1 99 ? 370.337 90.456 140.500 1.00 45.61 99 GLN C N 1
ATOM 6278 C CA . GLN C 1 99 ? 370.477 88.999 140.476 1.00 44.97 99 GLN C CA 1
ATOM 6279 C C . GLN C 1 99 ? 371.724 88.566 141.222 1.00 44.59 99 GLN C C 1
ATOM 6280 O O . GLN C 1 99 ? 371.827 87.429 141.674 1.00 43.68 99 GLN C O 1
ATOM 6286 N N . VAL C 1 100 ? 372.672 89.479 141.364 1.00 47.19 100 VAL C N 1
ATOM 6287 C CA . VAL C 1 100 ? 373.908 89.167 142.070 1.00 46.77 100 VAL C CA 1
ATOM 6288 C C . VAL C 1 100 ? 373.782 89.547 143.542 1.00 45.16 100 VAL C C 1
ATOM 6289 O O . VAL C 1 100 ? 373.239 90.603 143.869 1.00 45.12 100 VAL C O 1
ATOM 6293 N N . SER C 1 101 ? 374.253 88.676 144.434 1.00 38.33 101 SER C N 1
ATOM 6294 C CA . SER C 1 101 ? 374.167 88.960 145.868 1.00 36.93 101 SER C CA 1
ATOM 6295 C C . SER C 1 101 ? 375.043 90.158 146.215 1.00 37.96 101 SER C C 1
ATOM 6296 O O . SER C 1 101 ? 376.017 90.458 145.509 1.00 39.54 101 SER C O 1
ATOM 6299 N N . TRP C 1 102 ? 374.695 90.840 147.300 1.00 51.60 102 TRP C N 1
ATOM 6300 C CA . TRP C 1 102 ? 375.461 91.995 147.734 1.00 52.56 102 TRP C CA 1
ATOM 6301 C C . TRP C 1 102 ? 376.927 91.592 147.888 1.00 53.32 102 TRP C C 1
ATOM 6302 O O . TRP C 1 102 ? 377.837 92.330 147.504 1.00 54.62 102 TRP C O 1
ATOM 6313 N N . GLU C 1 103 ? 377.141 90.406 148.443 1.00 50.55 103 GLU C N 1
ATOM 6314 C CA . GLU C 1 103 ? 378.484 89.909 148.685 1.00 51.16 103 GLU C CA 1
ATOM 6315 C C . GLU C 1 103 ? 379.307 89.709 147.434 1.00 52.59 103 GLU C C 1
ATOM 6316 O O . GLU C 1 103 ? 380.481 90.072 147.391 1.00 53.44 103 GLU C O 1
ATOM 6322 N N . THR C 1 104 ? 378.701 89.081 146.435 1.00 46.25 104 THR C N 1
ATOM 6323 C CA . THR C 1 104 ? 379.405 88.794 145.201 1.00 47.67 104 THR C CA 1
ATOM 6324 C C . THR C 1 104 ? 379.718 90.091 144.450 1.00 49.01 104 THR C C 1
ATOM 6325 O O . THR C 1 104 ? 380.843 90.304 144.006 1.00 49.99 104 THR C O 1
ATOM 6329 N N . ALA C 1 105 ? 378.734 90.979 144.356 1.00 49.88 105 ALA C N 1
ATOM 6330 C CA . ALA C 1 105 ? 378.953 92.240 143.664 1.00 51.63 105 ALA C CA 1
ATOM 6331 C C . ALA C 1 105 ? 380.041 93.021 144.381 1.00 52.50 105 ALA C C 1
ATOM 6332 O O . ALA C 1 105 ? 380.923 93.596 143.746 1.00 54.38 105 ALA C O 1
ATOM 6334 N N . HIS C 1 106 ? 379.991 92.990 145.708 1.00 53.51 106 HIS C N 1
ATOM 6335 C CA . HIS C 1 106 ? 380.960 93.677 146.547 1.00 54.18 106 HIS C CA 1
ATOM 6336 C C . HIS C 1 106 ? 382.387 93.161 146.333 1.00 54.98 106 HIS C C 1
ATOM 6337 O O . HIS C 1 106 ? 383.308 93.962 146.259 1.00 56.19 106 HIS C O 1
ATOM 6344 N N . ARG C 1 107 ? 382.577 91.846 146.220 1.00 78.39 107 ARG C N 1
ATOM 6345 C CA . ARG C 1 107 ? 383.913 91.299 145.934 1.00 79.46 107 ARG C CA 1
ATOM 6346 C C . ARG C 1 107 ? 384.371 91.752 144.541 1.00 81.27 107 ARG C C 1
ATOM 6347 O O . ARG C 1 107 ? 385.530 92.109 144.351 1.00 82.75 107 ARG C O 1
ATOM 6355 N N . TRP C 1 108 ? 383.448 91.709 143.577 1.00 50.19 108 TRP C N 1
ATOM 6356 C CA . TRP C 1 108 ? 383.696 92.129 142.202 1.00 51.85 108 TRP C CA 1
ATOM 6357 C C . TRP C 1 108 ? 384.106 93.583 142.196 1.00 53.24 108 TRP C C 1
ATOM 6358 O O . TRP C 1 108 ? 385.118 93.958 141.604 1.00 54.95 108 TRP C O 1
ATOM 6369 N N . GLN C 1 109 ? 383.334 94.375 142.930 1.00 77.55 109 GLN C N 1
ATOM 6370 C CA . GLN C 1 109 ? 383.501 95.812 143.000 1.00 79.17 109 GLN C CA 1
ATOM 6371 C C . GLN C 1 109 ? 384.929 96.156 143.418 1.00 80.79 109 GLN C C 1
ATOM 6372 O O . GLN C 1 109 ? 385.446 97.222 143.091 1.00 83.24 109 GLN C O 1
ATOM 6378 N N . SER C 1 110 ? 385.561 95.238 144.143 1.00 69.31 110 SER C N 1
ATOM 6379 C CA . SER C 1 110 ? 386.933 95.424 144.591 1.00 70.26 110 SER C CA 1
ATOM 6380 C C . SER C 1 110 ? 387.957 94.659 143.742 1.00 71.19 110 SER C C 1
ATOM 6381 O O . SER C 1 110 ? 389.091 95.097 143.607 1.00 72.62 110 SER C O 1
ATOM 6384 N N . GLU C 1 111 ? 387.576 93.500 143.210 1.00 65.00 111 GLU C N 1
ATOM 6385 C CA . GLU C 1 111 ? 388.515 92.651 142.469 1.00 65.90 111 GLU C CA 1
ATOM 6386 C C . GLU C 1 111 ? 388.587 92.878 140.952 1.00 67.48 111 GLU C C 1
ATOM 6387 O O . GLU C 1 111 ? 389.540 92.437 140.305 1.00 68.11 111 GLU C O 1
ATOM 6393 N N . LEU C 1 112 ? 387.598 93.552 140.373 1.00 66.73 112 LEU C N 1
ATOM 6394 C CA . LEU C 1 112 ? 387.562 93.649 138.916 1.00 68.18 112 LEU C CA 1
ATOM 6395 C C . LEU C 1 112 ? 388.124 94.964 138.400 1.00 70.02 112 LEU C C 1
ATOM 6396 O O . LEU C 1 112 ? 387.727 96.057 138.819 1.00 69.69 112 LEU C O 1
ATOM 6401 N N . ASN C 1 113 ? 389.055 94.819 137.463 1.00 82.29 113 ASN C N 1
ATOM 6402 C CA . ASN C 1 113 ? 389.795 95.931 136.912 1.00 84.99 113 ASN C CA 1
ATOM 6403 C C . ASN C 1 113 ? 388.955 96.737 135.929 1.00 86.12 113 ASN C C 1
ATOM 6404 O O . ASN C 1 113 ? 389.340 96.912 134.776 1.00 88.37 113 ASN C O 1
ATOM 6409 N N . ALA C 1 114 ? 387.807 97.221 136.392 1.00 69.06 114 ALA C N 1
ATOM 6410 C CA . ALA C 1 114 ? 386.912 98.041 135.578 1.00 69.67 114 ALA C CA 1
ATOM 6411 C C . ALA C 1 114 ? 385.890 98.721 136.485 1.00 68.23 114 ALA C C 1
ATOM 6412 O O . ALA C 1 114 ? 385.745 98.349 137.649 1.00 66.43 114 ALA C O 1
ATOM 6414 N N . LYS C 1 115 ? 385.186 99.714 135.956 1.00 82.86 115 LYS C N 1
ATOM 6415 C CA . LYS C 1 115 ? 384.147 100.370 136.729 1.00 82.42 115 LYS C CA 1
ATOM 6416 C C . LYS C 1 115 ? 382.875 99.544 136.604 1.00 81.18 115 LYS C C 1
ATOM 6417 O O . LYS C 1 115 ? 382.306 99.413 135.515 1.00 82.12 115 LYS C O 1
ATOM 6423 N N . LEU C 1 116 ? 382.424 98.990 137.724 1.00 74.69 116 LEU C N 1
ATOM 6424 C CA . LEU C 1 116 ? 381.254 98.130 137.713 1.00 72.89 116 LEU C CA 1
ATOM 6425 C C . LEU C 1 116 ? 379.967 98.925 137.878 1.00 72.46 116 LEU C C 1
ATOM 6426 O O . LEU C 1 116 ? 379.837 99.745 138.790 1.00 71.77 116 LEU C O 1
ATOM 6431 N N . VAL C 1 117 ? 379.027 98.680 136.971 1.00 82.72 117 VAL C N 1
ATOM 6432 C CA . VAL C 1 117 ? 377.742 99.369 136.969 1.00 83.47 117 VAL C CA 1
ATOM 6433 C C . VAL C 1 117 ? 376.558 98.403 136.926 1.00 81.63 117 VAL C C 1
ATOM 6434 O O . VAL C 1 117 ? 376.497 97.513 136.071 1.00 81.11 117 VAL C O 1
ATOM 6438 N N . SER C 1 118 ? 375.628 98.581 137.860 1.00 70.56 118 SER C N 1
ATOM 6439 C CA . SER C 1 118 ? 374.447 97.735 137.926 1.00 68.96 118 SER C CA 1
ATOM 6440 C C . SER C 1 118 ? 373.489 98.053 136.777 1.00 70.18 118 SER C C 1
ATOM 6441 O O . SER C 1 118 ? 372.869 99.124 136.739 1.00 69.83 118 SER C O 1
ATOM 6444 N N . ALA C 1 119 ? 373.377 97.114 135.843 1.00 83.16 119 ALA C N 1
ATOM 6445 C CA . ALA C 1 119 ? 372.467 97.243 134.712 1.00 84.54 119 ALA C CA 1
ATOM 6446 C C . ALA C 1 119 ? 371.755 95.919 134.468 1.00 83.41 119 ALA C C 1
ATOM 6447 O O . ALA C 1 119 ? 372.283 94.859 134.793 1.00 82.74 119 ALA C O 1
ATOM 6449 N N . THR C 1 120 ? 370.553 95.982 133.901 1.00 76.95 120 THR C N 1
ATOM 6450 C CA . THR C 1 120 ? 369.772 94.780 133.616 1.00 75.27 120 THR C CA 1
ATOM 6451 C C . THR C 1 120 ? 369.281 94.773 132.167 1.00 76.96 120 THR C C 1
ATOM 6452 O O . THR C 1 120 ? 368.589 95.694 131.726 1.00 77.44 120 THR C O 1
ATOM 6456 N N . PRO C 1 121 ? 369.691 93.743 131.410 1.00 72.80 121 PRO C N 1
ATOM 6457 C CA . PRO C 1 121 ? 369.372 93.536 129.993 1.00 74.73 121 PRO C CA 1
ATOM 6458 C C . PRO C 1 121 ? 368.048 92.793 129.784 1.00 73.47 121 PRO C C 1
ATOM 6459 O O . PRO C 1 121 ? 367.725 92.384 128.659 1.00 74.34 121 PRO C O 1
ATOM 6463 N N . ASP C 1 122 ? 367.296 92.634 130.870 1.00 51.22 122 ASP C N 1
ATOM 6464 C CA . ASP C 1 122 ? 366.029 91.904 130.852 1.00 50.40 122 ASP C CA 1
ATOM 6465 C C . ASP C 1 122 ? 365.050 92.442 129.813 1.00 52.05 122 ASP C C 1
ATOM 6466 O O . ASP C 1 122 ? 364.210 91.703 129.298 1.00 52.19 122 ASP C O 1
ATOM 6471 N N . VAL C 1 123 ? 365.152 93.733 129.519 1.00 69.53 123 VAL C N 1
ATOM 6472 C CA . VAL C 1 123 ? 364.206 94.376 128.619 1.00 71.06 123 VAL C CA 1
ATOM 6473 C C . VAL C 1 123 ? 364.274 93.821 127.189 1.00 73.11 123 VAL C C 1
ATOM 6474 O O . VAL C 1 123 ? 363.273 93.846 126.475 1.00 74.25 123 VAL C O 1
ATOM 6478 N N . LEU C 1 124 ? 365.435 93.292 126.797 1.00 69.96 124 LEU C N 1
ATOM 6479 C CA . LEU C 1 124 ? 365.630 92.745 125.454 1.00 72.03 124 LEU C CA 1
ATOM 6480 C C . LEU C 1 124 ? 364.779 91.505 125.243 1.00 71.12 124 LEU C C 1
ATOM 6481 O O . LEU C 1 124 ? 364.489 91.121 124.107 1.00 72.20 124 LEU C O 1
ATOM 6486 N N . ARG C 1 125 ? 364.356 90.890 126.343 1.00 66.68 125 ARG C N 1
ATOM 6487 C CA . ARG C 1 125 ? 363.617 89.644 126.256 1.00 65.84 125 ARG C CA 1
ATOM 6488 C C . ARG C 1 125 ? 362.125 89.882 126.058 1.00 65.77 125 ARG C C 1
ATOM 6489 O O . ARG C 1 125 ? 361.375 88.933 125.807 1.00 65.89 125 ARG C O 1
ATOM 6497 N N . GLN C 1 126 ? 361.704 91.144 126.145 1.00 60.70 126 GLN C N 1
ATOM 6498 C CA . GLN C 1 126 ? 360.285 91.478 126.021 1.00 61.04 126 GLN C CA 1
ATOM 6499 C C . GLN C 1 126 ? 359.690 91.031 124.696 1.00 63.14 126 GLN C C 1
ATOM 6500 O O . GLN C 1 126 ? 358.608 90.458 124.652 1.00 63.13 126 GLN C O 1
ATOM 6506 N N . ILE C 1 127 ? 360.398 91.294 123.611 1.00 62.89 127 ILE C N 1
ATOM 6507 C CA . ILE C 1 127 ? 359.947 90.862 122.299 1.00 65.03 127 ILE C CA 1
ATOM 6508 C C . ILE C 1 127 ? 360.683 89.592 121.915 1.00 65.07 127 ILE C C 1
ATOM 6509 O O . ILE C 1 127 ? 361.911 89.553 121.940 1.00 65.07 127 ILE C O 1
ATOM 6514 N N . LYS C 1 128 ? 359.936 88.544 121.589 1.00 67.04 128 LYS C N 1
ATOM 6515 C CA . LYS C 1 128 ? 360.551 87.255 121.304 1.00 67.02 128 LYS C CA 1
ATOM 6516 C C . LYS C 1 128 ? 360.879 87.097 119.821 1.00 69.85 128 LYS C C 1
ATOM 6517 O O . LYS C 1 128 ? 360.180 87.617 118.944 1.00 71.74 128 LYS C O 1
ATOM 6523 N N . THR C 1 129 ? 361.962 86.373 119.562 1.00 75.51 129 THR C N 1
ATOM 6524 C CA . THR C 1 129 ? 362.331 85.990 118.217 1.00 78.06 129 THR C CA 1
ATOM 6525 C C . THR C 1 129 ? 361.489 84.778 117.845 1.00 78.33 129 THR C C 1
ATOM 6526 O O . THR C 1 129 ? 361.002 84.069 118.736 1.00 76.34 129 THR C O 1
ATOM 6530 N N . PRO C 1 130 ? 361.281 84.555 116.535 1.00 78.07 130 PRO C N 1
ATOM 6531 C CA . PRO C 1 130 ? 360.509 83.400 116.061 1.00 79.03 130 PRO C CA 1
ATOM 6532 C C . PRO C 1 130 ? 360.932 82.047 116.649 1.00 77.66 130 PRO C C 1
ATOM 6533 O O . PRO C 1 130 ? 360.056 81.222 116.949 1.00 77.29 130 PRO C O 1
ATOM 6537 N N . GLU C 1 131 ? 362.232 81.841 116.845 1.00 90.71 131 GLU C N 1
ATOM 6538 C CA . GLU C 1 131 ? 362.713 80.581 117.389 1.00 89.41 131 GLU C CA 1
ATOM 6539 C C . GLU C 1 131 ? 362.191 80.423 118.811 1.00 86.34 131 GLU C C 1
ATOM 6540 O O . GLU C 1 131 ? 361.843 79.316 119.237 1.00 85.17 131 GLU C O 1
ATOM 6546 N N . GLU C 1 132 ? 362.132 81.540 119.535 1.00 71.24 132 GLU C N 1
ATOM 6547 C CA . GLU C 1 132 ? 361.649 81.557 120.917 1.00 68.12 132 GLU C CA 1
ATOM 6548 C C . GLU C 1 132 ? 360.140 81.327 120.958 1.00 67.84 132 GLU C C 1
ATOM 6549 O O . GLU C 1 132 ? 359.637 80.513 121.740 1.00 65.90 132 GLU C O 1
ATOM 6555 N N . VAL C 1 133 ? 359.428 82.055 120.102 1.00 71.30 133 VAL C N 1
ATOM 6556 C CA . VAL C 1 133 ? 357.978 81.927 119.983 1.00 71.68 133 VAL C CA 1
ATOM 6557 C C . VAL C 1 133 ? 357.599 80.479 119.706 1.00 72.04 133 VAL C C 1
ATOM 6558 O O . VAL C 1 133 ? 356.651 79.946 120.289 1.00 71.48 133 VAL C O 1
ATOM 6562 N N . GLU C 1 134 ? 358.379 79.836 118.848 1.00 76.79 134 GLU C N 1
ATOM 6563 C CA . GLU C 1 134 ? 358.141 78.447 118.498 1.00 77.77 134 GLU C CA 1
ATOM 6564 C C . GLU C 1 134 ? 358.363 77.532 119.705 1.00 75.06 134 GLU C C 1
ATOM 6565 O O . GLU C 1 134 ? 357.570 76.624 119.956 1.00 74.55 134 GLU C O 1
ATOM 6571 N N . LYS C 1 135 ? 359.427 77.784 120.464 1.00 65.41 135 LYS C N 1
ATOM 6572 C CA . LYS C 1 135 ? 359.688 77.006 121.675 1.00 62.95 135 LYS C CA 1
ATOM 6573 C C . LYS C 1 135 ? 358.543 77.186 122.672 1.00 61.28 135 LYS C C 1
ATOM 6574 O O . LYS C 1 135 ? 358.069 76.216 123.272 1.00 60.29 135 LYS C O 1
ATOM 6580 N N . ILE C 1 136 ? 358.073 78.421 122.816 1.00 68.70 136 ILE C N 1
ATOM 6581 C CA . ILE C 1 136 ? 356.976 78.701 123.737 1.00 67.44 136 ILE C CA 1
ATOM 6582 C C . ILE C 1 136 ? 355.698 78.004 123.259 1.00 68.61 136 ILE C C 1
ATOM 6583 O O . ILE C 1 136 ? 354.924 77.492 124.077 1.00 66.81 136 ILE C O 1
ATOM 6588 N N . ARG C 1 137 ? 355.483 77.979 121.944 1.00 79.02 137 ARG C N 1
ATOM 6589 C CA . ARG C 1 137 ? 354.345 77.259 121.383 1.00 80.30 137 ARG C CA 1
ATOM 6590 C C . ARG C 1 137 ? 354.282 75.801 121.811 1.00 79.62 137 ARG C C 1
ATOM 6591 O O . ARG C 1 137 ? 353.217 75.300 122.196 1.00 79.15 137 ARG C O 1
ATOM 6599 N N . LEU C 1 138 ? 355.422 75.120 121.765 1.00 68.94 138 LEU C N 1
ATOM 6600 C CA . LEU C 1 138 ? 355.436 73.715 122.136 1.00 68.45 138 LEU C CA 1
ATOM 6601 C C . LEU C 1 138 ? 355.268 73.592 123.645 1.00 65.74 138 LEU C C 1
ATOM 6602 O O . LEU C 1 138 ? 354.625 72.652 124.123 1.00 65.56 138 LEU C O 1
ATOM 6607 N N . ALA C 1 139 ? 355.827 74.538 124.395 1.00 70.39 139 ALA C N 1
ATOM 6608 C CA . ALA C 1 139 ? 355.579 74.566 125.832 1.00 67.68 139 ALA C CA 1
ATOM 6609 C C . ALA C 1 139 ? 354.084 74.713 126.071 1.00 67.15 139 ALA C C 1
ATOM 6610 O O . ALA C 1 139 ? 353.486 73.931 126.812 1.00 65.83 139 ALA C O 1
ATOM 6612 N N . CYS C 1 140 ? 353.478 75.686 125.399 1.00 67.65 140 CYS C N 1
ATOM 6613 C CA . CYS C 1 140 ? 352.046 75.901 125.528 1.00 67.62 140 CYS C CA 1
ATOM 6614 C C . CYS C 1 140 ? 351.265 74.685 125.055 1.00 68.95 140 CYS C C 1
ATOM 6615 O O . CYS C 1 140 ? 350.281 74.289 125.700 1.00 68.35 140 CYS C O 1
ATOM 6618 N N . GLY C 1 141 ? 351.715 74.084 123.952 1.00 57.90 141 GLY C N 1
ATOM 6619 C CA . GLY C 1 141 ? 351.082 72.886 123.437 1.00 59.31 141 GLY C CA 1
ATOM 6620 C C . GLY C 1 141 ? 351.097 71.743 124.432 1.00 57.78 141 GLY C C 1
ATOM 6621 O O . GLY C 1 141 ? 350.078 71.083 124.651 1.00 57.87 141 GLY C O 1
ATOM 6622 N N . ILE C 1 142 ? 352.255 71.515 125.043 1.00 69.31 142 ILE C N 1
ATOM 6623 C CA . ILE C 1 142 ? 352.399 70.467 126.047 1.00 68.07 142 ILE C CA 1
ATOM 6624 C C . ILE C 1 142 ? 351.437 70.691 127.207 1.00 66.16 142 ILE C C 1
ATOM 6625 O O . ILE C 1 142 ? 350.804 69.750 127.700 1.00 65.59 142 ILE C O 1
ATOM 6630 N N . ALA C 1 143 ? 351.325 71.946 127.632 1.00 64.61 143 ALA C N 1
ATOM 6631 C CA . ALA C 1 143 ? 350.400 72.307 128.694 1.00 62.74 143 ALA C CA 1
ATOM 6632 C C . ALA C 1 143 ? 348.963 72.017 128.270 1.00 64.00 143 ALA C C 1
ATOM 6633 O O . ALA C 1 143 ? 348.197 71.387 129.001 1.00 62.92 143 ALA C O 1
ATOM 6635 N N . ASP C 1 144 ? 348.613 72.481 127.075 1.00 69.29 144 ASP C N 1
ATOM 6636 C CA . ASP C 1 144 ? 347.257 72.371 126.556 1.00 70.64 144 ASP C CA 1
ATOM 6637 C C . ASP C 1 144 ? 346.780 70.921 126.557 1.00 71.18 144 ASP C C 1
ATOM 6638 O O . ASP C 1 144 ? 345.651 70.627 126.956 1.00 70.83 144 ASP C O 1
ATOM 6643 N N . ARG C 1 145 ? 347.661 70.008 126.164 1.00 66.09 145 ARG C N 1
ATOM 6644 C CA . ARG C 1 145 ? 347.292 68.602 126.125 1.00 66.92 145 ARG C CA 1
ATOM 6645 C C . ARG C 1 145 ? 347.183 68.046 127.536 1.00 64.74 145 ARG C C 1
ATOM 6646 O O . ARG C 1 145 ? 346.334 67.193 127.816 1.00 65.13 145 ARG C O 1
ATOM 6654 N N . GLY C 1 146 ? 348.015 68.563 128.433 1.00 59.96 146 GLY C N 1
ATOM 6655 C CA . GLY C 1 146 ? 347.980 68.146 129.821 1.00 57.54 146 GLY C CA 1
ATOM 6656 C C . GLY C 1 146 ? 346.646 68.433 130.479 1.00 56.54 146 GLY C C 1
ATOM 6657 O O . GLY C 1 146 ? 346.129 67.607 131.237 1.00 55.64 146 GLY C O 1
ATOM 6658 N N . ALA C 1 147 ? 346.070 69.590 130.172 1.00 49.96 147 ALA C N 1
ATOM 6659 C CA . ALA C 1 147 ? 344.781 69.948 130.742 1.00 49.30 147 ALA C CA 1
ATOM 6660 C C . ALA C 1 147 ? 343.729 68.877 130.444 1.00 50.69 147 ALA C C 1
ATOM 6661 O O . ALA C 1 147 ? 343.053 68.396 131.360 1.00 49.67 147 ALA C O 1
ATOM 6663 N N . GLU C 1 148 ? 343.616 68.490 129.172 1.00 67.71 148 GLU C N 1
ATOM 6664 C CA . GLU C 1 148 ? 342.650 67.479 128.752 1.00 69.54 148 GLU C CA 1
ATOM 6665 C C . GLU C 1 148 ? 342.921 66.140 129.410 1.00 68.55 148 GLU C C 1
ATOM 6666 O O . GLU C 1 148 ? 341.998 65.458 129.855 1.00 68.90 148 GLU C O 1
ATOM 6672 N N . HIS C 1 149 ? 344.192 65.772 129.484 1.00 68.03 149 HIS C N 1
ATOM 6673 C CA . HIS C 1 149 ? 344.558 64.511 130.099 1.00 67.73 149 HIS C CA 1
ATOM 6674 C C . HIS C 1 149 ? 344.149 64.503 131.563 1.00 65.75 149 HIS C C 1
ATOM 6675 O O . HIS C 1 149 ? 343.591 63.519 132.063 1.00 66.57 149 HIS C O 1
ATOM 6682 N N . ILE C 1 150 ? 344.405 65.609 132.252 1.00 64.45 150 ILE C N 1
ATOM 6683 C CA . ILE C 1 150 ? 344.170 65.644 133.68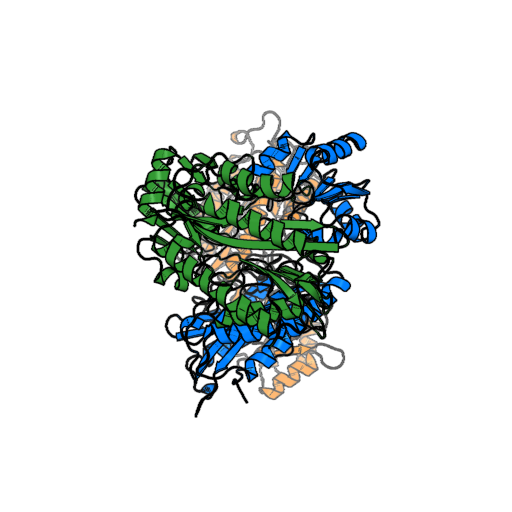1 1.00 61.96 150 ILE C CA 1
ATOM 6684 C C . ILE C 1 150 ? 342.656 65.730 133.937 1.00 62.12 150 ILE C C 1
ATOM 6685 O O . ILE C 1 150 ? 342.156 65.218 134.939 1.00 60.63 150 ILE C O 1
ATOM 6690 N N . ARG C 1 151 ? 341.914 66.308 133.000 1.00 79.74 151 ARG C N 1
ATOM 6691 C CA . ARG C 1 151 ? 340.462 66.341 133.141 1.00 80.61 151 ARG C CA 1
ATOM 6692 C C . ARG C 1 151 ? 339.847 64.946 133.089 1.00 82.00 151 ARG C C 1
ATOM 6693 O O . ARG C 1 151 ? 338.975 64.640 133.902 1.00 81.72 151 ARG C O 1
ATOM 6701 N N . ARG C 1 152 ? 340.317 64.086 132.191 1.00 86.30 152 ARG C N 1
ATOM 6702 C CA . ARG C 1 152 ? 339.781 62.732 132.144 1.00 87.80 152 ARG C CA 1
ATOM 6703 C C . ARG C 1 152 ? 340.234 61.931 133.364 1.00 86.34 152 ARG C C 1
ATOM 6704 O O . ARG C 1 152 ? 339.533 61.026 133.825 1.00 87.10 152 ARG C O 1
ATOM 6712 N N . PHE C 1 153 ? 341.385 62.306 133.915 1.00 71.04 153 PHE C N 1
ATOM 6713 C CA . PHE C 1 153 ? 342.018 61.528 134.973 1.00 69.46 153 PHE C CA 1
ATOM 6714 C C . PHE C 1 153 ? 341.373 61.747 136.336 1.00 67.81 153 PHE C C 1
ATOM 6715 O O . PHE C 1 153 ? 341.308 60.828 137.153 1.00 67.03 153 PHE C O 1
ATOM 6723 N N . ILE C 1 154 ? 340.906 62.966 136.586 1.00 66.92 154 ILE C N 1
ATOM 6724 C CA . ILE C 1 154 ? 340.464 63.345 137.926 1.00 65.15 154 ILE C CA 1
ATOM 6725 C C . ILE C 1 154 ? 339.219 62.577 138.382 1.00 65.48 154 ILE C C 1
ATOM 6726 O O . ILE C 1 154 ? 338.212 62.524 137.675 1.00 66.86 154 ILE C O 1
ATOM 6731 N N . GLN C 1 155 ? 339.315 61.981 139.569 1.00 80.48 155 GLN C N 1
ATOM 6732 C CA . GLN C 1 155 ? 338.200 61.277 140.195 1.00 80.66 155 GLN C CA 1
ATOM 6733 C C . GLN C 1 155 ? 338.014 61.788 141.608 1.00 78.47 155 GLN C C 1
ATOM 6734 O O . GLN C 1 155 ? 338.995 62.002 142.321 1.00 78.15 155 GLN C O 1
ATOM 6740 N N . ALA C 1 156 ? 336.765 61.982 142.018 1.00 58.62 156 ALA C N 1
ATOM 6741 C CA . ALA C 1 156 ? 336.477 62.334 143.402 1.00 56.44 156 ALA C CA 1
ATOM 6742 C C . ALA C 1 156 ? 337.094 61.289 144.327 1.00 55.41 156 ALA C C 1
ATOM 6743 O O . ALA C 1 156 ? 336.910 60.092 144.132 1.00 56.30 156 ALA C O 1
ATOM 6745 N N . GLY C 1 157 ? 337.853 61.733 145.317 1.00 55.81 157 GLY C N 1
ATOM 6746 C CA . GLY C 1 157 ? 338.545 60.812 146.193 1.00 54.85 157 GLY C CA 1
ATOM 6747 C C . GLY C 1 157 ? 340.039 60.999 146.060 1.00 54.24 157 GLY C C 1
ATOM 6748 O O . GLY C 1 157 ? 340.778 60.766 147.012 1.00 52.79 157 GLY C O 1
ATOM 6749 N N . MET C 1 158 ? 340.486 61.439 144.884 1.00 58.70 158 MET C N 1
ATOM 6750 C CA . MET C 1 158 ? 341.900 61.756 144.674 1.00 58.88 158 MET C CA 1
ATOM 6751 C C . MET C 1 158 ? 342.318 63.001 145.455 1.00 56.65 158 MET C C 1
ATOM 6752 O O . MET C 1 158 ? 341.475 63.822 145.826 1.00 55.94 158 MET C O 1
ATOM 6757 N N . SER C 1 159 ? 343.612 63.120 145.735 1.00 59.23 159 SER C N 1
ATOM 6758 C CA . SER C 1 159 ? 344.145 64.333 146.352 1.00 57.58 159 SER C CA 1
ATOM 6759 C C . SER C 1 159 ? 344.540 65.354 145.288 1.00 57.65 159 SER C C 1
ATOM 6760 O O . SER C 1 159 ? 344.727 65.004 144.114 1.00 58.92 159 SER C O 1
ATOM 6763 N N . GLU C 1 160 ? 344.635 66.618 145.691 1.00 49.84 160 GLU C N 1
ATOM 6764 C CA . GLU C 1 160 ? 345.117 67.651 144.788 1.00 50.31 160 GLU C CA 1
ATOM 6765 C C . GLU C 1 160 ? 346.536 67.324 144.328 1.00 50.70 160 GLU C C 1
ATOM 6766 O O . GLU C 1 160 ? 346.882 67.493 143.153 1.00 51.39 160 GLU C O 1
ATOM 6772 N N . ARG C 1 161 ? 347.339 66.811 145.253 1.00 60.74 161 ARG C N 1
ATOM 6773 C CA . ARG C 1 161 ? 348.716 66.460 144.943 1.00 61.62 161 ARG C CA 1
ATOM 6774 C C . ARG C 1 161 ? 348.844 65.329 143.921 1.00 63.37 161 ARG C C 1
ATOM 6775 O O . ARG C 1 161 ? 349.710 65.390 143.041 1.00 64.17 161 ARG C O 1
ATOM 6783 N N . GLU C 1 162 ? 347.993 64.309 144.025 1.00 63.27 162 GLU C N 1
ATOM 6784 C CA . GLU C 1 162 ? 348.036 63.201 143.067 1.00 65.02 162 GLU C CA 1
ATOM 6785 C C . GLU C 1 162 ? 347.752 63.710 141.671 1.00 66.22 162 GLU C C 1
ATOM 6786 O O . GLU C 1 162 ? 348.380 63.286 140.701 1.00 67.18 162 GLU C O 1
ATOM 6792 N N . ILE C 1 163 ? 346.777 64.609 141.584 1.00 55.32 163 ILE C N 1
ATOM 6793 C CA . ILE C 1 163 ? 346.382 65.202 140.319 1.00 56.76 163 ILE C CA 1
ATOM 6794 C C . ILE C 1 163 ? 347.564 65.960 139.723 1.00 57.12 163 ILE C C 1
ATOM 6795 O O . ILE C 1 163 ? 347.849 65.848 138.526 1.00 58.97 163 ILE C O 1
ATOM 6800 N N . ALA C 1 164 ? 348.268 66.706 140.566 1.00 59.38 164 ALA C N 1
ATOM 6801 C CA . ALA C 1 164 ? 349.454 67.422 140.118 1.00 59.11 164 ALA C CA 1
ATOM 6802 C C . ALA C 1 164 ? 350.551 66.466 139.634 1.00 59.44 164 ALA C C 1
ATOM 6803 O O . ALA C 1 164 ? 351.194 66.712 138.612 1.00 60.61 164 ALA C O 1
ATOM 6805 N N . ALA C 1 165 ? 350.774 65.389 140.383 1.00 52.29 165 ALA C N 1
ATOM 6806 C CA . ALA C 1 165 ? 351.826 64.433 140.051 1.00 52.98 165 ALA C CA 1
ATOM 6807 C C . ALA C 1 165 ? 351.550 63.813 138.709 1.00 55.12 165 ALA C C 1
ATOM 6808 O O . ALA C 1 165 ? 352.449 63.686 137.876 1.00 56.35 165 ALA C O 1
ATOM 6810 N N . GLU C 1 166 ? 350.293 63.442 138.505 1.00 56.79 166 GLU C N 1
ATOM 6811 C CA . GLU C 1 166 ? 349.867 62.843 137.254 1.00 58.87 166 GLU C CA 1
ATOM 6812 C C . GLU C 1 166 ? 350.034 63.842 136.123 1.00 59.71 166 GLU C C 1
ATOM 6813 O O . GLU C 1 166 ? 350.548 63.506 135.051 1.00 61.57 166 GLU C O 1
ATOM 6819 N N . LEU C 1 167 ? 349.643 65.087 136.381 1.00 52.52 167 LEU C N 1
ATOM 6820 C CA . LEU C 1 167 ? 349.711 66.132 135.362 1.00 53.33 167 LEU C CA 1
ATOM 6821 C C . LEU C 1 167 ? 351.144 66.412 134.944 1.00 53.83 167 LEU C C 1
ATOM 6822 O O . LEU C 1 167 ? 351.444 66.521 133.752 1.00 55.64 167 LEU C O 1
ATOM 6827 N N . GLU C 1 168 ? 352.030 66.498 135.929 1.00 58.40 168 GLU C N 1
ATOM 6828 C CA . GLU C 1 168 ? 353.431 66.745 135.656 1.00 58.58 168 GLU C CA 1
ATOM 6829 C C . GLU C 1 168 ? 354.038 65.555 134.922 1.00 60.15 168 GLU C C 1
ATOM 6830 O O . GLU C 1 168 ? 354.788 65.729 133.954 1.00 61.18 168 GLU C O 1
ATOM 6836 N N . TRP C 1 169 ? 353.691 64.350 135.371 1.00 62.94 169 TRP C N 1
ATOM 6837 C CA . TRP C 1 169 ? 354.186 63.138 134.734 1.00 64.49 169 TRP C CA 1
ATOM 6838 C C . TRP C 1 169 ? 353.818 63.149 133.259 1.00 66.80 169 TRP C C 1
ATOM 6839 O O . TRP C 1 169 ? 354.656 62.871 132.400 1.00 68.28 169 TRP C O 1
ATOM 6850 N N . PHE C 1 170 ? 352.571 63.498 132.969 1.00 62.97 170 PHE C N 1
ATOM 6851 C CA . PHE C 1 170 ? 352.109 63.545 131.589 1.00 65.19 170 PHE C CA 1
ATOM 6852 C C . PHE C 1 170 ? 352.869 64.590 130.782 1.00 65.54 170 PHE C C 1
ATOM 6853 O O . PHE C 1 170 ? 353.238 64.342 129.638 1.00 67.61 170 PHE C O 1
ATOM 6861 N N . MET C 1 171 ? 353.085 65.764 131.371 1.00 68.67 171 MET C N 1
ATOM 6862 C CA . MET C 1 171 ? 353.825 66.830 130.697 1.00 68.97 171 MET C CA 1
ATOM 6863 C C . MET C 1 171 ? 355.237 66.385 130.370 1.00 69.53 171 MET C C 1
ATOM 6864 O O . MET C 1 171 ? 355.755 66.645 129.280 1.00 71.03 171 MET C O 1
ATOM 6869 N N . ARG C 1 172 ? 355.840 65.702 131.338 1.00 58.77 172 ARG C N 1
ATOM 6870 C CA . ARG C 1 172 ? 357.178 65.150 131.209 1.00 59.03 172 ARG C CA 1
ATOM 6871 C C . ARG C 1 172 ? 357.195 64.199 130.005 1.00 61.46 172 ARG C C 1
ATOM 6872 O O . ARG C 1 172 ? 358.006 64.356 129.093 1.00 62.55 172 ARG C O 1
ATOM 6880 N N . GLN C 1 173 ? 356.276 63.235 129.997 1.00 73.43 173 GLN C N 1
ATOM 6881 C CA . GLN C 1 173 ? 356.109 62.317 128.868 1.00 75.92 173 GLN C CA 1
ATOM 6882 C C . GLN C 1 173 ? 355.920 63.027 127.533 1.00 77.70 173 GLN C C 1
ATOM 6883 O O . GLN C 1 173 ? 356.261 62.481 126.488 1.00 79.90 173 GLN C O 1
ATOM 6889 N N . GLN C 1 174 ? 355.384 64.240 127.561 1.00 70.92 174 GLN C N 1
ATOM 6890 C CA . GLN C 1 174 ? 355.160 64.986 126.324 1.00 73.11 174 GLN C CA 1
ATOM 6891 C C . GLN C 1 174 ? 356.388 65.791 125.880 1.00 73.18 174 GLN C C 1
ATOM 6892 O O . GLN C 1 174 ? 356.337 66.493 124.874 1.00 74.60 174 GLN C O 1
ATOM 6898 N N . GLY C 1 175 ? 357.494 65.657 126.610 1.00 60.48 175 GLY C N 1
ATOM 6899 C CA . GLY C 1 175 ? 358.749 66.288 126.239 1.00 60.47 175 GLY C CA 1
ATOM 6900 C C . GLY C 1 175 ? 359.179 67.455 127.112 1.00 58.23 175 GLY C C 1
ATOM 6901 O O . GLY C 1 175 ? 360.238 68.048 126.900 1.00 58.20 175 GLY C O 1
ATOM 6902 N N . ALA C 1 176 ? 358.397 67.759 128.137 1.00 68.01 176 ALA C N 1
ATOM 6903 C CA . ALA C 1 176 ? 358.737 68.867 129.019 1.00 66.10 176 ALA C CA 1
ATOM 6904 C C . ALA C 1 176 ? 359.973 68.532 129.845 1.00 64.87 176 ALA C C 1
ATOM 6905 O O . ALA C 1 176 ? 360.212 67.371 130.178 1.00 64.72 176 ALA C O 1
ATOM 6907 N N . GLU C 1 177 ? 360.784 69.545 130.123 1.00 66.72 177 GLU C N 1
ATOM 6908 C CA . GLU C 1 177 ? 361.946 69.380 130.983 1.00 66.05 177 GLU C CA 1
ATOM 6909 C C . GLU C 1 177 ? 361.506 69.231 132.438 1.00 63.78 177 GLU C C 1
ATOM 6910 O O . GLU C 1 177 ? 362.170 68.567 133.235 1.00 62.65 177 GLU C O 1
ATOM 6916 N N . LYS C 1 178 ? 360.426 69.937 132.772 1.00 53.83 178 LYS C N 1
ATOM 6917 C CA . LYS C 1 178 ? 359.776 69.905 134.080 1.00 51.85 178 LYS C CA 1
ATOM 6918 C C . LYS C 1 178 ? 358.620 70.891 134.056 1.00 51.25 178 LYS C C 1
ATOM 6919 O O . LYS C 1 178 ? 358.376 71.537 133.028 1.00 52.32 178 LYS C O 1
ATOM 6925 N N . ALA C 1 179 ? 357.885 70.990 135.160 1.00 47.30 179 ALA C N 1
ATOM 6926 C CA . ALA C 1 179 ? 356.871 72.031 135.274 1.00 46.81 179 ALA C CA 1
ATOM 6927 C C . ALA C 1 179 ? 357.606 73.361 135.393 1.00 46.69 179 ALA C C 1
ATOM 6928 O O . ALA C 1 179 ? 358.706 73.416 135.946 1.00 46.62 179 ALA C O 1
ATOM 6930 N N . SER C 1 180 ? 357.043 74.420 134.822 1.00 54.40 180 SER C N 1
ATOM 6931 C CA . SER C 1 180 ? 357.680 75.730 134.881 1.00 53.91 180 SER C CA 1
ATOM 6932 C C . SER C 1 180 ? 357.563 76.377 136.272 1.00 52.00 180 SER C C 1
ATOM 6933 O O . SER C 1 180 ? 358.292 77.312 136.587 1.00 52.46 180 SER C O 1
ATOM 6936 N N . PHE C 1 181 ? 356.648 75.879 137.100 1.00 36.22 181 PHE C N 1
ATOM 6937 C CA . PHE C 1 181 ? 356.523 76.350 138.479 1.00 34.39 181 PHE C CA 1
ATOM 6938 C C . PHE C 1 181 ? 355.725 75.327 139.253 1.00 33.52 181 PHE C C 1
ATOM 6939 O O . PHE C 1 181 ? 355.075 74.484 138.639 1.00 34.43 181 PHE C O 1
ATOM 6947 N N . ASP C 1 182 ? 355.745 75.415 140.583 1.00 49.07 182 ASP C N 1
ATOM 6948 C CA . ASP C 1 182 ? 355.035 74.455 141.425 1.00 48.29 182 ASP C CA 1
ATOM 6949 C C . ASP C 1 182 ? 353.550 74.478 141.130 1.00 48.69 182 ASP C C 1
ATOM 6950 O O . ASP C 1 182 ? 352.893 75.505 141.301 1.00 48.50 182 ASP C O 1
ATOM 6955 N N . THR C 1 183 ? 353.026 73.330 140.715 1.00 42.44 183 THR C N 1
ATOM 6956 C CA . THR C 1 183 ? 351.646 73.203 140.254 1.00 42.94 183 THR C CA 1
ATOM 6957 C C . THR C 1 183 ? 350.599 73.562 141.306 1.00 41.69 183 THR C C 1
ATOM 6958 O O . THR C 1 183 ? 350.683 73.147 142.470 1.00 40.61 183 THR C O 1
ATOM 6962 N N . ILE C 1 184 ? 349.619 74.353 140.887 1.00 37.75 184 ILE C N 1
ATOM 6963 C CA . ILE C 1 184 ? 348.476 74.704 141.719 1.00 36.72 184 ILE C CA 1
ATOM 6964 C C . ILE C 1 184 ? 347.258 73.853 141.374 1.00 37.59 184 ILE C C 1
ATOM 6965 O O . ILE C 1 184 ? 346.824 73.802 140.220 1.00 39.03 184 ILE C O 1
ATOM 6970 N N . VAL C 1 185 ? 346.738 73.143 142.363 1.00 42.59 185 VAL C N 1
ATOM 6971 C CA . VAL C 1 185 ? 345.463 72.454 142.214 1.00 43.45 185 VAL C CA 1
ATOM 6972 C C . VAL C 1 185 ? 344.623 72.831 143.431 1.00 41.90 185 VAL C C 1
ATOM 6973 O O . VAL C 1 185 ? 344.874 72.364 144.531 1.00 40.25 185 VAL C O 1
ATOM 6977 N N . ALA C 1 186 ? 343.645 73.703 143.226 1.00 44.09 186 ALA C N 1
ATOM 6978 C CA . ALA C 1 186 ? 342.880 74.263 144.327 1.00 42.90 186 ALA C CA 1
ATOM 6979 C C . ALA C 1 186 ? 341.416 73.900 144.185 1.00 43.58 186 ALA C C 1
ATOM 6980 O O . ALA C 1 186 ? 340.705 74.473 143.363 1.00 44.58 186 ALA C O 1
ATOM 6982 N N . SER C 1 187 ? 340.974 72.948 145.000 1.00 44.44 187 SER C N 1
ATOM 6983 C CA . SER C 1 187 ? 339.616 72.428 144.915 1.00 44.86 187 SER C CA 1
ATOM 6984 C C . SER C 1 187 ? 338.740 72.984 146.028 1.00 43.73 187 SER C C 1
ATOM 6985 O O . SER C 1 187 ? 339.217 73.236 147.141 1.00 42.55 187 SER C O 1
ATOM 6988 N N . GLY C 1 188 ? 337.460 73.174 145.721 1.00 33.27 188 GLY C N 1
ATOM 6989 C CA . GLY C 1 188 ? 336.499 73.655 146.693 1.00 32.16 188 GLY C CA 1
ATOM 6990 C C . GLY C 1 188 ? 336.931 74.974 147.301 1.00 30.93 188 GLY C C 1
ATOM 6991 O O . GLY C 1 188 ? 337.331 75.902 146.579 1.00 31.33 188 GLY C O 1
ATOM 6992 N N . TRP C 1 189 ? 336.914 75.029 148.638 1.00 33.06 189 TRP C N 1
ATOM 6993 C CA . TRP C 1 189 ? 337.241 76.243 149.373 1.00 31.79 189 TRP C CA 1
ATOM 6994 C C . TRP C 1 189 ? 338.650 76.713 149.062 1.00 31.60 189 TRP C C 1
ATOM 6995 O O . TRP C 1 189 ? 338.961 77.896 149.190 1.00 31.13 189 TRP C O 1
ATOM 7006 N N . ARG C 1 190 ? 339.514 75.792 148.662 1.00 37.03 190 ARG C N 1
ATOM 7007 C CA . ARG C 1 190 ? 340.878 76.180 148.333 1.00 37.11 190 ARG C CA 1
ATOM 7008 C C . ARG C 1 190 ? 340.916 77.016 147.048 1.00 38.23 190 ARG C C 1
ATOM 7009 O O . ARG C 1 190 ? 341.915 77.700 146.771 1.00 38.16 190 ARG C O 1
ATOM 7017 N N . GLY C 1 191 ? 339.834 76.967 146.270 1.00 39.06 191 GLY C N 1
ATOM 7018 C CA . GLY C 1 191 ? 339.732 77.789 145.078 1.00 40.49 191 GLY C CA 1
ATOM 7019 C C . GLY C 1 191 ? 339.782 79.280 145.365 1.00 40.19 191 GLY C C 1
ATOM 7020 O O . GLY C 1 191 ? 339.998 80.099 144.460 1.00 41.01 191 GLY C O 1
ATOM 7021 N N . ALA C 1 192 ? 339.606 79.634 146.637 1.00 40.30 192 ALA C N 1
ATOM 7022 C CA . ALA C 1 192 ? 339.652 81.025 147.055 1.00 40.13 192 ALA C CA 1
ATOM 7023 C C . ALA C 1 192 ? 341.091 81.457 147.249 1.00 39.77 192 ALA C C 1
ATOM 7024 O O . ALA C 1 192 ? 341.351 82.614 147.583 1.00 39.70 192 ALA C O 1
ATOM 7026 N N . LEU C 1 193 ? 342.026 80.531 147.039 1.00 36.14 193 LEU C N 1
ATOM 7027 C CA . LEU C 1 193 ? 343.447 80.833 147.184 1.00 35.43 193 LEU C CA 1
ATOM 7028 C C . LEU C 1 193 ? 344.130 80.931 145.836 1.00 36.88 193 LEU C C 1
ATOM 7029 O O . LEU C 1 193 ? 344.461 79.903 145.229 1.00 37.92 193 LEU C O 1
ATOM 7034 N N . PRO C 1 194 ? 344.421 82.162 145.381 1.00 41.73 194 PRO C N 1
ATOM 7035 C CA . PRO C 1 194 ? 345.028 82.355 144.056 1.00 43.18 194 PRO C CA 1
ATOM 7036 C C . PRO C 1 194 ? 346.331 81.598 143.924 1.00 43.33 194 PRO C C 1
ATOM 7037 O O . PRO C 1 194 ? 346.795 81.302 142.829 1.00 44.99 194 PRO C O 1
ATOM 7041 N N A HIS C 1 195 ? 346.938 81.290 145.061 0.56 44.97 195 HIS C N 1
ATOM 7042 N N B HIS C 1 195 ? 346.876 81.241 145.077 0.44 45.34 195 HIS C N 1
ATOM 7043 C CA A HIS C 1 195 ? 348.226 80.622 145.056 0.56 44.67 195 HIS C CA 1
ATOM 7044 C CA B HIS C 1 195 ? 348.210 80.690 145.219 0.44 45.13 195 HIS C CA 1
ATOM 7045 C C A HIS C 1 195 ? 348.164 79.298 145.801 0.56 43.79 195 HIS C C 1
ATOM 7046 C C B HIS C 1 195 ? 348.189 79.253 145.719 0.44 44.18 195 HIS C C 1
ATOM 7047 O O A HIS C 1 195 ? 349.144 78.875 146.403 0.56 43.06 195 HIS C O 1
ATOM 7048 O O B HIS C 1 195 ? 349.229 78.708 146.077 0.44 43.67 195 HIS C O 1
ATOM 7061 N N . GLY C 1 196 ? 347.009 78.645 145.766 1.00 35.71 196 GLY C N 1
ATOM 7062 C CA . GLY C 1 196 ? 346.858 77.368 146.441 1.00 34.73 196 GLY C CA 1
ATOM 7063 C C . GLY C 1 196 ? 347.581 76.189 145.800 1.00 35.24 196 GLY C C 1
ATOM 7064 O O . GLY C 1 196 ? 346.960 75.417 145.074 1.00 36.06 196 GLY C O 1
ATOM 7065 N N . LYS C 1 197 ? 348.866 76.013 146.116 1.00 38.04 197 LYS C N 1
ATOM 7066 C CA . LYS C 1 197 ? 349.608 74.854 145.630 1.00 39.21 197 LYS C CA 1
ATOM 7067 C C . LYS C 1 197 ? 348.895 73.568 146.015 1.00 38.92 197 LYS C C 1
ATOM 7068 O O . LYS C 1 197 ? 348.240 73.505 147.051 1.00 37.83 197 LYS C O 1
ATOM 7074 N N . ALA C 1 198 ? 348.990 72.564 145.147 1.00 49.89 198 ALA C N 1
ATOM 7075 C CA . ALA C 1 198 ? 348.300 71.298 145.346 1.00 50.09 198 ALA C CA 1
ATOM 7076 C C . ALA C 1 198 ? 348.592 70.736 146.735 1.00 48.75 198 ALA C C 1
ATOM 7077 O O . ALA C 1 198 ? 349.750 70.620 147.126 1.00 48.35 198 ALA C O 1
ATOM 7079 N N . SER C 1 199 ? 347.540 70.414 147.485 1.00 43.32 199 SER C N 1
ATOM 7080 C CA . SER C 1 199 ? 347.699 69.929 148.859 1.00 42.14 199 SER C CA 1
ATOM 7081 C C . SER C 1 199 ? 347.159 68.512 148.997 1.00 42.76 199 SER C C 1
ATOM 7082 O O . SER C 1 199 ? 346.805 67.879 148.006 1.00 44.30 199 SER C O 1
ATOM 7085 N N . ASP C 1 200 ? 347.087 68.014 150.222 1.00 51.85 200 ASP C N 1
ATOM 7086 C CA . ASP C 1 200 ? 346.603 66.662 150.446 1.00 52.46 200 ASP C CA 1
ATOM 7087 C C . ASP C 1 200 ? 345.092 66.643 150.548 1.00 52.90 200 ASP C C 1
ATOM 7088 O O . ASP C 1 200 ? 344.501 65.585 150.748 1.00 53.67 200 ASP C O 1
ATOM 7093 N N . LYS C 1 201 ? 344.465 67.808 150.393 1.00 39.07 201 LYS C N 1
ATOM 7094 C CA . LYS C 1 201 ? 343.010 67.884 150.413 1.00 39.63 201 LYS C CA 1
ATOM 7095 C C . LYS C 1 201 ? 342.400 66.945 149.376 1.00 41.52 201 LYS C C 1
ATOM 7096 O O . LYS C 1 201 ? 342.884 66.834 148.241 1.00 42.84 201 LYS C O 1
ATOM 7102 N N . ILE C 1 202 ? 341.370 66.223 149.795 1.00 49.07 202 ILE C N 1
ATOM 7103 C CA . ILE C 1 202 ? 340.658 65.336 148.898 1.00 50.70 202 ILE C CA 1
ATOM 7104 C C . ILE C 1 202 ? 339.697 66.124 148.023 1.00 51.18 202 ILE C C 1
ATOM 7105 O O . ILE C 1 202 ? 338.946 66.972 148.499 1.00 50.44 202 ILE C O 1
ATOM 7110 N N . VAL C 1 203 ? 339.709 65.819 146.737 1.00 50.65 203 VAL C N 1
ATOM 7111 C CA . VAL C 1 203 ? 338.812 66.450 145.791 1.00 51.75 203 VAL C CA 1
ATOM 7112 C C . VAL C 1 203 ? 337.425 65.801 145.886 1.00 53.00 203 VAL C C 1
ATOM 7113 O O . VAL C 1 203 ? 337.310 64.572 145.933 1.00 53.58 203 VAL C O 1
ATOM 7117 N N . ALA C 1 204 ? 336.377 66.621 145.960 1.00 54.99 204 ALA C N 1
ATOM 7118 C CA . ALA C 1 204 ? 335.024 66.109 146.166 1.00 55.65 204 ALA C CA 1
ATOM 7119 C C . ALA C 1 204 ? 334.121 66.454 144.994 1.00 57.63 204 ALA C C 1
ATOM 7120 O O . ALA C 1 204 ? 334.324 67.467 144.327 1.00 57.51 204 ALA C O 1
ATOM 7122 N N . ALA C 1 205 ? 333.111 65.617 144.759 1.00 59.56 205 ALA C N 1
ATOM 7123 C CA . ALA C 1 205 ? 332.165 65.836 143.667 1.00 60.95 205 ALA C CA 1
ATOM 7124 C C . ALA C 1 205 ? 331.435 67.165 143.812 1.00 59.73 205 ALA C C 1
ATOM 7125 O O . ALA C 1 205 ? 331.086 67.574 144.919 1.00 57.91 205 ALA C O 1
ATOM 7127 N N . GLY C 1 206 ? 331.239 67.850 142.691 1.00 51.93 206 GLY C N 1
ATOM 7128 C CA . GLY C 1 206 ? 330.529 69.115 142.682 1.00 51.70 206 GLY C CA 1
ATOM 7129 C C . GLY C 1 206 ? 331.411 70.314 142.967 1.00 50.23 206 GLY C C 1
ATOM 7130 O O . GLY C 1 206 ? 330.973 71.461 142.825 1.00 50.21 206 GLY C O 1
ATOM 7131 N N . GLU C 1 207 ? 332.665 70.050 143.327 1.00 54.49 207 GLU C N 1
ATOM 7132 C CA . GLU C 1 207 ? 333.629 71.110 143.591 1.00 53.07 207 GLU C CA 1
ATOM 7133 C C . GLU C 1 207 ? 334.198 71.686 142.308 1.00 54.03 207 GLU C C 1
ATOM 7134 O O . GLU C 1 207 ? 334.372 70.975 141.321 1.00 55.42 207 GLU C O 1
ATOM 7140 N N . PHE C 1 208 ? 334.488 72.981 142.330 1.00 43.83 208 PHE C N 1
ATOM 7141 C CA . PHE C 1 208 ? 335.365 73.548 141.327 1.00 44.30 208 PHE C CA 1
ATOM 7142 C C . PHE C 1 208 ? 336.783 73.169 141.697 1.00 43.23 208 PHE C C 1
ATOM 7143 O O . PHE C 1 208 ? 337.138 73.165 142.874 1.00 41.32 208 PHE C O 1
ATOM 7151 N N . VAL C 1 209 ? 337.587 72.811 140.704 1.00 50.77 209 VAL C N 1
ATOM 7152 C CA . VAL C 1 209 ? 339.005 72.602 140.954 1.00 50.40 209 VAL C CA 1
ATOM 7153 C C . VAL C 1 209 ? 339.811 73.420 139.954 1.00 51.13 209 VAL C C 1
ATOM 7154 O O . VAL C 1 209 ? 339.671 73.277 138.740 1.00 52.71 209 VAL C O 1
ATOM 7158 N N . THR C 1 210 ? 340.639 74.304 140.488 1.00 43.99 210 THR C N 1
ATOM 7159 C CA . THR C 1 210 ? 341.447 75.188 139.673 1.00 44.83 210 THR C CA 1
ATOM 7160 C C . THR C 1 210 ? 342.846 74.629 139.515 1.00 44.55 210 THR C C 1
ATOM 7161 O O . THR C 1 210 ? 343.553 74.414 140.515 1.00 42.68 210 THR C O 1
ATOM 7165 N N . LEU C 1 211 ? 343.247 74.409 138.263 1.00 42.61 211 LEU C N 1
ATOM 7166 C CA . LEU C 1 211 ? 344.596 73.941 137.974 1.00 42.88 211 LEU C CA 1
ATOM 7167 C C . LEU C 1 211 ? 345.391 75.034 137.308 1.00 43.21 211 LEU C C 1
ATOM 7168 O O . LEU C 1 211 ? 345.052 75.461 136.214 1.00 44.80 211 LEU C O 1
ATOM 7173 N N . ASP C 1 212 ? 346.396 75.542 138.013 1.00 41.37 212 ASP C N 1
ATOM 7174 C CA . ASP C 1 212 ? 347.339 76.482 137.431 1.00 41.87 212 ASP C CA 1
ATOM 7175 C C . ASP C 1 212 ? 348.694 75.783 137.357 1.00 41.83 212 ASP C C 1
ATOM 7176 O O . ASP C 1 212 ? 349.231 75.339 138.377 1.00 40.10 212 ASP C O 1
ATOM 7181 N N . PHE C 1 213 ? 349.233 75.680 136.145 1.00 46.72 213 PHE C N 1
ATOM 7182 C CA . PHE C 1 213 ? 350.396 74.849 135.900 1.00 47.09 213 PHE C CA 1
ATOM 7183 C C . PHE C 1 213 ? 351.032 75.266 134.587 1.00 48.69 213 PHE C C 1
ATOM 7184 O O . PHE C 1 213 ? 350.477 76.095 133.861 1.00 49.46 213 PHE C O 1
ATOM 7192 N N . GLY C 1 214 ? 352.191 74.693 134.278 1.00 48.64 214 GLY C N 1
ATOM 7193 C CA . GLY C 1 214 ? 352.881 75.038 133.051 1.00 50.42 214 GLY C CA 1
ATOM 7194 C C . GLY C 1 214 ? 354.071 74.147 132.768 1.00 50.91 214 GLY C C 1
ATOM 7195 O O . GLY C 1 214 ? 354.554 73.428 133.644 1.00 50.04 214 GLY C O 1
ATOM 7196 N N . ALA C 1 215 ? 354.573 74.221 131.541 1.00 47.06 215 ALA C N 1
ATOM 7197 C CA . ALA C 1 215 ? 355.667 73.362 131.128 1.00 47.82 215 ALA C CA 1
ATOM 7198 C C . ALA C 1 215 ? 356.887 74.189 130.817 1.00 48.07 215 ALA C C 1
ATOM 7199 O O . ALA C 1 215 ? 356.778 75.308 130.315 1.00 48.66 215 ALA C O 1
ATOM 7201 N N . LEU C 1 216 ? 358.046 73.640 131.163 1.00 50.68 216 LEU C N 1
ATOM 7202 C CA . LEU C 1 216 ? 359.324 74.167 130.714 1.00 51.29 216 LEU C CA 1
ATOM 7203 C C . LEU C 1 216 ? 359.789 73.309 129.542 1.00 53.32 216 LEU C C 1
ATOM 7204 O O . LEU C 1 216 ? 360.066 72.114 129.695 1.00 53.40 216 LEU C O 1
ATOM 7209 N N . TYR C 1 217 ? 359.873 73.916 128.367 1.00 59.36 217 TYR C N 1
ATOM 7210 C CA . TYR C 1 217 ? 360.250 73.173 127.185 1.00 61.62 217 TYR C CA 1
ATOM 7211 C C . TYR C 1 217 ? 361.415 73.889 126.555 1.00 62.90 217 TYR C C 1
ATOM 7212 O O . TYR C 1 217 ? 361.260 75.010 126.060 1.00 63.55 217 TYR C O 1
ATOM 7221 N N . GLN C 1 218 ? 362.576 73.236 126.579 1.00 68.75 218 GLN C N 1
ATOM 7222 C CA . GLN C 1 218 ? 363.786 73.806 126.011 1.00 69.84 218 GLN C CA 1
ATOM 7223 C C . GLN C 1 218 ? 364.050 75.226 126.513 1.00 68.68 218 GLN C C 1
ATOM 7224 O O . GLN C 1 218 ? 364.350 76.129 125.729 1.00 69.76 218 GLN C O 1
ATOM 7230 N N . GLY C 1 219 ? 363.897 75.424 127.818 1.00 64.23 219 GLY C N 1
ATOM 7231 C CA . GLY C 1 219 ? 364.224 76.697 128.433 1.00 63.28 219 GLY C CA 1
ATOM 7232 C C . GLY C 1 219 ? 363.152 77.763 128.325 1.00 63.18 219 GLY C C 1
ATOM 7233 O O . GLY C 1 219 ? 363.394 78.929 128.626 1.00 63.19 219 GLY C O 1
ATOM 7234 N N . TYR C 1 220 ? 361.975 77.388 127.844 1.00 50.03 220 TYR C N 1
ATOM 7235 C CA . TYR C 1 220 ? 360.890 78.355 127.743 1.00 50.08 220 TYR C CA 1
ATOM 7236 C C . TYR C 1 220 ? 359.633 77.842 128.433 1.00 48.89 220 TYR C C 1
ATOM 7237 O O . TYR C 1 220 ? 359.424 76.638 128.555 1.00 48.75 220 TYR C O 1
ATOM 7246 N N . CYS C 1 221 ? 358.803 78.768 128.893 1.00 50.70 221 CYS C N 1
ATOM 7247 C CA . CYS C 1 221 ? 357.748 78.411 129.821 1.00 49.21 221 CYS C CA 1
ATOM 7248 C C . CYS C 1 221 ? 356.357 78.594 129.262 1.00 50.13 221 CYS C C 1
ATOM 7249 O O . CYS C 1 221 ? 356.105 79.477 128.447 1.00 51.49 221 CYS C O 1
ATOM 7252 N N . SER C 1 222 ? 355.450 77.742 129.708 1.00 50.76 222 SER C N 1
ATOM 7253 C CA . SER C 1 222 ? 354.045 77.985 129.479 1.00 51.15 222 SER C CA 1
ATOM 7254 C C . SER C 1 222 ? 353.423 78.125 130.856 1.00 48.98 222 SER C C 1
ATOM 7255 O O . SER C 1 222 ? 354.068 77.838 131.870 1.00 47.23 222 SER C O 1
ATOM 7258 N N . ASP C 1 223 ? 352.189 78.613 130.878 1.00 49.62 223 ASP C N 1
ATOM 7259 C CA . ASP C 1 223 ? 351.481 78.959 132.104 1.00 47.73 223 ASP C CA 1
ATOM 7260 C C . ASP C 1 223 ? 349.993 78.905 131.799 1.00 48.52 223 ASP C C 1
ATOM 7261 O O . ASP C 1 223 ? 349.496 79.739 131.039 1.00 50.11 223 ASP C O 1
ATOM 7266 N N . MET C 1 224 ? 349.285 77.925 132.352 1.00 55.49 224 MET C N 1
ATOM 7267 C CA . MET C 1 224 ? 347.858 77.790 132.063 1.00 56.71 224 MET C CA 1
ATOM 7268 C C . MET C 1 224 ? 346.982 77.592 133.313 1.00 54.96 224 MET C C 1
ATOM 7269 O O . MET C 1 224 ? 347.385 76.915 134.275 1.00 53.48 224 MET C O 1
ATOM 7274 N N . THR C 1 225 ? 345.790 78.189 133.302 1.00 49.25 225 THR C N 1
ATOM 7275 C CA . THR C 1 225 ? 344.794 77.859 134.312 1.00 48.14 225 THR C CA 1
ATOM 7276 C C . THR C 1 225 ? 343.445 77.487 133.730 1.00 49.51 225 THR C C 1
ATOM 7277 O O . THR C 1 225 ? 342.884 78.218 132.914 1.00 50.81 225 THR C O 1
ATOM 7281 N N . ARG C 1 226 ? 342.918 76.354 134.181 1.00 50.86 226 ARG C N 1
ATOM 7282 C CA . ARG C 1 226 ? 341.537 75.978 133.899 1.00 51.70 226 ARG C CA 1
ATOM 7283 C C . ARG C 1 226 ? 340.857 75.627 135.228 1.00 50.01 226 ARG C C 1
ATOM 7284 O O . ARG C 1 226 ? 341.473 75.032 136.121 1.00 48.44 226 ARG C O 1
ATOM 7292 N N . THR C 1 227 ? 339.609 76.054 135.380 1.00 51.18 227 THR C N 1
ATOM 7293 C CA . THR C 1 227 ? 338.818 75.697 136.551 1.00 49.91 227 THR C CA 1
ATOM 7294 C C . THR C 1 227 ? 337.748 74.712 136.114 1.00 51.03 227 THR C C 1
ATOM 7295 O O . THR C 1 227 ? 336.793 75.085 135.442 1.00 52.35 227 THR C O 1
ATOM 7299 N N . LEU C 1 228 ? 337.914 73.459 136.516 1.00 48.22 228 LEU C N 1
ATOM 7300 C CA . LEU C 1 228 ? 337.048 72.378 136.080 1.00 49.66 228 LEU C CA 1
ATOM 7301 C C . LEU C 1 228 ? 336.033 72.040 137.156 1.00 48.68 228 LEU C C 1
ATOM 7302 O O . LEU C 1 228 ? 336.207 72.406 138.332 1.00 46.72 228 LEU C O 1
ATOM 7307 N N . LEU C 1 229 ? 334.969 71.355 136.746 1.00 53.36 229 LEU C N 1
ATOM 7308 C CA . LEU C 1 229 ? 333.940 70.893 137.666 1.00 52.76 229 LEU C CA 1
ATOM 7309 C C . LEU C 1 229 ? 334.102 69.406 137.945 1.00 52.91 229 LEU C C 1
ATOM 7310 O O . LEU C 1 229 ? 333.938 68.591 137.037 1.00 54.78 229 LEU C O 1
ATOM 7315 N N . VAL C 1 230 ? 334.396 69.044 139.194 1.00 53.16 230 VAL C N 1
ATOM 7316 C CA . VAL C 1 230 ? 334.589 67.636 139.536 1.00 53.40 230 VAL C CA 1
ATOM 7317 C C . VAL C 1 230 ? 333.275 66.882 139.426 1.00 55.51 230 VAL C C 1
ATOM 7318 O O . VAL C 1 230 ? 332.355 67.075 140.231 1.00 54.87 230 VAL C O 1
ATOM 7322 N N . ASN C 1 231 ? 333.207 65.999 138.439 1.00 74.41 231 ASN C N 1
ATOM 7323 C CA . ASN C 1 231 ? 331.982 65.282 138.122 1.00 75.96 231 ASN C CA 1
ATOM 7324 C C . ASN C 1 231 ? 331.633 64.221 139.166 1.00 75.77 231 ASN C C 1
ATOM 7325 O O . ASN C 1 231 ? 332.507 63.696 139.858 1.00 74.13 231 ASN C O 1
ATOM 7330 N N . GLY C 1 232 ? 330.338 63.955 139.292 1.00 73.68 232 GLY C N 1
ATOM 7331 C CA . GLY C 1 232 ? 329.811 62.954 140.200 1.00 73.57 232 GLY C CA 1
ATOM 7332 C C . GLY C 1 232 ? 328.335 62.837 139.881 1.00 75.04 232 GLY C C 1
ATOM 7333 O O . GLY C 1 232 ? 327.840 63.555 139.011 1.00 75.91 232 GLY C O 1
ATOM 7334 N N . GLU C 1 233 ? 327.619 61.965 140.581 1.00 84.22 233 GLU C N 1
ATOM 7335 C CA . GLU C 1 233 ? 326.212 61.746 140.250 1.00 86.17 233 GLU C CA 1
ATOM 7336 C C . GLU C 1 233 ? 325.351 62.969 140.535 1.00 85.00 233 GLU C C 1
ATOM 7337 O O . GLU C 1 233 ? 325.389 63.535 141.628 1.00 82.55 233 GLU C O 1
ATOM 7343 N N . GLY C 1 234 ? 324.598 63.388 139.524 1.00 70.77 234 GLY C N 1
ATOM 7344 C CA . GLY C 1 234 ? 323.719 64.533 139.648 1.00 70.30 234 GLY C CA 1
ATOM 7345 C C . GLY C 1 234 ? 324.442 65.853 139.799 1.00 68.82 234 GLY C C 1
ATOM 7346 O O . GLY C 1 234 ? 323.951 66.751 140.477 1.00 68.09 234 GLY C O 1
ATOM 7347 N N . VAL C 1 235 ? 325.622 65.956 139.193 1.00 67.12 235 VAL C N 1
ATOM 7348 C CA . VAL C 1 235 ? 326.401 67.191 139.187 1.00 65.45 235 VAL C CA 1
ATOM 7349 C C . VAL C 1 235 ? 326.174 67.975 137.893 1.00 67.05 235 VAL C C 1
ATOM 7350 O O . VAL C 1 235 ? 326.329 67.416 136.809 1.00 68.86 235 VAL C O 1
ATOM 7354 N N . SER C 1 236 ? 325.829 69.260 137.995 1.00 62.26 236 SER C N 1
ATOM 7355 C CA . SER C 1 236 ? 325.643 70.102 136.808 1.00 64.18 236 SER C CA 1
ATOM 7356 C C . SER C 1 236 ? 326.211 71.489 137.050 1.00 63.15 236 SER C C 1
ATOM 7357 O O . SER C 1 236 ? 326.197 71.984 138.185 1.00 61.58 236 SER C O 1
ATOM 7360 N N . ALA C 1 237 ? 326.704 72.109 135.982 1.00 64.70 237 ALA C N 1
ATOM 7361 C CA . ALA C 1 237 ? 327.367 73.402 136.073 1.00 63.35 237 ALA C CA 1
ATOM 7362 C C . ALA C 1 237 ? 326.436 74.470 136.626 1.00 62.71 237 ALA C C 1
ATOM 7363 O O . ALA C 1 237 ? 326.776 75.167 137.590 1.00 60.49 237 ALA C O 1
ATOM 7365 N N . GLU C 1 238 ? 325.261 74.587 136.015 1.00 76.19 238 GLU C N 1
ATOM 7366 C CA . GLU C 1 238 ? 324.354 75.692 136.305 1.00 76.31 238 GLU C CA 1
ATOM 7367 C C . GLU C 1 238 ? 323.859 75.665 137.751 1.00 74.03 238 GLU C C 1
ATOM 7368 O O . GLU C 1 238 ? 323.448 76.691 138.287 1.00 72.88 238 GLU C O 1
ATOM 7374 N N . SER C 1 239 ? 323.918 74.500 138.386 1.00 74.61 239 SER C N 1
ATOM 7375 C CA . SER C 1 239 ? 323.466 74.390 139.763 1.00 72.86 239 SER C CA 1
ATOM 7376 C C . SER C 1 239 ? 324.513 74.878 140.756 1.00 70.22 239 SER C C 1
ATOM 7377 O O . SER C 1 239 ? 324.188 75.166 141.907 1.00 68.65 239 SER C O 1
ATOM 7380 N N . HIS C 1 240 ? 325.762 74.985 140.310 1.00 54.68 240 HIS C N 1
ATOM 7381 C CA . HIS C 1 240 ? 326.864 75.341 141.198 1.00 51.98 240 HIS C CA 1
ATOM 7382 C C . HIS C 1 240 ? 326.667 76.736 141.784 1.00 51.18 240 HIS C C 1
ATOM 7383 O O . HIS C 1 240 ? 326.137 77.626 141.114 1.00 52.38 240 HIS C O 1
ATOM 7390 N N . LEU C 1 241 ? 327.085 76.916 143.034 1.00 52.78 241 LEU C N 1
ATOM 7391 C CA . LEU C 1 241 ? 326.940 78.194 143.723 1.00 52.19 241 LEU C CA 1
ATOM 7392 C C . LEU C 1 241 ? 327.691 79.316 143.042 1.00 52.43 241 LEU C C 1
ATOM 7393 O O . LEU C 1 241 ? 327.268 80.471 143.084 1.00 52.93 241 LEU C O 1
ATOM 7398 N N . LEU C 1 242 ? 328.807 78.975 142.411 1.00 48.36 242 LEU C N 1
ATOM 7399 C CA . LEU C 1 242 ? 329.688 79.988 141.866 1.00 48.54 242 LEU C CA 1
ATOM 7400 C C . LEU C 1 242 ? 329.561 80.082 140.347 1.00 50.90 242 LEU C C 1
ATOM 7401 O O . LEU C 1 242 ? 330.423 80.658 139.688 1.00 51.92 242 LEU C O 1
ATOM 7406 N N . PHE C 1 243 ? 328.466 79.549 139.804 1.00 48.75 243 PHE C N 1
ATOM 7407 C CA . PHE C 1 243 ? 328.274 79.512 138.361 1.00 51.07 243 PHE C CA 1
ATOM 7408 C C . PHE C 1 243 ? 328.311 80.910 137.740 1.00 52.00 243 PHE C C 1
ATOM 7409 O O . PHE C 1 243 ? 329.018 81.134 136.750 1.00 53.06 243 PHE C O 1
ATOM 7417 N N . ASN C 1 244 ? 327.559 81.845 138.315 1.00 52.46 244 ASN C N 1
ATOM 7418 C CA . ASN C 1 244 ? 327.596 83.224 137.861 1.00 53.27 244 ASN C CA 1
ATOM 7419 C C . ASN C 1 244 ? 329.008 83.805 137.971 1.00 52.17 244 ASN C C 1
ATOM 7420 O O . ASN C 1 244 ? 329.482 84.456 137.040 1.00 53.42 244 ASN C O 1
ATOM 7425 N N . VAL C 1 245 ? 329.683 83.538 139.092 1.00 42.86 245 VAL C N 1
ATOM 7426 C CA . VAL C 1 245 ? 331.041 84.018 139.318 1.00 41.72 245 VAL C CA 1
ATOM 7427 C C . VAL C 1 245 ? 331.964 83.475 138.227 1.00 42.69 245 VAL C C 1
ATOM 7428 O O . VAL C 1 245 ? 332.799 84.210 137.686 1.00 43.13 245 VAL C O 1
ATOM 7432 N N . TYR C 1 246 ? 331.806 82.195 137.898 1.00 47.36 246 TYR C N 1
ATOM 7433 C CA . TYR C 1 246 ? 332.573 81.602 136.810 1.00 48.51 246 TYR C CA 1
ATOM 7434 C C . TYR C 1 246 ? 332.384 82.403 135.514 1.00 50.75 246 TYR C C 1
ATOM 7435 O O . TYR C 1 246 ? 333.360 82.780 134.856 1.00 51.26 246 TYR C O 1
ATOM 7444 N N . GLN C 1 247 ? 331.129 82.665 135.163 1.00 53.32 247 GLN C N 1
ATOM 7445 C CA . GLN C 1 247 ? 330.802 83.356 133.921 1.00 55.70 247 GLN C CA 1
ATOM 7446 C C . GLN C 1 247 ? 331.342 84.785 133.916 1.00 55.60 247 GLN C C 1
ATOM 7447 O O . GLN C 1 247 ? 331.813 85.280 132.886 1.00 57.15 247 GLN C O 1
ATOM 7453 N N . ILE C 1 248 ? 331.270 85.445 135.069 1.00 54.68 248 ILE C N 1
ATOM 7454 C CA . ILE C 1 248 ? 331.790 86.797 135.192 1.00 54.34 248 ILE C CA 1
ATOM 7455 C C . ILE C 1 248 ? 333.284 86.801 134.890 1.00 53.82 248 ILE C C 1
ATOM 7456 O O . ILE C 1 248 ? 333.781 87.698 134.208 1.00 55.12 248 ILE C O 1
ATOM 7461 N N . VAL C 1 249 ? 333.991 85.782 135.374 1.00 50.75 249 VAL C N 1
ATOM 7462 C CA . VAL C 1 249 ? 335.428 85.672 135.147 1.00 50.25 249 VAL C CA 1
ATOM 7463 C C . VAL C 1 249 ? 335.735 85.359 133.680 1.00 52.58 249 VAL C C 1
ATOM 7464 O O . VAL C 1 249 ? 336.574 86.021 133.062 1.00 53.12 249 VAL C O 1
ATOM 7468 N N . LEU C 1 250 ? 335.047 84.363 133.127 1.00 61.75 250 LEU C N 1
ATOM 7469 C CA . LEU C 1 250 ? 335.246 83.998 131.726 1.00 64.08 250 LEU C CA 1
ATOM 7470 C C . LEU C 1 250 ? 335.033 85.206 130.833 1.00 66.16 250 LEU C C 1
ATOM 7471 O O . LEU C 1 250 ? 335.800 85.440 129.900 1.00 68.75 250 LEU C O 1
ATOM 7476 N N . GLN C 1 251 ? 334.001 85.984 131.134 1.00 56.10 251 GLN C N 1
ATOM 7477 C CA . GLN C 1 251 ? 333.710 87.183 130.356 1.00 58.03 251 GLN C CA 1
ATOM 7478 C C . GLN C 1 251 ? 334.823 88.212 130.496 1.00 57.47 251 GLN C C 1
ATOM 7479 O O . GLN C 1 251 ? 335.257 88.803 129.502 1.00 59.23 251 GLN C O 1
ATOM 7485 N N . ALA C 1 252 ? 335.289 88.413 131.724 1.00 57.06 252 ALA C N 1
ATOM 7486 C CA . ALA C 1 252 ? 336.335 89.396 131.989 1.00 56.46 252 ALA C CA 1
ATOM 7487 C C . ALA C 1 252 ? 337.626 89.016 131.265 1.00 56.96 252 ALA C C 1
ATOM 7488 O O . ALA C 1 252 ? 338.422 89.878 130.886 1.00 57.58 252 ALA C O 1
ATOM 7490 N N . GLN C 1 253 ? 337.836 87.715 131.110 1.00 60.82 253 GLN C N 1
ATOM 7491 C CA . GLN C 1 253 ? 339.006 87.192 130.425 1.00 61.35 253 GLN C CA 1
ATOM 7492 C C . GLN C 1 253 ? 338.914 87.497 128.932 1.00 64.35 253 GLN C C 1
ATOM 7493 O O . GLN C 1 253 ? 339.895 87.901 128.311 1.00 65.87 253 GLN C O 1
ATOM 7499 N N . LEU C 1 254 ? 337.727 87.305 128.364 1.00 61.32 254 LEU C N 1
ATOM 7500 C CA . LEU C 1 254 ? 337.484 87.605 126.948 1.00 64.20 254 LEU C CA 1
ATOM 7501 C C . LEU C 1 254 ? 337.596 89.102 126.695 1.00 65.36 254 LEU C C 1
ATOM 7502 O O . LEU C 1 254 ? 338.156 89.529 125.681 1.00 67.32 254 LEU C O 1
ATOM 7507 N N . ALA C 1 255 ? 337.071 89.892 127.628 1.00 76.32 255 ALA C N 1
ATOM 7508 C CA . ALA C 1 255 ? 337.120 91.342 127.511 1.00 77.66 255 ALA C CA 1
ATOM 7509 C C . ALA C 1 255 ? 338.567 91.837 127.470 1.00 77.38 255 ALA C C 1
ATOM 7510 O O . ALA C 1 255 ? 338.880 92.808 126.774 1.00 79.73 255 ALA C O 1
ATOM 7512 N N . ALA C 1 256 ? 339.447 91.160 128.203 1.00 71.92 256 ALA C N 1
ATOM 7513 C CA . ALA C 1 256 ? 340.860 91.524 128.213 1.00 70.98 256 ALA C CA 1
ATOM 7514 C C . ALA C 1 256 ? 341.572 91.065 126.938 1.00 72.70 256 ALA C C 1
ATOM 7515 O O . ALA C 1 256 ? 342.349 91.817 126.348 1.00 74.16 256 ALA C O 1
ATOM 7517 N N . ILE C 1 257 ? 341.314 89.824 126.530 1.00 60.04 257 ILE C N 1
ATOM 7518 C CA . ILE C 1 257 ? 341.884 89.271 125.300 1.00 61.86 257 ILE C CA 1
ATOM 7519 C C . ILE C 1 257 ? 341.474 90.057 124.051 1.00 64.85 257 ILE C C 1
ATOM 7520 O O . ILE C 1 257 ? 342.301 90.319 123.177 1.00 66.33 257 ILE C O 1
ATOM 7525 N N . SER C 1 258 ? 340.199 90.419 123.952 1.00 85.17 258 SER C N 1
ATOM 7526 C CA . SER C 1 258 ? 339.729 91.162 122.784 1.00 88.06 258 SER C CA 1
ATOM 7527 C C . SER C 1 258 ? 340.384 92.547 122.734 1.00 88.79 258 SER C C 1
ATOM 7528 O O . SER C 1 258 ? 340.428 93.185 121.681 1.00 92.40 258 SER C O 1
ATOM 7531 N N . ALA C 1 259 ? 340.906 92.992 123.878 1.00 78.05 259 ALA C N 1
ATOM 7532 C CA . ALA C 1 259 ? 341.532 94.308 123.999 1.00 78.35 259 ALA C CA 1
ATOM 7533 C C . ALA C 1 259 ? 343.025 94.287 123.631 1.00 78.83 259 ALA C C 1
ATOM 7534 O O . ALA C 1 259 ? 343.705 95.319 123.684 1.00 78.78 259 ALA C O 1
ATOM 7536 N N . ILE C 1 260 ? 343.544 93.104 123.318 1.00 74.97 260 ILE C N 1
ATOM 7537 C CA . ILE C 1 260 ? 344.959 92.955 122.990 1.00 75.37 260 ILE C CA 1
ATOM 7538 C C . ILE C 1 260 ? 345.226 93.012 121.474 1.00 78.02 260 ILE C C 1
ATOM 7539 O O . ILE C 1 260 ? 344.683 92.218 120.697 1.00 78.86 260 ILE C O 1
ATOM 7544 N N . ARG C 1 261 ? 346.056 93.972 121.076 1.00 78.89 261 ARG C N 1
ATOM 7545 C CA . ARG C 1 261 ? 346.556 94.106 119.715 1.00 81.17 261 ARG C CA 1
ATOM 7546 C C . ARG C 1 261 ? 347.740 95.054 119.836 1.00 80.78 261 ARG C C 1
ATOM 7547 O O . ARG C 1 261 ? 347.862 95.747 120.847 1.00 79.18 261 ARG C O 1
ATOM 7555 N N . PRO C 1 262 ? 348.635 95.067 118.837 1.00 75.19 262 PRO C N 1
ATOM 7556 C CA . PRO C 1 262 ? 349.748 96.020 118.908 1.00 75.44 262 PRO C CA 1
ATOM 7557 C C . PRO C 1 262 ? 349.265 97.447 119.173 1.00 76.18 262 PRO C C 1
ATOM 7558 O O . PRO C 1 262 ? 348.205 97.829 118.657 1.00 77.92 262 PRO C O 1
ATOM 7562 N N . GLY C 1 263 ? 349.992 98.192 120.002 1.00 74.15 263 GLY C N 1
ATOM 7563 C CA . GLY C 1 263 ? 349.656 99.578 120.265 1.00 74.97 263 GLY C CA 1
ATOM 7564 C C . GLY C 1 263 ? 348.914 99.873 121.554 1.00 72.84 263 GLY C C 1
ATOM 7565 O O . GLY C 1 263 ? 349.046 100.968 122.105 1.00 72.78 263 GLY C O 1
ATOM 7566 N N . VAL C 1 264 ? 348.143 98.905 122.045 1.00 94.58 264 VAL C N 1
ATOM 7567 C CA . VAL C 1 264 ? 347.387 99.095 123.279 1.00 92.89 264 VAL C CA 1
ATOM 7568 C C . VAL C 1 264 ? 348.360 99.059 124.463 1.00 90.49 264 VAL C C 1
ATOM 7569 O O . VAL C 1 264 ? 349.178 98.150 124.551 1.00 89.61 264 VAL C O 1
ATOM 7573 N N . ARG C 1 265 ? 348.270 100.000 125.395 1.00 102.73 265 ARG C N 1
ATOM 7574 C CA . ARG C 1 265 ? 349.159 99.937 126.555 1.00 100.50 265 ARG C CA 1
ATOM 7575 C C . ARG C 1 265 ? 348.622 98.998 127.643 1.00 98.22 265 ARG C C 1
ATOM 7576 O O . ARG C 1 265 ? 347.409 98.872 127.834 1.00 97.86 265 ARG C O 1
ATOM 7584 N N . CYS C 1 266 ? 349.543 98.341 128.345 1.00 81.78 266 CYS C N 1
ATOM 7585 C CA . CYS C 1 266 ? 349.215 97.261 129.273 1.00 79.49 266 CYS C CA 1
ATOM 7586 C C . CYS C 1 266 ? 348.182 97.565 130.356 1.00 77.98 266 CYS C C 1
ATOM 7587 O O . CYS C 1 266 ? 347.361 96.704 130.667 1.00 76.81 266 CYS C O 1
ATOM 7590 N N . GLN C 1 267 ? 348.193 98.776 130.908 1.00 81.37 267 GLN C N 1
ATOM 7591 C CA . GLN C 1 267 ? 347.258 99.104 131.983 1.00 79.94 267 GLN C CA 1
ATOM 7592 C C . GLN C 1 267 ? 345.807 99.116 131.514 1.00 81.72 267 GLN C C 1
ATOM 7593 O O . GLN C 1 267 ? 344.891 98.902 132.316 1.00 80.54 267 GLN C O 1
ATOM 7599 N N . GLN C 1 268 ? 345.600 99.340 130.222 1.00 87.52 268 GLN C N 1
ATOM 7600 C CA . GLN C 1 268 ? 344.255 99.399 129.676 1.00 88.95 268 GLN C CA 1
ATOM 7601 C C . GLN C 1 268 ? 343.653 98.004 129.600 1.00 88.32 268 GLN C C 1
ATOM 7602 O O . GLN C 1 268 ? 342.438 97.842 129.703 1.00 88.48 268 GLN C O 1
ATOM 7608 N N . VAL C 1 269 ? 344.505 96.995 129.442 1.00 77.36 269 VAL C N 1
ATOM 7609 C CA . VAL C 1 269 ? 344.036 95.611 129.395 1.00 76.72 269 VAL C CA 1
ATOM 7610 C C . VAL C 1 269 ? 343.560 95.136 130.766 1.00 73.99 269 VAL C C 1
ATOM 7611 O O . VAL C 1 269 ? 342.528 94.473 130.885 1.00 73.75 269 VAL C O 1
ATOM 7615 N N . ASP C 1 270 ? 344.311 95.487 131.799 1.00 80.74 270 ASP C N 1
ATOM 7616 C CA . ASP C 1 270 ? 343.888 95.213 133.160 1.00 78.42 270 ASP C CA 1
ATOM 7617 C C . ASP C 1 270 ? 342.569 95.931 133.422 1.00 79.41 270 ASP C C 1
ATOM 7618 O O . ASP C 1 270 ? 341.648 95.351 133.992 1.00 78.51 270 ASP C O 1
ATOM 7623 N N . ASP C 1 271 ? 342.488 97.188 132.985 1.00 107.31 271 ASP C N 1
ATOM 7624 C CA . ASP C 1 271 ? 341.280 98.001 133.123 1.00 108.27 271 ASP C CA 1
ATOM 7625 C C . ASP C 1 271 ? 340.078 97.322 132.510 1.00 108.79 271 ASP C C 1
ATOM 7626 O O . ASP C 1 271 ? 338.961 97.457 133.002 1.00 109.02 271 ASP C O 1
ATOM 7631 N N . ALA C 1 272 ? 340.312 96.605 131.420 1.00 61.36 272 ALA C N 1
ATOM 7632 C CA . ALA C 1 272 ? 339.232 95.918 130.735 1.00 61.71 272 ALA C CA 1
ATOM 7633 C C . ALA C 1 272 ? 338.648 94.831 131.603 1.00 59.45 272 ALA C C 1
ATOM 7634 O O . ALA C 1 272 ? 337.451 94.830 131.876 1.00 59.44 272 ALA C O 1
ATOM 7636 N N . ALA C 1 273 ? 339.501 93.928 132.068 1.00 72.69 273 ALA C N 1
ATOM 7637 C CA . ALA C 1 273 ? 339.049 92.788 132.863 1.00 70.63 273 ALA C CA 1
ATOM 7638 C C . ALA C 1 273 ? 338.545 93.224 134.224 1.00 68.46 273 ALA C C 1
ATOM 7639 O O . ALA C 1 273 ? 337.525 92.740 134.698 1.00 68.17 273 ALA C O 1
ATOM 7641 N N . ARG C 1 274 ? 339.263 94.148 134.845 1.00 59.10 274 ARG C N 1
ATOM 7642 C CA . ARG C 1 274 ? 338.938 94.586 136.191 1.00 57.61 274 ARG C CA 1
ATOM 7643 C C . ARG C 1 274 ? 337.601 95.341 136.274 1.00 58.84 274 ARG C C 1
ATOM 7644 O O . ARG C 1 274 ? 336.848 95.170 137.242 1.00 57.56 274 ARG C O 1
ATOM 7652 N N . ARG C 1 275 ? 337.279 96.135 135.259 1.00 79.05 275 ARG C N 1
ATOM 7653 C CA . ARG C 1 275 ? 336.038 96.887 135.309 1.00 80.20 275 ARG C CA 1
ATOM 7654 C C . ARG C 1 275 ? 334.836 95.943 135.210 1.00 80.08 275 ARG C C 1
ATOM 7655 O O . ARG C 1 275 ? 333.814 96.176 135.857 1.00 79.70 275 ARG C O 1
ATOM 7663 N N . VAL C 1 276 ? 334.959 94.885 134.410 1.00 60.45 276 VAL C N 1
ATOM 7664 C CA . VAL C 1 276 ? 333.900 93.885 134.304 1.00 60.39 276 VAL C CA 1
ATOM 7665 C C . VAL C 1 276 ? 333.629 93.275 135.682 1.00 57.78 276 VAL C C 1
ATOM 7666 O O . VAL C 1 276 ? 332.486 93.246 136.153 1.00 58.23 276 VAL C O 1
ATOM 7670 N N . ILE C 1 277 ? 334.696 92.806 136.321 1.00 57.38 277 ILE C N 1
ATOM 7671 C CA . ILE C 1 277 ? 334.610 92.187 137.635 1.00 54.94 277 ILE C CA 1
ATOM 7672 C C . ILE C 1 277 ? 334.127 93.201 138.677 1.00 54.13 277 ILE C C 1
ATOM 7673 O O . ILE C 1 277 ? 333.349 92.864 139.583 1.00 53.11 277 ILE C O 1
ATOM 7678 N N . THR C 1 278 ? 334.586 94.443 138.541 1.00 53.50 278 THR C N 1
ATOM 7679 C CA . THR C 1 278 ? 334.234 95.491 139.497 1.00 53.00 278 THR C CA 1
ATOM 7680 C C . THR C 1 278 ? 332.768 95.905 139.396 1.00 54.53 278 THR C C 1
ATOM 7681 O O . THR C 1 278 ? 332.086 96.033 140.409 1.00 53.96 278 THR C O 1
ATOM 7685 N N . GLU C 1 279 ? 332.276 96.131 138.185 1.00 68.23 279 GLU C N 1
ATOM 7686 C CA . GLU C 1 279 ? 330.878 96.507 138.032 1.00 69.82 279 GLU C CA 1
ATOM 7687 C C . GLU C 1 279 ? 329.963 95.316 138.345 1.00 68.90 279 GLU C C 1
ATOM 7688 O O . GLU C 1 279 ? 328.755 95.486 138.532 1.00 68.85 279 GLU C O 1
ATOM 7694 N N . ALA C 1 280 ? 330.542 94.114 138.378 1.00 62.00 280 ALA C N 1
ATOM 7695 C CA . ALA C 1 280 ? 329.805 92.915 138.772 1.00 60.96 280 ALA C CA 1
ATOM 7696 C C . ALA C 1 280 ? 329.696 92.848 140.289 1.00 58.65 280 ALA C C 1
ATOM 7697 O O . ALA C 1 280 ? 328.959 92.026 140.834 1.00 57.67 280 ALA C O 1
ATOM 7699 N N . GLY C 1 281 ? 330.466 93.692 140.966 1.00 68.82 281 GLY C N 1
ATOM 7700 C CA . GLY C 1 281 ? 330.402 93.791 142.409 1.00 66.93 281 GLY C CA 1
ATOM 7701 C C . GLY C 1 281 ? 331.405 92.903 143.099 1.00 65.00 281 GLY C C 1
ATOM 7702 O O . GLY C 1 281 ? 331.215 92.530 144.250 1.00 63.50 281 GLY C O 1
ATOM 7703 N N . TYR C 1 282 ? 332.485 92.573 142.407 1.00 50.11 282 TYR C N 1
ATOM 7704 C CA . TYR C 1 282 ? 333.491 91.676 142.968 1.00 48.18 282 TYR C CA 1
ATOM 7705 C C . TYR C 1 282 ? 334.892 92.272 142.911 1.00 47.96 282 TYR C C 1
ATOM 7706 O O . TYR C 1 282 ? 335.886 91.550 143.004 1.00 46.78 282 TYR C O 1
ATOM 7715 N N . GLY C 1 283 ? 334.964 93.592 142.781 1.00 65.65 283 GLY C N 1
ATOM 7716 C CA . GLY C 1 283 ? 336.237 94.276 142.680 1.00 65.94 283 GLY C CA 1
ATOM 7717 C C . GLY C 1 283 ? 337.197 93.977 143.813 1.00 64.04 283 GLY C C 1
ATOM 7718 O O . GLY C 1 283 ? 338.408 94.000 143.619 1.00 63.70 283 GLY C O 1
ATOM 7719 N N . ASP C 1 284 ? 336.663 93.684 144.994 1.00 64.42 284 ASP C N 1
ATOM 7720 C CA . ASP C 1 284 ? 337.504 93.434 146.156 1.00 62.20 284 ASP C CA 1
ATOM 7721 C C . ASP C 1 284 ? 337.990 91.997 146.231 1.00 60.66 284 ASP C C 1
ATOM 7722 O O . ASP C 1 284 ? 338.796 91.661 147.087 1.00 59.45 284 ASP C O 1
ATOM 7727 N N . TYR C 1 285 ? 337.527 91.156 145.319 1.00 46.37 285 TYR C N 1
ATOM 7728 C CA . TYR C 1 285 ? 337.892 89.747 145.338 1.00 45.53 285 TYR C CA 1
ATOM 7729 C C . TYR C 1 285 ? 338.755 89.387 144.135 1.00 46.40 285 TYR C C 1
ATOM 7730 O O . TYR C 1 285 ? 338.901 88.213 143.776 1.00 45.99 285 TYR C O 1
ATOM 7739 N N . PHE C 1 286 ? 339.349 90.419 143.544 1.00 56.49 286 PHE C N 1
ATOM 7740 C CA . PHE C 1 286 ? 340.260 90.281 142.423 1.00 57.81 286 PHE C CA 1
ATOM 7741 C C . PHE C 1 286 ? 341.565 90.974 142.808 1.00 57.58 286 PHE C C 1
ATOM 7742 O O . PHE C 1 286 ? 341.831 92.100 142.390 1.00 58.45 286 PHE C O 1
ATOM 7750 N N . GLY C 1 287 ? 342.382 90.287 143.597 1.00 50.30 287 GLY C N 1
ATOM 7751 C CA . GLY C 1 287 ? 343.512 90.920 144.244 1.00 49.42 287 GLY C CA 1
ATOM 7752 C C . GLY C 1 287 ? 344.825 90.919 143.493 1.00 49.99 287 GLY C C 1
ATOM 7753 O O . GLY C 1 287 ? 345.766 91.581 143.914 1.00 51.32 287 GLY C O 1
ATOM 7754 N N . HIS C 1 288 ? 344.907 90.194 142.385 1.00 45.34 288 HIS C N 1
ATOM 7755 C CA . HIS C 1 288 ? 346.161 90.135 141.640 1.00 45.53 288 HIS C CA 1
ATOM 7756 C C . HIS C 1 288 ? 346.015 90.792 140.268 1.00 47.45 288 HIS C C 1
ATOM 7757 O O . HIS C 1 288 ? 344.924 91.216 139.911 1.00 48.37 288 HIS C O 1
ATOM 7764 N N . ASN C 1 289 ? 347.116 90.882 139.518 1.00 42.74 289 ASN C N 1
ATOM 7765 C CA . ASN C 1 289 ? 347.130 91.476 138.173 1.00 44.70 289 ASN C CA 1
ATOM 7766 C C . ASN C 1 289 ? 346.343 90.650 137.168 1.00 45.78 289 ASN C C 1
ATOM 7767 O O . ASN C 1 289 ? 346.076 89.479 137.399 1.00 44.73 289 ASN C O 1
ATOM 7772 N N . THR C 1 290 ? 345.986 91.254 136.039 1.00 51.93 290 THR C N 1
ATOM 7773 C CA . THR C 1 290 ? 345.246 90.539 135.006 1.00 53.21 290 THR C CA 1
ATOM 7774 C C . THR C 1 290 ? 346.174 89.554 134.290 1.00 53.74 290 THR C C 1
ATOM 7775 O O . THR C 1 290 ? 345.741 88.489 133.841 1.00 54.04 290 THR C O 1
ATOM 7779 N N . GLY C 1 291 ? 347.457 89.888 134.206 1.00 46.95 291 GLY C N 1
ATOM 7780 C CA . GLY C 1 291 ? 348.406 88.978 133.590 1.00 47.27 291 GLY C CA 1
ATOM 7781 C C . GLY C 1 291 ? 349.844 89.447 133.630 1.00 47.18 291 GLY C C 1
ATOM 7782 O O . GLY C 1 291 ? 350.150 90.523 134.149 1.00 46.89 291 GLY C O 1
ATOM 7783 N N . HIS C 1 292 ? 350.731 88.649 133.049 1.00 44.27 292 HIS C N 1
ATOM 7784 C CA . HIS C 1 292 ? 352.158 88.935 133.097 1.00 44.17 292 HIS C CA 1
ATOM 7785 C C . HIS C 1 292 ? 352.819 88.413 131.837 1.00 45.82 292 HIS C C 1
ATOM 7786 O O . HIS C 1 292 ? 352.329 87.460 131.228 1.00 46.43 292 HIS C O 1
ATOM 7793 N N . ALA C 1 293 ? 353.940 89.015 131.457 1.00 56.74 293 ALA C N 1
ATOM 7794 C CA . ALA C 1 293 ? 354.707 88.525 130.319 1.00 58.25 293 ALA C CA 1
ATOM 7795 C C . ALA C 1 293 ? 355.314 87.177 130.663 1.00 56.86 293 ALA C C 1
ATOM 7796 O O . ALA C 1 293 ? 355.405 86.807 131.842 1.00 54.63 293 ALA C O 1
ATOM 7798 N N . ILE C 1 294 ? 355.704 86.424 129.644 1.00 58.29 294 ILE C N 1
ATOM 7799 C CA . ILE C 1 294 ? 356.272 85.114 129.897 1.00 57.94 294 ILE C CA 1
ATOM 7800 C C . ILE C 1 294 ? 357.281 84.783 128.808 1.00 59.82 294 ILE C C 1
ATOM 7801 O O . ILE C 1 294 ? 357.131 85.230 127.673 1.00 63.09 294 ILE C O 1
ATOM 7806 N N . GLY C 1 295 ? 358.313 84.017 129.149 1.00 50.07 295 GLY C N 1
ATOM 7807 C CA . GLY C 1 295 ? 359.320 83.622 128.180 1.00 51.59 295 GLY C CA 1
ATOM 7808 C C . GLY C 1 295 ? 360.297 82.640 128.788 1.00 50.45 295 GLY C C 1
ATOM 7809 O O . GLY C 1 295 ? 359.941 81.508 129.122 1.00 49.70 295 GLY C O 1
ATOM 7810 N N . ILE C 1 296 ? 361.529 83.085 128.980 1.00 60.53 296 ILE C N 1
ATOM 7811 C CA . ILE C 1 296 ? 362.504 82.251 129.661 1.00 59.35 296 ILE C CA 1
ATOM 7812 C C . ILE C 1 296 ? 362.077 82.053 131.107 1.00 56.90 296 ILE C C 1
ATOM 7813 O O . ILE C 1 296 ? 362.278 80.979 131.663 1.00 55.97 296 ILE C O 1
ATOM 7818 N N . GLU C 1 297 ? 361.447 83.065 131.699 1.00 55.32 297 GLU C N 1
ATOM 7819 C CA . GLU C 1 297 ? 360.881 82.931 133.050 1.00 53.44 297 GLU C CA 1
ATOM 7820 C C . GLU C 1 297 ? 359.349 82.892 132.985 1.00 53.27 297 GLU C C 1
ATOM 7821 O O . GLU C 1 297 ? 358.751 83.300 131.979 1.00 54.79 297 GLU C O 1
ATOM 7827 N N . VAL C 1 298 ? 358.722 82.375 134.040 1.00 46.27 298 VAL C N 1
ATOM 7828 C CA . VAL C 1 298 ? 357.266 82.365 134.130 1.00 46.35 298 VAL C CA 1
ATOM 7829 C C . VAL C 1 298 ? 356.738 83.800 134.266 1.00 46.23 298 VAL C C 1
ATOM 7830 O O . VAL C 1 298 ? 355.752 84.165 133.635 1.00 47.13 298 VAL C O 1
ATOM 7834 N N . HIS C 1 299 ? 357.403 84.614 135.078 1.00 54.42 299 HIS C N 1
ATOM 7835 C CA . HIS C 1 299 ? 357.006 86.008 135.243 1.00 55.01 299 HIS C CA 1
ATOM 7836 C C . HIS C 1 299 ? 358.013 86.957 134.641 1.00 56.01 299 HIS C C 1
ATOM 7837 O O . HIS C 1 299 ? 359.141 87.048 135.111 1.00 55.69 299 HIS C O 1
ATOM 7844 N N . GLU C 1 300 ? 357.611 87.651 133.580 1.00 50.19 300 GLU C N 1
ATOM 7845 C CA . GLU C 1 300 ? 358.465 88.676 132.998 1.00 51.31 300 GLU C CA 1
ATOM 7846 C C . GLU C 1 300 ? 357.679 89.967 132.878 1.00 52.17 300 GLU C C 1
ATOM 7847 O O . GLU C 1 300 ? 356.477 89.994 133.142 1.00 51.43 300 GLU C O 1
ATOM 7853 N N . ASP C 1 301 ? 358.357 91.031 132.465 1.00 63.94 301 ASP C N 1
ATOM 7854 C CA . ASP C 1 301 ? 357.689 92.295 132.195 1.00 65.05 301 ASP C CA 1
ATOM 7855 C C . ASP C 1 301 ? 357.388 92.388 130.700 1.00 67.22 301 ASP C C 1
ATOM 7856 O O . ASP C 1 301 ? 358.041 91.723 129.903 1.00 68.35 301 ASP C O 1
ATOM 7861 N N . PRO C 1 302 ? 356.376 93.182 130.312 1.00 63.85 302 PRO C N 1
ATOM 7862 C CA . PRO C 1 302 ? 355.511 94.022 131.151 1.00 63.30 302 PRO C CA 1
ATOM 7863 C C . PRO C 1 302 ? 354.365 93.262 131.821 1.00 61.79 302 PRO C C 1
ATOM 7864 O O . PRO C 1 302 ? 354.207 92.056 131.612 1.00 60.93 302 PRO C O 1
ATOM 7868 N N . ARG C 1 303 ? 353.569 93.978 132.610 1.00 64.31 303 ARG C N 1
ATOM 7869 C CA . ARG C 1 303 ? 352.460 93.364 133.315 1.00 63.22 303 ARG C CA 1
ATOM 7870 C C . ARG C 1 303 ? 351.137 93.989 132.897 1.00 64.71 303 ARG C C 1
ATOM 7871 O O . ARG C 1 303 ? 351.038 95.203 132.711 1.00 66.03 303 ARG C O 1
ATOM 7879 N N . PHE C 1 304 ? 350.118 93.148 132.756 1.00 56.61 304 PHE C N 1
ATOM 7880 C CA . PHE C 1 304 ? 348.754 93.628 132.668 1.00 56.63 304 PHE C CA 1
ATOM 7881 C C . PHE C 1 304 ? 348.328 94.038 134.079 1.00 54.91 304 PHE C C 1
ATOM 7882 O O . PHE C 1 304 ? 347.672 93.264 134.786 1.00 53.58 304 PHE C O 1
ATOM 7890 N N . SER C 1 305 ? 348.730 95.240 134.492 1.00 74.81 305 SER C N 1
ATOM 7891 C CA . SER C 1 305 ? 348.411 95.757 135.822 1.00 73.60 305 SER C CA 1
ATOM 7892 C C . SER C 1 305 ? 347.842 97.163 135.669 1.00 75.06 305 SER C C 1
ATOM 7893 O O . SER C 1 305 ? 348.016 97.787 134.628 1.00 77.46 305 SER C O 1
ATOM 7896 N N . PRO C 1 306 ? 347.166 97.673 136.709 1.00 76.67 306 PRO C N 1
ATOM 7897 C CA . PRO C 1 306 ? 346.624 99.037 136.657 1.00 77.75 306 PRO C CA 1
ATOM 7898 C C . PRO C 1 306 ? 347.656 100.152 136.399 1.00 79.12 306 PRO C C 1
ATOM 7899 O O . PRO C 1 306 ? 347.253 101.245 135.994 1.00 80.64 306 PRO C O 1
ATOM 7903 N N . ARG C 1 307 ? 348.946 99.895 136.597 1.00 88.95 307 ARG C N 1
ATOM 7904 C CA . ARG C 1 307 ? 349.910 100.989 136.592 1.00 89.87 307 ARG C CA 1
ATOM 7905 C C . ARG C 1 307 ? 350.910 100.866 135.459 1.00 90.65 307 ARG C C 1
ATOM 7906 O O . ARG C 1 307 ? 351.678 101.793 135.194 1.00 91.45 307 ARG C O 1
ATOM 7914 N N . ASP C 1 308 ? 350.910 99.719 134.794 1.00 65.02 308 ASP C N 1
ATOM 7915 C CA . ASP C 1 308 ? 351.904 99.482 133.765 1.00 66.18 308 ASP C CA 1
ATOM 7916 C C . ASP C 1 308 ? 351.509 100.154 132.466 1.00 68.80 308 ASP C C 1
ATOM 7917 O O . ASP C 1 308 ? 350.541 99.757 131.824 1.00 69.47 308 ASP C O 1
ATOM 7922 N N . THR C 1 309 ? 352.292 101.154 132.074 1.00 75.95 309 THR C N 1
ATOM 7923 C CA . THR C 1 309 ? 351.983 101.967 130.908 1.00 78.24 309 THR C CA 1
ATOM 7924 C C . THR C 1 309 ? 352.695 101.466 129.652 1.00 79.79 309 THR C C 1
ATOM 7925 O O . THR C 1 309 ? 352.695 102.147 128.634 1.00 81.88 309 THR C O 1
ATOM 7929 N N . THR C 1 310 ? 353.314 100.287 129.726 1.00 76.08 310 THR C N 1
ATOM 7930 C CA . THR C 1 310 ? 354.040 99.728 128.578 1.00 77.52 310 THR C CA 1
ATOM 7931 C C . THR C 1 310 ? 353.118 99.503 127.384 1.00 79.54 310 THR C C 1
ATOM 7932 O O . THR C 1 310 ? 352.028 98.951 127.524 1.00 79.27 310 THR C O 1
ATOM 7936 N N . THR C 1 311 ? 353.576 99.930 126.211 1.00 91.23 311 THR C N 1
ATOM 7937 C CA . THR C 1 311 ? 352.819 99.778 124.976 1.00 93.60 311 THR C CA 1
ATOM 7938 C C . THR C 1 311 ? 353.124 98.455 124.307 1.00 93.76 311 THR C C 1
ATOM 7939 O O . THR C 1 311 ? 354.267 98.008 124.279 1.00 93.76 311 THR C O 1
ATOM 7943 N N . LEU C 1 312 ? 352.079 97.828 123.792 1.00 90.83 312 LEU C N 1
ATOM 7944 C CA . LEU C 1 312 ? 352.165 96.479 123.271 1.00 90.93 312 LEU C CA 1
ATOM 7945 C C . LEU C 1 312 ? 352.670 96.387 121.812 1.00 93.81 312 LEU C C 1
ATOM 7946 O O . LEU C 1 312 ? 352.285 97.193 120.953 1.00 96.52 312 LEU C O 1
ATOM 7951 N N . GLN C 1 313 ? 353.502 95.378 121.532 1.00 92.78 313 GLN C N 1
ATOM 7952 C CA . GLN C 1 313 ? 354.105 95.177 120.201 1.00 95.04 313 GLN C CA 1
ATOM 7953 C C . GLN C 1 313 ? 354.133 93.685 119.860 1.00 94.34 313 GLN C C 1
ATOM 7954 O O . GLN C 1 313 ? 354.208 92.861 120.767 1.00 91.88 313 GLN C O 1
ATOM 7960 N N . PRO C 1 314 ? 354.059 93.325 118.562 1.00 87.31 314 PRO C N 1
ATOM 7961 C CA . PRO C 1 314 ? 354.156 91.899 118.211 1.00 87.37 314 PRO C CA 1
ATOM 7962 C C . PRO C 1 314 ? 355.440 91.213 118.693 1.00 86.31 314 PRO C C 1
ATOM 7963 O O . PRO C 1 314 ? 356.514 91.825 118.726 1.00 86.60 314 PRO C O 1
ATOM 7967 N N . GLY C 1 315 ? 355.310 89.952 119.094 1.00 89.04 315 GLY C N 1
ATOM 7968 C CA . GLY C 1 315 ? 356.440 89.185 119.585 1.00 87.59 315 GLY C CA 1
ATOM 7969 C C . GLY C 1 315 ? 356.414 89.090 121.094 1.00 84.79 315 GLY C C 1
ATOM 7970 O O . GLY C 1 315 ? 357.109 88.263 121.687 1.00 83.60 315 GLY C O 1
ATOM 7971 N N . MET C 1 316 ? 355.600 89.940 121.715 1.00 67.19 316 MET C N 1
ATOM 7972 C CA . MET C 1 316 ? 355.342 89.840 123.144 1.00 64.45 316 MET C CA 1
ATOM 7973 C C . MET C 1 316 ? 354.381 88.700 123.402 1.00 63.51 316 MET C C 1
ATOM 7974 O O . MET C 1 316 ? 353.443 88.483 122.642 1.00 65.09 316 MET C O 1
ATOM 7979 N N . LEU C 1 317 ? 354.593 87.992 124.496 1.00 73.19 317 LEU C N 1
ATOM 7980 C CA . LEU C 1 317 ? 353.644 86.989 124.937 1.00 72.10 317 LEU C CA 1
ATOM 7981 C C . LEU C 1 317 ? 353.254 87.291 126.374 1.00 69.40 317 LEU C C 1
ATOM 7982 O O . LEU C 1 317 ? 354.120 87.493 127.234 1.00 67.91 317 LEU C O 1
ATOM 7987 N N . LEU C 1 318 ? 351.954 87.357 126.635 1.00 61.16 318 LEU C N 1
ATOM 7988 C CA . LEU C 1 318 ? 351.497 87.640 127.989 1.00 58.80 318 LEU C CA 1
ATOM 7989 C C . LEU C 1 318 ? 350.366 86.717 128.375 1.00 57.66 318 LEU C C 1
ATOM 7990 O O . LEU C 1 318 ? 349.655 86.184 127.512 1.00 59.13 318 LEU C O 1
ATOM 7995 N N . THR C 1 319 ? 350.187 86.556 129.681 1.00 52.51 319 THR C N 1
ATOM 7996 C CA . THR C 1 319 ? 349.087 85.770 130.198 1.00 51.60 319 THR C CA 1
ATOM 7997 C C . THR C 1 319 ? 347.877 86.668 130.396 1.00 51.85 319 THR C C 1
ATOM 7998 O O . THR C 1 319 ? 348.017 87.861 130.659 1.00 51.82 319 THR C O 1
ATOM 8002 N N . VAL C 1 320 ? 346.691 86.092 130.257 1.00 48.63 320 VAL C N 1
ATOM 8003 C CA . VAL C 1 320 ? 345.450 86.769 130.604 1.00 48.64 320 VAL C CA 1
ATOM 8004 C C . VAL C 1 320 ? 344.722 85.863 131.587 1.00 46.94 320 VAL C C 1
ATOM 8005 O O . VAL C 1 320 ? 344.185 84.829 131.177 1.00 47.51 320 VAL C O 1
ATOM 8009 N N . GLU C 1 321 ? 344.730 86.230 132.872 1.00 55.15 321 GLU C N 1
ATOM 8010 C CA . GLU C 1 321 ? 344.241 85.335 133.928 1.00 53.35 321 GLU C CA 1
ATOM 8011 C C . GLU C 1 321 ? 343.502 86.054 135.064 1.00 51.78 321 GLU C C 1
ATOM 8012 O O . GLU C 1 321 ? 343.942 86.032 136.216 1.00 50.03 321 GLU C O 1
ATOM 8018 N N . PRO C 1 322 ? 342.369 86.685 134.751 1.00 51.71 322 PRO C N 1
ATOM 8019 C CA . PRO C 1 322 ? 341.620 87.301 135.847 1.00 50.44 322 PRO C CA 1
ATOM 8020 C C . PRO C 1 322 ? 340.947 86.230 136.693 1.00 49.12 322 PRO C C 1
ATOM 8021 O O . PRO C 1 322 ? 340.813 85.079 136.258 1.00 49.56 322 PRO C O 1
ATOM 8025 N N . GLY C 1 323 ? 340.517 86.597 137.890 1.00 51.37 323 GLY C N 1
ATOM 8026 C CA . GLY C 1 323 ? 339.857 85.637 138.742 1.00 50.30 323 GLY C CA 1
ATOM 8027 C C . GLY C 1 323 ? 339.094 86.310 139.854 1.00 49.38 323 GLY C C 1
ATOM 8028 O O . GLY C 1 323 ? 339.318 87.486 140.146 1.00 49.70 323 GLY C O 1
ATOM 8029 N N . ILE C 1 324 ? 338.183 85.558 140.462 1.00 41.28 324 ILE C N 1
ATOM 8030 C CA . ILE C 1 324 ? 337.435 86.007 141.626 1.00 39.75 324 ILE C CA 1
ATOM 8031 C C . ILE C 1 324 ? 337.581 84.956 142.721 1.00 38.03 324 ILE C C 1
ATOM 8032 O O . ILE C 1 324 ? 337.358 83.757 142.474 1.00 37.88 324 ILE C O 1
ATOM 8037 N N . TYR C 1 325 ? 337.976 85.400 143.916 1.00 44.78 325 TYR C N 1
ATOM 8038 C CA . TYR C 1 325 ? 338.295 84.492 145.009 1.00 43.33 325 TYR C CA 1
ATOM 8039 C C . TYR C 1 325 ? 337.461 84.796 146.244 1.00 42.41 325 TYR C C 1
ATOM 8040 O O . TYR C 1 325 ? 337.555 85.885 146.809 1.00 42.08 325 TYR C O 1
ATOM 8049 N N . LEU C 1 326 ? 336.619 83.845 146.641 1.00 34.01 326 LEU C N 1
ATOM 8050 C CA . LEU C 1 326 ? 335.687 84.067 147.743 1.00 33.23 326 LEU C CA 1
ATOM 8051 C C . LEU C 1 326 ? 335.982 83.139 148.934 1.00 31.39 326 LEU C C 1
ATOM 8052 O O . LEU C 1 326 ? 335.533 81.985 148.953 1.00 31.39 326 LEU C O 1
ATOM 8057 N N . PRO C 1 327 ? 336.713 83.654 149.938 1.00 35.39 327 PRO C N 1
ATOM 8058 C CA . PRO C 1 327 ? 337.111 82.914 151.147 1.00 34.04 327 PRO C CA 1
ATOM 8059 C C . PRO C 1 327 ? 335.925 82.186 151.748 1.00 34.06 327 PRO C C 1
ATOM 8060 O O . PRO C 1 327 ? 334.882 82.807 151.947 1.00 35.13 327 PRO C O 1
ATOM 8064 N N . GLY C 1 328 ? 336.037 80.878 151.938 1.00 36.03 328 GLY C N 1
ATOM 8065 C CA . GLY C 1 328 ? 334.928 80.138 152.486 1.00 36.17 328 GLY C CA 1
ATOM 8066 C C . GLY C 1 328 ? 334.033 79.510 151.432 1.00 37.94 328 GLY C C 1
ATOM 8067 O O . GLY C 1 328 ? 333.256 78.608 151.744 1.00 38.01 328 GLY C O 1
ATOM 8068 N N . GLN C 1 329 ? 334.115 79.976 150.189 1.00 47.20 329 GLN C N 1
ATOM 8069 C CA . GLN C 1 329 ? 333.256 79.418 149.141 1.00 48.53 329 GLN C CA 1
ATOM 8070 C C . GLN C 1 329 ? 334.054 78.720 148.043 1.00 49.07 329 GLN C C 1
ATOM 8071 O O . GLN C 1 329 ? 333.749 77.600 147.643 1.00 50.05 329 GLN C O 1
ATOM 8077 N N . GLY C 1 330 ? 335.097 79.391 147.586 1.00 39.16 330 GLY C N 1
ATOM 8078 C CA . GLY C 1 330 ? 335.911 78.904 146.493 1.00 40.00 330 GLY C CA 1
ATOM 8079 C C . GLY C 1 330 ? 336.373 80.061 145.620 1.00 40.59 330 GLY C C 1
ATOM 8080 O O . GLY C 1 330 ? 336.391 81.226 146.052 1.00 40.21 330 GLY C O 1
ATOM 8081 N N . GLY C 1 331 ? 336.771 79.743 144.393 1.00 37.68 331 GLY C N 1
ATOM 8082 C CA . GLY C 1 331 ? 337.236 80.760 143.478 1.00 38.34 331 GLY C CA 1
ATOM 8083 C C . GLY C 1 331 ? 337.361 80.219 142.076 1.00 40.07 331 GLY C C 1
ATOM 8084 O O . GLY C 1 331 ? 337.300 79.006 141.834 1.00 40.42 331 GLY C O 1
ATOM 8085 N N . VAL C 1 332 ? 337.524 81.140 141.138 1.00 36.76 332 VAL C N 1
ATOM 8086 C CA . VAL C 1 332 ? 337.659 80.792 139.739 1.00 38.60 332 VAL C CA 1
ATOM 8087 C C . VAL C 1 332 ? 338.756 81.621 139.082 1.00 39.10 332 VAL C C 1
ATOM 8088 O O . VAL C 1 332 ? 338.789 82.843 139.236 1.00 39.00 332 VAL C O 1
ATOM 8092 N N . ARG C 1 333 ? 339.662 80.957 138.370 1.00 44.10 333 ARG C N 1
ATOM 8093 C CA . ARG C 1 333 ? 340.602 81.664 137.513 1.00 45.25 333 ARG C CA 1
ATOM 8094 C C . ARG C 1 333 ? 340.694 80.937 136.176 1.00 47.32 333 ARG C C 1
ATOM 8095 O O . ARG C 1 333 ? 340.648 79.706 136.117 1.00 47.53 333 ARG C O 1
ATOM 8103 N N . ILE C 1 334 ? 340.782 81.712 135.102 1.00 41.96 334 ILE C N 1
ATOM 8104 C CA . ILE C 1 334 ? 340.960 81.147 133.772 1.00 43.93 334 ILE C CA 1
ATOM 8105 C C . ILE C 1 334 ? 342.115 81.860 133.083 1.00 44.64 334 ILE C C 1
ATOM 8106 O O . ILE C 1 334 ? 342.095 83.082 132.938 1.00 45.05 334 ILE C O 1
ATOM 8111 N N . GLU C 1 335 ? 343.131 81.098 132.694 1.00 56.77 335 GLU C N 1
ATOM 8112 C CA . GLU C 1 335 ? 344.354 81.680 132.148 1.00 57.69 335 GLU C CA 1
ATOM 8113 C C . GLU C 1 335 ? 344.735 81.190 130.762 1.00 59.57 335 GLU C C 1
ATOM 8114 O O . GLU C 1 335 ? 344.811 79.992 130.510 1.00 59.91 335 GLU C O 1
ATOM 8120 N N . ASP C 1 336 ? 344.975 82.135 129.865 1.00 52.92 336 ASP C N 1
ATOM 8121 C CA . ASP C 1 336 ? 345.528 81.807 128.558 1.00 54.96 336 ASP C CA 1
ATOM 8122 C C . ASP C 1 336 ? 346.888 82.478 128.379 1.00 54.93 336 ASP C C 1
ATOM 8123 O O . ASP C 1 336 ? 347.147 83.549 128.934 1.00 54.11 336 ASP C O 1
ATOM 8128 N N . VAL C 1 337 ? 347.759 81.846 127.605 1.00 63.70 337 VAL C N 1
ATOM 8129 C CA . VAL C 1 337 ? 348.947 82.528 127.121 1.00 64.31 337 VAL C CA 1
ATOM 8130 C C . VAL C 1 337 ? 348.589 83.164 125.797 1.00 67.01 337 VAL C C 1
ATOM 8131 O O . VAL C 1 337 ? 348.076 82.488 124.907 1.00 68.81 337 VAL C O 1
ATOM 8135 N N . VAL C 1 338 ? 348.835 84.460 125.654 1.00 61.53 338 VAL C N 1
ATOM 8136 C CA . VAL C 1 338 ? 348.452 85.119 124.417 1.00 64.04 338 VAL C CA 1
ATOM 8137 C C . VAL C 1 338 ? 349.679 85.662 123.684 1.00 65.31 338 VAL C C 1
ATOM 8138 O O . VAL C 1 338 ? 350.455 86.454 124.232 1.00 64.18 338 VAL C O 1
ATOM 8142 N N . LEU C 1 339 ? 349.849 85.211 122.442 1.00 76.98 339 LEU C N 1
ATOM 8143 C CA . LEU C 1 339 ? 350.886 85.746 121.573 1.00 78.76 339 LEU C CA 1
ATOM 8144 C C . LEU C 1 339 ? 350.341 86.927 120.811 1.00 80.46 339 LEU C C 1
ATOM 8145 O O . LEU C 1 339 ? 349.319 86.828 120.138 1.00 82.73 339 LEU C O 1
ATOM 8150 N N . VAL C 1 340 ? 351.019 88.054 120.927 1.00 69.89 340 VAL C N 1
ATOM 8151 C CA . VAL C 1 340 ? 350.661 89.216 120.143 1.00 72.08 340 VAL C CA 1
ATOM 8152 C C . VAL C 1 340 ? 351.088 89.046 118.679 1.00 74.91 340 VAL C C 1
ATOM 8153 O O . VAL C 1 340 ? 352.257 88.765 118.400 1.00 75.07 340 VAL C O 1
ATOM 8157 N N . THR C 1 341 ? 350.140 89.226 117.758 1.00 72.69 341 THR C N 1
ATOM 8158 C CA . THR C 1 341 ? 350.409 89.108 116.328 1.00 75.64 341 THR C CA 1
ATOM 8159 C C . THR C 1 341 ? 350.336 90.481 115.670 1.00 77.80 341 THR C C 1
ATOM 8160 O O . THR C 1 341 ? 349.824 91.421 116.274 1.00 77.16 341 THR C O 1
ATOM 8164 N N . PRO C 1 342 ? 350.866 90.608 114.437 1.00 88.98 342 PRO C N 1
ATOM 8165 C CA . PRO C 1 342 ? 350.719 91.854 113.674 1.00 91.47 342 PRO C CA 1
ATOM 8166 C C . PRO C 1 342 ? 349.254 92.263 113.526 1.00 92.55 342 PRO C C 1
ATOM 8167 O O . PRO C 1 342 ? 348.927 93.449 113.568 1.00 93.33 342 PRO C O 1
ATOM 8171 N N . GLN C 1 343 ? 348.374 91.274 113.432 1.00 121.94 343 GLN C N 1
ATOM 8172 C CA . GLN C 1 343 ? 346.965 91.537 113.192 1.00 123.31 343 GLN C CA 1
ATOM 8173 C C . GLN C 1 343 ? 346.235 91.875 114.483 1.00 121.11 343 GLN C C 1
ATOM 8174 O O . GLN C 1 343 ? 345.437 92.811 114.514 1.00 122.45 343 GLN C O 1
ATOM 8180 N N . GLY C 1 344 ? 346.505 91.118 115.544 1.00 118.96 344 GLY C N 1
ATOM 8181 C CA . GLY C 1 344 ? 345.859 91.346 116.826 1.00 116.28 344 GLY C CA 1
ATOM 8182 C C . GLY C 1 344 ? 346.502 90.570 117.962 1.00 113.10 344 GLY C C 1
ATOM 8183 O O . GLY C 1 344 ? 347.542 90.959 118.492 1.00 111.78 344 GLY C O 1
ATOM 8184 N N . ALA C 1 345 ? 345.845 89.484 118.355 1.00 81.09 345 ALA C N 1
ATOM 8185 C CA . ALA C 1 345 ? 346.321 88.611 119.413 1.00 78.07 345 ALA C CA 1
ATOM 8186 C C . ALA C 1 345 ? 346.026 87.163 119.047 1.00 78.28 345 ALA C C 1
ATOM 8187 O O . ALA C 1 345 ? 345.042 86.887 118.365 1.00 80.39 345 ALA C O 1
ATOM 8189 N N . GLU C 1 346 ? 346.854 86.236 119.518 1.00 72.32 346 GLU C N 1
ATOM 8190 C CA . GLU C 1 346 ? 346.611 84.824 119.248 1.00 72.56 346 GLU C CA 1
ATOM 8191 C C . GLU C 1 346 ? 346.712 83.952 120.510 1.00 69.68 346 GLU C C 1
ATOM 8192 O O . GLU C 1 346 ? 347.739 83.928 121.198 1.00 67.91 346 GLU C O 1
ATOM 8198 N N . VAL C 1 347 ? 345.628 83.239 120.804 1.00 65.90 347 VAL C N 1
ATOM 8199 C CA . VAL C 1 347 ? 345.557 82.332 121.944 1.00 63.46 347 VAL C CA 1
ATOM 8200 C C . VAL C 1 347 ? 346.225 81.003 121.607 1.00 63.72 347 VAL C C 1
ATOM 8201 O O . VAL C 1 347 ? 345.913 80.386 120.585 1.00 65.87 347 VAL C O 1
ATOM 8205 N N . LEU C 1 348 ? 347.148 80.565 122.454 1.00 61.91 348 LEU C N 1
ATOM 8206 C CA . LEU C 1 348 ? 347.931 79.375 122.149 1.00 62.18 348 LEU C CA 1
ATOM 8207 C C . LEU C 1 348 ? 347.373 78.132 122.844 1.00 61.02 348 LEU C C 1
ATOM 8208 O O . LEU C 1 348 ? 347.998 77.067 122.833 1.00 60.89 348 LEU C O 1
ATOM 8213 N N . TYR C 1 349 ? 346.191 78.265 123.438 1.00 69.28 349 TYR C N 1
ATOM 8214 C CA . TYR C 1 349 ? 345.536 77.120 124.051 1.00 68.27 349 TYR C CA 1
ATOM 8215 C C . TYR C 1 349 ? 344.240 76.867 123.312 1.00 70.69 349 TYR C C 1
ATOM 8216 O O . TYR C 1 349 ? 343.542 77.810 122.938 1.00 71.71 349 TYR C O 1
ATOM 8225 N N . ALA C 1 350 ? 343.929 75.594 123.095 1.00 64.04 350 ALA C N 1
ATOM 8226 C CA . ALA C 1 350 ? 342.713 75.199 122.390 1.00 66.08 350 ALA C CA 1
ATOM 8227 C C . ALA C 1 350 ? 341.646 74.779 123.385 1.00 64.71 350 ALA C C 1
ATOM 8228 O O . ALA C 1 350 ? 340.458 74.773 123.078 1.00 65.95 350 ALA C O 1
ATOM 8230 N N . MET C 1 351 ? 342.094 74.417 124.580 1.00 72.32 351 MET C N 1
ATOM 8231 C CA . MET C 1 351 ? 341.204 74.041 125.664 1.00 70.65 351 MET C CA 1
ATOM 8232 C C . MET C 1 351 ? 340.088 75.056 125.867 1.00 70.53 351 MET C C 1
ATOM 8233 O O . MET C 1 351 ? 340.340 76.247 126.035 1.00 69.45 351 MET C O 1
ATOM 8238 N N . PRO C 1 352 ? 338.838 74.584 125.812 1.00 78.19 352 PRO C N 1
ATOM 8239 C CA . PRO C 1 352 ? 337.689 75.466 126.035 1.00 78.32 352 PRO C CA 1
ATOM 8240 C C . PRO C 1 352 ? 337.646 75.977 127.477 1.00 75.38 352 PRO C C 1
ATOM 8241 O O . PRO C 1 352 ? 338.127 75.320 128.405 1.00 73.43 352 PRO C O 1
ATOM 8245 N N . LYS C 1 353 ? 337.044 77.145 127.655 1.00 56.70 353 LYS C N 1
ATOM 8246 C CA . LYS C 1 353 ? 337.087 77.854 128.919 1.00 54.28 353 LYS C CA 1
ATOM 8247 C C . LYS C 1 353 ? 335.694 77.958 129.543 1.00 53.97 353 LYS C C 1
ATOM 8248 O O . LYS C 1 353 ? 335.493 78.681 130.508 1.00 52.31 353 LYS C O 1
ATOM 8254 N N . THR C 1 354 ? 334.731 77.234 128.975 1.00 55.51 354 THR C N 1
ATOM 8255 C CA . THR C 1 354 ? 333.411 77.083 129.579 1.00 55.29 354 THR C CA 1
ATOM 8256 C C . THR C 1 354 ? 333.527 76.086 130.722 1.00 53.30 354 THR C C 1
ATOM 8257 O O . THR C 1 354 ? 334.604 75.561 130.978 1.00 52.25 354 THR C O 1
ATOM 8261 N N . VAL C 1 355 ? 332.442 75.848 131.444 1.00 58.46 355 VAL C N 1
ATOM 8262 C CA . VAL C 1 355 ? 332.512 74.903 132.544 1.00 56.70 355 VAL C CA 1
ATOM 8263 C C . VAL C 1 355 ? 332.513 73.480 131.995 1.00 58.02 355 VAL C C 1
ATOM 8264 O O . VAL C 1 355 ? 331.585 73.081 131.318 1.00 59.98 355 VAL C O 1
ATOM 8268 N N . LEU C 1 356 ? 333.544 72.711 132.313 1.00 64.44 356 LEU C N 1
ATOM 8269 C CA . LEU C 1 356 ? 333.670 71.328 131.851 1.00 65.92 356 LEU C CA 1
ATOM 8270 C C . LEU C 1 356 ? 333.630 70.352 133.004 1.00 64.78 356 LEU C C 1
ATOM 8271 O O . LEU C 1 356 ? 334.094 70.660 134.099 1.00 63.46 356 LEU C O 1
ATOM 8276 N N . LEU C 1 357 ? 333.087 69.166 132.763 1.00 62.16 357 LEU C N 1
ATOM 8277 C CA . LEU C 1 357 ? 333.085 68.144 133.799 1.00 60.98 357 LEU C CA 1
ATOM 8278 C C . LEU C 1 357 ? 334.290 67.235 133.655 1.00 60.89 357 LEU C C 1
ATOM 8279 O O . LEU C 1 357 ? 334.851 67.097 132.570 1.00 62.43 357 LEU C O 1
ATOM 8284 N N . THR C 1 358 ? 334.703 66.641 134.767 1.00 78.20 358 THR C N 1
ATOM 8285 C CA . THR C 1 358 ? 335.837 65.733 134.764 1.00 78.20 358 THR C CA 1
ATOM 8286 C C . THR C 1 358 ? 335.413 64.313 134.408 1.00 80.21 358 THR C C 1
ATOM 8287 O O . THR C 1 358 ? 334.225 64.009 134.324 1.00 81.64 358 THR C O 1
ATOM 8291 N N . GLY C 1 359 ? 336.396 63.445 134.203 1.00 80.96 359 GLY C N 1
ATOM 8292 C CA . GLY C 1 359 ? 336.149 62.028 134.013 1.00 82.61 359 GLY C CA 1
ATOM 8293 C C . GLY C 1 359 ? 335.709 61.667 132.607 1.00 85.55 359 GLY C C 1
ATOM 8294 O O . GLY C 1 359 ? 335.811 62.489 131.687 1.00 86.29 359 GLY C O 1
ATOM 8295 N N . GLU C 1 360 ? 335.215 60.434 132.465 1.00 91.28 360 GLU C N 1
ATOM 8296 C CA . GLU C 1 360 ? 334.735 59.869 131.198 1.00 93.70 360 GLU C CA 1
ATOM 8297 C C . GLU C 1 360 ? 335.790 59.998 130.090 1.00 94.55 360 GLU C C 1
ATOM 8298 O O . GLU C 1 360 ? 335.743 60.894 129.245 1.00 96.11 360 GLU C O 1
#

CATH classification: 3.40.350.10 (+1 more: 3.90.230.10)

Sequence (1080 aa):
STLLASLRDWLKAQQLDAVLLSSRQNKQPHLGISTGSGYVVISRESAHILVDSRYYVEVEARAQGYQLHLLDATNTLTTIVNQIIADEQLQTLGFEGQQVSWETAHRWQSELNAKLVSATPDVLRQIKTPEEVEKIRLACGIADRGAEHIRRFIQAGMSEREIAAELEWFMRQQGAEKASFDTIVASGWRGALPHGKASDKIVAAGEFVTLDFGALYQGYCSDMTRTLLVNGEGVSAESHLLFNVYQIVLQAQLAAISAIRPGVRCQQVDDAARRVITEAGYGDYFGHNTGHAIGIEVHEDPRFSPRDTTTLQPGMLLTVEPGIYLPGQGGVRIEDVVLVTPQGAEVLYAMPKTVLLTGESTLLASLRDWLKAQQLDAVLLSSRQNKQPHLGISTGSGYVVISRESAHILVDSRYYVEVEARAQGYQLHLLDATNTLTTIVNQIIADEQLQTLGFEGQQVSWETAHRWQSELNAKLVSATPDVLRQIKTPEEVEKIRLACGIADRGAEHIRRFIQAGMSEREIAAELEWFMRQQGAEKASFDTIVASGWRGALPHGKASDKIVAAGEFVTLDFGALYQGYCSDMTRTLLVNGEGVSAESHLLFNVYQIVLQAQLAAISAIRPGVRCQQVDDAARRVITEAGYGDYFGHNTGHAIGIEVHEDPRFSPRDTTTLQPGMLLTVEPGIYLPGQGGVRIEDVVLVTPQGAEVLYAMPKTVLLTGESTLLASLRDWLKAQQLDAVLLSSRQNKQPHLGISTGSGYVVISRESAHILVDSRYYVEVEARAQGYQLHLLDATNTLTTIVNQIIADEQLQTLGFEGQQVSWETAHRWQSELNAKLVSATPDVLRQIKTPEEVEKIRLACGIADRGAEHIRRFIQAGMSEREIAAELEWFMRQQGAEKASFDTIVASGWRGALPHHGKASDKIVAAGEFVTLDFGALYQGYCSDMTRTLLVNGEGVSAESHLLFNVYQIVLQAQLAAISAIRPGVRCQQVDDAARRVITEAGYGDYFGHNTGHAIGIEVHEDPRFSPRDTTTLQPGMLLTVEPGIYLPGQGGVRIEDVVLVTPQGAEVLYAMPKTVLLTGE

Solvent-accessible surface area: 44232 Å² total; per-residue (Å²): 108,112,62,14,53,40,5,59,97,18,0,134,80,86,159,8,45,0,0,0,2,17,11,116,12,10,0,21,53,11,1,48,36,54,10,47,37,4,45,0,0,0,1,112,143,21,6,6,0,0,2,27,90,119,48,60,122,84,0,81,63,119,8,138,62,36,103,34,40,75,27,68,104,108,65,48,17,35,67,11,0,27,102,7,8,64,94,49,140,13,121,23,0,0,8,1,0,86,81,8,19,38,74,31,4,92,121,12,82,91,71,6,104,18,127,11,50,33,9,51,6,44,83,65,24,32,84,11,68,117,115,26,20,79,42,0,81,82,0,0,16,5,0,12,105,0,2,65,36,1,63,116,66,0,90,50,47,40,9,0,27,66,0,0,1,18,0,37,78,23,3,30,106,54,43,0,80,69,28,24,47,44,4,4,0,2,0,11,141,16,4,4,14,12,46,0,80,7,27,93,41,95,0,46,54,26,30,6,0,5,1,11,1,0,0,33,63,116,17,13,6,0,5,0,0,4,1,5,1,0,57,27,111,91,29,48,17,126,95,35,128,3,46,108,5,2,64,26,0,20,105,0,0,86,24,0,24,59,13,5,45,39,49,9,74,0,32,65,0,1,82,24,0,52,46,26,0,71,153,44,62,57,27,139,98,2,50,26,57,0,2,12,2,0,0,16,61,17,87,13,79,1,72,0,16,57,167,29,86,47,61,0,75,50,12,7,0,0,0,0,19,0,0,0,15,19,69,71,85,1,1,0,6,0,0,0,0,0,16,1,25,106,162,15,42,62,50,17,14,85,6,72,29,80,23,36,64,3,4,191,115,120,73,12,51,49,5,58,99,18,0,50,86,89,82,5,45,0,0,0,3,16,10,116,14,10,0,17,52,9,0,46,33,56,11,47,41,4,47,0,1,0,3,124,143,23,7,10,0,0,1,30,85,157,46,69,100,46,0,41,18,106,6,127,64,36,105,36,31,71,27,60,106,101,66,51,15,34,68,13,1,30,103,7,8,70,108,46,74,11,124,27,0,0,21,2,30,136,88,19,63,212,137,35,15,122,121,8,81,89,71,5,100,17,136,12,50,71,7,48,6,46,80,66,26,32,88,10,71,117,115,26,17,86,56,0,79,76,0,0,17,4,0,22,116,0,1,77,53,1,42,44,64,1,94,50,49,38,12,0,128,98,0,8,58,34,0,63,134,29,2,130,122,68,43,6,104,114,30,22,49,88,7,10,0,2,0,12,138,21,5,11,80,44,146,5,117,16,29,97,43,97,0,44,48,24,32,9,0,6,1,9,2,0,0,29,52,80,16,11,5,0,5,0,0,5,1,4,0,0,58,26,178,80,34,48,16,127,87,35,133,6,49,96,5,1,61,17,0,18,107,0,0,82,31,0,26,73,21,2,109,46,53,22,88,0,34,70,0,1,88,22,0,52,40,23,0,69,154,46,57,50,30,142,92,5,80,51,54,0,2,12,2,0,0,15,62,17,97,15,83,1,72,0,16,78,203,28,79,44,61,0,72,49,12,6,0,1,0,0,18,0,0,0,15,14,106,66,90,2,1,0,8,0,0,0,0,1,14,2,19,100,152,11,40,64,52,21,14,91,10,70,32,80,24,39,71,2,5,142,119,98,58,16,59,45,8,65,104,13,0,54,86,83,135,3,38,0,0,0,2,18,10,128,12,11,0,17,54,8,2,57,35,45,9,47,39,4,52,0,0,0,0,115,147,26,6,8,0,0,0,29,36,65,24,57,54,36,0,85,89,64,12,87,68,38,97,46,32,71,29,64,60,104,68,50,16,37,64,12,0,32,104,6,10,66,109,55,143,11,120,24,0,0,2,0,0,100,84,9,19,56,45,38,1,90,122,5,79,93,80,10,97,23,151,12,38,42,14,39,5,44,88,69,27,42,71,11,56,113,120,26,26,96,54,0,105,70,0,0,17,4,0,20,120,0,4,68,51,1,66,155,62,1,98,52,49,40,14,0,47,94,0,1,12,19,0,41,74,33,2,16,65,61,15,0,63,84,24,23,50,49,8,12,0,2,0,11,139,21,4,10,75,44,110,3,112,18,33,108,40,95,1,45,55,28,32,5,0,5,2,10,1,0,0,26,38,102,7,9,5,0,5,0,0,5,1,7,0,0,56,28,184,83,30,51,14,129,88,36,162,6,42,110,5,2,60,35,0,17,106,0,0,74,33,0,23,74,26,3,115,43,51,31,102,0,29,78,0,0,57,17,0,52,143,35,0,71,138,41,57,55,28,139,92,4,79,47,56,0,2,13,2,0,0,15,60,17,104,14,83,2,70,0,12,52,193,29,85,43,78,4,92,38,12,8,1,1,0,0,17,0,0,0,13,14,103,73,106,2,0,0,7,0,0,0,0,1,19,2,19,102,152,13,38,59,58,18,12,92,19,72,29,81,22,21,68,4,12,188

InterPro domains:
  IPR000587 Creatinase, N-terminal [PF01321] (4-125)
  IPR000994 Peptidase M24 [PF00557] (134-342)
  IPR001714 Peptidase M24, methionine aminopeptidase [PR00599] (207-223)
  IPR001714 Peptidase M24, methionine aminopeptidase [PR00599] (310-322)
  IPR029149 Creatinase/Aminopeptidase P/Spt16, N-terminal [G3DSA:3.40.350.10] (2-125)
  IPR029149 Creatinase/Aminopeptidase P/Spt16, N-terminal [SSF53092] (7-127)
  IPR036005 Creatinase/aminopeptidase-like [G3DSA:3.90.230.10] (126-361)
  IPR036005 Creatinase/aminopeptidase-like [SSF55920] (127-355)
  IPR050659 Peptidase M24B family [PTHR46112] (4-355)

Foldseek 3Di:
DVVLVLVLVVCVVVVFQKEKEQAQLVCCVQQVGGDNDWIWMHGNVFTETEEEPVRQVVRVVVRPRHDYHYDDPVDHPLNVQQVVCVVVVGAEYEYQPVRADPVRVVVCCVSHPYHYDHDDPQVVPQFADPVQVVQQLVQQVLLQVLVVVLQQVDAQFAFLVRSVVSSQVSSVVVAFPGKLDQKAKAKWLSQLPPRHGGDRDTHHAQIWIKIWTTTHTSLWIDIWIATEGEHDPPHDLVPHPCNVQLVLQVQLLVQLQQQFAFFAFLLVSQVRSLVSCVVVPQNVQFPDAQKAWTGSHRHGDDTSHNPGRDTDDARTKMKGWTKGRDRPGHIDIGIFIWGHHNGGIDTSHPDDRRHHYGHD/DVLLVLVLVVCVVVVFQKEKEQAQLVCCVQQLHGDNDWIWMHGNVATETEHEPVRQVVSVVVNPRYHYDHDDDVDHPLNVQLVVCVVVVGAEYEYAPVRDDPVRVVVCCVSHPYHYDYDDPQVVPQFADPVQVVQQLLQLVLLLVLVVVLQAVDAQFQFQVRSQVVSQVSSVVSPFPGKLDQKAKAKWLSQLPPRHHGDRHTHHAQIWIKIWTTGHHSLWIDIWIATEHEHDPPHDLVVRPCNVQLVLQVQLLVQLQVQFAFFAFLLVSQCRSLVSCVVVPQNVQWPDAQKAWTGSHRHGDDTSHNPGRDTDDARTKMKGWTKGRDNNGHMGIGIFIWGHHNGGIDTSHPRDRRHHYGHD/DVLLVLVLVVCVVVVFFKEKEQAQLNCCVQQLDRDNDWIWIHGNPATETEEEPVRQVVSVVVNDRHHYYYDDPVDHPLNVVQVVCVVVVTAEYEYAPVRDDPVVVVVCCVRHPYHYDHDDPQVSPQFADPVQVVQQLLQLVLLQVLVVVLQQVDAQFAFLVVSQVSSQVSSVVSQFPTKLDQKAKQKWLRQLPPPHGTDRDTHHAQIWIKIWITGHHSLWIDIWIATEGEHDPPHDLVVRPCNVQLVLQVVLLVQLQQQFAFFRFLLVSQVRSLVSCVVVPQNVQFPDAQKAWTTSHRHGDDTSHNPGGHTGDARTKMKGWTKGHDRPGHIDIGIFIWGHDNVGIHTSHPDDRHHHYGHD

Organism: Escherichia coli (strain K12) (NCBI:txid83333)

Nearest PDB structures (foldseek):
  5cnx-assembly1_C  TM=9.908E-01  e=5.420E-81  Escherichia coli K-12
  7k3u-assembly2_B  TM=8.796E-01  e=3.265E-40  Lactococcus lactis
  4ege-assembly1_A-2  TM=8.657E-01  e=7.106E-36  Mycobacterium ulcerans Agy99
  5cde-assembly1_B  TM=8.841E-01  e=2.179E-33  Xanthomonas campestris pv. campestris str. ATCC 33913
  4r60-assembly1_A  TM=8.782E-01  e=3.625E-33  Xanthomonas campestris pv. campestris str. ATCC 33913

B-factor: mean 57.91, std 17.27, range [23.45, 129.52]

Secondary structure (DSSP, 8-state):
-HHHHHHHHHHHHHT-SEEEE-SHHHHHHHHSS--SS-EEEEESS-EEEEEETTTHHHHHHH-TTSEEEEESSSS-HHHHHHHHHHHTT--EEEE-TTTSBHHHHHHHHHHSSSEEEE--GGGGGSSPPHHHHHHHHHHHHHHHHHHHHHHHH--BTBBHHHHHHHHHHHHHHTT-SEESSPPEEEEGGGGG-TT-B--SPBP-TT-EEEEEE-EEETTEE--EEEEEE---TT--TTTSTTHHHHHHHHHHHHHHHHT-STT-BHHHHHHHHHHHHHHTT-GGG--S-SEEE-SSSSSEEEEESTT--PBP-TT-EEEE--EEEETTTEEEE-BEEEEE-SSSEEE---S--S--B---/-HHHHHHHHHHHHHT-SEEEE-SHHHHHHHHSS--SS-EEEEESS-EEEEEETTTHHHHHHH-TTSEEEEESSSS-HHHHHHHHHHHTT--EEEE-TTTS-HHHHHHHHHHSSSEEEE--GGGGGSSPPHHHHHHHHHHHHHHHHHHHHHHHH--BTBBHHHHHHHHHHHHHHTT-SEESSPPEEEEGGGGG-TT-B--SPBP-TT-EEEEEE-EEETTEE--EEEEEE---TT--TTTSTTHHHHHHHHHHHHHHHHT-STT-BHHHHHHHHHHHHIIIIIGGG--S-SEEE-SSSSSEEEEESTT--PBP-TT-EEEE--EEEETTTEEEE-BEEEEE-SSSEEE---S--S--B---/-HHHHHHHHHHHHHT-SEEEE-SHHHHHHHHSS--SS-EEEEESS-EEEEEETTTHHHHHHH-TTSEEEEE-SSS-HHHHHHHHHHHTT--EEEE-TTTSBHHHHHHHHHHSSSEEEE---GGGGSSPPHHHHHHHHHHHHHHHHHHHHHHHH--BTBBHHHHHHHHHHHHHHTT-SEESSPPEEEEGGGGG-TT-B--SPBP-TT-EEEEEE-EEETTEE--EEEEEE---TT--TTTSTTHHHHHHHHHHHHHHHTT-STT-BHHHHHHHHHHHHHHTT-GGG--S-SEEE-SSSSSEEEEESTT--PBP-TT-EEEE--EEEETTTEEEE-BEEEEE-SSSEEE---S--S--B---